Protein AF-A0A9P1BHT8-F1 (afdb_monomer_lite)

Structure (mmCIF, N/CA/C/O backbone):
data_AF-A0A9P1BHT8-F1
#
_entry.id   AF-A0A9P1BHT8-F1
#
loop_
_atom_site.group_PDB
_atom_site.id
_atom_site.type_symbol
_atom_site.label_atom_id
_atom_site.label_alt_id
_atom_site.label_comp_id
_atom_site.label_asym_id
_atom_site.label_entity_id
_atom_site.label_seq_id
_atom_site.pdbx_PDB_ins_code
_atom_site.Cartn_x
_atom_site.Cartn_y
_atom_site.Cartn_z
_atom_site.occupancy
_atom_site.B_iso_or_equiv
_atom_site.auth_seq_id
_atom_site.auth_comp_id
_atom_site.auth_asym_id
_atom_site.auth_atom_id
_atom_site.pdbx_PDB_model_num
ATOM 1 N N . MET A 1 1 ? 9.965 -38.843 -35.315 1.00 58.16 1 MET A N 1
ATOM 2 C CA . MET A 1 1 ? 8.763 -39.543 -34.813 1.00 58.16 1 MET A CA 1
ATOM 3 C C . MET A 1 1 ? 7.559 -38.843 -35.411 1.00 58.16 1 MET A C 1
ATOM 5 O O . MET A 1 1 ? 7.663 -37.649 -35.646 1.00 58.16 1 MET A O 1
ATOM 9 N N . ALA A 1 2 ? 6.487 -39.567 -35.718 1.00 78.50 2 ALA A N 1
ATOM 10 C CA . ALA A 1 2 ? 5.257 -38.961 -36.220 1.00 78.50 2 ALA A CA 1
ATOM 11 C C . ALA A 1 2 ? 4.470 -38.404 -35.019 1.00 78.50 2 ALA A C 1
ATOM 13 O O . ALA A 1 2 ? 3.935 -39.183 -34.228 1.00 78.50 2 ALA A O 1
ATOM 14 N N . TYR A 1 3 ? 4.493 -37.084 -34.811 1.00 92.44 3 TYR A N 1
ATOM 15 C CA . TYR A 1 3 ? 3.782 -36.423 -33.705 1.00 92.44 3 TYR A CA 1
ATOM 16 C C . TYR A 1 3 ? 2.331 -36.063 -34.066 1.00 92.44 3 TYR A C 1
ATOM 18 O O . TYR A 1 3 ? 1.580 -35.604 -33.210 1.00 92.44 3 TYR A O 1
ATOM 26 N N . GLU A 1 4 ? 1.909 -36.323 -35.306 1.00 90.12 4 GLU A N 1
ATOM 27 C CA . GLU A 1 4 ? 0.600 -35.964 -35.863 1.00 90.12 4 GLU A CA 1
ATOM 28 C C . GLU A 1 4 ? -0.566 -36.553 -35.061 1.00 90.12 4 GLU A C 1
ATOM 30 O O . GLU A 1 4 ? -1.626 -35.941 -34.964 1.00 90.12 4 GLU A O 1
ATOM 35 N N . GLN A 1 5 ? -0.365 -37.716 -34.437 1.00 90.00 5 GLN A N 1
ATOM 36 C CA . GLN A 1 5 ? -1.380 -38.339 -33.585 1.00 90.00 5 GLN A CA 1
ATOM 37 C C . GLN A 1 5 ? -1.730 -37.498 -32.344 1.00 90.00 5 GLN A C 1
ATOM 39 O O . GLN A 1 5 ? -2.852 -37.588 -31.858 1.00 90.00 5 GLN A O 1
ATOM 44 N N . TYR A 1 6 ? -0.802 -36.665 -31.859 1.00 95.56 6 TYR A N 1
ATOM 45 C CA . TYR A 1 6 ? -0.989 -35.847 -30.657 1.00 95.56 6 TYR A CA 1
ATOM 46 C C . TYR A 1 6 ? -1.606 -34.476 -30.945 1.00 95.56 6 TYR A C 1
ATOM 48 O O . TYR A 1 6 ? -2.117 -33.841 -30.026 1.00 95.56 6 TYR A O 1
ATOM 56 N N . VAL A 1 7 ? -1.618 -34.031 -32.207 1.00 94.94 7 VAL A N 1
ATOM 57 C CA . VAL A 1 7 ? -2.238 -32.754 -32.606 1.00 94.94 7 VAL A CA 1
ATOM 58 C C . VAL A 1 7 ? -3.719 -32.745 -32.227 1.00 94.94 7 VAL A C 1
ATOM 60 O O . VAL A 1 7 ? -4.197 -31.797 -31.613 1.00 94.94 7 VAL A O 1
ATOM 63 N N . ALA A 1 8 ? -4.431 -33.844 -32.497 1.00 93.00 8 ALA A N 1
ATOM 64 C CA . ALA A 1 8 ? -5.845 -33.966 -32.156 1.00 93.00 8 ALA A CA 1
ATOM 65 C C . ALA A 1 8 ? -6.098 -33.907 -30.639 1.00 93.00 8 ALA A C 1
ATOM 67 O O . ALA A 1 8 ? -7.102 -33.340 -30.209 1.00 93.00 8 ALA A O 1
ATOM 68 N N . ASP A 1 9 ? -5.203 -34.471 -29.822 1.00 94.81 9 ASP A N 1
ATOM 69 C CA . ASP A 1 9 ? -5.316 -34.419 -28.361 1.00 94.81 9 ASP A CA 1
ATOM 70 C C . ASP A 1 9 ? -4.990 -33.018 -27.829 1.00 94.81 9 ASP A C 1
ATOM 72 O O . ASP A 1 9 ? -5.744 -32.485 -27.017 1.00 94.81 9 ASP A O 1
ATOM 76 N N . TYR A 1 10 ? -3.945 -32.373 -28.354 1.00 96.00 10 TYR A N 1
ATOM 77 C CA . TYR A 1 10 ? -3.585 -30.992 -28.030 1.00 96.00 10 TYR A CA 1
ATOM 78 C C . TYR A 1 10 ? -4.719 -30.010 -28.363 1.00 96.00 10 TYR A C 1
ATOM 80 O O . TYR A 1 10 ? -5.120 -29.200 -27.527 1.00 96.00 10 TYR A O 1
ATOM 88 N N . GLU A 1 11 ? -5.323 -30.128 -29.547 1.00 94.56 11 GLU A N 1
ATOM 89 C CA . GLU A 1 11 ? -6.479 -29.320 -29.937 1.00 94.56 11 GLU A CA 1
ATOM 90 C C . GLU A 1 11 ? -7.716 -29.636 -29.090 1.00 94.56 11 GLU A C 1
ATOM 92 O O . GLU A 1 11 ? -8.478 -28.732 -28.738 1.00 94.56 11 GLU A O 1
ATOM 97 N N . ARG A 1 12 ? -7.958 -30.909 -28.751 1.00 95.31 12 ARG A N 1
ATOM 98 C CA . ARG A 1 12 ? -9.127 -31.318 -27.961 1.00 95.31 12 ARG A CA 1
ATOM 99 C C . ARG A 1 12 ? -9.022 -30.839 -26.515 1.00 95.31 12 ARG A C 1
ATOM 101 O O . ARG A 1 12 ? -9.953 -30.174 -26.049 1.00 95.31 12 ARG A O 1
ATOM 108 N N . ASP A 1 13 ? -7.908 -31.146 -25.860 1.00 96.50 13 ASP A N 1
ATOM 109 C CA . ASP A 1 13 ? -7.748 -31.117 -24.405 1.00 96.50 13 ASP A CA 1
ATOM 110 C C . ASP A 1 13 ? -6.835 -29.993 -23.909 1.00 96.50 13 ASP A C 1
ATOM 112 O O . ASP A 1 13 ? -6.908 -29.643 -22.732 1.00 96.50 13 ASP A O 1
ATOM 116 N N . GLY A 1 14 ? -6.009 -29.414 -24.783 1.00 96.50 14 GLY A N 1
ATOM 117 C CA . GLY A 1 14 ? -5.028 -28.380 -24.439 1.00 96.50 14 GLY A CA 1
ATOM 118 C C . GLY A 1 14 ? -3.703 -28.948 -23.936 1.00 96.50 14 GLY A C 1
ATOM 119 O O . GLY A 1 14 ? -2.725 -28.218 -23.816 1.00 96.50 14 GLY A O 1
ATOM 120 N N . PHE A 1 15 ? -3.631 -30.253 -23.676 1.00 98.00 15 PHE A N 1
ATOM 121 C CA . PHE A 1 15 ? -2.418 -30.936 -23.246 1.00 98.00 15 PHE A CA 1
ATOM 122 C C . PHE A 1 15 ? -2.441 -32.415 -23.652 1.00 98.00 15 PHE A C 1
ATOM 124 O O . PHE A 1 15 ? -3.504 -32.975 -23.917 1.00 98.00 15 PHE A O 1
ATOM 131 N N . PHE A 1 16 ? -1.274 -33.057 -23.682 1.00 97.62 16 PHE A N 1
ATOM 132 C CA . PHE A 1 16 ? -1.126 -34.498 -23.908 1.00 97.62 16 PHE A CA 1
ATOM 133 C C . PHE A 1 16 ? 0.189 -35.021 -23.311 1.00 97.62 16 PHE A C 1
ATOM 135 O O . PHE A 1 16 ? 1.074 -34.245 -22.952 1.00 97.62 16 PHE A O 1
ATOM 142 N N . VAL A 1 17 ? 0.322 -36.346 -23.213 1.00 97.19 17 VAL A N 1
ATOM 143 C CA . VAL A 1 17 ? 1.531 -37.021 -22.715 1.00 97.19 17 VAL A CA 1
ATOM 144 C C . VAL A 1 17 ? 2.159 -37.856 -23.826 1.00 97.19 17 VAL A C 1
ATOM 146 O O . VAL A 1 17 ? 1.458 -38.606 -24.505 1.00 97.19 17 VAL A O 1
ATOM 149 N N . ILE A 1 18 ? 3.480 -37.763 -23.973 1.00 96.75 18 ILE A N 1
ATOM 150 C CA . ILE A 1 18 ? 4.303 -38.665 -24.779 1.00 96.75 18 ILE A CA 1
ATOM 151 C C . ILE A 1 18 ? 5.065 -39.589 -23.821 1.00 96.75 18 ILE A C 1
ATOM 153 O O . ILE A 1 18 ? 6.015 -39.141 -23.169 1.00 96.75 18 ILE A O 1
ATOM 157 N N . PRO A 1 19 ? 4.684 -40.874 -23.740 1.00 95.44 19 PRO A N 1
ATOM 158 C CA . PRO A 1 19 ? 5.423 -41.849 -22.954 1.00 95.44 19 PRO A CA 1
ATOM 159 C C . PRO A 1 19 ? 6.831 -42.061 -23.512 1.00 95.44 19 PRO A C 1
ATOM 161 O O . PRO A 1 19 ? 7.004 -42.138 -24.732 1.00 95.44 19 PRO A O 1
ATOM 164 N N . SER A 1 20 ? 7.815 -42.199 -22.625 1.00 93.88 20 SER A N 1
ATOM 165 C CA . SER A 1 20 ? 9.211 -42.508 -22.964 1.00 93.88 20 SER A CA 1
ATOM 166 C C . SER A 1 20 ? 9.787 -41.583 -24.044 1.00 93.88 20 SER A C 1
ATOM 168 O O . SER A 1 20 ? 10.419 -42.033 -25.002 1.00 93.88 20 SER A O 1
ATOM 170 N N . PHE A 1 21 ? 9.540 -40.276 -23.913 1.00 96.06 21 PHE A N 1
ATOM 171 C CA . PHE A 1 21 ? 10.019 -39.277 -24.866 1.00 96.06 21 PHE A CA 1
ATOM 172 C C . PHE A 1 21 ? 11.551 -39.258 -24.962 1.00 96.06 21 PHE A C 1
ATOM 174 O O . PHE A 1 21 ? 12.094 -39.091 -26.059 1.00 96.06 21 PHE A O 1
ATOM 181 N N . LEU A 1 22 ? 12.245 -39.461 -23.836 1.00 94.44 22 LEU A N 1
ATOM 182 C CA . LEU A 1 22 ? 13.668 -39.802 -23.800 1.00 94.44 22 LEU A CA 1
ATOM 183 C C . LEU A 1 22 ? 13.847 -41.254 -23.351 1.00 94.44 22 LEU A C 1
ATOM 185 O O . LEU A 1 22 ? 13.220 -41.684 -22.384 1.00 94.44 22 LEU A O 1
ATOM 189 N N . ALA A 1 23 ? 14.726 -41.991 -24.034 1.00 90.94 23 ALA A N 1
ATOM 190 C CA . ALA A 1 23 ? 15.168 -43.299 -23.563 1.00 90.94 23 ALA A CA 1
ATOM 191 C C . ALA A 1 23 ? 16.099 -43.152 -22.345 1.00 90.94 23 ALA A C 1
ATOM 193 O O . ALA A 1 23 ? 16.699 -42.094 -22.149 1.00 90.94 23 ALA A O 1
ATOM 194 N N . ASP A 1 24 ? 16.268 -44.222 -21.562 1.00 89.69 24 ASP A N 1
ATOM 195 C CA . ASP A 1 24 ? 17.061 -44.207 -20.320 1.00 89.69 24 ASP A CA 1
ATOM 196 C C . ASP A 1 24 ? 18.487 -43.662 -20.508 1.00 89.69 24 ASP A C 1
ATOM 198 O O . ASP A 1 24 ? 18.979 -42.917 -19.663 1.00 89.69 24 ASP A O 1
ATOM 202 N N . GLU A 1 25 ? 19.141 -44.003 -21.621 1.00 92.50 25 GLU A N 1
ATOM 203 C CA . GLU A 1 25 ? 20.501 -43.546 -21.944 1.00 92.50 25 GLU A CA 1
ATOM 204 C C . GLU A 1 25 ? 20.550 -42.030 -22.202 1.00 92.50 25 GLU A C 1
ATOM 206 O O . GLU A 1 25 ? 21.400 -41.331 -21.656 1.00 92.50 25 GLU A O 1
ATOM 211 N N . GLU A 1 26 ? 19.595 -41.502 -22.972 1.00 93.88 26 GLU A N 1
ATOM 212 C CA . GLU A 1 26 ? 19.505 -40.071 -23.305 1.00 93.88 26 GLU A CA 1
ATOM 213 C C . GLU A 1 26 ? 19.096 -39.236 -22.088 1.00 93.88 26 GLU A C 1
ATOM 215 O O . GLU A 1 26 ? 19.567 -38.115 -21.885 1.00 93.88 26 GLU A O 1
ATOM 220 N N . LEU A 1 27 ? 18.218 -39.792 -21.251 1.00 94.12 27 LEU A N 1
ATOM 221 C CA . LEU A 1 27 ? 17.811 -39.171 -20.002 1.00 94.12 27 LEU A CA 1
ATOM 222 C C . LEU A 1 27 ? 18.968 -39.119 -18.999 1.00 94.12 27 LEU A C 1
ATOM 224 O O . LEU A 1 27 ? 19.117 -38.121 -18.291 1.00 94.12 27 LEU A O 1
ATOM 228 N N . ALA A 1 28 ? 19.791 -40.170 -18.941 1.00 94.00 28 ALA A N 1
ATOM 229 C CA . ALA A 1 28 ? 20.990 -40.191 -18.113 1.00 94.00 28 ALA A CA 1
ATOM 230 C C . ALA A 1 28 ? 22.000 -39.121 -18.558 1.00 94.00 28 ALA A C 1
ATOM 232 O O . ALA A 1 28 ? 22.526 -38.409 -17.704 1.00 94.00 28 ALA A O 1
ATOM 233 N N . GLU A 1 29 ? 22.207 -38.945 -19.867 1.00 95.94 29 GLU A N 1
ATOM 234 C CA . GLU A 1 29 ? 23.081 -37.895 -20.409 1.00 95.94 29 GLU A CA 1
ATOM 235 C C . GLU A 1 29 ? 22.584 -36.482 -20.057 1.00 95.94 29 GLU A C 1
ATOM 237 O O . GLU A 1 29 ? 23.366 -35.631 -19.615 1.00 95.94 29 GLU A O 1
ATOM 242 N N . LEU A 1 30 ? 21.279 -36.225 -20.207 1.00 96.00 30 LEU A N 1
ATOM 243 C CA . LEU A 1 30 ? 20.678 -34.947 -19.814 1.00 96.00 30 LEU A CA 1
ATOM 244 C C . LEU A 1 30 ? 20.860 -34.697 -18.310 1.00 96.00 30 LEU A C 1
ATOM 246 O O . LEU A 1 30 ? 21.228 -33.595 -17.901 1.00 96.00 30 LEU A O 1
ATOM 250 N N . GLN A 1 31 ? 20.637 -35.720 -17.482 1.00 95.75 31 GLN A N 1
ATOM 251 C CA . GLN A 1 31 ? 20.774 -35.617 -16.031 1.00 95.75 31 GLN A CA 1
ATOM 252 C C . GLN A 1 31 ? 22.222 -35.358 -15.600 1.00 95.75 31 GLN A C 1
ATOM 254 O O . GLN A 1 31 ? 22.451 -34.494 -14.757 1.00 95.75 31 GLN A O 1
ATOM 259 N N . GLU A 1 32 ? 23.201 -36.015 -16.226 1.00 96.69 32 GLU A N 1
ATOM 260 C CA . GLU A 1 32 ? 24.623 -35.764 -15.972 1.00 96.69 32 GLU A CA 1
ATOM 261 C C . GLU A 1 32 ? 25.007 -34.309 -16.292 1.00 96.69 32 GLU A C 1
ATOM 263 O O . GLU A 1 32 ? 25.735 -33.667 -15.528 1.00 96.69 32 GLU A O 1
ATOM 268 N N . ASN A 1 33 ? 24.469 -33.748 -17.378 1.00 97.38 33 ASN A N 1
ATOM 269 C CA . ASN A 1 33 ? 24.714 -32.355 -17.747 1.00 97.38 33 ASN A CA 1
ATOM 270 C C . ASN A 1 33 ? 24.002 -31.348 -16.836 1.00 97.38 33 ASN A C 1
ATOM 272 O O . ASN A 1 33 ? 24.568 -30.291 -16.547 1.00 97.38 33 ASN A O 1
ATOM 276 N N . ILE A 1 34 ? 22.803 -31.670 -16.343 1.00 96.19 34 ILE A N 1
ATOM 277 C CA . ILE A 1 34 ? 22.121 -30.873 -15.313 1.00 96.19 34 ILE A CA 1
ATOM 278 C C . ILE A 1 34 ? 22.952 -30.870 -14.026 1.00 96.19 34 ILE A C 1
ATOM 280 O O . ILE A 1 34 ? 23.226 -29.803 -13.476 1.00 96.19 34 ILE A O 1
ATOM 284 N N . ASP A 1 35 ? 23.422 -32.035 -13.579 1.00 94.56 35 ASP A N 1
ATOM 285 C CA . ASP A 1 35 ? 24.235 -32.161 -12.366 1.00 94.56 35 ASP A CA 1
ATOM 286 C C . ASP A 1 35 ? 25.583 -31.432 -12.509 1.00 94.56 35 ASP A C 1
ATOM 288 O O . ASP A 1 35 ? 26.044 -30.773 -11.570 1.00 94.56 35 ASP A O 1
ATOM 292 N N . ARG A 1 36 ? 26.206 -31.486 -13.696 1.00 96.50 36 ARG A N 1
ATOM 293 C CA . ARG A 1 36 ? 27.382 -30.669 -14.039 1.00 96.50 36 ARG A CA 1
ATOM 294 C C . ARG A 1 36 ? 27.067 -29.181 -13.917 1.00 96.50 36 ARG A C 1
ATOM 296 O O . ARG A 1 36 ? 27.814 -28.464 -13.256 1.00 96.50 36 ARG A O 1
ATOM 303 N N . TYR A 1 37 ? 25.977 -28.714 -14.519 1.00 95.19 37 TYR A N 1
ATOM 304 C CA . TYR A 1 37 ? 25.595 -27.302 -14.499 1.00 95.19 37 TYR A CA 1
ATOM 305 C C . TYR A 1 37 ? 25.315 -26.797 -13.081 1.00 95.19 37 TYR A C 1
ATOM 307 O O . TYR A 1 37 ? 25.819 -25.741 -12.695 1.00 95.19 37 TYR A O 1
ATOM 315 N N . ILE A 1 38 ? 24.599 -27.582 -12.271 1.00 93.25 38 ILE A N 1
ATOM 316 C CA . ILE A 1 38 ? 24.350 -27.282 -10.854 1.00 93.25 38 ILE A CA 1
ATOM 317 C C . ILE A 1 38 ? 25.662 -27.193 -10.067 1.00 93.25 38 ILE A C 1
ATOM 319 O O . ILE A 1 38 ? 25.816 -26.319 -9.216 1.00 93.25 38 ILE A O 1
ATOM 323 N N . ARG A 1 39 ? 26.627 -28.071 -10.344 1.00 93.38 39 ARG A N 1
ATOM 324 C CA . ARG A 1 39 ? 27.908 -28.094 -9.629 1.00 93.38 39 ARG A CA 1
ATOM 325 C C . ARG A 1 39 ? 28.858 -26.973 -10.055 1.00 93.38 39 ARG A C 1
ATOM 327 O O . ARG A 1 39 ? 29.569 -26.437 -9.210 1.00 93.38 39 ARG A O 1
ATOM 334 N N . GLU A 1 40 ? 28.922 -26.666 -11.346 1.00 92.94 40 GLU A N 1
ATOM 335 C CA . GLU A 1 40 ? 30.008 -25.866 -11.931 1.00 92.94 40 GLU A CA 1
ATOM 336 C C . GLU A 1 40 ? 29.577 -24.457 -12.343 1.00 92.94 40 GLU A C 1
ATOM 338 O O . GLU A 1 40 ? 30.386 -23.535 -12.267 1.00 92.94 40 GLU A O 1
ATOM 343 N N . VAL A 1 41 ? 28.321 -24.272 -12.758 1.00 91.75 41 VAL A N 1
ATOM 344 C CA . VAL A 1 41 ? 27.828 -22.994 -13.296 1.00 91.75 41 VAL A CA 1
ATOM 345 C C . VAL A 1 41 ? 27.006 -22.245 -12.254 1.00 91.75 41 VAL A C 1
ATOM 347 O O . VAL A 1 41 ? 27.278 -21.077 -11.981 1.00 91.75 41 VAL A O 1
ATOM 350 N N . VAL A 1 42 ? 26.045 -22.923 -11.616 1.00 89.19 42 VAL A N 1
ATOM 351 C CA . VAL A 1 42 ? 25.106 -22.317 -10.653 1.00 89.19 42 VAL A CA 1
ATOM 352 C C . VAL A 1 42 ? 25.776 -21.527 -9.515 1.00 89.19 42 VAL A C 1
ATOM 354 O O . VAL A 1 42 ? 25.270 -20.446 -9.213 1.00 89.19 42 VAL A O 1
ATOM 357 N N . PRO A 1 43 ? 26.912 -21.948 -8.916 1.00 86.75 43 PRO A N 1
ATOM 358 C CA . PRO A 1 43 ? 27.574 -21.166 -7.865 1.00 86.75 43 PRO A CA 1
ATOM 359 C C . PRO A 1 43 ? 28.042 -19.769 -8.305 1.00 86.75 43 PRO A C 1
ATOM 361 O O . PRO A 1 43 ? 28.246 -18.902 -7.459 1.00 86.75 43 PRO A O 1
ATOM 364 N N . GLY A 1 44 ? 28.232 -19.552 -9.612 1.00 81.56 44 GLY A N 1
ATOM 365 C CA . GLY A 1 44 ? 28.598 -18.258 -10.191 1.00 81.56 44 GLY A CA 1
ATOM 366 C C . GLY A 1 44 ? 27.408 -17.424 -10.671 1.00 81.56 44 GLY A C 1
ATOM 367 O O . GLY A 1 44 ? 27.608 -16.304 -11.141 1.00 81.56 44 GLY A O 1
ATOM 368 N N . LEU A 1 45 ? 26.180 -17.947 -10.588 1.00 77.88 45 LEU A N 1
ATOM 369 C CA . LEU A 1 45 ? 24.983 -17.260 -11.065 1.00 77.88 45 LEU A CA 1
ATOM 370 C C . LEU A 1 45 ? 24.388 -16.344 -9.997 1.00 77.88 45 LEU A C 1
ATOM 372 O O . LEU A 1 45 ? 24.387 -16.630 -8.803 1.00 77.88 45 LEU A O 1
ATOM 376 N N . THR A 1 46 ? 23.828 -15.227 -10.452 1.00 70.31 46 THR A N 1
ATOM 377 C CA . THR A 1 46 ? 23.058 -14.318 -9.601 1.00 70.31 46 THR A CA 1
ATOM 378 C C . THR A 1 46 ? 21.703 -14.930 -9.230 1.00 70.31 46 THR A C 1
ATOM 380 O O . THR A 1 46 ? 21.202 -15.829 -9.911 1.00 70.31 46 THR A O 1
ATOM 383 N N . ALA A 1 47 ? 21.046 -14.374 -8.204 1.00 61.97 47 ALA A N 1
ATOM 384 C CA . ALA A 1 47 ? 19.715 -14.788 -7.732 1.00 61.97 47 ALA A CA 1
ATOM 385 C C . ALA A 1 47 ? 18.578 -14.678 -8.779 1.00 61.97 47 ALA A C 1
ATOM 387 O O . ALA A 1 47 ? 17.428 -14.965 -8.466 1.00 61.97 47 ALA A O 1
ATOM 388 N N . LYS A 1 48 ? 18.887 -14.253 -10.011 1.00 57.28 48 LYS A N 1
ATOM 389 C CA . LYS A 1 48 ? 17.967 -14.215 -11.151 1.00 57.28 48 LYS A CA 1
ATOM 390 C C . LYS A 1 48 ? 17.875 -15.516 -11.943 1.00 57.28 48 LYS A C 1
ATOM 392 O O . LYS A 1 48 ? 16.879 -15.725 -12.617 1.00 57.28 48 LYS A O 1
ATOM 397 N N . HIS A 1 49 ? 18.922 -16.338 -11.925 1.00 71.50 49 HIS A N 1
ATOM 398 C CA . HIS A 1 49 ? 18.993 -17.551 -12.752 1.00 71.50 49 HIS A CA 1
ATOM 399 C C . HIS A 1 49 ? 18.877 -18.829 -11.918 1.00 71.50 49 HIS A C 1
ATOM 401 O O . HIS A 1 49 ? 18.578 -19.891 -12.458 1.00 71.50 49 HIS A O 1
ATOM 407 N N . ALA A 1 50 ? 19.110 -18.728 -10.606 1.00 82.50 50 ALA A N 1
ATOM 408 C CA . ALA A 1 50 ? 19.012 -19.829 -9.664 1.00 82.50 50 ALA A CA 1
ATOM 409 C C . ALA A 1 50 ? 18.177 -19.423 -8.450 1.00 82.50 50 ALA A C 1
ATOM 411 O O . ALA A 1 50 ? 18.520 -18.488 -7.722 1.00 82.50 50 ALA A O 1
ATOM 412 N N . PHE A 1 51 ? 17.089 -20.154 -8.226 1.00 78.31 51 PHE A N 1
ATOM 413 C CA . PHE A 1 51 ? 16.152 -19.903 -7.141 1.00 78.31 51 PHE A CA 1
ATOM 414 C C . PHE A 1 51 ? 16.221 -21.032 -6.121 1.00 78.31 51 PHE A C 1
ATOM 416 O O . PHE A 1 51 ? 16.121 -22.216 -6.454 1.00 78.31 51 PHE A O 1
ATOM 423 N N . TYR A 1 52 ? 16.330 -20.643 -4.858 1.00 80.25 52 TYR A N 1
ATOM 424 C CA . TYR A 1 52 ? 16.436 -21.540 -3.713 1.00 80.25 52 TYR A CA 1
ATOM 425 C C . TYR A 1 52 ? 15.195 -21.403 -2.831 1.00 80.25 52 TYR A C 1
ATOM 427 O O . TYR A 1 52 ? 14.562 -20.343 -2.811 1.00 80.25 52 TYR A O 1
ATOM 435 N N . VAL A 1 53 ? 14.835 -22.460 -2.100 1.00 69.25 53 VAL A N 1
ATOM 436 C CA . VAL A 1 53 ? 13.915 -22.315 -0.956 1.00 69.25 53 VAL A CA 1
ATOM 437 C C . VAL A 1 53 ? 14.616 -21.524 0.153 1.00 69.25 53 VAL A C 1
ATOM 439 O O . VAL A 1 53 ? 14.015 -20.632 0.742 1.00 69.25 53 VAL A O 1
ATOM 442 N N . GLU A 1 54 ? 15.905 -21.789 0.373 1.00 69.31 54 GLU A N 1
ATOM 443 C CA . GLU A 1 54 ? 16.749 -21.086 1.334 1.00 69.31 54 GLU A CA 1
ATOM 444 C C . GLU A 1 54 ? 18.112 -20.771 0.688 1.00 69.31 54 GLU A C 1
ATOM 446 O O . GLU A 1 54 ? 18.912 -21.664 0.427 1.00 69.31 54 GLU A O 1
ATOM 451 N N . GLN A 1 55 ? 18.390 -19.492 0.403 1.00 68.69 55 GLN A N 1
ATOM 452 C CA . GLN A 1 55 ? 19.579 -19.070 -0.367 1.00 68.69 55 GLN A CA 1
ATOM 453 C C . GLN A 1 55 ? 20.922 -19.484 0.260 1.00 68.69 55 GLN A C 1
ATOM 455 O O . GLN A 1 55 ? 21.916 -19.626 -0.445 1.00 68.69 55 GLN A O 1
ATOM 460 N N . THR A 1 56 ? 20.963 -19.688 1.575 1.00 72.19 56 THR A N 1
ATOM 461 C CA . THR A 1 56 ? 22.155 -20.121 2.322 1.00 72.19 56 THR A CA 1
ATOM 462 C C . THR A 1 56 ? 22.425 -21.625 2.207 1.00 72.19 56 THR A C 1
ATOM 464 O O . THR A 1 56 ? 23.472 -22.085 2.664 1.00 72.19 56 THR A O 1
ATOM 467 N N . ARG A 1 57 ? 21.506 -22.394 1.607 1.00 75.12 57 ARG A N 1
ATOM 468 C CA . ARG A 1 57 ? 21.541 -23.858 1.527 1.00 75.12 57 ARG A CA 1
ATOM 469 C C . ARG A 1 57 ? 21.427 -24.327 0.073 1.00 75.12 57 ARG A C 1
ATOM 471 O O . ARG A 1 57 ? 20.308 -24.448 -0.440 1.00 75.12 57 ARG A O 1
ATOM 478 N N . PRO A 1 58 ? 22.558 -24.601 -0.607 1.00 77.44 58 PRO A N 1
ATOM 479 C CA . PRO A 1 58 ? 22.580 -24.973 -2.023 1.00 77.44 58 PRO A CA 1
ATOM 480 C C . PRO A 1 58 ? 21.712 -26.188 -2.376 1.00 77.44 58 PRO A C 1
ATOM 482 O O . PRO A 1 58 ? 21.158 -26.259 -3.470 1.00 77.44 58 PRO A O 1
ATOM 485 N N . GLU A 1 59 ? 21.531 -27.126 -1.444 1.00 75.69 59 GLU A N 1
ATOM 486 C CA . GLU A 1 59 ? 20.681 -28.309 -1.614 1.00 75.69 59 GLU A CA 1
ATOM 487 C C . GLU A 1 59 ? 19.185 -27.981 -1.742 1.00 75.69 59 GLU A C 1
ATOM 489 O O . GLU A 1 59 ? 18.391 -28.832 -2.139 1.00 75.69 59 GLU A O 1
ATOM 494 N N . THR A 1 60 ? 18.790 -26.746 -1.423 1.00 78.88 60 THR A N 1
ATOM 495 C CA . THR A 1 60 ? 17.407 -26.271 -1.544 1.00 78.88 60 THR A CA 1
ATOM 496 C C . THR A 1 60 ? 17.105 -25.628 -2.900 1.00 78.88 60 THR A C 1
ATOM 498 O O . THR A 1 60 ? 16.064 -24.981 -3.058 1.00 78.88 60 THR A O 1
ATOM 501 N N . LEU A 1 61 ? 18.001 -25.791 -3.882 1.00 83.75 61 LEU A N 1
ATOM 502 C CA . LEU A 1 61 ? 17.790 -25.333 -5.251 1.00 83.75 61 LEU A CA 1
ATOM 503 C C . LEU A 1 61 ? 16.480 -25.916 -5.799 1.00 83.75 61 LEU A C 1
ATOM 505 O O . LEU A 1 61 ? 16.306 -27.137 -5.902 1.00 83.75 61 LEU A O 1
ATOM 509 N N . LYS A 1 62 ? 15.551 -25.022 -6.137 1.00 84.50 62 LYS A N 1
ATOM 510 C CA . LYS A 1 62 ? 14.193 -25.373 -6.569 1.00 84.50 62 LYS A CA 1
ATOM 511 C C . LYS A 1 62 ? 13.923 -25.061 -8.035 1.00 84.50 62 LYS A C 1
ATOM 513 O O . LYS A 1 62 ? 13.045 -25.688 -8.620 1.00 84.50 62 LYS A O 1
ATOM 518 N N . GLN A 1 63 ? 14.640 -24.108 -8.625 1.00 86.69 63 GLN A N 1
ATOM 519 C CA . GLN A 1 63 ? 14.420 -23.719 -10.014 1.00 86.69 63 GLN A CA 1
ATOM 520 C C . GLN A 1 63 ? 15.675 -23.101 -10.632 1.00 86.69 63 GLN A C 1
ATOM 522 O O . GLN A 1 63 ? 16.390 -22.342 -9.972 1.00 86.69 63 GLN A O 1
ATOM 527 N N . LEU A 1 64 ? 15.902 -23.409 -11.907 1.00 88.62 64 LEU A N 1
ATOM 528 C CA . LEU A 1 64 ? 16.883 -22.773 -12.778 1.00 88.62 64 LEU A CA 1
ATOM 529 C C . LEU A 1 64 ? 16.179 -22.239 -14.023 1.00 88.62 64 LEU A C 1
ATOM 531 O O . LEU A 1 64 ? 15.341 -22.936 -14.595 1.00 88.62 64 LEU A O 1
ATOM 535 N N . GLN A 1 65 ? 16.551 -21.033 -14.443 1.00 83.12 65 GLN A N 1
ATOM 536 C CA . GLN A 1 65 ? 16.040 -20.390 -15.656 1.00 83.12 65 GLN A CA 1
ATOM 537 C C . GLN A 1 65 ? 17.185 -19.973 -16.578 1.00 83.12 65 GLN A C 1
ATOM 539 O O . GLN A 1 65 ? 18.302 -19.734 -16.110 1.00 83.12 65 GLN A O 1
ATOM 544 N N . HIS A 1 66 ? 16.890 -19.869 -17.878 1.00 82.00 66 HIS A N 1
ATOM 545 C CA . HIS A 1 66 ? 17.835 -19.476 -18.932 1.00 82.00 66 HIS A CA 1
ATOM 546 C C . HIS A 1 66 ? 19.133 -20.296 -18.911 1.00 82.00 66 HIS A C 1
ATOM 548 O O . HIS A 1 66 ? 20.244 -19.760 -18.885 1.00 82.00 66 HIS A O 1
ATOM 554 N N . MET A 1 67 ? 19.003 -21.627 -18.882 1.00 91.62 67 MET A N 1
ATOM 555 C CA . MET A 1 67 ? 20.164 -22.524 -18.838 1.00 91.62 67 MET A CA 1
ATOM 556 C C . MET A 1 67 ? 21.011 -22.466 -20.123 1.00 91.62 67 MET A C 1
ATOM 558 O O . MET A 1 67 ? 22.162 -22.895 -20.114 1.00 91.62 67 MET A O 1
ATOM 562 N N . ASP A 1 68 ? 20.494 -21.875 -21.204 1.00 88.69 68 ASP A N 1
ATOM 563 C CA . ASP A 1 68 ? 21.147 -21.652 -22.504 1.00 88.69 68 ASP A CA 1
ATOM 564 C C . ASP A 1 68 ? 22.351 -20.688 -22.465 1.00 88.69 68 ASP A C 1
ATOM 566 O O . ASP A 1 68 ? 23.097 -20.538 -23.445 1.00 88.69 68 ASP A O 1
ATOM 570 N N . ILE A 1 69 ? 22.618 -20.074 -21.310 1.00 85.19 69 ILE A N 1
ATOM 571 C CA . ILE A 1 69 ? 23.916 -19.443 -21.055 1.00 85.19 69 ILE A CA 1
ATOM 572 C C . ILE A 1 69 ? 25.063 -20.460 -21.123 1.00 85.19 69 ILE A C 1
ATOM 574 O O . ILE A 1 69 ? 26.163 -20.099 -21.551 1.00 85.19 69 ILE A O 1
ATOM 578 N N . ASP A 1 70 ? 24.809 -21.724 -20.776 1.00 93.31 70 ASP A N 1
ATOM 579 C CA . ASP A 1 70 ? 25.767 -22.817 -20.909 1.00 93.31 70 ASP A CA 1
ATOM 580 C C . ASP A 1 70 ? 25.719 -23.423 -22.324 1.00 93.31 70 ASP A C 1
ATOM 582 O O . ASP A 1 70 ? 24.632 -23.635 -22.870 1.00 93.31 70 ASP A O 1
ATOM 586 N N . PRO A 1 71 ? 26.884 -23.707 -22.943 1.00 93.00 71 PRO A N 1
ATOM 587 C CA . PRO A 1 71 ? 26.944 -24.204 -24.315 1.00 93.00 71 PRO A CA 1
ATOM 588 C C . PRO A 1 71 ? 26.124 -25.474 -24.564 1.00 93.00 71 PRO A C 1
ATOM 590 O O . PRO A 1 71 ? 25.465 -25.559 -25.595 1.00 93.00 71 PRO A O 1
ATOM 593 N N . TYR A 1 72 ? 26.113 -26.428 -23.623 1.00 95.69 72 TYR A N 1
ATOM 594 C CA . TYR A 1 72 ? 25.367 -27.675 -23.798 1.00 95.69 72 TYR A CA 1
ATOM 595 C C . TYR A 1 72 ? 23.870 -27.396 -23.907 1.00 95.69 72 TYR A C 1
ATOM 597 O O . TYR A 1 72 ? 23.228 -27.848 -24.848 1.00 95.69 72 TYR A O 1
ATOM 605 N N . PHE A 1 73 ? 23.311 -26.611 -22.984 1.00 96.25 73 PHE A N 1
ATOM 606 C CA . PHE A 1 73 ? 21.876 -26.318 -22.976 1.00 96.25 73 PHE A CA 1
ATOM 607 C C . PHE A 1 73 ? 21.452 -25.397 -24.119 1.00 96.25 73 PHE A C 1
ATOM 609 O O . PHE A 1 73 ? 20.332 -25.525 -24.612 1.00 96.25 73 PHE A O 1
ATOM 616 N N . ARG A 1 74 ? 22.345 -24.524 -24.596 1.00 93.69 74 ARG A N 1
ATOM 617 C CA . ARG A 1 74 ? 22.113 -23.725 -25.807 1.00 93.69 74 ARG A CA 1
ATOM 618 C C . ARG A 1 74 ? 21.954 -24.598 -27.047 1.00 93.69 74 ARG A C 1
ATOM 620 O O . ARG A 1 74 ? 21.048 -24.375 -27.850 1.00 93.69 74 ARG A O 1
ATOM 627 N N . ASP A 1 75 ? 22.816 -25.597 -27.190 1.00 93.56 75 ASP A N 1
ATOM 628 C CA . ASP A 1 75 ? 22.749 -26.545 -28.299 1.00 93.56 75 ASP A CA 1
ATOM 629 C C . ASP A 1 75 ? 21.550 -27.494 -28.119 1.00 93.56 75 ASP A C 1
ATOM 631 O O . ASP A 1 75 ? 20.806 -27.753 -29.068 1.00 93.56 75 ASP A O 1
ATOM 635 N N . TYR A 1 76 ? 21.290 -27.934 -26.883 1.00 94.44 76 TYR A N 1
ATOM 636 C CA . TYR A 1 76 ? 20.172 -28.814 -26.538 1.00 94.44 76 TYR A CA 1
ATOM 637 C C . TYR A 1 76 ? 18.803 -28.166 -26.791 1.00 94.44 76 TYR A C 1
ATOM 639 O O . TYR A 1 76 ? 17.880 -28.847 -27.237 1.00 94.44 76 TYR A O 1
ATOM 647 N N . ALA A 1 77 ? 18.678 -26.847 -26.602 1.00 91.69 77 ALA A N 1
ATOM 648 C CA . ALA A 1 77 ? 17.472 -26.081 -26.931 1.00 91.69 77 ALA A CA 1
ATOM 649 C C . ALA A 1 77 ? 17.081 -26.167 -28.418 1.00 91.69 77 ALA A C 1
ATOM 651 O O . ALA A 1 77 ? 15.927 -25.927 -28.763 1.00 91.69 77 ALA A O 1
ATOM 652 N N . ASN A 1 78 ? 18.030 -26.523 -29.290 1.00 90.94 78 ASN A N 1
ATOM 653 C CA . ASN A 1 78 ? 17.833 -26.683 -30.730 1.00 90.94 78 ASN A CA 1
ATOM 654 C C . ASN A 1 78 ? 17.817 -28.158 -31.167 1.00 90.94 78 ASN A C 1
ATOM 656 O O . ASN A 1 78 ? 17.921 -28.462 -32.359 1.00 90.94 78 ASN A O 1
ATOM 660 N N . HIS A 1 79 ? 17.730 -29.097 -30.223 1.00 93.44 79 HIS A N 1
ATOM 661 C CA . HIS A 1 79 ? 17.840 -30.513 -30.536 1.00 93.44 79 HIS A CA 1
ATOM 662 C C . HIS A 1 79 ? 16.641 -30.989 -31.396 1.00 93.44 79 HIS A C 1
ATOM 664 O O . HIS A 1 79 ? 15.484 -30.771 -31.015 1.00 93.44 79 HIS A O 1
ATOM 670 N N . PRO A 1 80 ? 16.869 -31.702 -32.526 1.00 92.12 80 PRO A N 1
ATOM 671 C CA . PRO A 1 80 ? 15.840 -31.958 -33.545 1.00 92.12 80 PRO A CA 1
ATOM 672 C C . PRO A 1 80 ? 14.566 -32.636 -33.038 1.00 92.12 80 PRO A C 1
ATOM 674 O O . PRO A 1 80 ? 13.486 -32.411 -33.579 1.00 92.12 80 PRO A O 1
ATOM 677 N N . ARG A 1 81 ? 14.675 -33.471 -31.996 1.00 92.69 81 ARG A N 1
ATOM 678 C CA . ARG A 1 81 ? 13.523 -34.163 -31.399 1.00 92.69 81 ARG A CA 1
ATOM 679 C C . ARG A 1 81 ? 12.489 -33.188 -30.835 1.00 92.69 81 ARG A C 1
ATOM 681 O O . ARG A 1 81 ? 11.297 -33.419 -31.031 1.00 92.69 81 ARG A O 1
ATOM 688 N N . TRP A 1 82 ? 12.949 -32.133 -30.164 1.00 94.31 82 TRP A N 1
ATOM 689 C CA . TRP A 1 82 ? 12.098 -31.129 -29.532 1.00 94.31 82 TRP A CA 1
ATOM 690 C C . TRP A 1 82 ? 11.521 -30.168 -30.559 1.00 94.31 82 TRP A C 1
ATOM 692 O O . TRP A 1 82 ? 10.314 -29.957 -30.572 1.00 94.31 82 TRP A O 1
ATOM 702 N N . ASN A 1 83 ? 12.357 -29.679 -31.478 1.00 92.88 83 ASN A N 1
ATOM 703 C CA . ASN A 1 83 ? 11.915 -28.770 -32.534 1.00 92.88 83 ASN A CA 1
ATOM 704 C C . ASN A 1 83 ? 10.878 -29.439 -33.437 1.00 92.88 83 ASN A C 1
ATOM 706 O O . ASN A 1 83 ? 9.798 -28.896 -33.620 1.00 92.88 83 ASN A O 1
ATOM 710 N N . SER A 1 84 ? 11.138 -30.668 -33.897 1.00 93.94 84 SER A N 1
ATOM 711 C CA . SER A 1 84 ? 10.174 -31.409 -34.718 1.00 93.94 84 SER A CA 1
ATOM 712 C C . SER A 1 84 ? 8.854 -31.657 -33.981 1.00 93.94 84 SER A C 1
ATOM 714 O O . SER A 1 84 ? 7.798 -31.618 -34.610 1.00 93.94 84 SER A O 1
ATOM 716 N N . MET A 1 85 ? 8.889 -31.883 -32.662 1.00 95.75 85 MET A N 1
ATOM 717 C CA . MET A 1 85 ? 7.673 -31.978 -31.852 1.00 95.75 85 MET A CA 1
ATOM 718 C C . MET A 1 85 ? 6.945 -30.633 -31.817 1.00 95.75 85 MET A C 1
ATOM 720 O O . MET A 1 85 ? 5.770 -30.576 -32.161 1.00 95.75 85 MET A O 1
ATOM 724 N N . ALA A 1 86 ? 7.633 -29.554 -31.448 1.00 95.31 86 ALA A N 1
ATOM 725 C CA . ALA A 1 86 ? 7.020 -28.244 -31.288 1.00 95.31 86 ALA A CA 1
ATOM 726 C C . ALA A 1 86 ? 6.437 -27.722 -32.606 1.00 95.31 86 ALA A C 1
ATOM 728 O O . ALA A 1 86 ? 5.293 -27.282 -32.629 1.00 95.31 86 ALA A O 1
ATOM 729 N N . GLU A 1 87 ? 7.177 -27.859 -33.706 1.00 95.25 87 GLU A N 1
ATOM 730 C CA . GLU A 1 87 ? 6.742 -27.456 -35.045 1.00 95.25 87 GLU A CA 1
ATOM 731 C C . GLU A 1 87 ? 5.511 -28.237 -35.512 1.00 95.25 87 GLU A C 1
ATOM 733 O O . GLU A 1 87 ? 4.578 -27.657 -36.065 1.00 95.25 87 GLU A O 1
ATOM 738 N N . THR A 1 88 ? 5.468 -29.549 -35.248 1.00 95.50 88 THR A N 1
ATOM 739 C CA . THR A 1 88 ? 4.311 -30.379 -35.622 1.00 95.50 88 THR A CA 1
ATOM 740 C C . THR A 1 88 ? 3.067 -29.998 -34.821 1.00 95.50 88 THR A C 1
ATOM 742 O O . THR A 1 88 ? 1.976 -29.948 -35.382 1.00 95.50 88 THR A O 1
ATOM 745 N N . ILE A 1 89 ? 3.216 -29.730 -33.520 1.00 96.06 89 ILE A N 1
ATOM 746 C CA . ILE A 1 89 ? 2.091 -29.409 -32.631 1.00 96.06 89 ILE A CA 1
ATOM 747 C C . ILE A 1 89 ? 1.577 -27.985 -32.855 1.00 96.06 89 ILE A C 1
ATOM 749 O O . ILE A 1 89 ? 0.367 -27.775 -32.869 1.00 96.06 89 ILE A O 1
ATOM 753 N N . LEU A 1 90 ? 2.471 -27.013 -33.055 1.00 92.75 90 LEU A N 1
ATOM 754 C CA . LEU A 1 90 ? 2.092 -25.624 -33.332 1.00 92.75 90 LEU A CA 1
ATOM 755 C C . LEU A 1 90 ? 1.625 -25.419 -34.781 1.00 92.75 90 LEU A C 1
ATOM 757 O O . LEU A 1 90 ? 0.913 -24.456 -35.061 1.00 92.75 90 LEU A O 1
ATOM 761 N N . GLY A 1 91 ? 2.023 -26.301 -35.705 1.00 90.94 91 GLY A N 1
ATOM 762 C CA . GLY A 1 91 ? 1.758 -26.142 -37.137 1.00 90.94 91 GLY A CA 1
ATOM 763 C C . GLY A 1 91 ? 2.513 -24.962 -37.767 1.00 90.94 91 GLY A C 1
ATOM 764 O O . GLY A 1 91 ? 2.072 -24.416 -38.781 1.00 90.94 91 GLY A O 1
ATOM 765 N N . ASP A 1 92 ? 3.624 -24.544 -37.155 1.00 87.56 92 ASP A N 1
ATOM 766 C CA . ASP A 1 92 ? 4.451 -23.402 -37.553 1.00 87.56 92 ASP A CA 1
ATOM 767 C C . ASP A 1 92 ? 5.920 -23.647 -37.182 1.00 87.56 92 ASP A C 1
ATOM 769 O O . ASP A 1 92 ? 6.206 -24.524 -36.366 1.00 87.56 92 ASP A O 1
ATOM 773 N N . THR A 1 93 ? 6.858 -22.872 -37.736 1.00 89.31 93 THR A N 1
ATOM 774 C CA . THR A 1 93 ? 8.247 -22.886 -37.245 1.00 89.31 93 THR A CA 1
ATOM 775 C C . THR A 1 93 ? 8.246 -22.545 -35.754 1.00 89.31 93 THR A C 1
ATOM 777 O O . THR A 1 93 ? 7.606 -21.573 -35.351 1.00 89.31 93 THR A O 1
ATOM 780 N N . ALA A 1 94 ? 8.960 -23.313 -34.932 1.00 89.75 94 ALA A N 1
ATOM 781 C CA . ALA A 1 94 ? 8.972 -23.128 -33.485 1.00 89.75 94 ALA A CA 1
ATOM 782 C C . ALA A 1 94 ? 10.331 -22.618 -32.997 1.00 89.75 94 ALA A C 1
ATOM 784 O O . ALA A 1 94 ? 11.383 -23.101 -33.417 1.00 89.75 94 ALA A O 1
ATOM 785 N N . ARG A 1 95 ? 10.315 -21.671 -32.057 1.00 90.44 95 ARG A N 1
ATOM 786 C CA . ARG A 1 95 ? 11.509 -21.172 -31.364 1.00 90.44 95 ARG A CA 1
ATOM 787 C C . ARG A 1 95 ? 11.432 -21.500 -29.878 1.00 90.44 95 ARG A C 1
ATOM 789 O O . ARG A 1 95 ? 10.420 -21.210 -29.247 1.00 90.44 95 ARG A O 1
ATOM 796 N N . CYS A 1 96 ? 12.510 -22.060 -29.331 1.00 90.38 96 CYS A N 1
ATOM 797 C CA . CYS A 1 96 ? 12.667 -22.280 -27.894 1.00 90.38 96 CYS A CA 1
ATOM 798 C C . CYS A 1 96 ? 13.035 -20.967 -27.178 1.00 90.38 96 CYS A C 1
ATOM 800 O O . CYS A 1 96 ? 13.948 -20.261 -27.614 1.00 90.38 96 CYS A O 1
ATOM 802 N N . GLU A 1 97 ? 12.351 -20.658 -26.074 1.00 82.56 97 GLU A N 1
ATOM 803 C CA . GLU A 1 97 ? 12.603 -19.469 -25.238 1.00 82.56 97 GLU A CA 1
ATOM 804 C C . GLU A 1 97 ? 13.668 -19.701 -24.149 1.00 82.56 97 GLU A C 1
ATOM 806 O O . GLU A 1 97 ? 14.017 -18.779 -23.413 1.00 82.56 97 GLU A O 1
ATOM 811 N N . GLY A 1 98 ? 14.223 -20.912 -24.081 1.00 82.94 98 GLY A N 1
ATOM 812 C CA . GLY A 1 98 ? 15.301 -21.280 -23.168 1.00 82.94 98 GLY A CA 1
ATOM 813 C C . GLY A 1 98 ? 14.948 -22.505 -22.318 1.00 82.94 98 GLY A C 1
ATOM 814 O O . GLY A 1 98 ? 13.782 -22.686 -21.962 1.00 82.94 98 GLY A O 1
ATOM 815 N N . PRO A 1 99 ? 15.925 -23.363 -21.978 1.00 92.12 99 PRO A N 1
ATOM 816 C CA . PRO A 1 99 ? 15.681 -24.479 -21.080 1.00 92.12 99 PRO A CA 1
ATOM 817 C C . PRO A 1 99 ? 15.636 -24.069 -19.612 1.00 92.12 99 PRO A C 1
ATOM 819 O O . PRO A 1 99 ? 16.403 -23.217 -19.149 1.00 92.12 99 PRO A O 1
ATOM 822 N N . GLU A 1 100 ? 14.764 -24.748 -18.878 1.00 92.44 100 GLU A N 1
ATOM 823 C CA . GLU A 1 100 ? 14.528 -24.556 -17.456 1.00 92.44 100 GLU A CA 1
ATOM 824 C C . GLU A 1 100 ? 14.593 -25.890 -16.713 1.00 92.44 100 GLU A C 1
ATOM 826 O O . GLU A 1 100 ? 14.322 -26.965 -17.257 1.00 92.44 100 GLU A O 1
ATOM 831 N N . TRP A 1 101 ? 14.913 -25.818 -15.425 1.00 94.62 101 TRP A N 1
ATOM 832 C CA . TRP A 1 101 ? 14.896 -26.973 -14.540 1.00 94.62 101 TRP A CA 1
ATOM 833 C C . TRP A 1 101 ? 14.124 -26.655 -13.272 1.00 94.62 101 TRP A C 1
ATOM 835 O O . TRP A 1 101 ? 14.278 -25.586 -12.683 1.00 94.62 101 TRP A O 1
ATOM 845 N N . PHE A 1 102 ? 13.317 -27.609 -12.827 1.00 90.38 102 PHE A N 1
ATOM 846 C CA . PHE A 1 102 ? 12.465 -27.485 -11.656 1.00 90.38 102 PHE A CA 1
ATOM 847 C C . PHE A 1 102 ? 12.716 -28.634 -10.696 1.00 90.38 102 PHE A C 1
ATOM 849 O O . PHE A 1 102 ? 12.880 -29.780 -11.106 1.00 90.38 102 PHE A O 1
ATOM 856 N N . ASN A 1 103 ? 12.634 -28.351 -9.402 1.00 90.56 103 ASN A N 1
ATOM 857 C CA . ASN A 1 103 ? 12.693 -29.339 -8.340 1.00 90.56 103 ASN A CA 1
ATOM 858 C C . ASN A 1 103 ? 11.686 -28.996 -7.251 1.00 90.56 103 ASN A C 1
ATOM 860 O O . ASN A 1 103 ? 11.642 -27.877 -6.743 1.00 90.56 103 ASN A O 1
ATOM 864 N N . LYS A 1 104 ? 10.886 -29.993 -6.883 1.00 88.50 104 LYS A N 1
ATOM 865 C CA . LYS A 1 104 ? 10.019 -29.945 -5.711 1.00 88.50 104 LYS A CA 1
ATOM 866 C C . LYS A 1 104 ? 10.523 -30.977 -4.697 1.00 88.50 104 LYS A C 1
ATOM 868 O O . LYS A 1 104 ? 10.236 -32.164 -4.874 1.00 88.50 104 LYS A O 1
ATOM 873 N N . PRO A 1 105 ? 11.313 -30.562 -3.690 1.00 87.44 105 PRO A N 1
ATOM 874 C CA . PRO A 1 105 ? 11.872 -31.475 -2.695 1.00 87.44 105 PRO A CA 1
ATOM 875 C C . PRO A 1 105 ? 10.802 -32.232 -1.902 1.00 87.44 105 PRO A C 1
ATOM 877 O O . PRO A 1 105 ? 9.668 -31.762 -1.778 1.00 87.44 105 PRO A O 1
ATOM 880 N N . ALA A 1 106 ? 11.177 -33.383 -1.345 1.00 88.25 106 ALA A N 1
ATOM 881 C CA . ALA A 1 106 ? 10.329 -34.158 -0.440 1.00 88.25 106 ALA A CA 1
ATOM 882 C C . ALA A 1 106 ? 9.835 -33.301 0.746 1.00 88.25 106 ALA A C 1
ATOM 884 O O . ALA A 1 106 ? 10.599 -32.502 1.291 1.00 88.25 106 ALA A O 1
ATOM 885 N N . GLY A 1 107 ? 8.568 -33.462 1.137 1.00 82.69 107 GLY A N 1
ATOM 886 C CA . GLY A 1 107 ? 7.952 -32.728 2.253 1.00 82.69 107 GLY A CA 1
ATOM 887 C C . GLY A 1 107 ? 7.710 -31.233 2.003 1.00 82.69 107 GLY A C 1
ATOM 888 O O . GLY A 1 107 ? 7.637 -30.461 2.955 1.00 82.69 107 GLY A O 1
ATOM 889 N N . THR A 1 108 ? 7.620 -30.800 0.742 1.00 79.50 108 THR A N 1
ATOM 890 C CA . THR A 1 108 ? 7.340 -29.396 0.398 1.00 79.50 108 THR A CA 1
ATOM 891 C C . THR A 1 108 ? 5.833 -29.131 0.343 1.00 79.50 108 THR A C 1
ATOM 893 O O . THR A 1 108 ? 5.165 -29.540 -0.611 1.00 79.50 108 THR A O 1
ATOM 896 N N . ASP A 1 109 ? 5.319 -28.350 1.298 1.00 78.31 109 ASP A N 1
ATOM 897 C CA . ASP A 1 109 ? 3.886 -28.021 1.421 1.00 78.31 109 ASP A CA 1
ATOM 898 C C . ASP A 1 109 ? 3.367 -26.981 0.404 1.00 78.31 109 ASP A C 1
ATOM 900 O O . ASP A 1 109 ? 2.165 -26.742 0.303 1.00 78.31 109 ASP A O 1
ATOM 904 N N . HIS A 1 110 ? 4.245 -26.373 -0.398 1.00 74.62 110 HIS A N 1
ATOM 905 C CA . HIS A 1 110 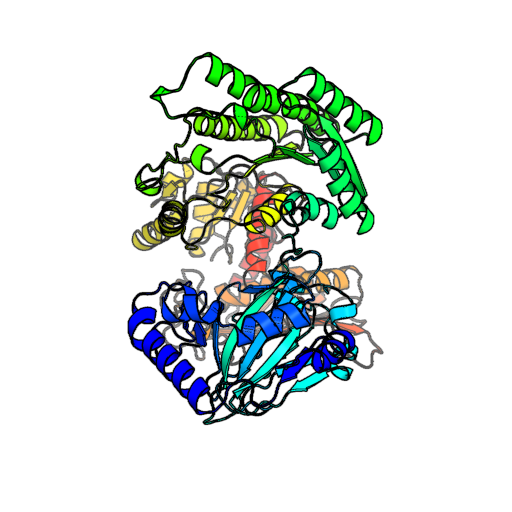? 3.854 -25.364 -1.386 1.00 74.62 110 HIS A CA 1
ATOM 906 C C . HIS A 1 110 ? 3.176 -25.988 -2.616 1.00 74.62 110 HIS A C 1
ATOM 908 O O . HIS A 1 110 ? 3.803 -26.750 -3.354 1.00 74.62 110 HIS A O 1
ATOM 914 N N . ALA A 1 111 ? 1.915 -25.642 -2.884 1.00 83.50 111 ALA A N 1
ATOM 915 C CA . ALA A 1 111 ? 1.241 -25.941 -4.149 1.00 83.50 111 ALA A CA 1
ATOM 916 C C . ALA A 1 111 ? 1.595 -24.898 -5.228 1.00 83.50 111 ALA A C 1
ATOM 918 O O . ALA A 1 111 ? 1.969 -23.769 -4.916 1.00 83.50 111 ALA A O 1
ATOM 919 N N . THR A 1 112 ? 1.464 -25.269 -6.500 1.00 83.38 112 THR A N 1
ATOM 920 C CA . THR A 1 112 ? 1.434 -24.305 -7.612 1.00 83.38 112 THR A CA 1
ATOM 921 C C . THR A 1 112 ? -0.031 -23.987 -7.884 1.00 83.38 112 THR A C 1
ATOM 923 O O . THR A 1 112 ? -0.796 -24.940 -8.056 1.00 83.38 112 THR A O 1
ATOM 926 N N . PRO A 1 113 ? -0.453 -22.711 -7.880 1.00 88.94 113 PRO A N 1
ATOM 927 C CA . PRO A 1 113 ? -1.861 -22.374 -8.043 1.00 88.94 113 PRO A CA 1
ATOM 928 C C . PRO A 1 113 ? -2.318 -22.604 -9.494 1.00 88.94 113 PRO A C 1
ATOM 930 O O . PRO A 1 113 ? -1.474 -22.728 -10.385 1.00 88.94 113 PRO A O 1
ATOM 933 N N . PRO A 1 114 ? -3.636 -22.650 -9.756 1.00 92.31 114 PRO A N 1
ATOM 934 C CA . PRO A 1 114 ? -4.163 -22.614 -11.117 1.00 92.31 114 PRO A CA 1
ATOM 935 C C . PRO A 1 114 ? -3.702 -21.358 -11.865 1.00 92.31 114 PRO A C 1
ATOM 937 O O . PRO A 1 114 ? -3.916 -20.241 -11.390 1.00 92.31 114 PRO A O 1
ATOM 940 N N . HIS A 1 115 ? -3.073 -21.542 -13.023 1.00 91.12 115 HIS A N 1
ATOM 941 C CA . HIS A 1 115 ? -2.565 -20.456 -13.866 1.00 91.12 115 HIS A CA 1
ATOM 942 C C . HIS A 1 115 ? -2.524 -20.853 -15.350 1.00 91.12 115 HIS A C 1
ATOM 944 O O . HIS A 1 115 ? -2.701 -22.026 -15.692 1.00 91.12 115 HIS A O 1
ATOM 950 N N . GLN A 1 116 ? -2.301 -19.862 -16.219 1.00 91.56 116 GLN A N 1
ATOM 951 C CA . GLN A 1 116 ? -2.063 -20.020 -17.658 1.00 91.56 116 GLN A CA 1
ATOM 952 C C . GLN A 1 116 ? -0.716 -19.378 -18.021 1.00 91.56 116 GLN A C 1
ATOM 954 O O . GLN A 1 116 ? -0.474 -18.222 -17.687 1.00 91.56 116 GLN A O 1
ATOM 959 N N . ASP A 1 117 ? 0.154 -20.089 -18.734 1.00 85.00 117 ASP A N 1
ATOM 960 C CA . ASP A 1 117 ? 1.484 -19.581 -19.099 1.00 85.00 117 ASP A CA 1
ATOM 961 C C . ASP A 1 117 ? 1.412 -18.367 -20.041 1.00 85.00 117 ASP A C 1
ATOM 963 O O . ASP A 1 117 ? 2.153 -17.396 -19.886 1.00 85.00 117 ASP A O 1
ATOM 967 N N . ASN A 1 118 ? 0.474 -18.371 -20.996 1.00 84.50 118 ASN A N 1
ATOM 968 C CA . ASN A 1 118 ? 0.334 -17.290 -21.974 1.00 84.50 118 ASN A CA 1
ATOM 969 C C . ASN A 1 118 ? -0.188 -15.981 -21.353 1.00 84.50 118 ASN A C 1
ATOM 971 O O . ASN A 1 118 ? -0.035 -14.928 -21.966 1.00 84.50 118 ASN A O 1
ATOM 975 N N . TYR A 1 119 ? -0.712 -16.015 -20.118 1.00 76.50 119 TYR A N 1
ATOM 976 C CA . TYR A 1 119 ? -0.954 -14.796 -19.338 1.00 76.50 119 TYR A CA 1
ATOM 977 C C . TYR A 1 119 ? 0.355 -14.026 -19.115 1.00 76.50 119 TYR A C 1
ATOM 979 O O . TYR A 1 119 ? 0.402 -12.808 -19.259 1.00 76.50 119 TYR A O 1
ATOM 987 N N . TYR A 1 120 ? 1.442 -14.745 -18.831 1.00 63.94 120 TYR A N 1
ATOM 988 C CA . TYR A 1 120 ? 2.764 -14.158 -18.632 1.00 63.94 120 TYR A CA 1
ATOM 989 C C . TYR A 1 120 ? 3.467 -13.860 -19.961 1.00 63.94 120 TYR A C 1
ATOM 991 O O . TYR A 1 120 ? 4.145 -12.842 -20.086 1.00 63.94 120 TYR A O 1
ATOM 999 N N . PHE A 1 121 ? 3.300 -14.722 -20.969 1.00 69.25 121 PHE A N 1
ATOM 1000 C CA . PHE A 1 121 ? 3.995 -14.562 -22.252 1.00 69.25 121 PHE A CA 1
ATOM 1001 C C . PHE A 1 121 ? 3.365 -13.515 -23.180 1.00 69.25 121 PHE A C 1
ATOM 1003 O O . PHE A 1 121 ? 4.084 -12.934 -23.996 1.00 69.25 121 PHE A O 1
ATOM 1010 N N . CYS A 1 122 ? 2.063 -13.234 -23.037 1.00 70.88 122 CYS A N 1
ATOM 1011 C CA . CYS A 1 122 ? 1.334 -12.236 -23.829 1.00 70.88 122 CYS A CA 1
ATOM 1012 C C . CYS A 1 122 ? 1.500 -12.436 -25.352 1.00 70.88 122 CYS A C 1
ATOM 1014 O O . CYS A 1 122 ? 1.817 -11.487 -26.080 1.00 70.88 122 CYS A O 1
ATOM 1016 N N . LEU A 1 123 ? 1.370 -13.674 -25.842 1.00 72.88 123 LEU A N 1
ATOM 1017 C CA . LEU A 1 123 ? 1.558 -13.991 -27.260 1.00 72.88 123 LEU A CA 1
ATOM 1018 C C . LEU A 1 123 ? 0.219 -14.032 -28.000 1.00 72.88 123 LEU A C 1
ATOM 1020 O O . LEU A 1 123 ? -0.714 -14.715 -27.569 1.00 72.88 123 LEU A O 1
ATOM 1024 N N . THR A 1 124 ? 0.176 -13.346 -29.147 1.00 78.69 124 THR A N 1
ATOM 1025 C CA . THR A 1 124 ? -0.972 -13.303 -30.060 1.00 78.69 124 THR A CA 1
ATOM 1026 C C . THR A 1 124 ? -0.504 -13.624 -31.494 1.00 78.69 124 THR A C 1
ATOM 1028 O O . THR A 1 124 ? 0.408 -12.966 -32.003 1.00 78.69 124 THR A O 1
ATOM 1031 N N . PRO A 1 125 ? -1.097 -14.618 -32.188 1.00 86.44 125 PRO A N 1
ATOM 1032 C CA . PRO A 1 125 ? -1.996 -15.640 -31.640 1.00 86.44 125 PRO A CA 1
ATOM 1033 C C . PRO A 1 125 ? -1.299 -16.460 -30.531 1.00 86.44 125 PRO A C 1
ATOM 1035 O O . PRO A 1 125 ? -0.069 -16.487 -30.502 1.00 86.44 125 PRO A O 1
ATOM 1038 N N . PRO A 1 126 ? -2.043 -17.150 -29.644 1.00 85.62 126 PRO A N 1
ATOM 1039 C CA . PRO A 1 126 ? -1.490 -17.855 -28.482 1.00 85.62 126 PRO A CA 1
ATOM 1040 C C . PRO A 1 126 ? -0.780 -19.173 -28.849 1.00 85.62 126 PRO A C 1
ATOM 1042 O O . PRO A 1 126 ? -0.950 -20.192 -28.187 1.00 85.62 126 PRO A O 1
ATOM 1045 N N . GLN A 1 127 ? 0.023 -19.179 -29.918 1.00 90.38 127 GLN A N 1
ATOM 1046 C CA . GLN A 1 127 ? 0.762 -20.350 -30.394 1.00 90.38 127 GLN A CA 1
ATOM 1047 C C . GLN A 1 127 ? 2.038 -20.538 -29.571 1.00 90.38 127 GLN A C 1
ATOM 1049 O O . GLN A 1 127 ? 3.161 -20.296 -30.020 1.00 90.38 127 GLN A O 1
ATOM 1054 N N . VAL A 1 128 ? 1.845 -20.961 -28.329 1.00 91.94 128 VAL A N 1
ATOM 1055 C CA . VAL A 1 128 ? 2.914 -21.280 -27.392 1.00 91.94 128 VAL A CA 1
ATOM 1056 C C . VAL A 1 128 ? 2.587 -22.570 -26.662 1.00 91.94 128 VAL A C 1
ATOM 1058 O O . VAL A 1 128 ? 1.446 -22.811 -26.258 1.00 91.94 128 VAL A O 1
ATOM 1061 N N . LEU A 1 129 ? 3.599 -23.414 -26.505 1.00 95.12 129 LEU A N 1
ATOM 1062 C CA . LEU A 1 129 ? 3.510 -24.634 -25.722 1.00 95.12 129 LEU A CA 1
ATOM 1063 C C . LEU A 1 129 ? 4.661 -24.734 -24.738 1.00 95.12 129 LEU A C 1
ATOM 1065 O O . LEU A 1 129 ? 5.774 -24.282 -25.005 1.00 95.12 129 LEU A O 1
ATOM 1069 N N . THR A 1 130 ? 4.381 -25.391 -23.625 1.00 95.88 130 THR A N 1
ATOM 1070 C CA . THR A 1 130 ? 5.373 -25.769 -22.628 1.00 95.88 130 THR A CA 1
ATOM 1071 C C . THR A 1 130 ? 5.527 -27.280 -22.689 1.00 95.88 130 THR A C 1
ATOM 1073 O O . THR A 1 130 ? 4.549 -28.022 -22.587 1.00 95.88 130 THR A O 1
ATOM 1076 N N . ALA A 1 131 ? 6.758 -27.739 -22.891 1.00 96.62 131 ALA A N 1
ATOM 1077 C CA . ALA A 1 131 ? 7.123 -29.145 -22.901 1.00 96.62 131 ALA A CA 1
ATOM 1078 C C . ALA A 1 131 ? 7.850 -29.468 -21.591 1.00 96.62 131 ALA A C 1
ATOM 1080 O O . ALA A 1 131 ? 8.951 -28.974 -21.356 1.00 96.62 131 ALA A O 1
ATOM 1081 N N . TRP A 1 132 ? 7.226 -30.273 -20.734 1.00 97.19 132 TRP A N 1
ATOM 1082 C CA . TRP A 1 132 ? 7.672 -30.572 -19.375 1.00 97.19 132 TRP A CA 1
ATOM 1083 C C . TRP A 1 132 ? 8.036 -32.053 -19.244 1.00 97.19 132 TRP A C 1
ATOM 1085 O O . TRP A 1 132 ? 7.181 -32.937 -19.330 1.00 97.19 132 TRP A O 1
ATOM 1095 N N . LEU A 1 133 ? 9.326 -32.335 -19.076 1.00 97.62 133 LEU A N 1
ATOM 1096 C CA . LEU A 1 133 ? 9.896 -33.679 -19.021 1.00 97.62 133 LEU A CA 1
ATOM 1097 C C . LEU A 1 133 ? 10.107 -34.118 -17.578 1.00 97.62 133 LEU A C 1
ATOM 1099 O O . LEU A 1 133 ? 10.836 -33.474 -16.817 1.00 97.62 133 LEU A O 1
ATOM 1103 N N . ALA A 1 134 ? 9.528 -35.262 -17.230 1.00 96.88 134 ALA A N 1
ATOM 1104 C CA . ALA A 1 134 ? 9.689 -35.876 -15.924 1.00 96.88 134 ALA A CA 1
ATOM 1105 C C . ALA A 1 134 ? 11.098 -36.480 -15.774 1.00 96.88 134 ALA A C 1
ATOM 1107 O O . ALA A 1 134 ? 11.462 -37.427 -16.474 1.00 96.88 134 ALA A O 1
ATOM 1108 N N . LEU A 1 135 ? 11.900 -35.954 -14.839 1.00 96.44 135 LEU A N 1
ATOM 1109 C CA . LEU A 1 135 ? 13.204 -36.540 -14.482 1.00 96.44 135 LEU A CA 1
ATOM 1110 C C . LEU A 1 135 ? 13.087 -37.593 -13.366 1.00 96.44 135 LEU A C 1
ATOM 1112 O O . LEU A 1 135 ? 14.016 -38.373 -13.158 1.00 96.44 135 LEU A O 1
ATOM 1116 N N . ASP A 1 136 ? 11.948 -37.606 -12.675 1.00 95.12 136 ASP A N 1
ATOM 1117 C CA . ASP A 1 136 ? 11.539 -38.560 -11.643 1.00 95.12 136 ASP A CA 1
ATOM 1118 C C . ASP A 1 136 ? 10.139 -39.099 -11.985 1.00 95.12 136 ASP A C 1
ATOM 1120 O O . ASP A 1 136 ? 9.419 -38.466 -12.755 1.00 95.12 136 ASP A O 1
ATOM 1124 N N . ASP A 1 137 ? 9.715 -40.215 -11.386 1.00 96.06 137 ASP A N 1
ATOM 1125 C CA . ASP A 1 137 ? 8.308 -40.634 -11.451 1.00 96.06 137 ASP A CA 1
ATOM 1126 C C . ASP A 1 137 ? 7.425 -39.609 -10.720 1.00 96.06 137 ASP A C 1
ATOM 1128 O O . ASP A 1 137 ? 7.736 -39.213 -9.593 1.00 96.06 137 ASP A O 1
ATOM 1132 N N . VAL A 1 138 ? 6.322 -39.186 -11.338 1.00 95.94 138 VAL A N 1
ATOM 1133 C CA . VAL A 1 138 ? 5.430 -38.125 -10.850 1.00 95.94 138 VAL A CA 1
ATOM 1134 C C . VAL A 1 138 ? 4.013 -38.648 -10.657 1.00 95.94 138 VAL A C 1
ATOM 1136 O O . VAL A 1 138 ? 3.376 -39.152 -11.586 1.00 95.94 138 VAL A O 1
ATOM 1139 N N . ASP A 1 139 ? 3.494 -38.459 -9.449 1.00 94.31 139 ASP A N 1
ATOM 1140 C CA . ASP A 1 139 ? 2.123 -38.779 -9.068 1.00 94.31 139 ASP A CA 1
ATOM 1141 C C . ASP A 1 139 ? 1.611 -37.807 -7.985 1.00 94.31 139 ASP A C 1
ATOM 1143 O O . ASP A 1 139 ? 2.275 -36.841 -7.610 1.00 94.31 139 ASP A O 1
ATOM 1147 N N . SER A 1 140 ? 0.396 -38.032 -7.483 1.00 90.88 140 SER A N 1
ATOM 1148 C CA . SER A 1 140 ? -0.227 -37.171 -6.467 1.00 90.88 140 SER A CA 1
ATOM 1149 C C . SER A 1 140 ? 0.543 -37.117 -5.138 1.00 90.88 140 SER A C 1
ATOM 1151 O O . SER A 1 140 ? 0.350 -36.195 -4.353 1.00 90.88 140 SER A O 1
ATOM 1153 N N . GLU A 1 141 ? 1.410 -38.091 -4.838 1.00 92.62 141 GLU A N 1
ATOM 1154 C CA . GLU A 1 141 ? 2.184 -38.085 -3.594 1.00 92.62 141 GLU A CA 1
ATOM 1155 C C . GLU A 1 141 ? 3.329 -37.064 -3.647 1.00 92.62 141 GLU A C 1
ATOM 1157 O O . GLU A 1 141 ? 3.568 -36.376 -2.655 1.00 92.62 141 GLU A O 1
ATOM 1162 N N . ASN A 1 142 ? 4.027 -36.927 -4.783 1.00 92.44 142 ASN A N 1
ATOM 1163 C CA . ASN A 1 142 ? 5.183 -36.029 -4.914 1.00 92.44 142 ASN A CA 1
ATOM 1164 C C . ASN A 1 142 ? 4.893 -34.702 -5.640 1.00 92.44 142 ASN A C 1
ATOM 1166 O O . ASN A 1 142 ? 5.812 -33.992 -6.054 1.00 92.44 142 ASN A O 1
ATOM 1170 N N . GLY A 1 143 ? 3.618 -34.321 -5.713 1.00 89.12 143 GLY A N 1
ATOM 1171 C CA . GLY A 1 143 ? 3.179 -33.037 -6.251 1.00 89.12 143 GLY A CA 1
ATOM 1172 C C . GLY A 1 143 ? 2.841 -33.084 -7.735 1.00 89.12 143 GLY A C 1
ATOM 1173 O O . GLY A 1 143 ? 3.394 -32.316 -8.529 1.00 89.12 143 GLY A O 1
ATOM 1174 N N . GLY A 1 144 ? 1.947 -34.006 -8.090 1.00 90.31 144 GLY A N 1
ATOM 1175 C CA . GLY A 1 144 ? 1.484 -34.252 -9.450 1.00 90.31 144 GLY A CA 1
ATOM 1176 C C . GLY A 1 144 ? 0.883 -33.025 -10.134 1.00 90.31 144 GLY A C 1
ATOM 1177 O O . GLY A 1 144 ? 0.346 -32.119 -9.489 1.00 90.31 144 GLY A O 1
ATOM 1178 N N . LEU A 1 145 ? 0.997 -33.015 -11.463 1.00 94.44 145 LEU A N 1
ATOM 1179 C CA . LEU A 1 145 ? 0.441 -31.979 -12.330 1.00 94.44 145 LEU A CA 1
ATOM 1180 C C . LEU A 1 145 ? -1.035 -32.259 -12.601 1.00 94.44 145 LEU A C 1
ATOM 1182 O O . LEU A 1 145 ? -1.434 -33.404 -12.827 1.00 94.44 145 LEU A O 1
ATOM 1186 N N . ILE A 1 146 ? -1.838 -31.203 -12.593 1.00 96.81 146 ILE A N 1
ATOM 1187 C CA . ILE A 1 146 ? -3.274 -31.261 -12.842 1.00 96.81 146 ILE A CA 1
ATOM 1188 C C . ILE A 1 146 ? -3.614 -30.212 -13.893 1.00 96.81 146 ILE A C 1
ATOM 1190 O O . ILE A 1 146 ? -3.284 -29.039 -13.725 1.00 96.81 146 ILE A O 1
ATOM 1194 N N . TYR A 1 147 ? -4.289 -30.642 -14.956 1.00 97.44 147 TYR A N 1
ATOM 1195 C CA . TYR A 1 147 ? -4.703 -29.793 -16.071 1.00 97.44 147 TYR A CA 1
ATOM 1196 C C . TYR A 1 147 ? -6.223 -29.730 -16.162 1.00 97.44 147 TYR A C 1
ATOM 1198 O O . TYR A 1 147 ? -6.896 -30.743 -15.973 1.00 97.44 147 TYR A O 1
ATOM 1206 N N . VAL A 1 148 ? -6.775 -28.568 -16.496 1.00 97.44 148 VAL A N 1
ATOM 1207 C CA . VAL A 1 148 ? -8.211 -28.410 -16.760 1.00 97.44 148 VAL A CA 1
ATOM 1208 C C . VAL A 1 148 ? -8.463 -28.662 -18.242 1.00 97.44 148 VAL A C 1
ATOM 1210 O O . VAL A 1 148 ? -8.096 -27.851 -19.100 1.00 97.44 148 VAL A O 1
ATOM 1213 N N . GLN A 1 149 ? -9.094 -29.794 -18.547 1.00 97.25 149 GLN A N 1
ATOM 1214 C CA . GLN A 1 149 ? -9.299 -30.268 -19.915 1.00 97.25 149 GLN A CA 1
ATOM 1215 C C . GLN A 1 149 ? -10.088 -29.260 -20.767 1.00 97.25 149 GLN A C 1
ATOM 1217 O O . GLN A 1 149 ? -11.213 -28.886 -20.435 1.00 97.25 149 GLN A O 1
ATOM 1222 N N . GLY A 1 150 ? -9.506 -28.849 -21.898 1.00 96.38 150 GLY A N 1
ATOM 1223 C CA . GLY A 1 150 ? -10.130 -27.966 -22.889 1.00 96.38 150 GLY A CA 1
ATOM 1224 C C . GLY A 1 150 ? -10.208 -26.490 -22.484 1.00 96.38 150 GLY A C 1
ATOM 1225 O O . GLY A 1 150 ? -10.891 -25.714 -23.155 1.00 96.38 150 GLY A O 1
ATOM 1226 N N . SER A 1 151 ? -9.548 -26.096 -21.391 1.00 96.88 151 SER A N 1
ATOM 1227 C CA . SER A 1 151 ? -9.577 -24.720 -20.877 1.00 96.88 151 SER A CA 1
ATOM 1228 C C . SER A 1 151 ? -8.934 -23.697 -21.820 1.00 96.88 151 SER A C 1
ATOM 1230 O O . SER A 1 151 ? -9.414 -22.568 -21.884 1.00 96.88 151 SER A O 1
ATOM 1232 N N . HIS A 1 152 ? -7.954 -24.101 -22.634 1.00 95.88 152 HIS A N 1
ATOM 1233 C CA . HIS A 1 152 ? -7.310 -23.249 -23.644 1.00 95.88 152 HIS A CA 1
ATOM 1234 C C . HIS A 1 152 ? -8.277 -22.673 -24.681 1.00 95.88 152 HIS A C 1
ATOM 1236 O O . HIS A 1 152 ? -8.042 -21.606 -25.225 1.00 95.88 152 HIS A O 1
ATOM 1242 N N . LYS A 1 153 ? -9.412 -23.333 -24.929 1.00 94.69 153 LYS A N 1
ATOM 1243 C CA . LYS A 1 153 ? -10.442 -22.848 -25.868 1.00 94.69 153 LYS A CA 1
ATOM 1244 C C . LYS A 1 153 ? -11.223 -21.643 -25.352 1.00 94.69 153 LYS A C 1
ATOM 1246 O O . LYS A 1 153 ? -12.019 -21.076 -26.097 1.00 94.69 153 LYS A O 1
ATOM 1251 N N . ARG A 1 154 ? -11.064 -21.305 -24.072 1.00 90.50 154 ARG A N 1
ATOM 1252 C CA . ARG A 1 154 ? -11.781 -20.215 -23.401 1.00 90.50 154 ARG A CA 1
ATOM 1253 C C . ARG A 1 154 ? -10.951 -18.929 -23.334 1.00 90.50 154 ARG A C 1
ATOM 1255 O O . ARG A 1 154 ? -11.452 -17.943 -22.806 1.00 90.50 154 ARG A O 1
ATOM 1262 N N . GLY A 1 155 ? -9.730 -18.940 -23.875 1.00 87.88 155 GLY A N 1
ATOM 1263 C CA . GLY A 1 155 ? -8.787 -17.832 -23.778 1.00 87.88 155 GLY A CA 1
ATOM 1264 C C . GLY A 1 155 ? -8.232 -17.644 -22.365 1.00 87.88 155 GLY A C 1
ATOM 1265 O O . GLY A 1 155 ? -8.426 -18.473 -21.468 1.00 87.88 155 GLY A O 1
ATOM 1266 N N . ILE A 1 156 ? -7.532 -16.531 -22.165 1.00 85.19 156 ILE A N 1
ATOM 1267 C CA . ILE A 1 156 ? -7.000 -16.124 -20.863 1.00 85.19 156 ILE A CA 1
ATOM 1268 C C . ILE A 1 156 ? -8.132 -15.716 -19.908 1.00 85.19 156 ILE A C 1
ATOM 1270 O O . ILE A 1 156 ? -8.999 -14.913 -20.248 1.00 85.19 156 ILE A O 1
ATOM 1274 N N . ARG A 1 157 ? -8.109 -16.270 -18.692 1.00 86.56 157 ARG A N 1
ATOM 1275 C CA . ARG A 1 157 ? -9.025 -15.947 -17.587 1.00 86.56 157 ARG A CA 1
ATOM 1276 C C . ARG A 1 157 ? -8.479 -14.794 -16.731 1.00 86.56 157 ARG A C 1
ATOM 1278 O O . ARG A 1 157 ? -7.269 -14.548 -16.745 1.00 86.56 157 ARG A O 1
ATOM 1285 N N . PRO A 1 158 ? -9.331 -14.114 -15.941 1.00 74.44 158 PRO A N 1
ATOM 1286 C CA . PRO A 1 158 ? -8.879 -13.110 -14.983 1.00 74.44 158 PRO A CA 1
ATOM 1287 C C . PRO A 1 158 ? -7.859 -13.698 -14.001 1.00 74.44 158 PRO A C 1
ATOM 1289 O O . PRO A 1 158 ? -8.154 -14.653 -13.281 1.00 74.44 158 PRO A O 1
ATOM 1292 N N . HIS A 1 159 ? -6.661 -13.120 -13.961 1.00 81.69 159 HIS A N 1
ATOM 1293 C CA . HIS A 1 159 ? -5.660 -13.440 -12.949 1.00 81.69 159 HIS A CA 1
ATOM 1294 C C . HIS A 1 159 ? -5.660 -12.360 -11.861 1.00 81.69 159 HIS A C 1
ATOM 1296 O O . HIS A 1 159 ? -5.902 -11.185 -12.130 1.00 81.69 159 HIS A O 1
ATOM 1302 N N . GLY A 1 160 ? -5.405 -12.765 -10.623 1.00 57.25 160 GLY A N 1
ATOM 1303 C CA . GLY A 1 160 ? -5.256 -11.887 -9.470 1.00 57.25 160 GLY A CA 1
ATOM 1304 C C . GLY A 1 160 ? -4.100 -12.332 -8.581 1.00 57.25 160 GLY A C 1
ATOM 1305 O O . GLY A 1 160 ? -3.531 -13.413 -8.762 1.00 57.25 160 GLY A O 1
ATOM 1306 N N . LEU A 1 161 ? -3.753 -11.488 -7.606 1.00 51.47 161 LEU A N 1
ATOM 1307 C CA . LEU A 1 161 ? -2.632 -11.739 -6.701 1.00 51.47 161 LEU A CA 1
ATOM 1308 C C . LEU A 1 161 ? -2.784 -13.085 -5.988 1.00 51.47 161 LEU A C 1
ATOM 1310 O O . LEU A 1 161 ? -3.784 -13.354 -5.323 1.00 51.47 161 LEU A O 1
ATOM 1314 N N . SER A 1 162 ? -1.748 -13.912 -6.097 1.00 54.28 162 SER A N 1
ATOM 1315 C CA . SER A 1 162 ? -1.672 -15.195 -5.407 1.00 54.28 162 SER A CA 1
ATOM 1316 C C . SER A 1 162 ? -0.958 -15.038 -4.064 1.00 54.28 162 SER A C 1
ATOM 1318 O O . SER A 1 162 ? 0.115 -14.445 -3.975 1.00 54.28 162 SER A O 1
ATOM 1320 N N . ALA A 1 163 ? -1.522 -15.630 -3.008 1.00 44.66 163 ALA A N 1
ATOM 1321 C CA . ALA A 1 163 ? -0.879 -15.719 -1.693 1.00 44.66 163 ALA A CA 1
ATOM 1322 C C . ALA A 1 163 ? 0.242 -16.783 -1.636 1.00 44.66 163 ALA A C 1
ATOM 1324 O O . ALA A 1 163 ? 0.860 -16.983 -0.588 1.00 44.66 163 ALA A O 1
ATOM 1325 N N . MET A 1 164 ? 0.499 -17.505 -2.735 1.00 48.91 164 MET A N 1
ATOM 1326 C CA . MET A 1 164 ? 1.474 -18.594 -2.776 1.00 48.91 164 MET A CA 1
ATOM 1327 C C . MET A 1 164 ? 2.877 -18.104 -3.140 1.00 48.91 164 MET A C 1
ATOM 1329 O O . MET A 1 164 ? 3.119 -17.514 -4.190 1.00 48.91 164 MET A O 1
ATOM 1333 N N . VAL A 1 165 ? 3.831 -18.401 -2.257 1.00 39.81 165 VAL A N 1
ATOM 1334 C CA . VAL A 1 165 ? 5.239 -18.004 -2.378 1.00 39.81 165 VAL A CA 1
ATOM 1335 C C . VAL A 1 165 ? 5.850 -18.541 -3.680 1.00 39.81 165 VAL A C 1
ATOM 1337 O O . VAL A 1 165 ? 5.999 -19.749 -3.854 1.00 39.81 165 VAL A O 1
ATOM 1340 N N . GLY A 1 166 ? 6.259 -17.632 -4.571 1.00 42.75 166 GLY A N 1
ATOM 1341 C CA . GLY A 1 166 ? 6.879 -17.953 -5.864 1.00 42.75 166 GLY A CA 1
ATOM 1342 C C . GLY A 1 166 ? 5.952 -17.856 -7.080 1.00 42.75 166 GLY A C 1
ATOM 1343 O O . GLY A 1 166 ? 6.450 -17.981 -8.191 1.00 42.75 166 GLY A O 1
ATOM 1344 N N . PHE A 1 167 ? 4.656 -17.584 -6.890 1.00 50.25 167 PHE A N 1
ATOM 1345 C CA . PHE A 1 167 ? 3.702 -17.300 -7.969 1.00 50.25 167 PHE A CA 1
ATOM 1346 C C . PHE A 1 167 ? 2.966 -15.999 -7.657 1.00 50.25 167 PHE A C 1
ATOM 1348 O O . PHE A 1 167 ? 2.178 -15.944 -6.714 1.00 50.25 167 PHE A O 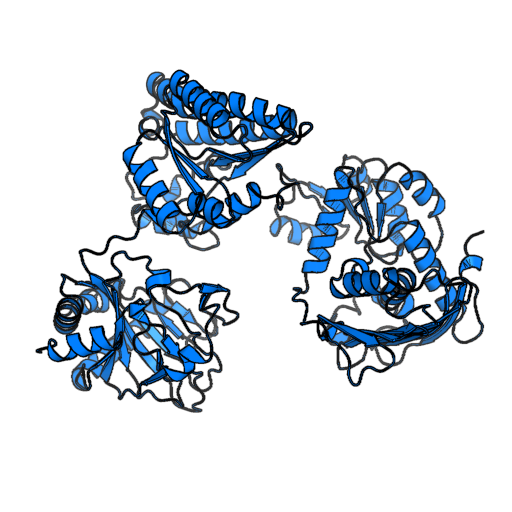1
ATOM 1355 N N . SER A 1 168 ? 3.240 -14.945 -8.429 1.00 43.47 168 SER A N 1
ATOM 1356 C CA . SER A 1 168 ? 2.659 -13.616 -8.205 1.00 43.47 168 SER A CA 1
ATOM 1357 C C . SER A 1 168 ? 1.185 -13.535 -8.602 1.00 43.47 168 SER A C 1
ATOM 1359 O O . SER A 1 168 ? 0.457 -12.730 -8.026 1.00 43.47 168 SER A O 1
ATOM 1361 N N . GLN A 1 169 ? 0.736 -14.366 -9.548 1.00 61.44 169 GLN A N 1
ATOM 1362 C CA . GLN A 1 169 ? -0.615 -14.326 -10.104 1.00 61.44 169 GLN A CA 1
ATOM 1363 C C . GLN A 1 169 ? -1.218 -15.737 -10.210 1.00 61.44 169 GLN A C 1
ATOM 1365 O O . GLN A 1 169 ? -0.520 -16.710 -10.503 1.00 61.44 169 GLN A O 1
ATOM 1370 N N . ALA A 1 170 ? -2.520 -15.846 -9.963 1.00 78.94 170 ALA A N 1
ATOM 1371 C CA . ALA A 1 170 ? -3.322 -17.057 -10.133 1.00 78.94 170 ALA A CA 1
ATOM 1372 C C . ALA A 1 170 ? -4.707 -16.696 -10.671 1.00 78.94 170 ALA A C 1
ATOM 1374 O O . ALA A 1 170 ? -5.120 -15.544 -10.574 1.00 78.94 170 ALA A O 1
ATOM 1375 N N . ILE A 1 171 ? -5.439 -17.667 -11.211 1.00 85.12 171 ILE A N 1
ATOM 1376 C CA . ILE A 1 171 ? -6.798 -17.436 -11.719 1.00 85.12 171 ILE A CA 1
ATOM 1377 C C . ILE A 1 171 ? -7.721 -17.048 -10.560 1.00 85.12 171 ILE A C 1
ATOM 1379 O O . ILE A 1 171 ? -7.917 -17.825 -9.625 1.00 85.12 171 ILE A O 1
ATOM 1383 N N . ALA A 1 172 ? -8.262 -15.831 -10.618 1.00 82.31 172 ALA A N 1
ATOM 1384 C CA . ALA A 1 172 ? -8.990 -15.205 -9.514 1.00 82.31 172 ALA A CA 1
ATOM 1385 C C . ALA A 1 172 ? -10.382 -15.814 -9.292 1.00 82.31 172 ALA A C 1
ATOM 1387 O O . ALA A 1 172 ? -10.915 -15.776 -8.185 1.00 82.31 172 ALA A O 1
ATOM 1388 N N . ASP A 1 173 ? -10.962 -16.375 -10.347 1.00 88.69 173 ASP A N 1
ATOM 1389 C CA . ASP A 1 173 ? -12.305 -16.944 -10.384 1.00 88.69 173 ASP A CA 1
ATOM 1390 C C . ASP A 1 173 ? -12.289 -18.473 -10.571 1.00 88.69 173 ASP A C 1
ATOM 1392 O O . ASP A 1 173 ? -13.257 -19.051 -11.069 1.00 88.69 173 ASP A O 1
ATOM 1396 N N . TYR A 1 174 ? -11.189 -19.134 -10.185 1.00 90.25 174 TYR A N 1
ATOM 1397 C CA . TYR A 1 174 ? -11.081 -20.593 -10.222 1.00 90.25 174 TYR A CA 1
ATOM 1398 C C . TYR A 1 174 ? -12.061 -21.227 -9.234 1.00 90.25 174 TYR A C 1
ATOM 1400 O O . TYR A 1 174 ? -12.098 -20.845 -8.061 1.00 90.25 174 TYR A O 1
ATOM 1408 N N . GLY A 1 175 ? -12.842 -22.211 -9.682 1.00 91.38 175 GLY A N 1
ATOM 1409 C CA . GLY A 1 175 ? -13.899 -22.773 -8.845 1.00 91.38 175 GLY A CA 1
ATOM 1410 C C . GLY A 1 175 ? -14.361 -24.183 -9.219 1.00 91.38 175 GLY A C 1
ATOM 1411 O O . GLY A 1 175 ? -13.729 -24.859 -10.032 1.00 91.38 175 GLY A O 1
ATOM 1412 N N . PRO A 1 176 ? -15.496 -24.633 -8.649 1.00 90.62 176 PRO A N 1
ATOM 1413 C CA . PRO A 1 176 ? -15.968 -26.019 -8.752 1.00 90.62 176 PRO A CA 1
ATOM 1414 C C . PRO A 1 176 ? -16.211 -26.533 -10.178 1.00 90.62 176 PRO A C 1
ATOM 1416 O O . PRO A 1 176 ? -16.169 -27.740 -10.419 1.00 90.62 176 PRO A O 1
ATOM 1419 N N . ASP A 1 177 ? -16.492 -25.643 -11.130 1.00 90.12 177 ASP A N 1
ATOM 1420 C CA . ASP A 1 177 ? -16.677 -26.015 -12.537 1.00 90.12 177 ASP A CA 1
ATOM 1421 C C . ASP A 1 177 ? -15.348 -26.387 -13.209 1.00 90.12 177 ASP A C 1
ATOM 1423 O O . ASP A 1 177 ? -15.304 -27.289 -14.049 1.00 90.12 177 ASP A O 1
ATOM 1427 N N . ASP A 1 178 ? -14.257 -25.726 -12.817 1.00 93.50 178 ASP A N 1
ATOM 1428 C CA . ASP A 1 178 ? -12.910 -26.055 -13.277 1.00 93.50 178 ASP A CA 1
ATOM 1429 C C . ASP A 1 178 ? -12.430 -27.358 -12.612 1.00 93.50 178 ASP A C 1
ATOM 1431 O O . ASP A 1 178 ? -11.916 -28.243 -13.297 1.00 93.50 178 ASP A O 1
ATOM 1435 N N . GLU A 1 179 ? -12.709 -27.536 -11.312 1.00 92.31 179 GLU A N 1
ATOM 1436 C CA . GLU A 1 179 ? -12.385 -28.754 -10.548 1.00 92.31 179 GLU A CA 1
ATOM 1437 C C . GLU A 1 179 ? -12.978 -30.031 -11.174 1.00 92.31 179 GLU A C 1
ATOM 1439 O O . GLU A 1 179 ? -12.329 -31.075 -11.214 1.00 92.31 179 GLU A O 1
ATOM 1444 N N . GLN A 1 180 ? -14.188 -29.965 -11.738 1.00 93.75 180 GLN A N 1
ATOM 1445 C CA . GLN A 1 180 ? -14.817 -31.104 -12.434 1.00 93.75 180 GLN A CA 1
ATOM 1446 C C . GLN A 1 180 ? -14.085 -31.509 -13.726 1.00 93.75 180 GLN A C 1
ATOM 1448 O O . GLN A 1 180 ? -14.164 -32.658 -14.190 1.00 93.75 180 GLN A O 1
ATOM 1453 N N . LEU A 1 181 ? -13.379 -30.561 -14.335 1.00 95.12 181 LEU A N 1
ATOM 1454 C CA . LEU A 1 181 ? -12.635 -30.740 -15.577 1.00 95.12 181 LEU A CA 1
ATOM 1455 C C . LEU A 1 181 ? -11.151 -31.030 -15.335 1.00 95.12 181 LEU A C 1
ATOM 1457 O O . LEU A 1 181 ? -10.421 -31.275 -16.298 1.00 95.12 181 LEU A O 1
ATOM 1461 N N . GLU A 1 182 ? -10.715 -31.070 -14.076 1.00 96.38 182 GLU A N 1
ATOM 1462 C CA . GLU A 1 182 ? -9.356 -31.441 -13.711 1.00 96.38 182 GLU A CA 1
ATOM 1463 C C . GLU A 1 182 ? -9.019 -32.870 -14.148 1.00 96.38 182 GLU A C 1
ATOM 1465 O O . GLU A 1 182 ? -9.785 -33.829 -13.988 1.00 96.38 182 GLU A O 1
ATOM 1470 N N . ARG A 1 183 ? -7.824 -33.014 -14.710 1.00 96.94 183 ARG A N 1
ATOM 1471 C CA . ARG A 1 183 ? -7.214 -34.273 -15.116 1.00 96.94 183 ARG A CA 1
ATOM 1472 C C . ARG A 1 183 ? -5.819 -34.338 -14.504 1.00 96.94 183 ARG A C 1
ATOM 1474 O O . ARG A 1 183 ? -4.898 -33.693 -15.010 1.00 96.94 183 ARG A O 1
ATOM 1481 N N . PRO A 1 184 ? -5.654 -35.088 -13.404 1.00 94.94 184 PRO A N 1
ATOM 1482 C CA . PRO A 1 184 ? -4.339 -35.388 -12.864 1.00 94.94 184 PRO A CA 1
ATOM 1483 C C . PRO A 1 184 ? -3.531 -36.215 -13.862 1.00 94.94 184 PRO A C 1
ATOM 1485 O O . PRO A 1 184 ? -4.039 -37.185 -14.431 1.00 94.94 184 PRO A O 1
ATOM 1488 N N . VAL A 1 185 ? -2.266 -35.857 -14.041 1.00 94.06 185 VAL A N 1
ATOM 1489 C CA . VAL A 1 185 ? -1.344 -36.547 -14.941 1.00 94.06 185 VAL A CA 1
ATOM 1490 C C . VAL A 1 185 ? -0.330 -37.326 -14.111 1.00 94.06 185 VAL A C 1
ATOM 1492 O O . VAL A 1 185 ? 0.299 -36.786 -13.202 1.00 94.06 185 VAL A O 1
ATOM 1495 N N . ARG A 1 186 ? -0.180 -38.614 -14.430 1.00 95.62 186 ARG A N 1
ATOM 1496 C CA . ARG A 1 186 ? 0.899 -39.461 -13.913 1.00 95.62 186 ARG A CA 1
ATOM 1497 C C . ARG A 1 186 ? 1.954 -39.609 -14.993 1.00 95.62 186 ARG A C 1
ATOM 1499 O O . ARG A 1 186 ? 1.601 -39.904 -16.133 1.00 95.62 186 ARG A O 1
ATOM 1506 N N . LEU A 1 187 ? 3.212 -39.416 -14.624 1.00 96.94 187 LEU A N 1
ATOM 1507 C CA . LEU A 1 187 ? 4.346 -39.496 -15.540 1.00 96.94 187 LEU A CA 1
ATOM 1508 C C . LEU A 1 187 ? 5.362 -40.463 -14.958 1.00 96.94 187 LEU A C 1
ATOM 1510 O O . LEU A 1 187 ? 5.710 -40.356 -13.783 1.00 96.94 187 LEU A O 1
ATOM 1514 N N . ASN A 1 188 ? 5.839 -41.396 -15.767 1.00 96.81 188 ASN A N 1
ATOM 1515 C CA . ASN A 1 188 ? 7.052 -42.123 -15.439 1.00 96.81 188 ASN A CA 1
ATOM 1516 C C . ASN A 1 188 ? 8.252 -41.249 -15.793 1.00 96.81 188 ASN A C 1
ATOM 1518 O O . ASN A 1 188 ? 8.178 -40.361 -16.650 1.00 96.81 188 ASN A O 1
ATOM 1522 N N . ARG A 1 189 ? 9.382 -41.526 -15.159 1.00 95.69 189 ARG A N 1
ATOM 1523 C CA . ARG A 1 189 ? 10.663 -40.944 -15.539 1.00 95.69 189 ARG A CA 1
ATOM 1524 C C . ARG A 1 189 ? 10.904 -41.112 -17.053 1.00 95.69 189 ARG A C 1
ATOM 1526 O O . ARG A 1 189 ? 10.832 -42.219 -17.575 1.00 95.69 189 ARG A O 1
ATOM 1533 N N . GLY A 1 190 ? 11.193 -40.006 -17.741 1.00 96.12 190 GLY A N 1
ATOM 1534 C CA . GLY A 1 190 ? 11.384 -39.951 -19.198 1.00 96.12 190 GLY A CA 1
ATOM 1535 C C . GLY A 1 190 ? 10.122 -39.637 -20.014 1.00 96.12 190 GLY A C 1
ATOM 1536 O O . GLY A 1 190 ? 10.236 -39.376 -21.215 1.00 96.12 190 GLY A O 1
ATOM 1537 N N . ASP A 1 191 ? 8.939 -39.610 -19.393 1.00 97.94 191 ASP A N 1
ATOM 1538 C CA . ASP A 1 191 ? 7.704 -39.157 -20.040 1.00 97.94 191 ASP A CA 1
ATOM 1539 C C . ASP A 1 191 ? 7.693 -37.624 -20.178 1.00 97.94 191 ASP A C 1
ATOM 1541 O O . ASP A 1 191 ? 8.172 -36.890 -19.306 1.00 97.94 191 ASP A O 1
ATOM 1545 N N . LEU A 1 192 ? 7.114 -37.134 -21.276 1.00 97.25 192 LEU A N 1
ATOM 1546 C CA . LEU A 1 192 ? 6.937 -35.708 -21.552 1.00 97.25 192 LEU A CA 1
ATOM 1547 C C . LEU A 1 192 ? 5.451 -35.355 -21.507 1.00 97.25 192 LEU A C 1
ATOM 1549 O O . LEU A 1 192 ? 4.663 -35.966 -22.224 1.00 97.25 192 LEU A O 1
ATOM 1553 N N . VAL A 1 193 ? 5.067 -34.344 -20.730 1.00 97.75 193 VAL A N 1
ATOM 1554 C CA . VAL A 1 193 ? 3.759 -33.691 -20.878 1.00 97.75 193 VAL A CA 1
ATOM 1555 C C . VAL A 1 193 ? 3.936 -32.387 -21.643 1.00 97.75 193 VAL A C 1
ATOM 1557 O O . VAL A 1 193 ? 4.873 -31.631 -21.397 1.00 97.75 193 VAL A O 1
ATOM 1560 N N . VAL A 1 194 ? 3.053 -32.139 -22.603 1.00 97.62 194 VAL A N 1
ATOM 1561 C CA . VAL A 1 194 ? 3.042 -30.919 -23.411 1.00 97.62 194 VAL A CA 1
ATOM 1562 C C . VAL A 1 194 ? 1.700 -30.244 -23.227 1.00 97.62 194 VAL A C 1
ATOM 1564 O O . VAL A 1 194 ? 0.670 -30.901 -23.377 1.00 97.62 194 VAL A O 1
ATOM 1567 N N . HIS A 1 195 ? 1.694 -28.944 -22.941 1.00 97.94 195 HIS A N 1
ATOM 1568 C CA . HIS A 1 195 ? 0.463 -28.168 -22.795 1.00 97.94 195 HIS A CA 1
ATOM 1569 C C . HIS A 1 195 ? 0.510 -26.836 -23.539 1.00 97.94 195 HIS A C 1
ATOM 1571 O O . HIS A 1 195 ? 1.567 -26.241 -23.731 1.00 97.94 195 HIS A O 1
ATOM 1577 N N . HIS A 1 196 ? -0.657 -26.385 -23.989 1.00 97.50 196 HIS A N 1
ATOM 1578 C CA . HIS A 1 196 ? -0.885 -25.082 -24.603 1.00 97.50 196 HIS A CA 1
ATOM 1579 C C . HIS A 1 196 ? -0.770 -23.987 -23.548 1.00 97.50 196 HIS A C 1
ATOM 1581 O O . HIS A 1 196 ? -1.256 -24.181 -22.433 1.00 97.50 196 HIS A O 1
ATOM 1587 N N . GLY A 1 197 ? -0.194 -22.832 -23.887 1.00 91.19 197 GLY A N 1
ATOM 1588 C CA . GLY A 1 197 ? 0.040 -21.772 -22.900 1.00 91.19 197 GLY A CA 1
ATOM 1589 C C . GLY A 1 197 ? -1.234 -21.195 -22.280 1.00 91.19 197 GLY A C 1
ATOM 1590 O O . GLY A 1 197 ? -1.195 -20.650 -21.188 1.00 91.19 197 GLY A O 1
ATOM 1591 N N . GLU A 1 198 ? -2.385 -21.354 -22.926 1.00 95.00 198 GLU A N 1
ATOM 1592 C CA . GLU A 1 198 ? -3.692 -20.995 -22.347 1.00 95.00 198 GLU A CA 1
ATOM 1593 C C . GLU A 1 198 ? -4.380 -22.140 -21.587 1.00 95.00 198 GLU A C 1
ATOM 1595 O O . GLU A 1 198 ? -5.504 -21.982 -21.118 1.00 95.00 198 GLU A O 1
ATOM 1600 N N . THR A 1 199 ? -3.753 -23.305 -21.446 1.00 97.31 199 THR A N 1
ATOM 1601 C CA . THR A 1 199 ? -4.325 -24.389 -20.639 1.00 97.31 199 THR A CA 1
ATOM 1602 C C . THR A 1 199 ? -4.138 -24.075 -19.165 1.00 97.31 199 THR A C 1
ATOM 1604 O O . THR A 1 199 ? -3.014 -23.908 -18.689 1.00 97.31 199 THR A O 1
ATOM 1607 N N . ILE A 1 200 ? -5.246 -24.033 -18.429 1.00 96.94 200 ILE A N 1
ATOM 1608 C CA . ILE A 1 200 ? -5.224 -23.876 -16.980 1.00 96.94 200 ILE A CA 1
ATOM 1609 C C . ILE A 1 200 ? -4.611 -25.129 -16.364 1.00 96.94 200 ILE A C 1
ATOM 1611 O O . ILE A 1 200 ? -5.080 -26.247 -16.608 1.00 96.94 200 ILE A O 1
ATOM 1615 N N . HIS A 1 201 ? -3.584 -24.941 -15.545 1.00 96.06 201 HIS A N 1
ATOM 1616 C CA . HIS A 1 201 ? -2.917 -26.037 -14.861 1.00 96.06 201 HIS A CA 1
ATOM 1617 C C . HIS A 1 201 ? -2.384 -25.625 -13.490 1.00 96.06 201 HIS A C 1
ATOM 1619 O O . HIS A 1 201 ? -2.213 -24.444 -13.182 1.00 96.06 201 HIS A O 1
ATOM 1625 N N . ARG A 1 202 ? -2.170 -26.625 -12.633 1.00 93.94 202 ARG A N 1
ATOM 1626 C CA . ARG A 1 202 ? -1.696 -26.476 -11.253 1.00 93.94 202 ARG A CA 1
ATOM 1627 C C . ARG A 1 202 ? -0.874 -27.691 -10.831 1.00 93.94 202 ARG A C 1
ATOM 1629 O O . ARG A 1 202 ? -0.871 -28.716 -11.512 1.00 93.94 202 ARG A O 1
ATOM 1636 N N . ALA A 1 203 ? -0.210 -27.602 -9.682 1.00 90.62 203 ALA A N 1
ATOM 1637 C CA . ALA A 1 203 ? 0.525 -28.730 -9.109 1.00 90.62 203 ALA A CA 1
ATOM 1638 C C . ALA A 1 203 ? 0.259 -28.871 -7.611 1.00 90.62 203 ALA A C 1
ATOM 1640 O O . ALA A 1 203 ? 0.289 -27.889 -6.863 1.00 90.62 203 ALA A O 1
ATOM 1641 N N . GLU A 1 204 ? 0.046 -30.100 -7.155 1.00 90.50 204 GLU A N 1
ATOM 1642 C CA . GLU A 1 204 ? -0.183 -30.398 -5.738 1.00 90.50 204 GLU A CA 1
ATOM 1643 C C . GLU A 1 204 ? 1.096 -30.235 -4.902 1.00 90.50 204 GLU A C 1
ATOM 1645 O O . GLU A 1 204 ? 2.193 -30.302 -5.459 1.00 90.50 204 GLU A O 1
ATOM 1650 N N . PRO A 1 205 ? 1.018 -30.034 -3.572 1.00 89.81 205 PRO A N 1
ATOM 1651 C CA . PRO A 1 205 ? 2.178 -30.117 -2.679 1.00 89.81 205 PRO A CA 1
ATOM 1652 C C . PRO A 1 205 ? 2.922 -31.458 -2.798 1.00 89.81 205 PRO A C 1
ATOM 1654 O O . PRO A 1 205 ? 2.306 -32.480 -3.093 1.00 89.81 205 PRO A O 1
ATOM 1657 N N . ASN A 1 206 ? 4.230 -31.476 -2.524 1.00 91.38 206 ASN A N 1
ATOM 1658 C CA . ASN A 1 206 ? 4.983 -32.730 -2.443 1.00 91.38 206 ASN A CA 1
ATOM 1659 C C . ASN A 1 206 ? 4.884 -33.267 -1.013 1.00 91.38 206 ASN A C 1
ATOM 1661 O O . ASN A 1 206 ? 5.610 -32.830 -0.121 1.00 91.38 206 ASN A O 1
ATOM 1665 N N . ARG A 1 207 ? 3.979 -34.226 -0.815 1.00 91.44 207 ARG A N 1
ATOM 1666 C CA . ARG A 1 207 ? 3.719 -34.882 0.472 1.00 91.44 207 ARG A CA 1
ATOM 1667 C C . ARG A 1 207 ? 4.589 -36.118 0.693 1.00 91.44 207 ARG A C 1
ATOM 1669 O O . ARG A 1 207 ? 4.518 -36.724 1.761 1.00 91.44 207 ARG A O 1
ATOM 1676 N N . SER A 1 208 ? 5.395 -36.510 -0.294 1.00 91.31 208 SER A N 1
ATOM 1677 C CA . SER A 1 208 ? 6.274 -37.663 -0.168 1.00 91.31 208 SER A CA 1
ATOM 1678 C C . SER A 1 208 ? 7.368 -37.373 0.861 1.00 91.31 208 SER A C 1
ATOM 1680 O O . SER A 1 208 ? 8.002 -36.318 0.797 1.00 91.31 208 SER A O 1
ATOM 1682 N N . PRO A 1 209 ? 7.661 -38.311 1.779 1.00 87.12 209 PRO A N 1
ATOM 1683 C CA . PRO A 1 209 ? 8.732 -38.137 2.757 1.00 87.12 209 PRO A CA 1
ATOM 1684 C C . PRO A 1 209 ? 10.130 -38.321 2.153 1.00 87.12 209 PRO A C 1
ATOM 1686 O O . PRO A 1 209 ? 11.121 -38.011 2.808 1.00 87.12 209 PRO A O 1
ATOM 1689 N N . THR A 1 210 ? 10.234 -38.878 0.941 1.00 90.19 210 THR A N 1
ATOM 1690 C CA . THR A 1 210 ? 11.524 -39.297 0.361 1.00 90.19 210 THR A CA 1
ATOM 1691 C C . THR A 1 210 ? 11.695 -38.962 -1.115 1.00 90.19 210 THR A C 1
ATOM 1693 O O . THR A 1 210 ? 12.831 -38.852 -1.574 1.00 90.19 210 THR A O 1
ATOM 1696 N N . ARG A 1 211 ? 10.607 -38.796 -1.877 1.00 93.00 211 ARG A N 1
ATOM 1697 C CA . ARG A 1 211 ? 10.691 -38.580 -3.324 1.00 93.00 211 ARG A CA 1
ATOM 1698 C C . ARG A 1 211 ? 10.721 -37.095 -3.659 1.00 93.00 211 ARG A C 1
ATOM 1700 O O . ARG A 1 211 ? 9.871 -36.324 -3.220 1.00 93.00 211 ARG A O 1
ATOM 1707 N N . HIS A 1 212 ? 11.686 -36.709 -4.484 1.00 91.50 212 HIS A N 1
ATOM 1708 C CA . HIS A 1 212 ? 11.669 -35.427 -5.180 1.00 91.50 212 HIS A CA 1
ATOM 1709 C C . HIS A 1 212 ? 10.706 -35.488 -6.373 1.00 91.50 212 HIS A C 1
ATOM 1711 O O . HIS A 1 212 ? 10.289 -36.566 -6.800 1.00 91.50 212 HIS A O 1
ATOM 1717 N N . ARG A 1 213 ? 10.378 -34.317 -6.920 1.00 92.81 213 ARG A N 1
ATOM 1718 C CA . ARG A 1 213 ? 9.773 -34.181 -8.247 1.00 92.81 213 ARG A CA 1
ATOM 1719 C C . ARG A 1 213 ? 10.590 -33.184 -9.056 1.00 92.81 213 ARG A C 1
ATOM 1721 O O . ARG A 1 213 ? 10.355 -31.968 -8.972 1.00 92.81 213 ARG A O 1
ATOM 1728 N N . ARG A 1 214 ? 11.585 -33.697 -9.780 1.00 94.12 214 ARG A N 1
ATOM 1729 C CA . ARG A 1 214 ? 12.439 -32.926 -10.686 1.00 94.12 214 ARG A CA 1
ATOM 1730 C C . ARG A 1 214 ? 11.929 -32.997 -12.114 1.00 94.12 214 ARG A C 1
ATOM 1732 O O . ARG A 1 214 ? 11.395 -34.017 -12.549 1.00 94.12 214 ARG A O 1
ATOM 1739 N N . ALA A 1 215 ? 12.140 -31.916 -12.845 1.00 95.50 215 ALA A N 1
ATOM 1740 C CA . ALA A 1 215 ? 11.784 -31.834 -14.245 1.00 95.50 215 ALA A CA 1
ATOM 1741 C C . ALA A 1 215 ? 12.673 -30.886 -15.020 1.00 95.50 215 ALA A C 1
ATOM 1743 O O . ALA A 1 215 ? 13.247 -29.950 -14.465 1.00 95.50 215 ALA A O 1
ATOM 1744 N N . PHE A 1 216 ? 12.730 -31.139 -16.315 1.00 96.38 216 PHE A N 1
ATOM 1745 C CA . PHE A 1 216 ? 13.334 -30.265 -17.299 1.00 96.38 216 PHE A CA 1
ATOM 1746 C C . PHE A 1 216 ? 12.223 -29.735 -18.196 1.00 96.38 216 PHE A C 1
ATOM 1748 O O . PHE A 1 216 ? 11.374 -30.516 -18.622 1.00 96.38 216 PHE A O 1
ATOM 1755 N N . ALA A 1 217 ? 12.192 -28.437 -18.465 1.00 94.94 217 ALA A N 1
ATOM 1756 C CA . ALA A 1 217 ? 11.155 -27.854 -19.301 1.00 94.94 217 ALA A CA 1
ATOM 1757 C C . ALA A 1 217 ? 11.735 -26.939 -20.370 1.00 94.94 217 ALA A C 1
ATOM 1759 O O . ALA A 1 217 ? 12.793 -26.336 -20.194 1.00 94.94 217 ALA A O 1
ATOM 1760 N N . MET A 1 218 ? 11.015 -26.837 -21.479 1.00 94.69 218 MET A N 1
ATOM 1761 C CA . MET A 1 218 ? 11.284 -25.877 -22.539 1.00 94.69 218 MET A CA 1
ATOM 1762 C C . MET A 1 218 ? 9.971 -25.297 -23.039 1.00 94.69 218 MET A C 1
ATOM 1764 O O . MET A 1 218 ? 8.994 -26.020 -23.242 1.00 94.69 218 MET A O 1
ATOM 1768 N N . VAL A 1 219 ? 9.973 -23.989 -23.260 1.00 92.00 219 VAL A N 1
ATOM 1769 C CA . VAL A 1 219 ? 8.843 -23.261 -23.835 1.00 92.00 219 VAL A CA 1
ATOM 1770 C C . VAL A 1 219 ? 9.136 -23.002 -25.304 1.00 92.00 219 VAL A C 1
ATOM 1772 O O . VAL A 1 219 ? 10.213 -22.511 -25.643 1.00 92.00 219 VAL A O 1
ATOM 1775 N N . PHE A 1 220 ? 8.180 -23.320 -26.173 1.00 93.44 220 PHE A N 1
ATOM 1776 C CA . PHE A 1 220 ? 8.271 -23.100 -27.611 1.00 93.44 220 PHE A CA 1
ATOM 1777 C C . PHE A 1 220 ? 7.167 -22.163 -28.076 1.00 93.44 220 PHE A C 1
ATOM 1779 O O . PHE A 1 220 ? 6.000 -22.386 -27.758 1.00 93.44 220 PHE A O 1
ATOM 1786 N N . LYS A 1 221 ? 7.520 -21.163 -28.883 1.00 90.75 221 LYS A N 1
ATOM 1787 C CA . LYS A 1 221 ? 6.564 -20.262 -29.539 1.00 90.75 221 LYS A CA 1
ATOM 1788 C C . LYS A 1 221 ? 6.631 -20.382 -31.057 1.00 90.75 221 LYS A C 1
ATOM 1790 O O . LYS A 1 221 ? 7.715 -20.583 -31.607 1.00 90.75 221 LYS A O 1
ATOM 1795 N N . GLY A 1 222 ? 5.489 -20.232 -31.721 1.00 88.50 222 GLY A N 1
ATOM 1796 C CA . GLY A 1 222 ? 5.408 -20.163 -33.179 1.00 88.50 222 GLY A CA 1
ATOM 1797 C C . GLY A 1 222 ? 6.059 -18.887 -33.718 1.00 88.50 222 GLY A C 1
ATOM 1798 O O . GLY A 1 222 ? 6.008 -17.834 -33.084 1.00 88.50 222 GLY A O 1
ATOM 1799 N N . GLU A 1 223 ? 6.666 -18.947 -34.898 1.00 80.19 223 GLU A N 1
ATOM 1800 C CA . GLU A 1 223 ? 7.283 -17.794 -35.569 1.00 80.19 223 GLU A CA 1
ATOM 1801 C C . GLU A 1 223 ? 6.261 -16.705 -35.924 1.00 80.19 223 GLU A C 1
ATOM 1803 O O . GLU A 1 223 ? 6.589 -15.513 -35.949 1.00 80.19 223 GLU A O 1
ATOM 1808 N N . LYS A 1 224 ? 5.004 -17.090 -36.165 1.00 73.75 224 LYS A N 1
ATOM 1809 C CA . LYS A 1 224 ? 3.884 -16.165 -36.378 1.00 73.75 224 LYS A CA 1
ATOM 1810 C C . LYS A 1 224 ? 3.386 -15.508 -35.099 1.00 73.75 224 LYS A C 1
ATOM 1812 O O . LYS A 1 224 ? 2.668 -14.514 -35.211 1.00 73.75 224 LYS A O 1
ATOM 1817 N N . CYS A 1 225 ? 3.771 -15.998 -33.916 1.00 70.00 225 CYS A N 1
ATOM 1818 C CA . CYS A 1 225 ? 3.509 -15.271 -32.684 1.00 70.00 225 CYS A CA 1
ATOM 1819 C C . CYS A 1 225 ? 4.161 -13.904 -32.788 1.00 70.00 225 CYS A C 1
ATOM 1821 O O . CYS A 1 225 ? 5.362 -13.754 -33.045 1.00 70.00 225 CYS A O 1
ATOM 1823 N N . ARG A 1 226 ? 3.353 -12.883 -32.568 1.00 63.69 226 ARG A N 1
ATOM 1824 C CA . ARG A 1 226 ? 3.862 -11.586 -32.180 1.00 63.69 226 ARG A CA 1
ATOM 1825 C C . ARG A 1 226 ? 3.644 -11.506 -30.683 1.00 63.69 226 ARG A C 1
ATOM 1827 O O . ARG A 1 226 ? 2.610 -11.930 -30.164 1.00 63.69 226 ARG A O 1
ATOM 1834 N N . ARG A 1 227 ? 4.659 -11.014 -29.978 1.00 50.06 227 ARG A N 1
ATOM 1835 C CA . ARG A 1 227 ? 4.387 -10.447 -28.667 1.00 50.06 227 ARG A CA 1
ATOM 1836 C C . ARG A 1 227 ? 3.372 -9.351 -28.932 1.00 50.06 227 ARG A C 1
ATOM 1838 O O . ARG A 1 227 ? 3.585 -8.554 -29.843 1.00 50.06 227 ARG A O 1
ATOM 1845 N N . ASP A 1 228 ? 2.250 -9.401 -28.241 1.00 45.78 228 ASP A N 1
ATOM 1846 C CA . ASP A 1 228 ? 1.229 -8.386 -28.393 1.00 45.78 228 ASP A CA 1
ATOM 1847 C C . ASP A 1 228 ? 1.842 -7.032 -27.988 1.00 45.78 228 ASP A C 1
ATOM 1849 O O . ASP A 1 228 ? 2.032 -6.748 -26.805 1.00 45.78 228 ASP A O 1
ATOM 1853 N N . GLU A 1 229 ? 2.244 -6.228 -28.976 1.00 40.28 229 GLU A N 1
ATOM 1854 C CA . GLU A 1 229 ? 2.756 -4.875 -28.753 1.00 40.28 229 GLU A CA 1
ATOM 1855 C C . GLU A 1 229 ? 1.628 -3.913 -28.332 1.00 40.28 229 GLU A C 1
ATOM 1857 O O . GLU A 1 229 ? 1.902 -2.851 -27.792 1.00 40.28 229 GLU A O 1
ATOM 1862 N N . ALA A 1 230 ? 0.345 -4.276 -28.438 1.00 40.56 230 ALA A N 1
ATOM 1863 C CA . ALA A 1 230 ? -0.726 -3.524 -27.774 1.00 40.56 230 ALA A CA 1
ATOM 1864 C C . ALA A 1 230 ? -0.763 -3.828 -26.265 1.00 40.56 230 ALA A C 1
ATOM 1866 O O . ALA A 1 230 ? -1.047 -2.946 -25.453 1.00 40.56 230 ALA A O 1
ATOM 1867 N N . ALA A 1 231 ? -0.312 -5.018 -25.861 1.00 35.84 231 ALA A N 1
ATOM 1868 C CA . ALA A 1 231 ? 0.056 -5.316 -24.481 1.00 35.84 231 ALA A CA 1
ATOM 1869 C C . ALA A 1 231 ? 1.380 -4.619 -24.060 1.00 35.84 231 ALA A C 1
ATOM 1871 O O . ALA A 1 231 ? 1.831 -4.755 -22.928 1.00 35.84 231 ALA A O 1
ATOM 1872 N N . PHE A 1 232 ? 2.016 -3.824 -24.924 1.00 36.41 232 PHE A N 1
ATOM 1873 C CA . PHE A 1 232 ? 3.148 -2.958 -24.574 1.00 36.41 232 PHE A CA 1
ATOM 1874 C C . PHE A 1 232 ? 2.702 -1.525 -24.207 1.00 36.41 232 PHE A C 1
ATOM 1876 O O . PHE A 1 232 ? 3.363 -0.869 -23.406 1.00 36.41 232 PHE A O 1
ATOM 1883 N N . ASP A 1 233 ? 1.507 -1.089 -24.625 1.00 50.84 233 ASP A N 1
ATOM 1884 C CA . ASP A 1 233 ? 0.940 0.244 -24.329 1.00 50.84 233 ASP A CA 1
ATOM 1885 C C . ASP A 1 233 ? 0.055 0.292 -23.059 1.00 50.84 233 ASP A C 1
ATOM 1887 O O . ASP A 1 233 ? -0.744 1.213 -22.838 1.00 50.84 233 ASP A O 1
ATOM 1891 N N . ARG A 1 234 ? 0.219 -0.692 -22.168 1.00 55.69 234 ARG A N 1
ATOM 1892 C CA . ARG A 1 234 ? -0.720 -1.031 -21.083 1.00 55.69 234 ARG A CA 1
ATOM 1893 C C . ARG A 1 234 ? -1.016 0.060 -20.046 1.00 55.69 234 ARG A C 1
ATOM 1895 O O . ARG A 1 234 ? -2.022 -0.042 -19.354 1.00 55.69 234 ARG A O 1
ATOM 1902 N N . TYR A 1 235 ? -0.241 1.143 -19.939 1.00 56.47 235 TYR A N 1
ATOM 1903 C CA . TYR A 1 235 ? -0.626 2.239 -19.032 1.00 56.47 235 TYR A CA 1
ATOM 1904 C C . TYR A 1 235 ? -1.827 3.052 -19.556 1.00 56.47 235 TYR A C 1
ATOM 1906 O O . TYR A 1 235 ? -2.572 3.607 -18.749 1.00 56.47 235 TYR A O 1
ATOM 1914 N N . GLN A 1 236 ? -2.045 3.109 -20.880 1.00 55.38 236 GLN A N 1
ATOM 1915 C CA . GLN A 1 236 ? -3.246 3.715 -21.476 1.00 55.38 236 GLN A CA 1
ATOM 1916 C C . GLN A 1 236 ? -4.460 2.784 -21.316 1.00 55.38 236 GLN A C 1
ATOM 1918 O O . GLN A 1 236 ? -5.550 3.249 -20.987 1.00 55.38 236 GLN A O 1
ATOM 1923 N N . GLN A 1 237 ? -4.254 1.469 -21.454 1.00 60.72 237 GLN A N 1
ATOM 1924 C CA . GLN A 1 237 ? -5.273 0.446 -21.195 1.00 60.72 237 GLN A CA 1
ATOM 1925 C C . GLN A 1 237 ? -5.723 0.445 -19.729 1.00 60.72 237 GLN A C 1
ATOM 1927 O O . GLN A 1 237 ? -6.920 0.424 -19.475 1.00 60.72 237 GLN A O 1
ATOM 1932 N N . ALA A 1 238 ? -4.802 0.580 -18.771 1.00 58.97 238 ALA A N 1
ATOM 1933 C CA . ALA A 1 238 ? -5.134 0.606 -17.346 1.00 58.97 238 ALA A CA 1
ATOM 1934 C C . ALA A 1 238 ? -6.102 1.750 -16.968 1.00 58.97 238 ALA A C 1
ATOM 1936 O O . ALA A 1 238 ? -6.895 1.618 -16.039 1.00 58.97 238 ALA A O 1
ATOM 1937 N N . LEU A 1 239 ? -6.084 2.871 -17.705 1.00 62.31 239 LEU A N 1
ATOM 1938 C CA . LEU A 1 239 ? -7.067 3.948 -17.538 1.00 62.31 239 LEU A CA 1
ATOM 1939 C C . LEU A 1 239 ? -8.443 3.563 -18.103 1.00 62.31 239 LEU A C 1
ATOM 1941 O O . LEU A 1 239 ? -9.458 3.856 -17.473 1.00 62.31 239 LEU A O 1
ATOM 1945 N N . ALA A 1 240 ? -8.486 2.881 -19.250 1.00 70.62 240 ALA A N 1
ATOM 1946 C CA . ALA A 1 240 ? -9.725 2.365 -19.837 1.00 70.62 240 ALA A CA 1
ATOM 1947 C C . ALA A 1 240 ? -10.350 1.240 -18.984 1.00 70.62 240 ALA A C 1
ATOM 1949 O O . ALA A 1 240 ? -11.564 1.222 -18.771 1.00 70.62 240 ALA A O 1
ATOM 1950 N N . GLU A 1 241 ? -9.526 0.349 -18.426 1.00 65.56 241 GLU A N 1
ATOM 1951 C CA . GLU A 1 241 ? -9.922 -0.692 -17.466 1.00 65.56 241 GLU A CA 1
ATOM 1952 C C . GLU A 1 241 ? -10.427 -0.102 -16.148 1.00 65.56 241 GLU A C 1
ATOM 1954 O O . GLU A 1 241 ? -11.395 -0.598 -15.574 1.00 65.56 241 GLU A O 1
ATOM 1959 N N . ALA A 1 242 ? -9.839 1.013 -15.705 1.00 59.59 242 ALA A N 1
ATOM 1960 C CA . ALA A 1 242 ? -10.328 1.791 -14.569 1.00 59.59 242 ALA A CA 1
ATOM 1961 C C . ALA A 1 242 ? -11.621 2.585 -14.872 1.00 59.59 242 ALA A C 1
ATOM 1963 O O . ALA A 1 242 ? -12.102 3.320 -14.008 1.00 59.59 242 ALA A O 1
ATOM 1964 N N . GLY A 1 243 ? -12.195 2.437 -16.074 1.00 77.44 243 GLY A N 1
ATOM 1965 C CA . GLY A 1 243 ? -13.484 3.009 -16.465 1.00 77.44 243 GLY A CA 1
ATOM 1966 C C . GLY A 1 243 ? -13.421 4.411 -17.076 1.00 77.44 243 GLY A C 1
ATOM 1967 O O . GLY A 1 243 ? -14.454 5.075 -17.151 1.00 77.44 243 GLY A O 1
ATOM 1968 N N . ALA A 1 244 ? -12.244 4.889 -17.494 1.00 81.56 244 ALA A N 1
ATOM 1969 C CA . ALA A 1 244 ? -12.122 6.184 -18.162 1.00 81.56 244 ALA A CA 1
ATOM 1970 C C . ALA A 1 244 ? -12.596 6.126 -19.624 1.00 81.56 244 ALA A C 1
ATOM 1972 O O . ALA A 1 244 ? -12.298 5.173 -20.344 1.00 81.56 244 ALA A O 1
ATOM 1973 N N . THR A 1 245 ? -13.231 7.205 -20.092 1.00 91.56 245 THR A N 1
ATOM 1974 C CA . THR A 1 245 ? -13.325 7.501 -21.528 1.00 91.56 245 THR A CA 1
ATOM 1975 C C . THR A 1 245 ? -11.937 7.908 -22.017 1.00 91.56 245 THR A C 1
ATOM 1977 O O . THR A 1 245 ? -11.454 9.004 -21.718 1.00 91.56 245 THR A O 1
ATOM 1980 N N . LEU A 1 246 ? -11.261 7.009 -22.727 1.00 91.19 246 LEU A N 1
ATOM 1981 C CA . LEU A 1 246 ? -9.871 7.178 -23.130 1.00 91.19 246 LEU A CA 1
ATOM 1982 C C . LEU A 1 246 ? -9.771 7.850 -24.501 1.00 91.19 246 LEU A C 1
ATOM 1984 O O . LEU A 1 246 ? -10.339 7.380 -25.485 1.00 91.19 246 LEU A O 1
ATOM 1988 N N . VAL A 1 247 ? -8.963 8.904 -24.593 1.00 93.44 247 VAL A N 1
ATOM 1989 C CA . VAL A 1 247 ? -8.552 9.498 -25.869 1.00 93.44 247 VAL A CA 1
ATOM 1990 C C . VAL A 1 247 ? -7.060 9.254 -26.055 1.00 93.44 247 VAL A C 1
ATOM 1992 O O . VAL A 1 247 ? -6.246 9.831 -25.337 1.00 93.44 247 VAL A O 1
ATOM 1995 N N . THR A 1 248 ? -6.698 8.412 -27.022 1.00 91.44 248 THR A N 1
ATOM 1996 C CA . THR A 1 248 ? -5.302 8.232 -27.434 1.00 91.44 248 THR A CA 1
ATOM 1997 C C . THR A 1 248 ? -4.993 9.139 -28.622 1.00 91.44 248 THR A C 1
ATOM 1999 O O . THR A 1 248 ? -5.795 9.273 -29.553 1.00 91.44 248 THR A O 1
ATOM 2002 N N . ALA A 1 249 ? -3.844 9.811 -28.581 1.00 91.56 249 ALA A N 1
ATOM 2003 C CA . ALA A 1 249 ? -3.452 10.750 -29.619 1.00 91.56 249 ALA A CA 1
ATOM 2004 C C . ALA A 1 249 ? -1.939 10.722 -29.857 1.00 91.56 249 ALA A C 1
ATOM 2006 O O . ALA A 1 249 ? -1.137 10.661 -28.928 1.00 91.56 249 ALA A O 1
ATOM 2007 N N . SER A 1 250 ? -1.549 10.769 -31.128 1.00 90.25 250 SER A N 1
ATOM 2008 C CA . SER A 1 250 ? -0.159 10.748 -31.597 1.00 90.25 250 SER A CA 1
ATOM 2009 C C . SER A 1 250 ? -0.101 11.160 -33.073 1.00 90.25 250 SER A C 1
ATOM 2011 O O . SER A 1 250 ? -1.141 11.371 -33.704 1.00 90.25 250 SER A O 1
ATOM 2013 N N . ARG A 1 251 ? 1.101 11.192 -33.664 1.00 88.25 251 ARG A N 1
ATOM 2014 C CA . ARG A 1 251 ? 1.289 11.465 -35.102 1.00 88.25 251 ARG A CA 1
ATOM 2015 C C . ARG A 1 251 ? 0.646 10.407 -36.006 1.00 88.25 251 ARG A C 1
ATOM 2017 O O . ARG A 1 251 ? 0.362 10.688 -37.168 1.00 88.25 251 ARG A O 1
ATOM 2024 N N . SER A 1 252 ? 0.425 9.192 -35.501 1.00 87.62 252 SER A N 1
ATOM 2025 C CA . SER A 1 252 ? -0.042 8.042 -36.281 1.00 87.62 252 SER A CA 1
ATOM 2026 C C . SER A 1 252 ? -1.506 7.737 -35.978 1.00 87.62 252 SER A C 1
ATOM 2028 O O . SER A 1 252 ? -1.810 7.014 -35.036 1.00 87.62 252 SER A O 1
ATOM 2030 N N . MET A 1 253 ? -2.414 8.264 -36.806 1.00 92.00 253 MET A N 1
ATOM 2031 C CA . MET A 1 253 ? -3.850 7.983 -36.671 1.00 92.00 253 MET A CA 1
ATOM 2032 C C . MET A 1 253 ? -4.156 6.483 -36.770 1.00 92.00 253 MET A C 1
ATOM 2034 O O . MET A 1 253 ? -4.999 5.983 -36.040 1.00 92.00 253 MET A O 1
ATOM 2038 N N . GLU A 1 254 ? -3.451 5.770 -37.649 1.00 88.56 254 GLU A N 1
ATOM 2039 C CA . GLU A 1 254 ? -3.616 4.328 -37.849 1.00 88.56 254 GLU A CA 1
ATOM 2040 C C . GLU A 1 254 ? -3.356 3.534 -36.563 1.00 88.56 254 GLU A C 1
ATOM 2042 O O . GLU A 1 254 ? -4.241 2.811 -36.120 1.00 88.56 254 GLU A O 1
ATOM 2047 N N . ARG A 1 255 ? -2.204 3.742 -35.907 1.00 79.94 255 ARG A N 1
ATOM 2048 C CA . ARG A 1 255 ? -1.873 3.056 -34.645 1.00 79.94 255 ARG A CA 1
ATOM 2049 C C . ARG A 1 255 ? -2.812 3.436 -33.506 1.00 79.94 255 ARG A C 1
ATOM 2051 O O . ARG A 1 255 ? -3.219 2.580 -32.730 1.00 79.94 255 ARG A O 1
ATOM 2058 N N . ASN A 1 256 ? -3.187 4.712 -33.428 1.00 87.19 256 ASN A N 1
ATOM 2059 C CA . ASN A 1 256 ? -4.141 5.179 -32.424 1.00 87.19 256 ASN A CA 1
ATOM 2060 C C . ASN A 1 256 ? -5.503 4.493 -32.602 1.00 87.19 256 ASN A C 1
ATOM 2062 O O . ASN A 1 256 ? -6.133 4.103 -31.621 1.00 87.19 256 ASN A O 1
ATOM 2066 N N . GLU A 1 257 ? -5.959 4.343 -33.848 1.00 92.00 257 GLU A N 1
ATOM 2067 C CA . GLU A 1 257 ? -7.234 3.702 -34.163 1.00 92.00 257 GLU A CA 1
ATOM 2068 C C . GLU A 1 257 ? -7.185 2.190 -33.960 1.00 92.00 257 GLU A C 1
ATOM 2070 O O . GLU A 1 257 ? -8.144 1.637 -33.430 1.00 92.00 257 GLU A O 1
ATOM 2075 N N . GLU A 1 258 ? -6.078 1.531 -34.304 1.00 82.25 258 GLU A N 1
ATOM 2076 C CA . GLU A 1 258 ? -5.853 0.113 -34.007 1.00 82.25 258 GLU A CA 1
ATOM 2077 C C . GLU A 1 258 ? -5.933 -0.155 -32.497 1.00 82.25 258 GLU A C 1
ATOM 2079 O O . GLU A 1 258 ? -6.716 -1.001 -32.056 1.00 82.25 258 GLU A O 1
ATOM 2084 N N . PHE A 1 259 ? -5.219 0.639 -31.693 1.00 77.12 259 PHE A N 1
ATOM 2085 C CA . PHE A 1 259 ? -5.245 0.543 -30.233 1.00 77.12 259 PHE A CA 1
ATOM 2086 C C . PHE A 1 259 ? -6.646 0.807 -29.657 1.00 77.12 259 PHE A C 1
ATOM 2088 O O . PHE A 1 259 ? -7.180 0.007 -28.883 1.00 77.12 259 PHE A O 1
ATOM 2095 N N . ALA A 1 260 ? -7.293 1.900 -30.073 1.00 85.25 260 ALA A N 1
ATOM 2096 C CA . ALA A 1 260 ? -8.631 2.242 -29.600 1.00 85.25 260 ALA A CA 1
ATOM 2097 C C . ALA A 1 260 ? -9.685 1.208 -30.039 1.00 85.25 260 ALA A C 1
ATOM 2099 O O . ALA A 1 260 ? -10.618 0.923 -29.287 1.00 85.25 260 ALA A O 1
ATOM 2100 N N . ALA A 1 261 ? -9.551 0.618 -31.231 1.00 84.31 261 ALA A N 1
ATOM 2101 C CA . ALA A 1 261 ? -10.421 -0.458 -31.699 1.00 84.31 261 ALA A CA 1
ATOM 2102 C C . ALA A 1 261 ? -10.265 -1.727 -30.854 1.00 84.31 261 ALA A C 1
ATOM 2104 O O . ALA A 1 261 ? -11.280 -2.342 -30.515 1.00 84.31 261 ALA A O 1
ATOM 2105 N N . GLY A 1 262 ? -9.034 -2.070 -30.460 1.00 77.38 262 GLY A N 1
ATOM 2106 C CA . GLY A 1 262 ? -8.752 -3.154 -29.519 1.00 77.38 262 GLY A CA 1
ATOM 2107 C C . GLY A 1 262 ? -9.505 -2.973 -28.200 1.00 77.38 262 GLY A C 1
ATOM 2108 O O . GLY A 1 262 ? -10.288 -3.842 -27.814 1.00 77.38 262 GLY A O 1
ATOM 2109 N N . LEU A 1 263 ? -9.384 -1.803 -27.569 1.00 77.31 263 LEU A N 1
ATOM 2110 C CA . LEU A 1 263 ? -10.080 -1.496 -26.312 1.00 77.31 263 LEU A CA 1
ATOM 2111 C C . LEU A 1 263 ? -11.609 -1.492 -26.454 1.00 77.31 263 LEU A C 1
ATOM 2113 O O . LEU A 1 263 ? -12.318 -2.028 -25.601 1.00 77.31 263 LEU A O 1
ATOM 2117 N N . ARG A 1 264 ? -12.139 -0.960 -27.561 1.00 91.19 264 ARG A N 1
ATOM 2118 C CA . ARG A 1 264 ? -13.585 -1.012 -27.839 1.00 91.19 264 ARG A CA 1
ATOM 2119 C C . ARG A 1 264 ? -14.089 -2.440 -28.022 1.00 91.19 264 ARG A C 1
ATOM 2121 O O . ARG A 1 264 ? -15.199 -2.742 -27.593 1.00 91.19 264 ARG A O 1
ATOM 2128 N N . SER A 1 265 ? -13.289 -3.328 -28.618 1.00 77.75 265 SER A N 1
ATOM 2129 C CA . SER A 1 265 ? -13.648 -4.750 -28.752 1.00 77.75 265 SER A CA 1
ATOM 2130 C C . SER A 1 265 ? -13.749 -5.468 -27.398 1.00 77.75 265 SER A C 1
ATOM 2132 O O . SER A 1 265 ? -14.508 -6.426 -27.272 1.00 77.75 265 SER A O 1
ATOM 2134 N N . GLN A 1 266 ? -13.056 -4.952 -26.380 1.00 73.62 266 GLN A N 1
ATOM 2135 C CA . GLN A 1 266 ? -13.090 -5.420 -24.991 1.00 73.62 266 GLN A CA 1
ATOM 2136 C C . GLN A 1 266 ? -14.186 -4.730 -24.151 1.00 73.62 266 GLN A C 1
ATOM 2138 O O . GLN A 1 266 ? -14.362 -5.047 -22.980 1.00 73.62 266 GLN A O 1
ATOM 2143 N N . GLY A 1 267 ? -14.962 -3.817 -24.749 1.00 82.94 267 GLY A N 1
ATOM 2144 C CA . GLY A 1 267 ? -16.078 -3.125 -24.097 1.00 82.94 267 GLY A CA 1
ATOM 2145 C C . GLY A 1 267 ? -15.726 -1.786 -23.441 1.00 82.94 267 GLY A C 1
ATOM 2146 O O . GLY A 1 267 ? -16.583 -1.214 -22.769 1.00 82.94 267 GLY A O 1
ATOM 2147 N N . HIS A 1 268 ? -14.513 -1.266 -23.642 1.00 85.81 268 HIS A N 1
ATOM 2148 C CA . HIS A 1 268 ? -14.100 0.034 -23.108 1.00 85.81 268 HIS A CA 1
ATOM 2149 C C . HIS A 1 268 ? -14.470 1.202 -24.034 1.00 85.81 268 HIS A C 1
ATOM 2151 O O . HIS A 1 268 ? -14.587 1.052 -25.253 1.00 85.81 268 HIS A O 1
ATOM 2157 N N . ASP A 1 269 ? -14.607 2.396 -23.456 1.00 88.81 269 ASP A N 1
ATOM 2158 C CA . ASP A 1 269 ? -14.876 3.632 -24.193 1.00 88.81 269 ASP A CA 1
ATOM 2159 C C . ASP A 1 269 ? -13.559 4.303 -24.612 1.00 88.81 269 ASP A C 1
ATOM 2161 O O . ASP A 1 269 ? -12.921 4.998 -23.824 1.00 88.81 269 ASP A O 1
ATOM 2165 N N . ALA A 1 270 ? -13.111 4.034 -25.843 1.00 92.56 270 ALA A N 1
ATOM 2166 C CA . ALA A 1 270 ? -11.825 4.501 -26.358 1.00 92.56 270 ALA A CA 1
ATOM 2167 C C . ALA A 1 270 ? -11.943 5.188 -27.727 1.00 92.56 270 ALA A C 1
ATOM 2169 O O . ALA A 1 270 ? -12.623 4.715 -28.648 1.00 92.56 270 ALA A O 1
ATOM 2170 N N . HIS A 1 271 ? -11.214 6.288 -27.898 1.00 94.69 271 HIS A N 1
ATOM 2171 C CA . HIS A 1 271 ? -11.208 7.120 -29.097 1.00 94.69 271 HIS A CA 1
ATOM 2172 C C . HIS A 1 271 ? -9.786 7.424 -29.564 1.00 94.69 271 HIS A C 1
ATOM 2174 O O . HIS A 1 271 ? -8.900 7.693 -28.757 1.00 94.69 271 HIS A O 1
ATOM 2180 N N . ALA A 1 272 ? -9.594 7.447 -30.881 1.00 95.25 272 ALA A N 1
ATOM 2181 C CA . ALA A 1 272 ? -8.344 7.837 -31.510 1.00 95.25 272 ALA A CA 1
ATOM 2182 C C . ALA A 1 272 ? -8.443 9.252 -32.082 1.00 95.25 272 ALA A C 1
ATOM 2184 O O . ALA A 1 272 ? -9.420 9.589 -32.757 1.00 95.25 272 ALA A O 1
ATOM 2185 N N . LEU A 1 273 ? -7.418 10.063 -31.840 1.00 95.19 273 LEU A N 1
ATOM 2186 C CA . LEU A 1 273 ? -7.206 11.354 -32.491 1.00 95.19 273 LEU A CA 1
ATOM 2187 C C . LEU A 1 273 ? -5.781 11.427 -33.042 1.00 95.19 273 LEU A C 1
ATOM 2189 O O . LEU A 1 273 ? -4.900 10.671 -32.642 1.00 95.19 273 LEU A O 1
ATOM 2193 N N . GLN A 1 274 ? -5.535 12.353 -33.962 1.00 94.06 274 GLN A N 1
ATOM 2194 C CA . GLN A 1 274 ? -4.204 12.602 -34.507 1.00 94.06 274 GLN A CA 1
ATOM 2195 C C . GLN A 1 274 ? -3.717 13.982 -34.080 1.00 94.06 274 GLN A C 1
ATOM 2197 O O . GLN A 1 274 ? -4.470 14.952 -34.159 1.00 94.06 274 GLN A O 1
ATOM 2202 N N . PHE A 1 275 ? -2.452 14.076 -33.676 1.00 93.75 275 PHE A N 1
ATOM 2203 C CA . PHE A 1 275 ? -1.769 15.357 -33.530 1.00 93.75 275 PHE A CA 1
ATOM 2204 C C . PHE A 1 275 ? -0.256 15.206 -33.684 1.00 93.75 275 PHE A C 1
ATOM 2206 O O . PHE A 1 275 ? 0.287 14.112 -33.532 1.00 93.75 275 PHE A O 1
ATOM 2213 N N . ASP A 1 276 ? 0.423 16.316 -33.948 1.00 90.50 276 ASP A N 1
ATOM 2214 C CA . ASP A 1 276 ? 1.877 16.399 -33.885 1.00 90.50 276 ASP A CA 1
ATOM 2215 C C . ASP A 1 276 ? 2.306 17.321 -32.739 1.00 90.50 276 ASP A C 1
ATOM 2217 O O . ASP A 1 276 ? 1.832 18.450 -32.636 1.00 90.50 276 ASP A O 1
ATOM 2221 N N . LEU A 1 277 ? 3.192 16.832 -31.868 1.00 89.19 277 LEU A N 1
ATOM 2222 C CA . LEU A 1 277 ? 3.725 17.596 -30.738 1.00 89.19 277 LEU A CA 1
ATOM 2223 C C . LEU A 1 277 ? 4.639 18.742 -31.209 1.00 89.19 277 LEU A C 1
ATOM 2225 O O . LEU A 1 277 ? 4.818 19.720 -30.486 1.00 89.19 277 LEU A O 1
ATOM 2229 N N . GLU A 1 278 ? 5.202 18.637 -32.415 1.00 89.44 278 GLU A N 1
ATOM 2230 C CA . GLU A 1 278 ? 6.058 19.666 -33.012 1.00 89.44 278 GLU A CA 1
ATOM 2231 C C . GLU A 1 278 ? 5.264 20.762 -33.757 1.00 89.44 278 GLU A C 1
ATOM 2233 O O . GLU A 1 278 ? 5.833 21.801 -34.096 1.00 89.44 278 GLU A O 1
ATOM 2238 N N . ASP A 1 279 ? 3.955 20.573 -33.977 1.00 92.25 279 ASP A N 1
ATOM 2239 C CA . ASP A 1 279 ? 3.049 21.551 -34.602 1.00 92.25 279 ASP A CA 1
ATOM 2240 C C . ASP A 1 279 ? 2.088 22.139 -33.555 1.00 92.25 279 ASP A C 1
ATOM 2242 O O . ASP A 1 279 ? 1.092 21.520 -33.177 1.00 92.25 279 ASP A O 1
ATOM 2246 N N . LEU A 1 280 ? 2.355 23.371 -33.109 1.00 92.06 280 LEU A N 1
ATOM 2247 C CA . LEU A 1 280 ? 1.517 24.051 -32.114 1.00 92.06 280 LEU A CA 1
ATOM 2248 C C . LEU A 1 280 ? 0.066 24.231 -32.586 1.00 92.06 280 LEU A C 1
ATOM 2250 O O . LEU A 1 280 ? -0.850 24.105 -31.773 1.00 92.06 280 LEU A O 1
ATOM 2254 N N . ASP A 1 281 ? -0.164 24.440 -33.886 1.00 94.69 281 ASP A N 1
ATOM 2255 C CA . ASP A 1 281 ? -1.523 24.539 -34.421 1.00 94.69 281 ASP A CA 1
ATOM 2256 C C . ASP A 1 281 ? -2.224 23.170 -34.367 1.00 94.69 281 ASP A C 1
ATOM 2258 O O . ASP A 1 281 ? -3.447 23.092 -34.230 1.00 94.69 281 ASP A O 1
ATOM 2262 N N . SER A 1 282 ? -1.471 22.067 -34.458 1.00 95.19 282 SER A N 1
ATOM 2263 C CA . SER A 1 282 ? -2.014 20.719 -34.266 1.00 95.19 282 SER A CA 1
ATOM 2264 C C . SER A 1 282 ? -2.442 20.460 -32.828 1.00 95.19 282 SER A C 1
ATOM 2266 O O . SER A 1 282 ? -3.432 19.755 -32.626 1.00 95.19 282 SER A O 1
ATOM 2268 N N . ILE A 1 283 ? -1.729 21.013 -31.849 1.00 96.06 283 ILE A N 1
ATOM 2269 C CA . ILE A 1 283 ? -2.085 20.910 -30.429 1.00 96.06 283 ILE A CA 1
ATOM 2270 C C . ILE A 1 283 ? -3.374 21.695 -30.155 1.00 96.06 283 ILE A C 1
ATOM 2272 O O . ILE A 1 283 ? -4.278 21.176 -29.501 1.00 96.06 283 ILE A O 1
ATOM 2276 N N . ASP A 1 284 ? -3.505 22.896 -30.722 1.00 94.94 284 ASP A N 1
ATOM 2277 C CA . ASP A 1 284 ? -4.713 23.724 -30.599 1.00 94.94 284 ASP A CA 1
ATOM 2278 C C . ASP A 1 284 ? -5.946 23.038 -31.220 1.00 94.94 284 ASP A C 1
ATOM 2280 O O . ASP A 1 284 ? -7.044 23.057 -30.652 1.00 94.94 284 ASP A O 1
ATOM 2284 N N . ARG A 1 285 ? -5.768 22.367 -32.368 1.00 96.75 285 ARG A N 1
ATOM 2285 C CA . ARG A 1 285 ? -6.822 21.548 -32.991 1.00 96.75 285 ARG A CA 1
ATOM 2286 C C . ARG A 1 285 ? -7.200 20.343 -32.130 1.00 96.75 285 ARG A C 1
ATOM 2288 O O . ARG A 1 285 ? -8.389 20.067 -31.990 1.00 96.75 285 ARG A O 1
ATOM 2295 N N . LEU A 1 286 ? -6.221 19.638 -31.552 1.00 96.25 286 LEU A N 1
ATOM 2296 C CA . LEU A 1 286 ? -6.474 18.510 -30.647 1.00 96.25 286 LEU A CA 1
ATOM 2297 C C . LEU A 1 286 ? -7.296 18.959 -29.434 1.00 96.25 286 LEU A C 1
ATOM 2299 O O . LEU A 1 286 ? -8.297 18.326 -29.106 1.00 96.25 286 LEU A O 1
ATOM 2303 N N . HIS A 1 287 ? -6.886 20.060 -28.803 1.00 96.81 287 HIS A N 1
ATOM 2304 C CA . HIS A 1 287 ? -7.595 20.674 -27.682 1.00 96.81 287 HIS A CA 1
ATOM 2305 C C . HIS A 1 287 ? -9.051 20.986 -28.038 1.00 96.81 287 HIS A C 1
ATOM 2307 O O . HIS A 1 287 ? -9.959 20.493 -27.367 1.00 96.81 287 HIS A O 1
ATOM 2313 N N . SER A 1 288 ? -9.272 21.696 -29.149 1.00 95.88 288 SER A N 1
ATOM 2314 C CA . SER A 1 288 ? -10.617 22.052 -29.618 1.00 95.88 288 SER A CA 1
ATOM 2315 C C . SER A 1 288 ? -11.489 20.811 -29.830 1.00 95.88 288 SER A C 1
ATOM 2317 O O . SER A 1 288 ? -12.610 20.755 -29.336 1.00 95.88 288 SER A O 1
ATOM 2319 N N . LEU A 1 289 ? -10.957 19.775 -30.489 1.00 95.56 289 LEU A N 1
ATOM 2320 C CA . LEU A 1 289 ? -11.679 18.523 -30.737 1.00 95.56 289 LEU A CA 1
ATOM 2321 C C . LEU A 1 289 ? -12.068 17.793 -29.447 1.00 95.56 289 LEU A C 1
ATOM 2323 O O . LEU A 1 289 ? -13.173 17.257 -29.361 1.00 95.56 289 LEU A O 1
ATOM 2327 N N . VAL A 1 290 ? -11.173 17.748 -28.456 1.00 95.94 290 VAL A N 1
ATOM 2328 C CA . VAL A 1 290 ? -11.443 17.093 -27.168 1.00 95.94 290 VAL A CA 1
ATOM 2329 C C . VAL A 1 290 ? -12.543 17.839 -26.415 1.00 95.94 290 VAL A C 1
ATOM 2331 O O . VAL A 1 290 ? -13.518 17.221 -25.986 1.00 95.94 290 VAL A O 1
ATOM 2334 N N . ILE A 1 291 ? -12.441 19.163 -26.302 1.00 94.94 291 ILE A N 1
ATOM 2335 C CA . ILE A 1 291 ? -13.422 19.965 -25.563 1.00 94.94 291 ILE A CA 1
ATOM 2336 C C . ILE A 1 291 ? -14.777 20.006 -26.282 1.00 94.94 291 ILE A C 1
ATOM 2338 O O . ILE A 1 291 ? -15.805 19.824 -25.634 1.00 94.94 291 ILE A O 1
ATOM 2342 N N . GLU A 1 292 ? -14.817 20.157 -27.609 1.00 94.50 292 GLU A N 1
ATOM 2343 C CA . GLU A 1 292 ? -16.075 20.135 -28.374 1.00 94.50 292 GLU A CA 1
ATOM 2344 C C . GLU A 1 292 ? -16.797 18.786 -28.273 1.00 94.50 292 GLU A C 1
ATOM 2346 O O . GLU A 1 292 ? -18.028 18.742 -28.211 1.00 94.50 292 GLU A O 1
ATOM 2351 N N . ARG A 1 293 ? -16.044 17.680 -28.262 1.00 94.75 293 ARG A N 1
ATOM 2352 C CA . ARG A 1 293 ? -16.614 16.329 -28.276 1.00 94.75 293 ARG A CA 1
ATOM 2353 C C . ARG A 1 293 ? -17.001 15.820 -26.891 1.00 94.75 293 ARG A C 1
ATOM 2355 O O . ARG A 1 293 ? -18.021 15.145 -26.774 1.00 94.75 293 ARG A O 1
ATOM 2362 N N . PHE A 1 294 ? -16.197 16.107 -25.869 1.00 94.19 294 PHE A N 1
ATOM 2363 C CA . PHE A 1 294 ? -16.350 15.522 -24.530 1.00 94.19 294 PHE A CA 1
ATOM 2364 C C . PHE A 1 294 ? -16.734 16.546 -23.456 1.00 94.19 294 PHE A C 1
ATOM 2366 O O . PHE A 1 294 ? -17.166 16.165 -22.369 1.00 94.19 294 PHE A O 1
ATOM 2373 N N . GLY A 1 295 ? -16.606 17.844 -23.740 1.00 91.50 295 GLY A N 1
ATOM 2374 C CA . GLY A 1 295 ? -16.998 18.940 -22.849 1.00 91.50 295 GLY A CA 1
ATOM 2375 C C . GLY A 1 295 ? -16.073 19.184 -21.652 1.00 91.50 295 GLY A C 1
ATOM 2376 O O . GLY A 1 295 ? -16.209 20.217 -21.003 1.00 91.50 295 GLY A O 1
ATOM 2377 N N . ARG A 1 296 ? -15.154 18.261 -21.344 1.00 91.88 296 ARG A N 1
ATOM 2378 C CA . ARG A 1 296 ? -14.199 18.340 -20.227 1.00 91.88 296 ARG A CA 1
ATOM 2379 C C . ARG A 1 296 ? -12.976 17.456 -20.479 1.00 91.88 296 ARG A C 1
ATOM 2381 O O . ARG A 1 296 ? -13.037 16.547 -21.307 1.00 91.88 296 ARG A O 1
ATOM 2388 N N . LEU A 1 297 ? -11.908 17.670 -19.709 1.00 94.25 297 LEU A N 1
ATOM 2389 C CA . LEU A 1 297 ? -10.781 16.738 -19.609 1.00 94.25 297 LEU A CA 1
ATOM 2390 C C . LEU A 1 297 ? -10.359 16.582 -18.144 1.00 94.25 297 LEU A C 1
ATOM 2392 O O . LEU A 1 297 ? -9.906 17.535 -17.519 1.00 94.25 297 LEU A O 1
ATOM 2396 N N . ASP A 1 298 ? -10.475 15.374 -17.598 1.00 93.00 298 ASP A N 1
ATOM 2397 C CA . ASP A 1 298 ? -10.150 15.103 -16.190 1.00 93.00 298 ASP A CA 1
ATOM 2398 C C . ASP A 1 298 ? -8.678 14.746 -15.966 1.00 93.00 298 ASP A C 1
ATOM 2400 O O . ASP A 1 298 ? -8.096 15.097 -14.936 1.00 93.00 298 ASP A O 1
ATOM 2404 N N . VAL A 1 299 ? -8.064 14.063 -16.934 1.00 94.12 299 VAL A N 1
ATOM 2405 C CA . VAL A 1 299 ? -6.690 13.561 -16.846 1.00 94.12 299 VAL A CA 1
ATOM 2406 C C . VAL A 1 299 ? -5.956 13.824 -18.159 1.00 94.12 299 VAL A C 1
ATOM 2408 O O . VAL A 1 299 ? -6.428 13.440 -19.225 1.00 94.12 299 VAL A O 1
ATOM 2411 N N . LEU A 1 300 ? -4.780 14.447 -18.078 1.00 95.69 300 LEU A N 1
ATOM 2412 C CA . LEU A 1 300 ? -3.845 14.630 -19.186 1.00 95.69 300 LEU A CA 1
ATOM 2413 C C . LEU A 1 300 ? -2.575 13.827 -18.902 1.00 95.69 300 LEU A C 1
ATOM 2415 O O . LEU A 1 300 ? -1.856 14.139 -17.955 1.00 95.69 300 LEU A O 1
ATOM 2419 N N . VAL A 1 301 ? -2.267 12.835 -19.740 1.00 92.31 301 VAL A N 1
ATOM 2420 C CA . VAL A 1 301 ? -1.007 12.079 -19.664 1.00 92.31 301 VAL A CA 1
ATOM 2421 C C . VAL A 1 301 ? -0.104 12.468 -20.829 1.00 92.31 301 VAL A C 1
ATOM 2423 O O . VAL A 1 301 ? -0.384 12.151 -21.981 1.00 92.31 301 VAL A O 1
ATOM 2426 N N . ASN A 1 302 ? 1.010 13.132 -20.532 1.00 91.38 302 ASN A N 1
ATOM 2427 C CA . ASN A 1 302 ? 2.005 13.514 -21.527 1.00 91.38 302 ASN A CA 1
ATOM 2428 C C . ASN A 1 302 ? 3.117 12.461 -21.593 1.00 91.38 302 ASN A C 1
ATOM 2430 O O . ASN A 1 302 ? 4.025 12.454 -20.759 1.00 91.38 302 ASN A O 1
ATOM 2434 N N . SER A 1 303 ? 3.055 11.594 -22.608 1.00 84.62 303 SER A N 1
ATOM 2435 C CA . SER A 1 303 ? 4.070 10.560 -22.878 1.00 84.62 303 SER A CA 1
ATOM 2436 C C . SER A 1 303 ? 4.774 10.708 -24.238 1.00 84.62 303 SER A C 1
ATOM 2438 O O . SER A 1 303 ? 5.678 9.930 -24.551 1.00 84.62 303 SER A O 1
ATOM 2440 N N . ALA A 1 304 ? 4.376 11.680 -25.060 1.00 79.62 304 ALA A N 1
ATOM 2441 C CA . ALA A 1 304 ? 4.987 11.914 -26.366 1.00 79.62 304 ALA A CA 1
ATOM 2442 C C . ALA A 1 304 ? 6.397 12.526 -26.233 1.00 79.62 304 ALA A C 1
ATOM 2444 O O . ALA A 1 304 ? 6.669 13.296 -25.310 1.00 79.62 304 ALA A O 1
ATOM 2445 N N . LEU A 1 305 ? 7.286 12.167 -27.163 1.00 77.38 305 LEU A N 1
ATOM 2446 C CA . LEU A 1 305 ? 8.648 12.693 -27.274 1.00 77.38 305 LEU A CA 1
ATOM 2447 C C . LEU A 1 305 ? 9.036 12.824 -28.753 1.00 77.38 305 LEU A C 1
ATOM 2449 O O . LEU A 1 305 ? 8.825 11.886 -29.531 1.00 77.38 305 LEU A O 1
ATOM 2453 N N . ALA A 1 306 ? 9.678 13.928 -29.123 1.00 72.75 306 ALA A N 1
ATOM 2454 C CA . ALA A 1 306 ? 10.315 14.143 -30.419 1.00 72.75 306 ALA A CA 1
ATOM 2455 C C . ALA A 1 306 ? 11.648 13.368 -30.503 1.00 72.75 306 ALA A C 1
ATOM 2457 O O . ALA A 1 306 ? 12.739 13.938 -30.529 1.00 72.75 306 ALA A O 1
ATOM 2458 N N . ARG A 1 307 ? 11.564 12.025 -30.534 1.00 63.88 307 ARG A N 1
ATOM 2459 C CA . ARG A 1 307 ? 12.725 11.102 -30.524 1.00 63.88 307 ARG A CA 1
ATOM 2460 C C . ARG A 1 307 ? 13.797 11.451 -31.566 1.00 63.88 307 ARG A C 1
ATOM 2462 O O . ARG A 1 307 ? 14.983 11.291 -31.288 1.00 63.88 307 ARG A O 1
ATOM 2469 N N . ASP A 1 308 ? 13.400 11.959 -32.730 1.00 62.84 308 ASP A N 1
ATOM 2470 C CA . ASP A 1 308 ? 14.311 12.309 -33.826 1.00 62.84 308 ASP A CA 1
ATOM 2471 C C . ASP A 1 308 ? 15.256 13.484 -33.499 1.00 62.84 308 ASP A C 1
ATOM 2473 O O . ASP A 1 308 ? 16.316 13.601 -34.128 1.00 62.84 308 ASP A O 1
ATOM 2477 N N . GLY A 1 309 ? 14.920 14.294 -32.485 1.00 58.91 309 GLY A N 1
ATOM 2478 C CA . GLY A 1 309 ? 15.700 15.440 -32.006 1.00 58.91 309 GLY A CA 1
ATOM 2479 C C . GLY A 1 309 ? 16.791 15.119 -30.982 1.00 58.91 309 GLY A C 1
ATOM 2480 O O . GLY A 1 309 ? 17.593 15.992 -30.646 1.00 58.91 309 GLY A O 1
ATOM 2481 N N . HIS A 1 310 ? 16.882 13.877 -30.505 1.00 68.44 310 HIS A N 1
ATOM 2482 C CA . HIS A 1 310 ? 17.882 13.458 -29.521 1.00 68.44 310 HIS A CA 1
ATOM 2483 C C . HIS A 1 310 ? 18.953 12.576 -30.165 1.00 68.44 310 HIS A C 1
ATOM 2485 O O . HIS A 1 310 ? 18.855 11.351 -30.154 1.00 68.44 310 HIS A O 1
ATOM 2491 N N . LYS A 1 311 ? 19.994 13.196 -30.736 1.00 69.94 311 LYS A N 1
ATOM 2492 C CA . LYS A 1 311 ? 21.081 12.478 -31.421 1.00 69.94 311 LYS A CA 1
ATOM 2493 C C . LYS A 1 311 ? 22.460 12.916 -30.941 1.00 69.94 311 LYS A C 1
ATOM 2495 O O . LYS A 1 311 ? 22.686 14.091 -30.656 1.00 69.94 311 LYS A O 1
ATOM 2500 N N . GLY A 1 312 ? 23.367 11.941 -30.918 1.00 76.50 312 GLY A N 1
ATOM 2501 C CA . GLY A 1 312 ? 24.798 12.138 -30.712 1.00 76.50 312 GLY A CA 1
ATOM 2502 C C . GLY A 1 312 ? 25.207 12.526 -29.290 1.00 76.50 312 GLY A C 1
ATOM 2503 O O . GLY A 1 312 ? 24.382 12.783 -28.410 1.00 76.50 312 GLY A O 1
ATOM 2504 N N . GLY A 1 313 ? 26.519 12.538 -29.069 1.00 83.50 313 GLY A N 1
ATOM 2505 C CA . GLY A 1 313 ? 27.128 12.962 -27.811 1.00 83.50 313 GLY A CA 1
ATOM 2506 C C . GLY A 1 313 ? 27.227 14.477 -27.712 1.00 83.50 313 GLY A C 1
ATOM 2507 O O . GLY A 1 313 ? 26.708 15.214 -28.550 1.00 83.50 313 GLY A O 1
ATOM 2508 N N . LEU A 1 314 ? 27.930 14.965 -26.689 1.00 84.56 314 LEU A N 1
ATOM 2509 C CA . LEU A 1 314 ? 28.125 16.404 -26.483 1.00 84.56 314 LEU A CA 1
ATOM 2510 C C . LEU A 1 314 ? 28.787 17.089 -27.693 1.00 84.56 314 LEU A C 1
ATOM 2512 O O . LEU A 1 314 ? 28.459 18.229 -28.008 1.00 84.56 314 LEU A O 1
ATOM 2516 N N . GLN A 1 315 ? 29.685 16.389 -28.383 1.00 85.56 315 GLN A N 1
ATOM 2517 C CA . GLN A 1 315 ? 30.380 16.878 -29.575 1.00 85.56 315 GLN A CA 1
ATOM 2518 C C . GLN A 1 315 ? 29.466 17.083 -30.793 1.00 85.56 315 GLN A C 1
ATOM 2520 O O . GLN A 1 315 ? 29.816 17.849 -31.686 1.00 85.56 315 GLN A O 1
ATOM 2525 N N . ASP A 1 316 ? 28.306 16.424 -30.816 1.00 84.56 316 ASP A N 1
ATOM 2526 C CA . ASP A 1 316 ? 27.365 16.439 -31.941 1.00 84.56 316 ASP A CA 1
ATOM 2527 C C . ASP A 1 316 ? 26.246 17.482 -31.747 1.00 84.56 316 ASP A C 1
ATOM 2529 O O . ASP A 1 316 ? 25.320 17.578 -32.551 1.00 84.56 316 ASP A O 1
ATOM 2533 N N . GLN A 1 317 ? 26.304 18.266 -30.663 1.00 86.81 317 GLN A N 1
ATOM 2534 C CA . GLN A 1 317 ? 25.252 19.212 -30.297 1.00 86.81 317 GLN A CA 1
ATOM 2535 C C . GLN A 1 317 ? 25.393 20.541 -31.046 1.00 86.81 317 GLN A C 1
ATOM 2537 O O . GLN A 1 317 ? 26.298 21.332 -30.770 1.00 86.81 317 GLN A O 1
ATOM 2542 N N . THR A 1 318 ? 24.446 20.824 -31.941 1.00 88.44 318 THR A N 1
ATOM 2543 C CA . THR A 1 318 ? 24.349 22.094 -32.678 1.00 88.44 318 THR A CA 1
ATOM 2544 C C . THR A 1 318 ? 23.116 22.900 -32.255 1.00 88.44 318 THR A C 1
ATOM 2546 O O . THR A 1 318 ? 22.162 22.324 -31.722 1.00 88.44 318 THR A O 1
ATOM 2549 N N . PRO A 1 319 ? 23.083 24.227 -32.490 1.00 87.81 319 PRO A N 1
ATOM 2550 C CA . PRO A 1 319 ? 21.891 25.040 -32.242 1.00 87.81 319 PRO A CA 1
ATOM 2551 C C . PRO A 1 319 ? 20.618 24.476 -32.886 1.00 87.81 319 PRO A C 1
ATOM 2553 O O . PRO A 1 319 ? 19.553 24.536 -32.280 1.00 87.81 319 PRO A O 1
ATOM 2556 N N . GLU A 1 320 ? 20.727 23.874 -34.069 1.00 86.44 320 GLU A N 1
ATOM 2557 C CA . GLU A 1 320 ? 19.606 23.280 -34.801 1.00 86.44 320 GLU A CA 1
ATOM 2558 C C . GLU A 1 320 ? 19.062 22.026 -34.100 1.00 86.44 320 GLU A C 1
ATOM 2560 O O . GLU A 1 320 ? 17.847 21.859 -34.012 1.00 86.44 320 GLU A O 1
ATOM 2565 N N . VAL A 1 321 ? 19.940 21.177 -33.544 1.00 84.38 321 VAL A N 1
ATOM 2566 C CA . VAL A 1 321 ? 19.546 20.008 -32.732 1.00 84.38 321 VAL A CA 1
ATOM 2567 C C . VAL A 1 321 ? 18.793 20.460 -31.478 1.00 84.38 321 VAL A C 1
ATOM 2569 O O . VAL A 1 321 ? 17.729 19.925 -31.163 1.00 84.38 321 VAL A O 1
ATOM 2572 N N . TRP A 1 322 ? 19.297 21.495 -30.799 1.00 86.44 322 TRP A N 1
ATOM 2573 C CA . TRP A 1 322 ? 18.625 22.089 -29.639 1.00 86.44 322 TRP A CA 1
ATOM 2574 C C . TRP A 1 322 ? 17.289 22.739 -29.999 1.00 86.44 322 TRP A C 1
ATOM 2576 O O . TRP A 1 322 ? 16.328 22.605 -29.244 1.00 86.44 322 TRP A O 1
ATOM 2586 N N . GLN A 1 323 ? 17.208 23.424 -31.141 1.00 86.69 323 GLN A N 1
ATOM 2587 C CA . GLN A 1 323 ? 15.978 24.055 -31.607 1.00 86.69 323 GLN A CA 1
ATOM 2588 C C . GLN A 1 323 ? 14.909 23.012 -31.944 1.00 86.69 323 GLN A C 1
ATOM 2590 O O . GLN A 1 323 ? 13.780 23.145 -31.485 1.00 86.69 323 GLN A O 1
ATOM 2595 N N . HIS A 1 324 ? 15.261 21.962 -32.686 1.00 82.44 324 HIS A N 1
ATOM 2596 C CA . HIS A 1 324 ? 14.328 20.898 -33.060 1.00 82.44 324 HIS A CA 1
ATOM 2597 C C . HIS A 1 324 ? 13.793 20.146 -31.830 1.00 82.44 324 HIS A C 1
ATOM 2599 O O . HIS A 1 324 ? 12.581 20.028 -31.666 1.00 82.44 324 HIS A O 1
ATOM 2605 N N . CYS A 1 325 ? 14.678 19.742 -30.911 1.00 82.81 325 CYS A N 1
ATOM 2606 C CA . CYS A 1 325 ? 14.287 19.136 -29.635 1.00 82.81 325 CYS A CA 1
ATOM 2607 C C . CYS A 1 325 ? 13.420 20.084 -28.781 1.00 82.81 325 CYS A C 1
ATOM 2609 O O . CYS A 1 325 ? 12.405 19.682 -28.211 1.00 82.81 325 CYS A O 1
ATOM 2611 N N . GLY A 1 326 ? 13.777 21.371 -28.732 1.00 83.25 326 GLY A N 1
ATOM 2612 C CA . GLY A 1 326 ? 13.024 22.385 -28.000 1.00 83.25 326 GLY A CA 1
ATOM 2613 C C . GLY A 1 326 ? 11.618 22.635 -28.554 1.00 83.25 326 GLY A C 1
ATOM 2614 O O . GLY A 1 326 ? 10.707 22.897 -27.770 1.00 83.25 326 GLY A O 1
ATOM 2615 N N . THR A 1 327 ? 11.413 22.535 -29.870 1.00 83.50 327 THR A N 1
ATOM 2616 C CA . THR A 1 327 ? 10.091 22.718 -30.486 1.00 83.50 327 THR A CA 1
ATOM 2617 C C . THR A 1 327 ? 9.097 21.657 -30.013 1.00 83.50 327 THR A C 1
ATOM 2619 O O . THR A 1 327 ? 8.026 22.012 -29.526 1.00 83.50 327 THR A O 1
ATOM 2622 N N . GLY A 1 328 ? 9.448 20.373 -30.083 1.00 75.12 328 GLY A N 1
ATOM 2623 C CA . GLY A 1 328 ? 8.549 19.302 -29.646 1.00 75.12 328 GLY A CA 1
ATOM 2624 C C . GLY A 1 328 ? 8.460 19.186 -28.124 1.00 75.12 328 GLY A C 1
ATOM 2625 O O . GLY A 1 328 ? 7.399 19.362 -27.525 1.00 75.12 328 GLY A O 1
ATOM 2626 N N . ASP A 1 329 ? 9.586 18.924 -27.466 1.00 82.38 329 ASP A N 1
ATOM 2627 C CA . ASP A 1 329 ? 9.553 18.430 -26.086 1.00 82.38 329 ASP A CA 1
ATOM 2628 C C . ASP A 1 329 ? 9.426 19.529 -25.024 1.00 82.38 329 ASP A C 1
ATOM 2630 O O . ASP A 1 329 ? 9.078 19.247 -23.874 1.00 82.38 329 ASP A O 1
ATOM 2634 N N . LEU A 1 330 ? 9.707 20.783 -25.395 1.00 86.69 330 LEU A N 1
ATOM 2635 C CA . LEU A 1 330 ? 9.491 21.942 -24.531 1.00 86.69 330 LEU A CA 1
ATOM 2636 C C . LEU A 1 330 ? 8.287 22.749 -25.005 1.00 86.69 330 LEU A C 1
ATOM 2638 O O . LEU A 1 330 ? 7.314 22.843 -24.265 1.00 86.69 330 LEU A O 1
ATOM 2642 N N . ALA A 1 331 ? 8.317 23.326 -26.209 1.00 90.75 331 ALA A N 1
ATOM 2643 C CA . ALA A 1 331 ? 7.235 24.204 -26.655 1.00 90.75 331 ALA A CA 1
ATOM 2644 C C . ALA A 1 331 ? 5.904 23.447 -26.806 1.00 90.75 331 ALA A C 1
ATOM 2646 O O . ALA A 1 331 ? 4.884 23.938 -26.319 1.00 90.75 331 ALA A O 1
ATOM 2647 N N . GLY A 1 332 ? 5.925 22.235 -27.369 1.00 92.44 332 GLY A N 1
ATOM 2648 C CA . GLY A 1 332 ? 4.751 21.365 -27.449 1.00 92.44 332 GLY A CA 1
ATOM 2649 C C . GLY A 1 332 ? 4.191 20.990 -26.073 1.00 92.44 332 GLY A C 1
ATOM 2650 O O . GLY A 1 332 ? 3.010 21.218 -25.804 1.00 92.44 332 GLY A O 1
ATOM 2651 N N . LEU A 1 333 ? 5.041 20.504 -25.157 1.00 91.88 333 LEU A N 1
ATOM 2652 C CA . LEU A 1 333 ? 4.646 20.178 -23.775 1.00 91.88 333 LEU A CA 1
ATOM 2653 C C . LEU A 1 333 ? 4.051 21.388 -23.034 1.00 91.88 333 LEU A C 1
ATOM 2655 O O . LEU A 1 333 ? 3.028 21.270 -22.354 1.00 91.88 333 LEU A O 1
ATOM 2659 N N . LEU A 1 334 ? 4.699 22.550 -23.143 1.00 93.75 334 LEU A N 1
ATOM 2660 C CA . LEU A 1 334 ? 4.230 23.791 -22.532 1.00 93.75 334 LEU A CA 1
ATOM 2661 C C . LEU A 1 334 ? 2.854 24.169 -23.085 1.00 93.75 334 LEU A C 1
ATOM 2663 O O . LEU A 1 334 ? 1.965 24.507 -22.305 1.00 93.75 334 LEU A O 1
ATOM 2667 N N . ARG A 1 335 ? 2.665 24.094 -24.409 1.00 95.19 335 ARG A N 1
ATOM 2668 C CA . ARG A 1 335 ? 1.412 24.477 -25.064 1.00 95.19 335 ARG A CA 1
ATOM 2669 C C . ARG A 1 335 ? 0.261 23.559 -24.675 1.00 95.19 335 ARG A C 1
ATOM 2671 O O . ARG A 1 335 ? -0.785 24.062 -24.272 1.00 95.19 335 ARG A O 1
ATOM 2678 N N . ILE A 1 336 ? 0.457 22.240 -24.734 1.00 95.81 336 ILE A N 1
ATOM 2679 C CA . ILE A 1 336 ? -0.604 21.282 -24.396 1.00 95.81 336 ILE A CA 1
ATOM 2680 C C . ILE A 1 336 ? -1.006 21.397 -22.920 1.00 95.81 336 ILE A C 1
ATOM 2682 O O . ILE A 1 336 ? -2.195 21.437 -22.609 1.00 95.81 336 ILE A O 1
ATOM 2686 N N . CYS A 1 337 ? -0.035 21.561 -22.012 1.00 96.38 337 CYS A N 1
ATOM 2687 C CA . CYS A 1 337 ? -0.332 21.798 -20.602 1.00 96.38 337 CYS A CA 1
ATOM 2688 C C . CYS A 1 337 ? -1.037 23.140 -20.395 1.00 96.38 337 CYS A C 1
ATOM 2690 O O . CYS A 1 337 ? -1.987 23.193 -19.628 1.00 96.38 337 CYS A O 1
ATOM 2692 N N . GLN A 1 338 ? -0.603 24.215 -21.064 1.00 95.25 338 GLN A N 1
ATOM 2693 C CA . GLN A 1 338 ? -1.203 25.546 -20.932 1.00 95.25 338 GLN A CA 1
ATOM 2694 C C . GLN A 1 338 ? -2.690 25.558 -21.302 1.00 95.25 338 GLN A C 1
ATOM 2696 O O . GLN A 1 338 ? -3.463 26.236 -20.629 1.00 95.25 338 GLN A O 1
ATOM 2701 N N . LEU A 1 339 ? -3.074 24.843 -22.360 1.00 96.50 339 LEU A N 1
ATOM 2702 C CA . LEU A 1 339 ? -4.467 24.759 -22.795 1.00 96.50 339 LEU A CA 1
ATOM 2703 C C . LEU A 1 339 ? -5.306 23.983 -21.777 1.00 96.50 339 LEU A C 1
ATOM 2705 O O . LEU A 1 339 ? -6.200 24.546 -21.154 1.00 96.50 339 LEU A O 1
ATOM 2709 N N . PHE A 1 340 ? -4.954 22.722 -21.528 1.00 97.12 340 PHE A N 1
ATOM 2710 C CA . PHE A 1 340 ? -5.780 21.853 -20.692 1.00 97.12 340 PHE A CA 1
ATOM 2711 C C . PHE A 1 340 ? -5.750 22.215 -19.205 1.00 97.12 340 PHE A C 1
ATOM 2713 O O . PHE A 1 340 ? -6.733 21.982 -18.510 1.00 97.12 340 PHE A O 1
ATOM 2720 N N . VAL A 1 341 ? -4.667 22.808 -18.686 1.00 96.44 341 VAL A N 1
ATOM 2721 C CA . VAL A 1 341 ? -4.638 23.265 -17.285 1.00 96.44 341 VAL A CA 1
ATOM 2722 C C . VAL A 1 341 ? -5.637 24.399 -17.045 1.00 96.44 341 VAL A C 1
ATOM 2724 O O . VAL A 1 341 ? -6.184 24.495 -15.948 1.00 96.44 341 VAL A O 1
ATOM 2727 N N . ALA A 1 342 ? -5.891 25.237 -18.058 1.00 94.44 342 ALA A N 1
ATOM 2728 C CA . ALA A 1 342 ? -6.878 26.304 -17.972 1.00 94.44 342 ALA A CA 1
ATOM 2729 C C . ALA A 1 342 ? -8.297 25.721 -17.895 1.00 94.44 342 ALA A C 1
ATOM 2731 O O . ALA A 1 342 ? -9.031 26.068 -16.971 1.00 94.44 342 ALA A O 1
ATOM 2732 N N . ASP A 1 343 ? -8.639 24.761 -18.762 1.00 96.06 343 ASP A N 1
ATOM 2733 C CA . ASP A 1 343 ? -9.943 24.082 -18.701 1.00 96.06 343 ASP A CA 1
ATOM 2734 C C . ASP A 1 343 ? -10.120 23.317 -17.381 1.00 96.06 343 ASP A C 1
ATOM 2736 O O . ASP A 1 343 ? -11.159 23.415 -16.729 1.00 96.06 343 ASP A O 1
ATOM 2740 N N . MET A 1 344 ? -9.079 22.593 -16.942 1.00 96.94 344 MET A N 1
ATOM 2741 C CA . MET A 1 344 ? -9.082 21.861 -15.671 1.00 96.94 344 MET A CA 1
ATOM 2742 C C . MET A 1 344 ? -9.299 22.792 -14.473 1.00 96.94 344 MET A C 1
ATOM 2744 O O . MET A 1 344 ? -9.972 22.423 -13.511 1.00 96.94 344 MET A O 1
ATOM 2748 N N . ALA A 1 345 ? -8.744 24.002 -14.508 1.00 93.56 345 ALA A N 1
ATOM 2749 C CA . ALA A 1 345 ? -8.968 24.998 -13.470 1.00 93.56 345 ALA A CA 1
ATOM 2750 C C . ALA A 1 345 ? -10.400 25.550 -13.495 1.00 93.56 345 ALA A C 1
ATOM 2752 O O . ALA A 1 345 ? -11.017 25.694 -12.438 1.00 93.56 345 ALA A O 1
ATOM 2753 N N . GLU A 1 346 ? -10.942 25.835 -14.682 1.00 94.19 346 GLU A N 1
ATOM 2754 C CA . GLU A 1 346 ? -12.313 26.333 -14.849 1.00 94.19 346 GLU A CA 1
ATOM 2755 C C . GLU A 1 346 ? -13.366 25.297 -14.429 1.00 94.19 346 GLU A C 1
ATOM 2757 O O . GLU A 1 346 ? -14.356 25.655 -13.786 1.00 94.19 346 GLU A O 1
ATOM 2762 N N . GLN A 1 347 ? -13.136 24.008 -14.704 1.00 92.56 347 GLN A N 1
ATOM 2763 C CA . GLN A 1 347 ? -14.035 22.918 -14.298 1.00 92.56 347 GLN A CA 1
ATOM 2764 C C . GLN A 1 347 ? -13.908 22.527 -12.807 1.00 92.56 347 GLN A C 1
ATOM 2766 O O . GLN A 1 347 ? -14.690 21.706 -12.321 1.00 92.56 347 GLN A O 1
ATOM 2771 N N . GLY A 1 348 ? -12.946 23.100 -12.071 1.00 85.94 348 GLY A N 1
ATOM 2772 C CA . GLY A 1 348 ? -12.755 22.889 -10.629 1.00 85.94 348 GLY A CA 1
ATOM 2773 C C . GLY A 1 348 ? -11.800 21.754 -10.236 1.00 85.94 348 GLY A C 1
ATOM 2774 O O . GLY A 1 348 ? -11.771 21.364 -9.065 1.00 85.94 348 GLY A O 1
ATOM 2775 N N . GLY A 1 349 ? -11.024 21.223 -11.181 1.00 88.94 349 GLY A N 1
ATOM 2776 C CA . GLY A 1 349 ? -9.924 20.302 -10.913 1.00 88.94 349 GLY A CA 1
ATOM 2777 C C . GLY A 1 349 ? -9.590 19.358 -12.066 1.00 88.94 349 GLY A C 1
ATOM 2778 O O . GLY A 1 349 ? -10.339 19.223 -13.028 1.00 88.94 349 GLY A O 1
ATOM 2779 N N . GLY A 1 350 ? -8.448 18.684 -11.954 1.00 91.38 350 GLY A N 1
ATOM 2780 C CA . GLY A 1 350 ? -7.955 17.725 -12.947 1.00 91.38 350 GLY A CA 1
ATOM 2781 C C . GLY A 1 350 ? -6.585 17.167 -12.566 1.00 91.38 350 GLY A C 1
ATOM 2782 O O . GLY A 1 350 ? -6.033 17.540 -11.527 1.00 91.38 350 GLY A O 1
ATOM 2783 N N . SER A 1 351 ? -6.033 16.269 -13.378 1.00 93.88 351 SER A N 1
ATOM 2784 C CA . SER A 1 351 ? -4.721 15.660 -13.141 1.00 93.88 351 SER A CA 1
ATOM 2785 C C . SER A 1 351 ? -3.842 15.700 -14.387 1.00 93.88 351 SER A C 1
ATOM 2787 O O . SER A 1 351 ? -4.188 15.133 -15.417 1.00 93.88 351 SER A O 1
ATOM 2789 N N . ILE A 1 352 ? -2.680 16.340 -14.289 1.00 96.38 352 ILE A N 1
ATOM 2790 C CA . ILE A 1 352 ? -1.639 16.347 -15.318 1.00 96.38 352 ILE A CA 1
ATOM 2791 C C . ILE A 1 352 ? -0.535 15.385 -14.882 1.00 96.38 352 ILE A C 1
ATOM 2793 O O . ILE A 1 352 ? 0.041 15.535 -13.803 1.00 96.38 352 ILE A O 1
ATOM 2797 N N . ILE A 1 353 ? -0.211 14.416 -15.728 1.00 91.88 353 ILE A N 1
ATOM 2798 C CA . ILE A 1 353 ? 0.824 13.410 -15.497 1.00 91.88 353 ILE A CA 1
ATOM 2799 C C . ILE A 1 353 ? 1.845 13.528 -16.623 1.00 91.88 353 ILE A C 1
ATOM 2801 O O . ILE A 1 353 ? 1.556 13.224 -17.776 1.00 91.88 353 ILE A O 1
ATOM 2805 N N . ASN A 1 354 ? 3.057 13.957 -16.291 1.00 90.62 354 ASN A N 1
ATOM 2806 C CA . ASN A 1 354 ? 4.154 14.071 -17.247 1.00 90.62 354 ASN A CA 1
ATOM 2807 C C . ASN A 1 354 ? 5.109 12.880 -17.109 1.00 90.62 354 ASN A C 1
ATOM 2809 O O . ASN A 1 354 ? 5.558 12.572 -16.003 1.00 90.62 354 ASN A O 1
ATOM 2813 N N . ILE A 1 355 ? 5.448 12.219 -18.218 1.00 85.19 355 ILE A N 1
ATOM 2814 C CA . ILE A 1 355 ? 6.404 11.104 -18.227 1.00 85.19 355 ILE A CA 1
ATOM 2815 C C . ILE A 1 355 ? 7.807 11.635 -18.543 1.00 85.19 355 ILE A C 1
ATOM 2817 O O . ILE A 1 355 ? 8.189 11.875 -19.697 1.00 85.19 355 ILE A O 1
ATOM 2821 N N . SER A 1 356 ? 8.593 11.834 -17.486 1.00 88.31 356 SER A N 1
ATOM 2822 C CA . SER A 1 356 ? 9.984 12.266 -17.573 1.00 88.31 356 SER A CA 1
ATOM 2823 C C . SER A 1 356 ? 10.941 11.063 -17.643 1.00 88.31 356 SER A C 1
ATOM 2825 O O . SER A 1 356 ? 10.711 10.130 -18.407 1.00 88.31 356 SER A O 1
ATOM 2827 N N . SER A 1 357 ? 12.068 11.110 -16.931 1.00 81.44 357 SER A N 1
ATOM 2828 C CA . SER A 1 357 ? 13.102 10.079 -16.889 1.00 81.44 357 SER A CA 1
ATOM 2829 C C . SER A 1 357 ? 13.973 10.256 -15.648 1.00 81.44 357 SER A C 1
ATOM 2831 O O . SER A 1 357 ? 14.147 11.377 -15.161 1.00 81.44 357 SER A O 1
ATOM 2833 N N . ILE A 1 358 ? 14.584 9.168 -15.179 1.00 81.19 358 ILE A N 1
ATOM 2834 C CA . ILE A 1 358 ? 15.619 9.172 -14.141 1.00 81.19 358 ILE A CA 1
ATOM 2835 C C . ILE A 1 358 ? 16.737 10.175 -14.460 1.00 81.19 358 ILE A C 1
ATOM 2837 O O . ILE A 1 358 ? 17.214 10.859 -13.559 1.00 81.19 358 ILE A O 1
ATOM 2841 N N . TYR A 1 359 ? 17.076 10.375 -15.739 1.00 83.31 359 TYR A N 1
ATOM 2842 C CA . TYR A 1 359 ? 18.083 11.358 -16.155 1.00 83.31 359 TYR A CA 1
ATOM 2843 C C . TYR A 1 359 ? 17.634 12.824 -16.105 1.00 83.31 359 TYR A C 1
ATOM 2845 O O . TYR A 1 359 ? 18.449 13.726 -16.281 1.00 83.31 359 TYR A O 1
ATOM 2853 N N . GLY A 1 360 ? 16.358 13.087 -15.818 1.00 81.69 360 GLY A N 1
ATOM 2854 C CA . GLY A 1 360 ? 15.914 14.412 -15.388 1.00 81.69 360 GLY A CA 1
ATOM 2855 C C . GLY A 1 360 ? 16.247 14.711 -13.918 1.00 81.69 360 GLY A C 1
ATOM 2856 O O . GLY A 1 360 ? 16.126 15.857 -13.489 1.00 81.69 360 GLY A O 1
ATOM 2857 N N . VAL A 1 361 ? 16.643 13.692 -13.142 1.00 78.62 361 VAL A N 1
ATOM 2858 C CA . VAL A 1 361 ? 16.916 13.775 -11.697 1.00 78.62 361 VAL A CA 1
ATOM 2859 C C . VAL A 1 361 ? 18.392 13.534 -11.386 1.00 78.62 361 VAL A C 1
ATOM 2861 O O . VAL A 1 361 ? 18.977 14.274 -10.596 1.00 78.62 361 VAL A O 1
ATOM 2864 N N . VAL A 1 362 ? 18.995 12.507 -11.988 1.00 79.06 362 VAL A N 1
ATOM 2865 C CA . VAL A 1 362 ? 20.389 12.112 -11.742 1.00 79.06 362 VAL A CA 1
ATOM 2866 C C . VAL A 1 362 ? 21.250 12.315 -12.984 1.00 79.06 362 VAL A C 1
ATOM 2868 O O . VAL A 1 362 ? 20.762 12.290 -14.113 1.00 79.06 362 VAL A O 1
ATOM 2871 N N . ALA A 1 363 ? 22.549 12.516 -12.771 1.00 80.62 363 ALA A N 1
ATOM 2872 C CA . ALA A 1 363 ? 23.511 12.630 -13.858 1.00 80.62 363 ALA A CA 1
ATOM 2873 C C . ALA A 1 363 ? 23.673 11.300 -14.608 1.00 80.62 363 ALA A C 1
ATOM 2875 O O . ALA A 1 363 ? 23.448 10.223 -14.055 1.00 80.62 363 ALA A O 1
ATOM 2876 N N . ASN A 1 364 ? 24.103 11.390 -15.867 1.00 82.06 364 ASN A N 1
ATOM 2877 C CA . ASN A 1 364 ? 24.444 10.206 -16.638 1.00 82.06 364 ASN A CA 1
ATOM 2878 C C . ASN A 1 364 ? 25.668 9.495 -16.034 1.00 82.06 364 ASN A C 1
ATOM 2880 O O . ASN A 1 364 ? 26.670 10.148 -15.741 1.00 82.06 364 ASN A O 1
ATOM 2884 N N . ASP A 1 365 ? 25.595 8.172 -15.897 1.00 85.88 365 ASP A N 1
ATOM 2885 C CA . ASP A 1 365 ? 26.724 7.332 -15.505 1.00 85.88 365 ASP A CA 1
ATOM 2886 C C . ASP A 1 365 ? 27.350 6.730 -16.773 1.00 85.88 365 ASP A C 1
ATOM 2888 O O . ASP A 1 365 ? 26.753 5.832 -17.361 1.00 85.88 365 ASP A O 1
ATOM 2892 N N . PRO A 1 366 ? 28.526 7.193 -17.234 1.00 85.38 366 PRO A N 1
ATOM 2893 C CA . PRO A 1 366 ? 29.139 6.672 -18.455 1.00 85.38 366 PRO A CA 1
ATOM 2894 C C . PRO A 1 366 ? 29.536 5.194 -18.334 1.00 85.38 366 PRO A C 1
ATOM 2896 O O . PRO A 1 366 ? 29.638 4.510 -19.349 1.00 85.38 366 PRO A O 1
ATOM 2899 N N . THR A 1 367 ? 29.713 4.685 -17.111 1.00 87.69 367 THR A N 1
ATOM 2900 C CA . THR A 1 367 ? 30.211 3.325 -16.867 1.00 87.69 367 THR A CA 1
ATOM 2901 C C . THR A 1 367 ? 29.184 2.229 -17.157 1.00 87.69 367 THR A C 1
ATOM 2903 O O . THR A 1 367 ? 29.543 1.059 -17.120 1.00 87.69 367 THR A O 1
ATOM 2906 N N . ILE A 1 368 ? 27.918 2.573 -17.437 1.00 90.94 368 ILE A N 1
ATOM 2907 C CA . ILE A 1 368 ? 26.896 1.608 -17.897 1.00 90.94 368 ILE A CA 1
ATOM 2908 C C . ILE A 1 368 ? 26.869 1.438 -19.420 1.00 90.94 368 ILE A C 1
ATOM 2910 O O . ILE A 1 368 ? 26.177 0.559 -19.925 1.00 90.94 368 ILE A O 1
ATOM 2914 N N . TYR A 1 369 ? 27.567 2.312 -20.147 1.00 89.00 369 TYR A N 1
ATOM 2915 C CA . TYR A 1 369 ? 27.644 2.300 -21.609 1.00 89.00 369 TYR A CA 1
ATOM 2916 C C . TYR A 1 369 ? 28.943 1.644 -22.099 1.00 89.00 369 TYR A C 1
ATOM 2918 O O . TYR A 1 369 ? 29.160 1.523 -23.307 1.00 89.00 369 TYR A O 1
ATOM 2926 N N . GLU A 1 370 ? 29.821 1.218 -21.185 1.00 88.31 370 GLU A N 1
ATOM 2927 C CA . GLU A 1 370 ? 31.115 0.627 -21.516 1.00 88.31 370 GLU A CA 1
ATOM 2928 C C . GLU A 1 370 ? 30.937 -0.669 -22.317 1.00 88.31 370 GLU A C 1
ATOM 2930 O O . GLU A 1 370 ? 30.225 -1.592 -21.917 1.00 88.31 370 GLU A O 1
ATOM 2935 N N . GLY A 1 371 ? 31.609 -0.747 -23.468 1.00 86.62 371 GLY A N 1
ATOM 2936 C CA . GLY A 1 371 ? 31.461 -1.874 -24.390 1.00 86.62 371 GLY A CA 1
ATOM 2937 C C . GLY A 1 371 ? 30.207 -1.799 -25.266 1.00 86.62 371 GLY A C 1
ATOM 2938 O O . GLY A 1 371 ? 29.768 -2.832 -25.771 1.00 86.62 371 GLY A O 1
ATOM 2939 N N . THR A 1 372 ? 29.632 -0.606 -25.444 1.00 88.38 372 THR A N 1
ATOM 2940 C CA . THR A 1 372 ? 28.552 -0.335 -26.405 1.00 88.38 372 THR A CA 1
ATOM 2941 C C . THR A 1 372 ? 28.833 0.929 -27.216 1.00 88.38 372 THR A C 1
ATOM 2943 O O . THR A 1 372 ? 29.576 1.799 -26.769 1.00 88.38 372 THR A O 1
ATOM 2946 N N . ASP A 1 373 ? 28.185 1.056 -28.375 1.00 86.62 373 ASP A N 1
ATOM 2947 C CA . ASP A 1 373 ? 28.177 2.292 -29.176 1.00 86.62 373 ASP A CA 1
ATOM 2948 C C . ASP A 1 373 ? 27.053 3.260 -28.750 1.00 86.62 373 ASP A C 1
ATOM 2950 O O . ASP A 1 373 ? 26.761 4.243 -29.434 1.00 86.62 373 ASP A O 1
ATOM 2954 N N . MET A 1 374 ? 26.373 2.974 -27.634 1.00 87.94 374 MET A N 1
ATOM 2955 C CA . MET A 1 374 ? 25.271 3.794 -27.148 1.00 87.94 374 MET A CA 1
ATOM 2956 C C . MET A 1 374 ? 25.793 5.111 -26.577 1.00 87.94 374 MET A C 1
ATOM 2958 O O . MET A 1 374 ? 26.740 5.149 -25.793 1.00 87.94 374 MET A O 1
ATOM 2962 N N . VAL A 1 375 ? 25.116 6.202 -26.925 1.00 83.25 375 VAL A N 1
ATOM 2963 C CA . VAL A 1 375 ? 25.448 7.541 -26.443 1.00 83.25 375 VAL A CA 1
ATOM 2964 C C . VAL A 1 375 ? 24.185 8.211 -25.933 1.00 83.25 375 VAL A C 1
ATOM 2966 O O . VAL A 1 375 ? 23.196 8.298 -26.654 1.00 83.25 375 VAL A O 1
ATOM 2969 N N . GLN A 1 376 ? 24.233 8.709 -24.697 1.00 86.12 376 GLN A N 1
ATOM 2970 C CA . GLN A 1 376 ? 23.127 9.440 -24.088 1.00 86.12 376 GLN A CA 1
ATOM 2971 C C . GLN A 1 376 ? 23.177 10.929 -24.486 1.00 86.12 376 GLN A C 1
ATOM 2973 O O . GLN A 1 376 ? 24.116 11.627 -24.081 1.00 86.12 376 GLN A O 1
ATOM 2978 N N . PRO A 1 377 ? 22.179 11.456 -25.221 1.00 87.25 377 PRO A N 1
ATOM 2979 C CA . PRO A 1 377 ? 22.195 12.843 -25.677 1.00 87.25 377 PRO A CA 1
ATOM 2980 C C . PRO A 1 377 ? 21.956 13.832 -24.522 1.00 87.25 377 PRO A C 1
ATOM 2982 O O . PRO A 1 377 ? 21.030 13.643 -23.726 1.00 87.25 377 PRO A O 1
ATOM 2985 N N . PRO A 1 378 ? 22.722 14.934 -24.421 1.00 88.19 378 PRO A N 1
ATOM 2986 C CA . PRO A 1 378 ? 22.534 15.929 -23.361 1.00 88.19 378 PRO A CA 1
ATOM 2987 C C . PRO A 1 378 ? 21.202 16.691 -23.471 1.00 88.19 378 PRO A C 1
ATOM 2989 O O . PRO A 1 378 ? 20.666 17.116 -22.446 1.00 88.19 378 PRO A O 1
ATOM 2992 N N . THR A 1 379 ? 20.636 16.824 -24.677 1.00 88.25 379 THR A N 1
ATOM 2993 C CA . THR A 1 379 ? 19.308 17.425 -24.904 1.00 88.25 379 THR A CA 1
ATOM 2994 C C . THR A 1 379 ? 18.206 16.677 -24.164 1.00 88.25 379 THR A C 1
ATOM 2996 O O . THR A 1 379 ? 17.345 17.307 -23.556 1.00 88.25 379 THR A O 1
ATOM 2999 N N . TYR A 1 380 ? 18.269 15.343 -24.134 1.00 86.94 380 TYR A N 1
ATOM 3000 C CA . TYR A 1 380 ? 17.288 14.512 -23.435 1.00 86.94 380 TYR A CA 1
ATOM 3001 C C . TYR A 1 380 ? 17.275 14.807 -21.935 1.00 86.94 380 TYR A C 1
ATOM 3003 O O . TYR A 1 380 ? 16.226 15.090 -21.360 1.00 86.94 380 TYR A O 1
ATOM 3011 N N . ASN A 1 381 ? 18.452 14.826 -21.306 1.00 88.06 381 ASN A N 1
ATOM 3012 C CA . ASN A 1 381 ? 18.579 15.104 -19.873 1.00 88.06 381 ASN A CA 1
ATOM 3013 C C . ASN A 1 381 ? 18.055 16.509 -19.540 1.00 88.06 381 ASN A C 1
ATOM 3015 O O . ASN A 1 381 ? 17.309 16.687 -18.577 1.00 88.06 381 ASN A O 1
ATOM 3019 N N . PHE A 1 382 ? 18.399 17.499 -20.372 1.00 90.06 382 PHE A N 1
ATOM 3020 C CA . PHE A 1 382 ? 17.960 18.882 -20.198 1.00 90.06 382 PHE A CA 1
ATOM 3021 C C . PHE A 1 382 ? 16.436 19.017 -20.272 1.00 90.06 382 PHE A C 1
ATOM 3023 O O . PHE A 1 382 ? 15.817 19.591 -19.376 1.00 90.06 382 PHE A O 1
ATOM 3030 N N . VAL A 1 383 ? 15.822 18.451 -21.310 1.00 89.50 383 VAL A N 1
ATOM 3031 C CA . VAL A 1 383 ? 14.371 18.483 -21.511 1.00 89.50 383 VAL A CA 1
ATOM 3032 C C . VAL A 1 383 ? 13.636 17.769 -20.384 1.00 89.50 383 VAL A C 1
ATOM 3034 O O . VAL A 1 383 ? 12.682 18.311 -19.827 1.00 89.50 383 VAL A O 1
ATOM 3037 N N . LYS A 1 384 ? 14.092 16.575 -19.995 1.00 88.94 384 LYS A N 1
ATOM 3038 C CA . LYS A 1 384 ? 13.458 15.779 -18.936 1.00 88.94 384 LYS A CA 1
ATOM 3039 C C . LYS A 1 384 ? 13.569 16.459 -17.566 1.00 88.94 384 LYS A C 1
ATOM 3041 O O . LYS A 1 384 ? 12.597 16.456 -16.804 1.00 88.94 384 LYS A O 1
ATOM 3046 N N . ALA A 1 385 ? 14.685 17.133 -17.281 1.00 89.25 385 ALA A N 1
ATOM 3047 C CA . ALA A 1 385 ? 14.823 17.995 -16.105 1.00 89.25 385 ALA A CA 1
ATOM 3048 C C . ALA A 1 385 ? 13.896 19.226 -16.171 1.00 89.25 385 ALA A C 1
ATOM 3050 O O . ALA A 1 385 ? 13.233 19.563 -15.184 1.00 89.25 385 ALA A O 1
ATOM 3051 N N . GLY A 1 386 ? 13.796 19.867 -17.340 1.00 91.44 386 GLY A N 1
ATOM 3052 C CA . GLY A 1 386 ? 12.882 20.983 -17.595 1.00 91.44 386 GLY A CA 1
ATOM 3053 C C . GLY A 1 386 ? 11.418 20.604 -17.363 1.00 91.44 386 GLY A C 1
ATOM 3054 O O . GLY A 1 386 ? 10.708 21.308 -16.647 1.00 91.44 386 GLY A O 1
ATOM 3055 N N . MET A 1 387 ? 10.995 19.443 -17.865 1.00 91.19 387 MET A N 1
ATOM 3056 C CA . MET A 1 387 ? 9.665 18.867 -17.650 1.00 91.19 387 MET A CA 1
ATOM 3057 C C . MET A 1 387 ? 9.362 18.657 -16.160 1.00 91.19 387 MET A C 1
ATOM 3059 O O . MET A 1 387 ? 8.282 19.025 -15.696 1.00 91.19 387 MET A O 1
ATOM 3063 N N . ILE A 1 388 ? 10.308 18.120 -15.378 1.00 87.81 388 ILE A N 1
ATOM 3064 C CA . ILE A 1 388 ? 10.135 17.957 -13.923 1.00 87.81 388 ILE A CA 1
ATOM 3065 C C . ILE A 1 388 ? 9.923 19.316 -13.256 1.00 87.81 388 ILE A C 1
ATOM 3067 O O . ILE A 1 388 ? 9.001 19.477 -12.454 1.00 87.81 388 ILE A O 1
ATOM 3071 N N . ASN A 1 389 ? 10.755 20.305 -13.584 1.00 89.94 389 ASN A N 1
ATOM 3072 C CA . ASN A 1 389 ? 10.644 21.633 -12.990 1.00 89.94 389 ASN A CA 1
ATOM 3073 C C . ASN A 1 389 ? 9.321 22.319 -13.368 1.00 89.94 389 ASN A C 1
ATOM 3075 O O . ASN A 1 389 ? 8.618 22.831 -12.497 1.00 89.94 389 ASN A O 1
ATOM 3079 N N . TYR A 1 390 ? 8.932 22.238 -14.640 1.00 93.44 390 TYR A N 1
ATOM 3080 C CA . TYR A 1 390 ? 7.672 22.782 -15.133 1.00 93.44 390 TYR A CA 1
ATOM 3081 C C . TYR A 1 390 ? 6.451 22.116 -14.485 1.00 93.44 390 TYR A C 1
ATOM 3083 O O . TYR A 1 390 ? 5.509 22.796 -14.085 1.00 93.44 390 TYR A O 1
ATOM 3091 N N . THR A 1 391 ? 6.497 20.802 -14.266 1.00 90.88 391 THR A N 1
ATOM 3092 C CA . THR A 1 391 ? 5.429 20.088 -13.549 1.00 90.88 391 THR A CA 1
ATOM 3093 C C . THR A 1 391 ? 5.244 20.627 -12.129 1.00 90.88 391 THR A C 1
ATOM 3095 O O . THR A 1 391 ? 4.118 20.833 -11.681 1.00 90.88 391 THR A O 1
ATOM 3098 N N . ARG A 1 392 ? 6.345 20.929 -11.425 1.00 85.12 392 ARG A N 1
ATOM 3099 C CA . ARG A 1 392 ? 6.294 21.545 -10.085 1.00 85.12 392 ARG A CA 1
ATOM 3100 C C . ARG A 1 392 ? 5.674 22.938 -10.133 1.00 85.12 392 ARG A C 1
ATOM 3102 O O . ARG A 1 392 ? 4.917 23.291 -9.231 1.00 85.12 392 ARG A O 1
ATOM 3109 N N . TYR A 1 393 ? 5.982 23.716 -11.172 1.00 92.75 393 TYR A N 1
ATOM 3110 C CA . TYR A 1 393 ? 5.354 25.016 -11.395 1.00 92.75 393 TYR A CA 1
ATOM 3111 C C . TYR A 1 393 ? 3.835 24.867 -11.540 1.00 92.75 393 TYR A C 1
ATOM 3113 O O . TYR A 1 393 ? 3.105 25.493 -10.770 1.00 92.75 393 TYR A O 1
ATOM 3121 N N . LEU A 1 394 ? 3.366 23.979 -12.428 1.00 91.81 394 LEU A N 1
ATOM 3122 C CA . LEU A 1 394 ? 1.938 23.708 -12.626 1.00 91.81 394 LEU A CA 1
ATOM 3123 C C . LEU A 1 394 ? 1.248 23.297 -11.319 1.00 91.81 394 LEU A C 1
ATOM 3125 O O . LEU A 1 394 ? 0.238 23.896 -10.955 1.00 91.81 394 LEU A O 1
ATOM 3129 N N . ALA A 1 395 ? 1.839 22.360 -10.571 1.00 87.00 395 ALA A N 1
ATOM 3130 C CA . ALA A 1 395 ? 1.300 21.898 -9.292 1.00 87.00 395 ALA A CA 1
ATOM 3131 C C . ALA A 1 395 ? 1.173 23.044 -8.277 1.00 87.00 395 ALA A C 1
ATOM 3133 O O . ALA A 1 395 ? 0.152 23.188 -7.607 1.00 87.00 395 ALA A O 1
ATOM 3134 N N . SER A 1 396 ? 2.201 23.892 -8.180 1.00 80.81 396 SER A N 1
ATOM 3135 C CA . SER A 1 396 ? 2.209 25.011 -7.235 1.00 80.81 396 SER A CA 1
ATOM 3136 C C . SER A 1 396 ? 1.225 26.123 -7.604 1.00 80.81 396 SER A C 1
ATOM 3138 O O . SER A 1 396 ? 0.650 26.755 -6.717 1.00 80.81 396 SER A O 1
ATOM 3140 N N . TYR A 1 397 ? 1.033 26.365 -8.902 1.00 90.19 397 TYR A N 1
ATOM 3141 C CA . TYR A 1 397 ? 0.255 27.493 -9.398 1.00 90.19 397 TYR A CA 1
ATOM 3142 C C . TYR A 1 397 ? -1.239 27.159 -9.473 1.00 90.19 397 TYR A C 1
ATOM 3144 O O . TYR A 1 397 ? -2.068 27.929 -8.988 1.00 90.19 397 TYR A O 1
ATOM 3152 N N . TYR A 1 398 ? -1.575 25.982 -10.007 1.00 90.25 398 TYR A N 1
ATOM 3153 C CA . TYR A 1 398 ? -2.955 25.553 -10.247 1.00 90.25 398 TYR A CA 1
ATOM 3154 C C . TYR A 1 398 ? -3.525 24.645 -9.145 1.00 90.25 398 TYR A C 1
ATOM 3156 O O . TYR A 1 398 ? -4.731 24.404 -9.118 1.00 90.25 398 TYR A O 1
ATOM 3164 N N . GLY A 1 399 ? -2.716 24.217 -8.167 1.00 84.12 399 GLY A N 1
ATOM 3165 C CA . GLY A 1 399 ? -3.175 23.360 -7.064 1.00 84.12 399 GLY A CA 1
ATOM 3166 C C . GLY A 1 399 ? -4.347 23.938 -6.263 1.00 84.12 399 GLY A C 1
ATOM 3167 O O . GLY A 1 399 ? -5.258 23.209 -5.877 1.00 84.12 399 GLY A O 1
ATOM 3168 N N . LYS A 1 400 ? -4.398 25.266 -6.074 1.00 81.00 400 LYS A N 1
ATOM 3169 C CA . LYS A 1 400 ? -5.530 25.942 -5.402 1.00 81.00 400 LYS A CA 1
ATOM 3170 C C . LYS A 1 400 ? -6.832 25.912 -6.206 1.00 81.00 400 LYS A C 1
ATOM 3172 O O . LYS A 1 400 ? -7.892 26.127 -5.631 1.00 81.00 400 LYS A O 1
ATOM 3177 N N . GLN A 1 401 ? -6.741 25.677 -7.511 1.00 88.88 401 GLN A N 1
ATOM 3178 C CA . GLN A 1 401 ? -7.871 25.548 -8.433 1.00 88.88 401 GLN A CA 1
ATOM 3179 C C . GLN A 1 401 ? -8.255 24.069 -8.631 1.00 88.88 401 GLN A C 1
ATOM 3181 O O . GLN A 1 401 ? -9.021 23.742 -9.527 1.00 88.88 401 GLN A O 1
ATOM 3186 N N . GLY A 1 402 ? -7.721 23.167 -7.796 1.00 82.56 402 GLY A N 1
ATOM 3187 C CA . GLY A 1 402 ? -8.034 21.739 -7.823 1.00 82.56 402 GLY A CA 1
ATOM 3188 C C . GLY A 1 402 ? -7.242 20.933 -8.855 1.00 82.56 402 GLY A C 1
ATOM 3189 O O . GLY A 1 402 ? -7.480 19.732 -8.980 1.00 82.56 402 GLY A O 1
ATOM 3190 N N . VAL A 1 403 ? -6.305 21.549 -9.589 1.00 92.75 403 VAL A N 1
ATOM 3191 C CA . VAL A 1 403 ? -5.505 20.846 -10.603 1.00 92.75 403 VAL A CA 1
ATOM 3192 C C . VAL A 1 403 ? -4.237 20.270 -9.985 1.00 92.75 403 VAL A C 1
ATOM 3194 O O . VAL A 1 403 ? -3.410 20.986 -9.418 1.00 92.75 403 VAL A O 1
ATOM 3197 N N . ARG A 1 404 ? -4.067 18.958 -10.114 1.00 91.62 404 ARG A N 1
ATOM 3198 C CA . ARG A 1 404 ? -2.890 18.213 -9.668 1.00 91.62 404 ARG A CA 1
ATOM 3199 C C . ARG A 1 404 ? -1.934 18.082 -10.843 1.00 91.62 404 ARG A C 1
ATOM 3201 O O . ARG A 1 404 ? -2.367 17.814 -11.956 1.00 91.62 404 ARG A O 1
ATOM 3208 N N . ALA A 1 405 ? -0.638 18.252 -10.608 1.00 92.00 405 ALA A N 1
ATOM 3209 C CA . ALA A 1 405 ? 0.372 18.006 -11.630 1.00 92.00 405 ALA A CA 1
ATOM 3210 C C . ALA A 1 405 ? 1.509 17.171 -11.040 1.00 92.00 405 ALA A C 1
ATOM 3212 O O . ALA A 1 405 ? 2.137 17.565 -10.058 1.00 92.00 405 ALA A O 1
ATOM 3213 N N . ASN A 1 406 ? 1.761 16.011 -11.638 1.00 87.69 406 ASN A N 1
ATOM 3214 C CA . ASN A 1 406 ? 2.741 15.037 -11.182 1.00 87.69 406 ASN A CA 1
ATOM 3215 C C . ASN A 1 406 ? 3.630 14.575 -12.331 1.00 87.69 406 ASN A C 1
ATOM 3217 O O . ASN A 1 406 ? 3.255 14.625 -13.500 1.00 87.69 406 ASN A O 1
ATOM 3221 N N . CYS A 1 407 ? 4.846 14.164 -11.987 1.00 85.56 407 CYS A N 1
ATOM 3222 C CA . CYS A 1 407 ? 5.841 13.724 -12.950 1.00 85.56 407 CYS A CA 1
ATOM 3223 C C . CYS A 1 407 ? 6.343 12.341 -12.545 1.00 85.56 407 CYS A C 1
ATOM 3225 O O . CYS A 1 407 ? 6.766 12.161 -11.402 1.00 85.56 407 CYS A O 1
ATOM 3227 N N . ILE A 1 408 ? 6.305 11.386 -13.470 1.00 80.44 408 ILE A N 1
ATOM 3228 C CA . ILE A 1 408 ? 6.895 10.059 -13.285 1.00 80.44 408 ILE A CA 1
ATOM 3229 C C . ILE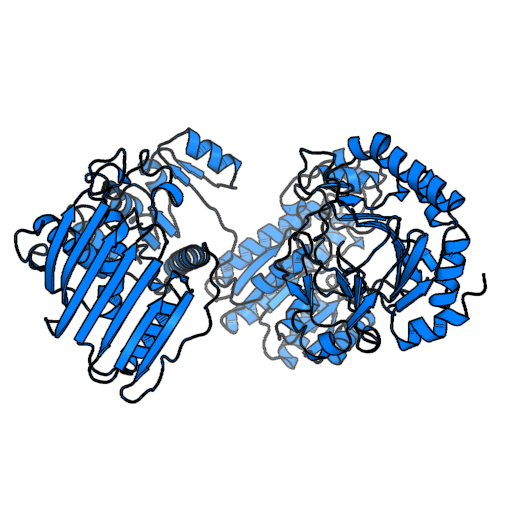 A 1 408 ? 8.281 10.088 -13.931 1.00 80.44 408 ILE A C 1
ATOM 3231 O O . ILE A 1 408 ? 8.404 10.404 -15.112 1.00 80.44 408 ILE A O 1
ATOM 3235 N N . SER A 1 409 ? 9.324 9.755 -13.169 1.00 80.75 409 SER A N 1
ATOM 3236 C CA . SER A 1 409 ? 10.713 9.708 -13.650 1.00 80.75 409 SER A CA 1
ATOM 3237 C C . SER A 1 409 ? 11.219 8.261 -13.687 1.00 80.75 409 SER A C 1
ATOM 3239 O O . SER A 1 409 ? 11.927 7.851 -12.767 1.00 80.75 409 SER A O 1
ATOM 3241 N N . PRO A 1 410 ? 10.846 7.468 -14.709 1.00 72.06 410 PRO A N 1
ATOM 3242 C CA . PRO A 1 410 ? 11.213 6.059 -14.787 1.00 72.06 410 PRO A CA 1
ATOM 3243 C C . PRO A 1 410 ? 12.720 5.859 -14.993 1.00 72.06 410 PRO A C 1
ATOM 3245 O O . PRO A 1 410 ? 13.397 6.682 -15.621 1.00 72.06 410 PRO A O 1
ATOM 3248 N N . GLY A 1 411 ? 13.223 4.741 -14.469 1.00 77.31 411 GLY A N 1
ATOM 3249 C CA . GLY A 1 411 ? 14.531 4.185 -14.806 1.00 77.31 411 GLY A CA 1
ATOM 3250 C C . GLY A 1 411 ? 14.589 3.650 -16.242 1.00 77.31 411 GLY A C 1
ATOM 3251 O O . GLY A 1 411 ? 13.714 3.903 -17.065 1.00 77.31 411 GLY A O 1
ATOM 3252 N N . GLY A 1 412 ? 15.658 2.925 -16.557 1.00 76.94 412 GLY A N 1
ATOM 3253 C CA . GLY A 1 412 ? 15.900 2.358 -17.878 1.00 76.94 412 GLY A CA 1
ATOM 3254 C C . GLY A 1 412 ? 14.846 1.313 -18.213 1.00 76.94 412 GLY A C 1
ATOM 3255 O O . GLY A 1 412 ? 14.702 0.332 -17.486 1.00 76.94 412 GLY A O 1
ATOM 3256 N N . TYR A 1 413 ? 14.135 1.541 -19.312 1.00 75.00 413 TYR A N 1
ATOM 3257 C CA . TYR A 1 413 ? 13.145 0.635 -19.876 1.00 75.00 413 TYR A CA 1
ATOM 3258 C C . TYR A 1 413 ? 13.830 -0.352 -20.826 1.00 75.00 413 TYR A C 1
ATOM 3260 O O . TYR A 1 413 ? 14.655 0.072 -21.639 1.00 75.00 413 TYR A O 1
ATOM 3268 N N . PHE A 1 414 ? 13.543 -1.647 -20.705 1.00 77.62 414 PHE A N 1
ATOM 3269 C CA . PHE A 1 414 ? 14.143 -2.663 -21.568 1.00 77.62 414 PHE A CA 1
ATOM 3270 C C . PHE A 1 414 ? 13.519 -2.640 -22.969 1.00 77.62 414 PHE A C 1
ATOM 3272 O O . PHE A 1 414 ? 12.338 -2.917 -23.130 1.00 77.62 414 PHE A O 1
ATOM 3279 N N . ASP A 1 415 ? 14.337 -2.348 -23.975 1.00 72.88 415 ASP A N 1
ATOM 3280 C CA . ASP A 1 415 ? 13.958 -2.188 -25.385 1.00 72.88 415 ASP A CA 1
ATOM 3281 C C . ASP A 1 415 ? 15.085 -2.741 -26.273 1.00 72.88 415 ASP A C 1
ATOM 3283 O O . ASP A 1 415 ? 15.733 -2.021 -27.030 1.00 72.88 415 ASP A O 1
ATOM 3287 N N . GLU A 1 416 ? 15.423 -4.015 -26.048 1.00 75.12 416 GLU A N 1
ATOM 3288 C CA . GLU A 1 416 ? 16.436 -4.769 -26.807 1.00 75.12 416 GLU A CA 1
ATOM 3289 C C . GLU A 1 416 ? 17.848 -4.146 -26.830 1.00 75.12 416 GLU A C 1
ATOM 3291 O O . GLU A 1 416 ? 18.629 -4.346 -27.764 1.00 75.12 416 GLU A O 1
ATOM 3296 N N . GLN A 1 417 ? 18.224 -3.406 -25.782 1.00 87.12 417 GLN A N 1
ATOM 3297 C CA . GLN A 1 417 ? 19.564 -2.824 -25.689 1.00 87.12 417 GLN A CA 1
ATOM 3298 C C . GLN A 1 417 ? 20.660 -3.909 -25.625 1.00 87.12 417 GLN A C 1
ATOM 3300 O O . GLN A 1 417 ? 20.400 -5.036 -25.186 1.00 87.12 417 GLN A O 1
ATOM 3305 N N . PRO A 1 418 ? 21.917 -3.588 -26.003 1.00 87.62 418 PRO A N 1
ATOM 3306 C CA . PRO A 1 418 ? 23.033 -4.521 -25.928 1.00 87.62 418 PRO A CA 1
ATOM 3307 C C . PRO A 1 418 ? 23.154 -5.173 -24.552 1.00 87.62 418 PRO A C 1
ATOM 3309 O O . PRO A 1 418 ? 23.053 -4.509 -23.519 1.00 87.62 418 PRO A O 1
ATOM 3312 N N . LYS A 1 419 ? 23.445 -6.476 -24.541 1.00 86.69 419 LYS A N 1
ATOM 3313 C CA . LYS A 1 419 ? 23.516 -7.279 -23.313 1.00 86.69 419 LYS A CA 1
ATOM 3314 C C . LYS A 1 419 ? 24.433 -6.665 -22.245 1.00 86.69 419 LYS A C 1
ATOM 3316 O O . LYS A 1 419 ? 24.059 -6.638 -21.079 1.00 86.69 419 LYS A O 1
ATOM 3321 N N . SER A 1 420 ? 25.585 -6.123 -22.647 1.00 89.62 420 SER A N 1
ATOM 3322 C CA . SER A 1 420 ? 26.529 -5.445 -21.745 1.00 89.62 420 SER A CA 1
ATOM 3323 C C . SER A 1 420 ? 25.905 -4.237 -21.042 1.00 89.62 420 SER A C 1
ATOM 3325 O O . SER A 1 420 ? 26.054 -4.104 -19.830 1.00 89.62 420 SER A O 1
ATOM 3327 N N . PHE A 1 421 ? 25.149 -3.405 -21.764 1.00 89.69 421 PHE A N 1
ATOM 3328 C CA . PHE A 1 421 ? 24.400 -2.292 -21.177 1.00 89.69 421 PHE A CA 1
ATOM 3329 C C . PHE A 1 421 ? 23.324 -2.800 -20.219 1.00 89.69 421 PHE A C 1
ATOM 3331 O O . PHE A 1 421 ? 23.232 -2.325 -19.090 1.00 89.69 421 PHE A O 1
ATOM 3338 N N . VAL A 1 422 ? 22.542 -3.802 -20.633 1.00 86.50 422 VAL A N 1
ATOM 3339 C CA . VAL A 1 422 ? 21.463 -4.364 -19.806 1.00 86.50 422 VAL A CA 1
ATOM 3340 C C . VAL A 1 422 ? 22.016 -4.915 -18.494 1.00 86.50 422 VAL A C 1
ATOM 3342 O O . VAL A 1 422 ? 21.454 -4.620 -17.442 1.00 86.50 422 VAL A O 1
ATOM 3345 N N . GLU A 1 423 ? 23.121 -5.663 -18.529 1.00 87.06 423 GLU A N 1
ATOM 3346 C CA . GLU A 1 423 ? 23.801 -6.214 -17.350 1.00 87.06 423 GLU A CA 1
ATOM 3347 C C . GLU A 1 423 ? 24.347 -5.112 -16.430 1.00 87.06 423 GLU A C 1
ATOM 3349 O O . GLU A 1 423 ? 24.093 -5.128 -15.221 1.00 87.06 423 GLU A O 1
ATOM 3354 N N . GLN A 1 424 ? 25.054 -4.123 -16.987 1.00 88.38 424 GLN A N 1
ATOM 3355 C CA . GLN A 1 424 ? 25.640 -3.021 -16.218 1.00 88.38 424 GLN A CA 1
ATOM 3356 C C . GLN A 1 424 ? 24.569 -2.107 -15.607 1.00 88.38 424 GLN A C 1
ATOM 3358 O O . GLN A 1 424 ? 24.696 -1.693 -14.448 1.00 88.38 424 GLN A O 1
ATOM 3363 N N . TYR A 1 425 ? 23.504 -1.809 -16.354 1.00 85.31 425 TYR A N 1
ATOM 3364 C CA . TYR A 1 425 ? 22.357 -1.042 -15.875 1.00 85.31 425 TYR A CA 1
ATOM 3365 C C . TYR A 1 425 ? 21.649 -1.801 -14.750 1.00 85.31 425 TYR A C 1
ATOM 3367 O O . TYR A 1 425 ? 21.471 -1.282 -13.650 1.00 85.31 425 TYR A O 1
ATOM 3375 N N . SER A 1 426 ? 21.325 -3.071 -15.001 1.00 83.19 426 SER A N 1
ATOM 3376 C CA . SER A 1 426 ? 20.695 -4.002 -14.060 1.00 83.19 426 SER A CA 1
ATOM 3377 C C . SER A 1 426 ? 21.442 -4.112 -12.732 1.00 83.19 426 SER A C 1
ATOM 3379 O O . SER A 1 426 ? 20.812 -4.097 -11.680 1.00 83.19 426 SER A O 1
ATOM 3381 N N . HIS A 1 427 ? 22.778 -4.151 -12.758 1.00 84.69 427 HIS A N 1
ATOM 3382 C CA . HIS A 1 427 ? 23.615 -4.199 -11.554 1.00 84.69 427 HIS A CA 1
ATOM 3383 C C . HIS A 1 427 ? 23.460 -2.960 -10.650 1.00 84.69 427 HIS A C 1
ATOM 3385 O O . HIS A 1 427 ? 23.729 -3.021 -9.452 1.00 84.69 427 HIS A O 1
ATOM 3391 N N . ARG A 1 428 ? 23.042 -1.817 -11.204 1.00 78.44 428 ARG A N 1
ATOM 3392 C CA . ARG A 1 428 ? 22.816 -0.569 -10.451 1.00 78.44 428 ARG A CA 1
ATOM 3393 C C . ARG A 1 428 ? 21.374 -0.410 -9.980 1.00 78.44 428 ARG A C 1
ATOM 3395 O O . ARG A 1 428 ? 21.100 0.465 -9.163 1.00 78.44 428 ARG A O 1
ATOM 3402 N N . VAL A 1 429 ? 20.457 -1.241 -10.470 1.00 74.50 429 VAL A N 1
ATOM 3403 C CA . VAL A 1 429 ? 19.062 -1.246 -10.033 1.00 74.50 429 VAL A CA 1
ATOM 3404 C C . VAL A 1 429 ? 18.910 -2.250 -8.884 1.00 74.50 429 VAL A C 1
ATOM 3406 O O . VAL A 1 429 ? 19.268 -3.410 -9.059 1.00 74.50 429 VAL A O 1
ATOM 3409 N N . PRO A 1 430 ? 18.338 -1.879 -7.722 1.00 59.25 430 PRO A N 1
ATOM 3410 C CA . PRO A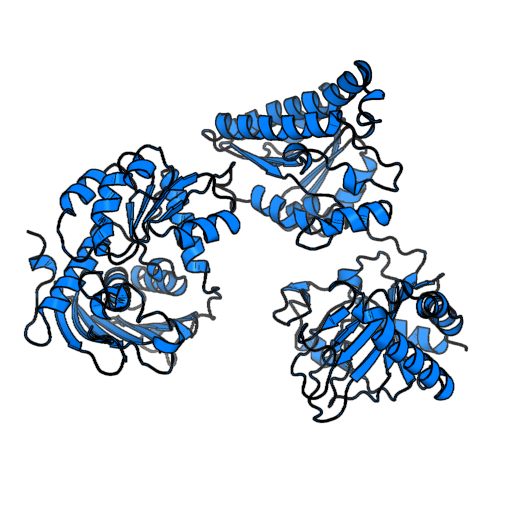 1 430 ? 18.161 -2.805 -6.595 1.00 59.25 430 PRO A CA 1
ATOM 3411 C C . PRO A 1 430 ? 17.330 -4.057 -6.915 1.00 59.25 430 PRO A C 1
ATOM 3413 O O . PRO A 1 430 ? 17.595 -5.128 -6.382 1.00 59.25 430 PRO A O 1
ATOM 3416 N N . LEU A 1 431 ? 16.357 -3.944 -7.828 1.00 59.44 431 LEU A N 1
ATOM 3417 C CA . LEU A 1 431 ? 15.578 -5.079 -8.355 1.00 59.44 431 LEU A CA 1
ATOM 3418 C C . LEU A 1 431 ? 16.394 -5.985 -9.289 1.00 59.44 431 LEU A C 1
ATOM 3420 O O . LEU A 1 431 ? 15.902 -6.981 -9.818 1.00 59.44 431 LEU A O 1
ATOM 3424 N N . GLY A 1 432 ? 17.637 -5.601 -9.553 1.00 77.75 432 GLY A N 1
ATOM 3425 C CA . GLY A 1 432 ? 18.556 -6.269 -10.439 1.00 77.75 432 GLY A CA 1
ATOM 3426 C C . GLY A 1 432 ? 18.162 -6.192 -11.903 1.00 77.75 432 GLY A C 1
ATOM 3427 O O . GLY A 1 432 ? 18.927 -6.711 -12.689 1.00 77.75 432 GLY A O 1
ATOM 3428 N N . ARG A 1 433 ? 17.011 -5.644 -12.315 1.00 82.12 433 ARG A N 1
ATOM 3429 C CA . ARG A 1 433 ? 16.514 -5.635 -13.708 1.00 82.12 433 ARG A CA 1
ATOM 3430 C C . ARG A 1 433 ? 16.161 -4.229 -14.194 1.00 82.12 433 ARG A C 1
ATOM 3432 O O . ARG A 1 433 ? 15.927 -3.337 -13.386 1.00 82.12 433 ARG A O 1
ATOM 3439 N N . MET A 1 434 ? 16.106 -4.063 -15.514 1.00 78.88 434 MET A N 1
ATOM 3440 C CA . MET A 1 434 ? 15.485 -2.904 -16.160 1.00 78.88 434 MET A CA 1
ATOM 3441 C C . MET A 1 434 ? 13.959 -2.965 -16.026 1.00 78.88 434 MET A C 1
ATOM 3443 O O . MET A 1 434 ? 13.396 -4.027 -15.735 1.00 78.88 434 MET A O 1
ATOM 3447 N N . MET A 1 435 ? 13.312 -1.816 -16.205 1.00 64.75 435 MET A N 1
ATOM 3448 C CA . MET A 1 435 ? 11.859 -1.718 -16.175 1.00 64.75 435 MET A CA 1
ATOM 3449 C C . MET A 1 435 ? 11.240 -2.426 -17.376 1.00 64.75 435 MET A C 1
ATOM 3451 O O . MET A 1 435 ? 11.816 -2.419 -18.467 1.00 64.75 435 MET A O 1
ATOM 3455 N N . ASP A 1 436 ? 10.059 -2.987 -17.160 1.00 63.22 436 ASP A N 1
ATOM 3456 C CA . ASP A 1 436 ? 9.178 -3.521 -18.192 1.00 63.22 436 ASP A CA 1
ATOM 3457 C C . ASP A 1 436 ? 7.855 -2.732 -18.244 1.00 63.22 436 ASP A C 1
ATOM 3459 O O . ASP A 1 436 ? 7.715 -1.658 -17.650 1.00 63.22 436 ASP A O 1
ATOM 3463 N N . ASN A 1 437 ? 6.895 -3.234 -19.021 1.00 55.25 437 ASN A N 1
ATOM 3464 C CA . ASN A 1 437 ? 5.613 -2.569 -19.264 1.00 55.25 437 ASN A CA 1
ATOM 3465 C C . ASN A 1 437 ? 4.733 -2.431 -18.025 1.00 55.25 437 ASN A C 1
ATOM 3467 O O . ASN A 1 437 ? 3.857 -1.563 -18.010 1.00 55.25 437 ASN A O 1
ATOM 3471 N N . ASP A 1 438 ? 4.934 -3.257 -17.002 1.00 57.25 438 ASP A N 1
ATOM 3472 C CA . ASP A 1 438 ? 4.010 -3.356 -15.873 1.00 57.25 438 ASP A CA 1
ATOM 3473 C C . ASP A 1 438 ? 4.413 -2.433 -14.714 1.00 57.25 438 ASP A C 1
ATOM 3475 O O . ASP A 1 438 ? 3.572 -2.010 -13.920 1.00 57.25 438 ASP A O 1
ATOM 3479 N N . ASP A 1 439 ? 5.673 -1.994 -14.685 1.00 59.81 439 ASP A N 1
ATOM 3480 C CA . ASP A 1 439 ? 6.234 -1.196 -13.590 1.00 59.81 439 ASP A CA 1
ATOM 3481 C C . ASP A 1 439 ? 5.682 0.245 -13.485 1.00 59.81 439 ASP A C 1
ATOM 3483 O O . ASP A 1 439 ? 5.822 0.882 -12.439 1.00 59.81 439 ASP A O 1
ATOM 3487 N N . ILE A 1 440 ? 5.070 0.799 -14.546 1.00 60.81 440 ILE A N 1
ATOM 3488 C CA . ILE A 1 440 ? 4.585 2.202 -14.579 1.00 60.81 440 ILE A CA 1
ATOM 3489 C C . ILE A 1 440 ? 3.059 2.309 -14.424 1.00 60.81 440 ILE A C 1
ATOM 3491 O O . ILE A 1 440 ? 2.552 3.343 -13.977 1.00 60.81 440 ILE A O 1
ATOM 3495 N N . GLN A 1 441 ? 2.313 1.252 -14.749 1.00 64.56 441 GLN A N 1
ATOM 3496 C CA . GLN A 1 441 ? 0.848 1.288 -14.868 1.00 64.56 441 GLN A CA 1
ATOM 3497 C C . GLN A 1 441 ? 0.170 1.715 -13.565 1.00 64.56 441 GLN A C 1
ATOM 3499 O O . GLN A 1 441 ? -0.616 2.665 -13.551 1.00 64.56 441 GLN A O 1
ATOM 3504 N N . GLY A 1 442 ? 0.540 1.073 -12.451 1.00 58.44 442 GLY A N 1
ATOM 3505 C CA . GLY A 1 442 ? -0.021 1.379 -11.135 1.00 58.44 442 GLY A CA 1
ATOM 3506 C C . GLY A 1 442 ? 0.209 2.833 -10.722 1.00 58.44 442 GLY A C 1
ATOM 3507 O O . GLY A 1 442 ? -0.685 3.459 -10.157 1.00 58.44 442 GLY A O 1
ATOM 3508 N N . ALA A 1 443 ? 1.363 3.411 -11.072 1.00 61.59 443 ALA A N 1
ATOM 3509 C CA . ALA A 1 443 ? 1.659 4.812 -10.791 1.00 61.59 443 ALA A CA 1
ATOM 3510 C C . ALA A 1 443 ? 0.787 5.765 -11.626 1.00 61.59 443 ALA A C 1
ATOM 3512 O O . ALA A 1 443 ? 0.296 6.757 -11.090 1.00 61.59 443 ALA A O 1
ATOM 3513 N N . VAL A 1 444 ? 0.552 5.462 -12.908 1.00 68.94 444 VAL A N 1
ATOM 3514 C CA . VAL A 1 444 ? -0.323 6.272 -13.775 1.00 68.94 444 VAL A CA 1
ATOM 3515 C C . VAL A 1 444 ? -1.772 6.214 -13.297 1.00 68.94 444 VAL A C 1
ATOM 3517 O O . VAL A 1 444 ? -2.375 7.269 -13.109 1.00 68.94 444 VAL A O 1
ATOM 3520 N N . VAL A 1 445 ? -2.313 5.022 -13.023 1.00 69.44 445 VAL A N 1
ATOM 3521 C CA . VAL A 1 445 ? -3.689 4.857 -12.511 1.00 69.44 445 VAL A CA 1
ATOM 3522 C C . VAL A 1 445 ? -3.853 5.547 -11.162 1.00 69.44 445 VAL A C 1
ATOM 3524 O O . VAL A 1 445 ? -4.803 6.303 -10.955 1.00 69.44 445 VAL A O 1
ATOM 3527 N N . PHE A 1 446 ? -2.892 5.362 -10.256 1.00 64.62 446 PHE A N 1
ATOM 3528 C CA . PHE A 1 446 ? -2.889 6.042 -8.969 1.00 64.62 446 PHE A CA 1
ATOM 3529 C C . PHE A 1 446 ? -2.936 7.563 -9.146 1.00 64.62 446 PHE A C 1
ATOM 3531 O O . PHE A 1 446 ? -3.837 8.199 -8.595 1.00 64.62 446 PHE A O 1
ATOM 3538 N N . LEU A 1 447 ? -2.034 8.138 -9.954 1.00 75.06 447 LEU A N 1
ATOM 3539 C CA . LEU A 1 447 ? -1.949 9.581 -10.216 1.00 75.06 447 LEU A CA 1
ATOM 3540 C C . LEU A 1 447 ? -3.173 10.140 -10.964 1.00 75.06 447 LEU A C 1
ATOM 3542 O O . LEU A 1 447 ? -3.559 11.294 -10.750 1.00 75.06 447 LEU A O 1
ATOM 3546 N N . ALA A 1 448 ? -3.812 9.334 -11.806 1.00 75.12 448 ALA A N 1
ATOM 3547 C CA . ALA A 1 448 ? -5.033 9.697 -12.520 1.00 75.12 448 ALA A CA 1
ATOM 3548 C C . ALA A 1 448 ? -6.256 9.693 -11.591 1.00 75.12 448 ALA A C 1
ATOM 3550 O O . ALA A 1 448 ? -7.123 10.554 -11.708 1.00 75.12 448 ALA A O 1
ATOM 3551 N N . SER A 1 449 ? -6.291 8.770 -10.629 1.00 73.19 449 SER A N 1
ATOM 3552 C CA . SER A 1 449 ? -7.425 8.572 -9.727 1.00 73.19 449 SER A CA 1
ATOM 3553 C C . SER A 1 449 ? -7.463 9.537 -8.539 1.00 73.19 449 SER A C 1
ATOM 3555 O O . SER A 1 449 ? -6.490 10.215 -8.194 1.00 73.19 449 SER A O 1
ATOM 3557 N N . ASP A 1 450 ? -8.591 9.511 -7.831 1.00 70.12 450 ASP A N 1
ATOM 3558 C CA . ASP A 1 450 ? -8.767 10.208 -6.561 1.00 70.12 450 ASP A CA 1
ATOM 3559 C C . ASP A 1 450 ? -7.846 9.697 -5.435 1.00 70.12 450 ASP A C 1
ATOM 3561 O O . ASP A 1 450 ? -7.653 10.403 -4.441 1.00 70.12 450 ASP A O 1
ATOM 3565 N N . ALA A 1 451 ? -7.219 8.523 -5.588 1.00 55.88 451 ALA A N 1
ATOM 3566 C CA . ALA A 1 451 ? -6.268 7.986 -4.612 1.00 55.88 451 ALA A CA 1
ATOM 3567 C C . ALA A 1 451 ? -5.028 8.885 -4.446 1.00 55.88 451 ALA A C 1
ATOM 3569 O O . ALA A 1 451 ? -4.428 8.938 -3.377 1.00 55.88 451 ALA A O 1
ATOM 3570 N N . SER A 1 452 ? -4.683 9.664 -5.472 1.00 59.50 452 SER A N 1
ATOM 3571 C CA . SER A 1 452 ? -3.568 10.617 -5.449 1.00 59.50 452 SER A CA 1
ATOM 3572 C C . SER A 1 452 ? -4.023 12.067 -5.257 1.00 59.50 452 SER A C 1
ATOM 3574 O O . SER A 1 452 ? -3.290 13.005 -5.590 1.00 59.50 452 SER A O 1
ATOM 3576 N N . ARG A 1 453 ? -5.219 12.283 -4.683 1.00 61.03 453 ARG A N 1
ATOM 3577 C CA . ARG A 1 453 ? -5.784 13.615 -4.375 1.00 61.03 453 ARG A CA 1
ATOM 3578 C C . ARG A 1 453 ? -4.843 14.542 -3.612 1.00 61.03 453 ARG A C 1
ATOM 3580 O O . ARG A 1 453 ? -5.065 15.750 -3.624 1.00 61.03 453 ARG A O 1
ATOM 3587 N N . TYR A 1 454 ? -3.840 13.983 -2.942 1.00 51.50 454 TYR A N 1
ATOM 3588 C CA . TYR A 1 454 ? -2.860 14.725 -2.165 1.00 51.50 454 TYR A CA 1
ATOM 3589 C C . TYR A 1 454 ? -1.416 14.662 -2.697 1.00 51.50 454 TYR A C 1
ATOM 3591 O O . TYR A 1 454 ? -0.546 15.358 -2.188 1.00 51.50 454 TYR A O 1
ATOM 3599 N N . VAL A 1 455 ? -1.139 13.885 -3.746 1.00 51.78 455 VAL A N 1
ATOM 3600 C CA . VAL A 1 455 ? 0.240 13.701 -4.217 1.00 51.78 455 VAL A CA 1
ATOM 3601 C C . VAL A 1 455 ? 0.691 14.887 -5.070 1.00 51.78 455 VAL A C 1
ATOM 3603 O O . VAL A 1 455 ? 0.111 15.169 -6.122 1.00 51.78 455 VAL A O 1
ATOM 3606 N N . GLY A 1 456 ? 1.748 15.554 -4.590 1.00 49.38 456 GLY A N 1
ATOM 3607 C CA . GLY A 1 456 ? 2.514 16.598 -5.272 1.00 49.38 456 GLY A CA 1
ATOM 3608 C C . GLY A 1 456 ? 3.860 16.839 -4.568 1.00 49.38 456 GLY A C 1
ATOM 3609 O O . GLY A 1 456 ? 3.892 17.391 -3.479 1.00 49.38 456 GLY A O 1
ATOM 3610 N N . ALA A 1 457 ? 4.974 16.412 -5.180 1.00 46.84 457 ALA A N 1
ATOM 3611 C CA . ALA A 1 457 ? 6.373 16.628 -4.750 1.00 46.84 457 ALA A CA 1
ATOM 3612 C C . ALA A 1 457 ? 6.641 16.646 -3.215 1.00 46.84 457 ALA A C 1
ATOM 3614 O O . ALA A 1 457 ? 6.898 17.704 -2.637 1.00 46.84 457 ALA A O 1
ATOM 3615 N N . GLU A 1 458 ? 6.662 15.478 -2.564 1.00 55.81 458 GLU A N 1
ATOM 3616 C CA . GLU A 1 458 ? 6.789 15.351 -1.099 1.00 55.81 458 GLU A CA 1
ATOM 3617 C C . GLU A 1 458 ? 8.235 15.419 -0.551 1.00 55.81 458 GLU A C 1
ATOM 3619 O O . GLU A 1 458 ? 9.213 15.100 -1.234 1.00 55.81 458 GLU A O 1
ATOM 3624 N N . ARG A 1 459 ? 8.376 15.834 0.722 1.00 65.44 459 ARG A N 1
ATOM 3625 C CA . ARG A 1 459 ? 9.630 15.861 1.504 1.00 65.44 459 ARG A CA 1
ATOM 3626 C C . ARG A 1 459 ? 9.374 15.380 2.938 1.00 65.44 459 ARG A C 1
ATOM 3628 O O . ARG A 1 459 ? 8.733 16.088 3.706 1.00 65.44 459 ARG A O 1
ATOM 3635 N N . VAL A 1 460 ? 9.929 14.231 3.330 1.00 78.19 460 VAL A N 1
ATOM 3636 C CA . VAL A 1 460 ? 9.829 13.693 4.705 1.00 78.19 460 VAL A CA 1
ATOM 3637 C C . VAL A 1 460 ? 11.046 14.123 5.531 1.00 78.19 460 VAL A C 1
ATOM 3639 O O . VAL A 1 460 ? 12.148 14.238 4.996 1.00 78.19 460 VAL A O 1
ATOM 3642 N N . SER A 1 461 ? 10.871 14.412 6.821 1.00 86.88 461 SER A N 1
ATOM 3643 C CA . SER A 1 461 ? 11.957 14.735 7.764 1.00 86.88 461 SER A CA 1
ATOM 3644 C C . SER A 1 461 ? 11.798 13.942 9.062 1.00 86.88 461 SER A C 1
ATOM 3646 O O . SER A 1 461 ? 10.688 13.545 9.401 1.00 86.88 461 SER A O 1
ATOM 3648 N N . LEU A 1 462 ? 12.893 13.740 9.798 1.00 90.62 462 LEU A N 1
ATOM 3649 C CA . LEU A 1 462 ? 12.918 12.995 11.064 1.00 90.62 462 LEU A CA 1
ATOM 3650 C C . LEU A 1 462 ? 13.506 13.843 12.198 1.00 90.62 462 LEU A C 1
ATOM 3652 O O . LEU A 1 462 ? 14.488 14.556 11.993 1.00 90.62 462 LEU A O 1
ATOM 3656 N N . CYS A 1 463 ? 12.965 13.710 13.409 1.00 91.38 463 CYS A N 1
ATOM 3657 C CA . CYS A 1 463 ? 13.566 14.237 14.632 1.00 91.38 463 CYS A CA 1
ATOM 3658 C C . CYS A 1 463 ? 13.612 13.145 15.706 1.00 91.38 463 CYS A C 1
ATOM 3660 O O . CYS A 1 463 ? 12.564 12.686 16.144 1.00 91.38 463 CYS A O 1
ATOM 3662 N N . ASP A 1 464 ? 14.808 12.763 16.152 1.00 90.56 464 ASP A N 1
ATOM 3663 C CA . ASP A 1 464 ? 15.007 11.767 17.216 1.00 90.56 464 ASP A CA 1
ATOM 3664 C C . ASP A 1 464 ? 16.246 12.147 18.039 1.00 90.56 464 ASP A C 1
ATOM 3666 O O . ASP A 1 464 ? 17.185 12.714 17.488 1.00 90.56 464 ASP A O 1
ATOM 3670 N N . THR A 1 465 ? 16.293 11.885 19.344 1.00 89.94 465 THR A N 1
ATOM 3671 C CA . THR A 1 465 ? 17.473 12.202 20.172 1.00 89.94 465 THR A CA 1
ATOM 3672 C C . THR A 1 465 ? 18.580 11.151 20.042 1.00 89.94 465 THR A C 1
ATOM 3674 O O . THR A 1 465 ? 19.759 11.481 20.219 1.00 89.94 465 THR A O 1
ATOM 3677 N N . ASN A 1 466 ? 18.249 9.925 19.632 1.00 87.00 466 ASN A N 1
ATOM 3678 C CA . ASN A 1 466 ? 19.171 8.811 19.448 1.00 87.00 466 ASN A CA 1
ATOM 3679 C C . ASN A 1 466 ? 19.897 8.891 18.094 1.00 87.00 466 ASN A C 1
ATOM 3681 O O . ASN A 1 466 ? 19.296 8.824 17.024 1.00 87.00 466 ASN A O 1
ATOM 3685 N N . ASP A 1 467 ? 21.222 9.023 18.139 1.00 89.62 467 ASP A N 1
ATOM 3686 C CA . ASP A 1 467 ? 22.052 9.152 16.939 1.00 89.62 467 ASP A CA 1
ATOM 3687 C C . ASP A 1 467 ? 22.062 7.906 16.053 1.00 89.62 467 ASP A C 1
ATOM 3689 O O . ASP A 1 467 ? 22.067 8.033 14.829 1.00 89.62 467 ASP A O 1
ATOM 3693 N N . THR A 1 468 ? 22.012 6.721 16.657 1.00 89.25 468 THR A N 1
ATOM 3694 C CA . THR A 1 468 ? 21.988 5.451 15.929 1.00 89.25 468 THR A CA 1
ATOM 3695 C C . THR A 1 468 ? 20.708 5.335 15.108 1.00 89.25 468 THR A C 1
ATOM 3697 O O . THR A 1 468 ? 20.783 5.151 13.897 1.00 89.25 468 THR A O 1
ATOM 3700 N N . ILE A 1 469 ? 19.547 5.581 15.729 1.00 82.00 469 ILE A N 1
ATOM 3701 C CA . ILE A 1 469 ? 18.240 5.549 15.047 1.00 82.00 469 ILE A CA 1
ATOM 3702 C C . ILE A 1 469 ? 18.204 6.558 13.894 1.00 82.00 469 ILE A C 1
ATOM 3704 O O . ILE A 1 469 ? 17.766 6.234 12.791 1.00 82.00 469 ILE A O 1
ATOM 3708 N N . ARG A 1 470 ? 18.703 7.784 14.114 1.00 90.69 470 ARG A N 1
ATOM 3709 C CA . ARG A 1 470 ? 18.751 8.803 13.054 1.00 90.69 470 ARG A CA 1
ATOM 3710 C C . ARG A 1 470 ? 19.576 8.361 11.848 1.00 90.69 470 ARG A C 1
ATOM 3712 O O . ARG A 1 470 ? 19.152 8.610 10.724 1.00 90.69 470 ARG A O 1
ATOM 3719 N N . LYS A 1 471 ? 20.743 7.748 12.070 1.00 84.75 471 LYS A N 1
ATOM 3720 C CA . LYS A 1 471 ? 21.624 7.269 10.993 1.00 84.75 471 LYS A CA 1
ATOM 3721 C C . LYS A 1 471 ? 20.979 6.129 10.216 1.00 84.75 471 LYS A C 1
ATOM 3723 O O . LYS A 1 471 ? 20.866 6.228 9.000 1.00 84.75 471 LYS A O 1
ATOM 3728 N N . GLU A 1 472 ? 20.474 5.121 10.922 1.00 81.75 472 GLU A N 1
ATOM 3729 C CA . GLU A 1 472 ? 19.799 3.971 10.311 1.00 81.75 472 GLU A CA 1
ATOM 3730 C C . GLU A 1 472 ? 18.605 4.401 9.446 1.00 81.75 472 GLU A C 1
ATOM 3732 O O . GLU A 1 472 ? 18.437 3.934 8.320 1.00 81.75 472 GLU A O 1
ATOM 3737 N N . LEU A 1 473 ? 17.783 5.337 9.933 1.00 68.56 473 LEU A N 1
ATOM 3738 C CA . LEU A 1 473 ? 16.622 5.820 9.184 1.00 68.56 473 LEU A CA 1
ATOM 3739 C C . LEU A 1 473 ? 16.998 6.733 8.011 1.00 68.56 473 LEU A C 1
ATOM 3741 O O . LEU A 1 473 ? 16.315 6.697 6.991 1.00 68.56 473 LEU A O 1
ATOM 3745 N N . ALA A 1 474 ? 18.066 7.526 8.125 1.00 77.06 474 ALA A N 1
ATOM 3746 C CA . ALA A 1 474 ? 18.559 8.360 7.028 1.00 77.06 474 ALA A CA 1
ATOM 3747 C C . ALA A 1 474 ? 19.192 7.542 5.892 1.00 77.06 474 ALA A C 1
ATOM 3749 O O . ALA A 1 474 ? 19.133 7.962 4.740 1.00 77.06 474 ALA A O 1
ATOM 3750 N N . GLU A 1 475 ? 19.777 6.384 6.203 1.00 77.94 475 GLU A N 1
ATOM 3751 C CA . GLU A 1 475 ? 20.264 5.430 5.199 1.00 77.94 475 GLU A CA 1
ATOM 3752 C C . GLU A 1 475 ? 19.111 4.666 4.539 1.00 77.94 475 GLU A C 1
ATOM 3754 O O . GLU A 1 475 ? 19.145 4.397 3.338 1.00 77.94 475 GLU A O 1
ATOM 3759 N N . ARG A 1 476 ? 18.072 4.333 5.313 1.00 67.00 476 ARG A N 1
ATOM 3760 C CA . ARG A 1 476 ? 16.937 3.530 4.843 1.00 67.00 476 ARG A CA 1
ATOM 3761 C C . ARG A 1 476 ? 15.892 4.323 4.056 1.00 67.00 476 ARG A C 1
ATOM 3763 O O . ARG A 1 476 ? 15.236 3.747 3.190 1.00 67.00 476 ARG A O 1
ATOM 3770 N N . TYR A 1 477 ? 15.703 5.606 4.361 1.00 67.19 477 TYR A N 1
ATOM 3771 C CA . TYR A 1 477 ? 14.643 6.435 3.782 1.00 67.19 477 TYR A CA 1
ATOM 3772 C C . TYR A 1 477 ? 15.190 7.748 3.202 1.00 67.19 477 TYR A C 1
ATOM 3774 O O . TYR A 1 477 ? 16.115 8.330 3.768 1.00 67.19 477 TYR A O 1
ATOM 3782 N N . PRO A 1 478 ? 14.595 8.280 2.114 1.00 68.00 478 PRO A N 1
ATOM 3783 C CA . PRO A 1 478 ? 15.027 9.528 1.483 1.00 68.00 478 PRO A CA 1
ATOM 3784 C C . PRO A 1 478 ? 14.582 10.757 2.299 1.00 68.00 478 PRO A C 1
ATOM 3786 O O . PRO A 1 478 ? 13.693 11.517 1.906 1.00 68.00 478 PRO A O 1
ATOM 3789 N N . LEU A 1 479 ? 15.188 10.947 3.472 1.00 76.12 479 LEU A N 1
ATOM 3790 C CA . LEU A 1 479 ? 14.869 12.035 4.392 1.00 76.12 479 LEU A CA 1
ATOM 3791 C C . LEU A 1 479 ? 15.477 13.360 3.913 1.00 76.12 479 LEU A C 1
ATOM 3793 O O . LEU A 1 479 ? 16.675 13.479 3.675 1.00 76.12 479 LEU A O 1
ATOM 3797 N N . SER A 1 480 ? 14.644 14.393 3.824 1.00 77.62 480 SER A N 1
ATOM 3798 C CA . SER A 1 480 ? 15.056 15.744 3.429 1.00 77.62 480 SER A CA 1
ATOM 3799 C C . SER A 1 480 ? 15.833 16.482 4.523 1.00 77.62 480 SER A C 1
ATOM 3801 O O . SER A 1 480 ? 16.723 17.275 4.213 1.00 77.62 480 SER A O 1
ATOM 3803 N N . LYS A 1 481 ? 15.498 16.243 5.798 1.00 84.81 481 LYS A N 1
ATOM 3804 C CA . LYS A 1 481 ? 16.198 16.777 6.973 1.00 84.81 481 LYS A CA 1
ATOM 3805 C C . LYS A 1 481 ? 16.122 15.798 8.140 1.00 84.81 481 LYS A C 1
ATOM 3807 O O . LYS A 1 481 ? 15.140 15.073 8.299 1.00 84.81 481 LYS A O 1
ATOM 3812 N N . VAL A 1 482 ? 17.147 15.838 8.985 1.00 88.88 482 VAL A N 1
ATOM 3813 C CA . VAL A 1 482 ? 17.264 15.014 10.189 1.00 88.88 482 VAL A CA 1
ATOM 3814 C C . VAL A 1 482 ? 17.697 15.900 11.358 1.00 88.88 482 VAL A C 1
ATOM 3816 O O . VAL A 1 482 ? 18.703 16.606 11.265 1.00 88.88 482 VAL A O 1
ATOM 3819 N N . PHE A 1 483 ? 16.940 15.883 12.455 1.00 92.06 483 PHE A N 1
ATOM 3820 C CA . PHE A 1 483 ? 17.170 16.720 13.633 1.00 92.06 483 PHE A CA 1
ATOM 3821 C C . PHE A 1 483 ? 17.457 15.868 14.870 1.00 92.06 483 PHE A C 1
ATOM 3823 O O . PHE A 1 483 ? 16.801 14.862 15.111 1.00 92.06 483 PHE A O 1
ATOM 3830 N N . ALA A 1 484 ? 18.419 16.310 15.680 1.00 92.31 484 ALA A N 1
ATOM 3831 C CA . ALA A 1 484 ? 18.700 15.736 16.998 1.00 92.31 484 ALA A CA 1
ATOM 3832 C C . ALA A 1 484 ? 17.963 16.456 18.143 1.00 92.31 484 ALA A C 1
ATOM 3834 O O . ALA A 1 484 ? 18.006 16.018 19.288 1.00 92.31 484 ALA A O 1
ATOM 3835 N N . ASP A 1 485 ? 17.346 17.602 17.842 1.00 90.62 485 ASP A N 1
ATOM 3836 C CA . ASP A 1 485 ? 16.680 18.473 18.804 1.00 90.62 485 ASP A CA 1
ATOM 3837 C C . ASP A 1 485 ? 15.392 19.025 18.194 1.00 90.62 485 ASP A C 1
ATOM 3839 O O . ASP A 1 485 ? 15.395 19.619 17.111 1.00 90.62 485 ASP A O 1
ATOM 3843 N N . ILE A 1 486 ? 14.298 18.879 18.935 1.00 92.69 486 ILE A N 1
ATOM 3844 C CA . ILE A 1 486 ? 12.978 19.357 18.530 1.00 92.69 486 ILE A CA 1
ATOM 3845 C C . ILE A 1 486 ? 12.910 20.889 18.463 1.00 92.69 486 ILE A C 1
ATOM 3847 O O . ILE A 1 486 ? 12.126 21.440 17.698 1.00 92.69 486 ILE A O 1
ATOM 3851 N N . GLY A 1 487 ? 13.753 21.607 19.218 1.00 91.69 487 GLY A N 1
ATOM 3852 C CA . GLY A 1 487 ? 13.862 23.065 19.102 1.00 91.69 487 GLY A CA 1
ATOM 3853 C C . GLY A 1 487 ? 14.371 23.525 17.744 1.00 91.69 487 GLY A C 1
ATOM 3854 O O . GLY A 1 487 ? 13.855 24.502 17.210 1.00 91.69 487 GLY A O 1
ATOM 3855 N N . LYS A 1 488 ? 15.320 22.798 17.154 1.00 92.81 488 LYS A N 1
ATOM 3856 C CA . LYS A 1 488 ? 15.767 23.029 15.774 1.00 92.81 488 LYS A CA 1
ATOM 3857 C C . LYS A 1 488 ? 14.689 22.663 14.757 1.00 92.81 488 LYS A C 1
ATOM 3859 O O . LYS A 1 488 ? 14.503 23.400 13.796 1.00 92.81 488 LYS A O 1
ATOM 3864 N N . ALA A 1 489 ? 13.958 21.569 14.976 1.00 90.50 489 ALA A N 1
ATOM 3865 C CA . ALA A 1 489 ? 12.844 21.198 14.101 1.00 90.50 489 ALA A CA 1
ATOM 3866 C C . ALA A 1 489 ? 11.738 22.276 14.090 1.00 90.50 489 ALA A C 1
ATOM 3868 O O . ALA A 1 489 ? 11.218 22.608 13.028 1.00 90.50 489 ALA A O 1
ATOM 3869 N N . ALA A 1 490 ? 11.448 22.886 15.244 1.00 92.94 490 ALA A N 1
ATOM 3870 C CA . ALA A 1 490 ? 10.463 23.963 15.395 1.00 92.94 490 ALA A CA 1
ATOM 3871 C C . ALA A 1 490 ? 10.846 25.289 14.703 1.00 92.94 490 ALA A C 1
ATOM 3873 O O . ALA A 1 490 ? 10.012 26.175 14.575 1.00 92.94 490 ALA A O 1
ATOM 3874 N N . GLN A 1 491 ? 12.090 25.446 14.235 1.00 93.19 491 GLN A N 1
ATOM 3875 C CA . GLN A 1 491 ? 12.517 26.613 13.441 1.00 93.19 491 GLN A CA 1
ATOM 3876 C C . GLN A 1 491 ? 12.114 26.505 11.960 1.00 93.19 491 GLN A C 1
ATOM 3878 O O . GLN A 1 491 ? 12.461 27.368 11.152 1.00 93.19 491 GLN A O 1
ATOM 3883 N N . HIS A 1 492 ? 11.426 25.427 11.586 1.00 91.62 492 HIS A N 1
ATOM 3884 C CA . HIS A 1 492 ? 10.931 25.180 10.241 1.00 91.62 492 HIS A CA 1
ATOM 3885 C C . HIS A 1 492 ? 9.406 25.079 10.229 1.00 91.62 492 HIS A C 1
ATOM 3887 O O . HIS A 1 492 ? 8.794 24.676 11.216 1.00 91.62 492 HIS A O 1
ATOM 3893 N N . GLU A 1 493 ? 8.830 25.419 9.077 1.00 92.75 493 GLU A N 1
ATOM 3894 C CA . GLU A 1 493 ? 7.408 25.253 8.789 1.00 92.75 493 GLU A CA 1
ATOM 3895 C C . GLU A 1 493 ? 7.119 23.835 8.288 1.00 92.75 493 GLU A C 1
ATOM 3897 O O . GLU A 1 493 ? 7.870 23.297 7.464 1.00 92.75 493 GLU A O 1
ATOM 3902 N N . TRP A 1 494 ? 6.014 23.263 8.760 1.00 91.75 494 TRP A N 1
ATOM 3903 C CA . TRP A 1 494 ? 5.585 21.897 8.482 1.00 91.75 494 TRP A CA 1
ATOM 3904 C C . TRP A 1 494 ? 4.121 21.861 8.044 1.00 91.75 494 TRP A C 1
ATOM 3906 O O . TRP A 1 494 ? 3.243 22.427 8.698 1.00 91.75 494 TRP A O 1
ATOM 3916 N N . ASP A 1 495 ? 3.828 21.144 6.961 1.00 90.38 495 ASP A N 1
ATOM 3917 C CA . ASP A 1 495 ? 2.442 20.879 6.562 1.00 90.38 495 ASP A CA 1
ATOM 3918 C C . ASP A 1 495 ? 1.772 19.893 7.528 1.00 90.38 495 ASP A C 1
ATOM 3920 O O . ASP A 1 495 ? 0.648 20.107 7.977 1.00 90.38 495 ASP A O 1
ATOM 3924 N N . ALA A 1 496 ? 2.490 18.845 7.921 1.00 90.44 496 ALA A N 1
ATOM 3925 C CA . ALA A 1 496 ? 2.009 17.848 8.863 1.00 90.44 496 ALA A CA 1
ATOM 3926 C C . ALA A 1 496 ? 3.130 17.400 9.805 1.00 90.44 496 ALA A C 1
ATOM 3928 O O . ALA A 1 496 ? 4.281 17.254 9.389 1.00 90.44 496 ALA A O 1
ATOM 3929 N N . VAL A 1 497 ? 2.782 17.151 11.068 1.00 94.12 497 VAL A N 1
ATOM 3930 C CA . VAL A 1 497 ? 3.679 16.578 12.082 1.00 94.12 497 VAL A CA 1
ATOM 3931 C C . VAL A 1 497 ? 2.989 15.411 12.779 1.00 94.12 497 VAL A C 1
ATOM 3933 O O . VAL A 1 497 ? 1.861 15.547 13.247 1.00 94.12 497 VAL A O 1
ATOM 3936 N N . ALA A 1 498 ? 3.698 14.289 12.900 1.00 94.12 498 ALA A N 1
ATOM 3937 C CA . ALA A 1 498 ? 3.333 13.183 13.779 1.00 94.12 498 ALA A CA 1
ATOM 3938 C C . ALA A 1 498 ? 4.275 13.155 14.996 1.00 94.12 498 ALA A C 1
ATOM 3940 O O . ALA A 1 498 ? 5.497 13.166 14.833 1.00 94.12 498 ALA A O 1
ATOM 3941 N N . ILE A 1 499 ? 3.722 13.138 16.211 1.00 94.69 499 ILE A N 1
ATOM 3942 C CA . ILE A 1 499 ? 4.483 13.051 17.465 1.00 94.69 499 ILE A CA 1
ATOM 3943 C C . ILE A 1 499 ? 4.373 11.626 17.998 1.00 94.69 499 ILE A C 1
ATOM 3945 O O . ILE A 1 499 ? 3.319 11.251 18.495 1.00 94.69 499 ILE A O 1
ATOM 3949 N N . CYS A 1 500 ? 5.472 10.870 17.931 1.00 91.25 500 CYS A N 1
ATOM 3950 C CA . CYS A 1 500 ? 5.548 9.464 18.360 1.00 91.25 500 CYS A CA 1
ATOM 3951 C C . CYS A 1 500 ? 6.570 9.248 19.493 1.00 91.25 500 CYS A C 1
ATOM 3953 O O . CYS A 1 500 ? 7.245 8.221 19.559 1.00 91.25 500 CYS A O 1
ATOM 3955 N N . THR A 1 501 ? 6.762 10.258 20.343 1.00 89.62 501 THR A N 1
ATOM 3956 C CA . THR A 1 501 ? 7.675 10.187 21.496 1.00 89.62 501 THR A CA 1
ATOM 3957 C C . THR A 1 501 ? 7.012 9.466 22.678 1.00 89.62 501 THR A C 1
ATOM 3959 O O . THR A 1 501 ? 5.844 9.128 22.601 1.00 89.62 501 THR A O 1
ATOM 3962 N N . PRO A 1 502 ? 7.698 9.203 23.801 1.00 87.12 502 PRO A N 1
ATOM 3963 C CA . PRO A 1 502 ? 7.014 8.730 25.006 1.00 87.12 502 PRO A CA 1
ATOM 3964 C C . PRO A 1 502 ? 5.942 9.720 25.505 1.00 87.12 502 PRO A C 1
ATOM 3966 O O . PRO A 1 502 ? 6.132 10.938 25.413 1.00 87.12 502 PRO A O 1
ATOM 3969 N N . ALA A 1 503 ? 4.856 9.207 26.096 1.00 88.62 503 ALA A N 1
ATOM 3970 C CA . ALA A 1 503 ? 3.630 9.973 26.358 1.00 88.62 503 ALA A CA 1
ATOM 3971 C C . ALA A 1 503 ? 3.809 11.203 27.264 1.00 88.62 503 ALA A C 1
ATOM 3973 O O . ALA A 1 503 ? 3.158 12.227 27.071 1.00 88.62 503 ALA A O 1
ATOM 3974 N N . HIS A 1 504 ? 4.742 11.146 28.217 1.00 92.31 504 HIS A N 1
ATOM 3975 C CA . HIS A 1 504 ? 5.073 12.276 29.094 1.00 92.31 504 HIS A CA 1
ATOM 3976 C C . HIS A 1 504 ? 5.634 13.507 28.357 1.00 92.31 504 HIS A C 1
ATOM 3978 O O . HIS A 1 504 ? 5.661 14.595 28.924 1.00 92.31 504 HIS A O 1
ATOM 3984 N N . LEU A 1 505 ? 6.064 13.359 27.097 1.00 93.88 505 LEU A N 1
ATOM 3985 C CA . LEU A 1 505 ? 6.605 14.449 26.278 1.00 93.88 505 LEU A CA 1
ATOM 3986 C C . LEU A 1 505 ? 5.613 14.985 25.237 1.00 93.88 505 LEU A C 1
ATOM 3988 O O . LEU A 1 505 ? 5.882 16.020 24.629 1.00 93.88 505 LEU A O 1
ATOM 3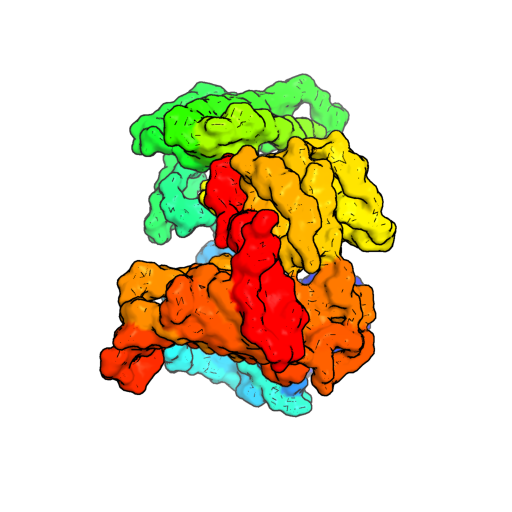992 N N . HIS A 1 506 ? 4.479 14.311 25.016 1.00 96.00 506 HIS A N 1
ATOM 3993 C CA . HIS A 1 506 ? 3.537 14.629 23.937 1.00 96.00 506 HIS A CA 1
ATOM 3994 C C . HIS A 1 506 ? 3.077 16.088 23.954 1.00 96.00 506 HIS A C 1
ATOM 3996 O O . HIS A 1 506 ? 3.271 16.801 22.970 1.00 96.00 506 HIS A O 1
ATOM 4002 N N . VAL A 1 507 ? 2.532 16.551 25.081 1.00 96.38 507 VAL A N 1
ATOM 4003 C CA . VAL A 1 507 ? 1.998 17.916 25.226 1.00 96.38 507 VAL A CA 1
ATOM 4004 C C . VAL A 1 507 ? 3.098 18.964 25.051 1.00 96.38 507 VAL A C 1
ATOM 4006 O O . VAL A 1 507 ? 2.916 19.941 24.324 1.00 96.38 507 VAL A O 1
ATOM 4009 N N . GLN A 1 508 ? 4.274 18.743 25.645 1.00 95.06 508 GLN A N 1
ATOM 4010 C CA . GLN A 1 508 ? 5.407 19.662 25.523 1.00 95.06 508 GLN A CA 1
ATOM 4011 C C . GLN A 1 508 ? 5.902 19.770 24.073 1.00 95.06 508 GLN A C 1
ATOM 4013 O O . GLN A 1 508 ? 6.177 20.869 23.585 1.00 95.06 508 GLN A O 1
ATOM 4018 N N . HIS A 1 509 ? 6.025 18.639 23.379 1.00 96.19 509 HIS A N 1
ATOM 4019 C CA . HIS A 1 509 ? 6.432 18.597 21.977 1.00 96.19 509 HIS A CA 1
ATOM 4020 C C . HIS A 1 509 ? 5.382 19.236 21.065 1.00 96.19 509 HIS A C 1
ATOM 4022 O O . HIS A 1 509 ? 5.742 20.022 20.184 1.00 96.19 509 HIS A O 1
ATOM 4028 N N . ALA A 1 510 ? 4.099 18.970 21.322 1.00 96.06 510 ALA A N 1
ATOM 4029 C CA . ALA A 1 510 ? 2.986 19.556 20.590 1.00 96.06 510 ALA A CA 1
ATOM 4030 C C . ALA A 1 510 ? 2.989 21.080 20.711 1.00 96.06 510 ALA A C 1
ATOM 4032 O O . ALA A 1 510 ? 3.049 21.766 19.696 1.00 96.06 510 ALA A O 1
ATOM 4033 N N . LEU A 1 511 ? 3.057 21.624 21.930 1.00 95.56 511 LEU A N 1
ATOM 4034 C CA . LEU A 1 511 ? 3.123 23.072 22.162 1.00 95.56 511 LEU A CA 1
ATOM 4035 C C . LEU A 1 511 ? 4.309 23.745 21.455 1.00 95.56 511 LEU A C 1
ATOM 4037 O O . LEU A 1 511 ? 4.202 24.892 21.027 1.00 95.56 511 LEU A O 1
ATOM 4041 N N . LYS A 1 512 ? 5.437 23.040 21.313 1.00 95.81 512 LYS A N 1
ATOM 4042 C CA . LYS A 1 512 ? 6.638 23.577 20.665 1.00 95.81 512 LYS A CA 1
ATOM 4043 C C . LYS A 1 512 ? 6.546 23.594 19.137 1.00 95.81 512 LYS A C 1
ATOM 4045 O O . LYS A 1 512 ? 7.071 24.516 18.521 1.00 95.81 512 LYS A O 1
ATOM 4050 N N . LEU A 1 513 ? 5.920 22.582 18.535 1.00 96.19 513 LEU A N 1
ATOM 4051 C CA . LEU A 1 513 ? 5.838 22.417 17.076 1.00 96.19 513 LEU A CA 1
ATOM 4052 C C . LEU A 1 513 ? 4.562 23.005 16.471 1.00 96.19 513 LEU A C 1
ATOM 4054 O O . LEU A 1 513 ? 4.569 23.423 15.314 1.00 96.19 513 LEU A O 1
ATOM 4058 N N . LEU A 1 514 ? 3.467 23.056 17.232 1.00 94.75 514 LEU A N 1
ATOM 4059 C CA . LEU A 1 514 ? 2.164 23.499 16.744 1.00 94.75 514 LEU A CA 1
ATOM 4060 C C . LEU A 1 514 ? 2.190 24.910 16.131 1.00 94.75 514 LEU A C 1
ATOM 4062 O O . LEU A 1 514 ? 1.538 25.090 15.102 1.00 94.75 514 LEU A O 1
ATOM 4066 N N . PRO A 1 515 ? 2.959 25.897 16.643 1.00 94.44 515 PRO A N 1
ATOM 4067 C CA . PRO A 1 515 ? 3.057 27.211 16.007 1.00 94.44 515 PRO A CA 1
ATOM 4068 C C . PRO A 1 515 ? 3.513 27.160 14.542 1.00 94.44 515 PRO A C 1
ATOM 4070 O O . PRO A 1 515 ? 2.917 27.853 13.719 1.00 94.44 515 PRO A O 1
ATOM 4073 N N . SER A 1 516 ? 4.470 26.291 14.201 1.00 93.25 516 SER A N 1
ATOM 4074 C CA . SER A 1 516 ? 5.043 26.157 12.852 1.00 93.25 516 SER A CA 1
ATOM 4075 C C . SER A 1 516 ? 4.485 24.971 12.052 1.00 93.25 516 SER A C 1
ATOM 4077 O O . SER A 1 516 ? 5.078 24.531 11.073 1.00 93.25 516 SER A O 1
ATOM 4079 N N . THR A 1 517 ? 3.349 24.413 12.477 1.00 94.38 517 THR A N 1
ATOM 4080 C CA . THR A 1 517 ? 2.727 23.233 11.855 1.00 94.38 517 THR A CA 1
ATOM 4081 C C . THR A 1 517 ? 1.310 23.551 11.381 1.00 94.38 517 THR A C 1
ATOM 4083 O O . THR A 1 517 ? 0.598 24.277 12.078 1.00 94.38 517 THR A O 1
ATOM 4086 N N . ARG A 1 518 ? 0.863 23.021 10.233 1.00 92.75 518 ARG A N 1
ATOM 4087 C CA . ARG A 1 518 ? -0.540 23.156 9.783 1.00 92.75 518 ARG A CA 1
ATOM 4088 C C . ARG A 1 518 ? -1.467 22.104 10.387 1.00 92.75 518 ARG A C 1
ATOM 4090 O O . ARG A 1 518 ? -2.515 22.481 10.895 1.00 92.75 518 ARG A O 1
ATOM 4097 N N . ALA A 1 519 ? -1.088 20.825 10.370 1.00 94.25 519 ALA A N 1
ATOM 4098 C CA . ALA A 1 519 ? -1.836 19.747 11.022 1.00 94.25 519 ALA A CA 1
ATOM 4099 C C . ALA A 1 519 ? -0.945 18.852 11.883 1.00 94.25 519 ALA A C 1
ATOM 4101 O O . ALA A 1 519 ? 0.207 18.584 11.539 1.00 94.25 519 ALA A O 1
ATOM 4102 N N . MET A 1 520 ? -1.486 18.360 12.995 1.00 95.38 520 MET A N 1
ATOM 4103 C CA . MET A 1 520 ? -0.725 17.553 13.945 1.00 95.38 520 MET A CA 1
ATOM 4104 C C . MET A 1 520 ? -1.479 16.291 14.352 1.00 95.38 520 MET A C 1
ATOM 4106 O O . MET A 1 520 ? -2.663 16.341 14.677 1.00 95.38 520 MET A O 1
ATOM 4110 N N . LEU A 1 521 ? -0.771 15.165 14.374 1.00 95.06 521 LEU A N 1
ATOM 4111 C CA . LEU A 1 521 ? -1.233 13.913 14.963 1.00 95.06 521 LEU A CA 1
ATOM 4112 C C . LEU A 1 521 ? -0.325 13.568 16.145 1.00 95.06 521 LEU A C 1
ATOM 4114 O O . LEU A 1 521 ? 0.896 13.523 16.002 1.00 95.06 521 LEU A O 1
ATOM 4118 N N . ILE A 1 522 ? -0.914 13.335 17.310 1.00 96.12 522 ILE A N 1
ATOM 4119 C CA . ILE A 1 522 ? -0.193 12.982 18.537 1.00 96.12 522 ILE A CA 1
ATOM 4120 C C . ILE A 1 522 ? -0.458 11.510 18.843 1.00 96.12 522 ILE A C 1
ATOM 4122 O O . ILE A 1 522 ? -1.610 11.078 18.811 1.00 96.12 522 ILE A O 1
ATOM 4126 N N . GLU A 1 523 ? 0.581 10.730 19.135 1.00 94.25 523 GLU A N 1
ATOM 4127 C CA . GLU A 1 523 ? 0.407 9.349 19.582 1.00 94.25 523 GLU A CA 1
ATOM 4128 C C . GLU A 1 523 ? -0.380 9.247 20.893 1.00 94.25 523 GLU A C 1
ATOM 4130 O O . GLU A 1 523 ? -0.494 10.196 21.674 1.00 94.25 523 GLU A O 1
ATOM 4135 N N . LYS A 1 524 ? -0.952 8.069 21.135 1.00 93.31 524 LYS A N 1
ATOM 4136 C CA . LYS A 1 524 ? -1.684 7.770 22.373 1.00 93.31 524 LYS A CA 1
ATOM 4137 C C . LYS A 1 524 ? -0.736 7.254 23.474 1.00 93.31 524 LYS A C 1
ATOM 4139 O O . LYS A 1 524 ? 0.274 6.623 23.159 1.00 93.31 524 LYS A O 1
ATOM 4144 N N . PRO A 1 525 ? -1.112 7.377 24.760 1.00 93.06 525 PRO A N 1
ATOM 4145 C CA . PRO A 1 525 ? -2.154 8.271 25.267 1.00 93.06 525 PRO A CA 1
ATOM 4146 C C . PRO A 1 525 ? -1.739 9.739 25.081 1.00 93.06 525 PRO A C 1
ATOM 4148 O O . PRO A 1 525 ? -0.559 10.040 24.924 1.00 93.06 525 PRO A O 1
ATOM 4151 N N . LEU A 1 526 ? -2.707 10.662 25.098 1.00 95.00 526 LEU A N 1
ATOM 4152 C CA . LEU A 1 526 ? -2.445 12.090 24.856 1.00 95.00 526 LEU A CA 1
ATOM 4153 C C . LEU A 1 526 ? -1.374 12.665 25.799 1.00 95.00 526 LEU A C 1
ATOM 4155 O O . LEU A 1 526 ? -0.539 13.455 25.369 1.00 95.00 526 LEU A O 1
ATOM 4159 N N . ALA A 1 527 ? -1.401 12.261 27.069 1.00 95.38 527 ALA A N 1
ATOM 4160 C CA . ALA A 1 527 ? -0.428 12.619 28.094 1.00 95.38 527 ALA A CA 1
ATOM 4161 C C . ALA A 1 527 ? -0.488 11.598 29.246 1.00 95.38 527 ALA A C 1
ATOM 4163 O O . ALA A 1 527 ? -1.222 10.611 29.169 1.00 95.38 527 ALA A O 1
ATOM 4164 N N . ILE A 1 528 ? 0.260 11.852 30.323 1.00 94.69 528 ILE A N 1
ATOM 4165 C CA . ILE A 1 528 ? 0.187 11.089 31.585 1.00 94.69 528 ILE A CA 1
ATOM 4166 C C . ILE A 1 528 ? -0.447 11.881 32.741 1.00 94.69 528 ILE A C 1
ATOM 4168 O O . ILE A 1 528 ? -0.751 11.303 33.780 1.00 94.69 528 ILE A O 1
ATOM 4172 N N . SER A 1 529 ? -0.635 13.188 32.566 1.00 94.06 529 SER A N 1
ATOM 4173 C CA . SER A 1 529 ? -1.319 14.106 33.479 1.00 94.06 529 SER A CA 1
ATOM 4174 C C . SER A 1 529 ? -2.024 15.185 32.655 1.00 94.06 529 SER A C 1
ATOM 4176 O O . SER A 1 529 ? -1.821 15.279 31.443 1.00 94.06 529 SER A O 1
ATOM 4178 N N . LEU A 1 530 ? -2.850 16.006 33.302 1.00 92.81 530 LEU A N 1
ATOM 4179 C CA . LEU A 1 530 ? -3.519 17.136 32.648 1.00 92.81 530 LEU A CA 1
ATOM 4180 C C . LEU A 1 530 ? -2.609 18.364 32.479 1.00 92.81 530 LEU A C 1
ATOM 4182 O O . LEU A 1 530 ? -3.026 19.372 31.914 1.00 92.81 530 LEU A O 1
ATOM 4186 N N . ASP A 1 531 ? -1.359 18.294 32.935 1.00 91.06 531 ASP A N 1
ATOM 4187 C CA . ASP A 1 531 ? -0.462 19.444 32.937 1.00 91.06 531 ASP A CA 1
ATOM 4188 C C . ASP A 1 531 ? -0.173 19.942 31.514 1.00 91.06 531 ASP A C 1
ATOM 4190 O O . ASP A 1 531 ? 0.292 19.207 30.641 1.00 91.06 531 ASP A O 1
ATOM 4194 N N . GLY A 1 532 ? -0.421 21.234 31.287 1.00 87.50 532 GLY A N 1
ATOM 4195 C CA . GLY A 1 532 ? -0.169 21.889 30.002 1.00 87.50 532 GLY A CA 1
ATOM 4196 C C . GLY A 1 532 ? -1.199 21.583 28.911 1.00 87.50 532 GLY A C 1
ATOM 4197 O O . GLY A 1 532 ? -1.021 22.052 27.783 1.00 87.50 532 GLY A O 1
ATOM 4198 N N . LEU A 1 533 ? -2.274 20.851 29.224 1.00 92.31 533 LEU A N 1
ATOM 4199 C CA . LEU A 1 533 ? -3.298 20.490 28.249 1.00 92.31 533 LEU A CA 1
ATOM 4200 C C . LEU A 1 533 ? -4.163 21.689 27.832 1.00 92.31 533 LEU A C 1
ATOM 4202 O O . LEU A 1 533 ? -4.430 21.855 26.645 1.00 92.31 533 LEU A O 1
ATOM 4206 N N . GLU A 1 534 ? -4.535 22.567 28.759 1.00 93.44 534 GLU A N 1
ATOM 4207 C CA . GLU A 1 534 ? -5.326 23.775 28.484 1.00 93.44 534 GLU A CA 1
ATOM 4208 C C . GLU A 1 534 ? -4.633 24.704 27.470 1.00 93.44 534 GLU A C 1
ATOM 4210 O O . GLU A 1 534 ? -5.267 25.070 26.477 1.00 93.44 534 GLU A O 1
ATOM 4215 N N . PRO A 1 535 ? -3.333 25.038 27.621 1.00 93.75 535 PRO A N 1
ATOM 4216 C CA . PRO A 1 535 ? -2.585 25.735 26.578 1.00 93.75 535 PRO A CA 1
ATOM 4217 C C . PRO A 1 535 ? -2.611 25.034 25.215 1.00 93.75 535 PRO A C 1
ATOM 4219 O O . PRO A 1 535 ? -2.676 25.709 24.188 1.00 93.75 535 PRO A O 1
ATOM 4222 N N . LEU A 1 536 ? -2.552 23.697 25.184 1.00 94.69 536 LEU A N 1
ATOM 4223 C CA . LEU A 1 536 ? -2.579 22.936 23.934 1.00 94.69 536 LEU A CA 1
ATOM 4224 C C . LEU A 1 536 ? -3.960 23.000 23.276 1.00 94.69 536 LEU A C 1
ATOM 4226 O O . LEU A 1 536 ? -4.040 23.226 22.071 1.00 94.69 536 LEU A O 1
ATOM 4230 N N . LEU A 1 537 ? -5.033 22.846 24.054 1.00 93.38 537 LEU A N 1
ATOM 4231 C CA . LEU A 1 537 ? -6.412 22.974 23.579 1.00 93.38 537 LEU A CA 1
ATOM 4232 C C . LEU A 1 537 ? -6.678 24.366 23.008 1.00 93.38 537 LEU A C 1
ATOM 4234 O O . LEU A 1 537 ? -7.276 24.479 21.941 1.00 93.38 537 LEU A O 1
ATOM 4238 N N . GLU A 1 538 ? -6.201 25.415 23.683 1.00 92.75 538 GLU A N 1
ATOM 4239 C CA . GLU A 1 538 ? -6.314 26.789 23.193 1.00 92.75 538 GLU A CA 1
ATOM 4240 C C . GLU A 1 538 ? -5.555 26.966 21.872 1.00 92.75 538 GLU A C 1
ATOM 4242 O O . GLU A 1 538 ? -6.128 27.425 20.884 1.00 92.75 538 GLU A O 1
ATOM 4247 N N . ALA A 1 539 ? -4.292 26.532 21.817 1.00 89.69 539 ALA A N 1
ATOM 4248 C CA . ALA A 1 539 ? -3.468 26.637 20.614 1.00 89.69 539 ALA A CA 1
ATOM 4249 C C . ALA A 1 539 ? -4.009 25.802 19.435 1.00 89.69 539 ALA A C 1
ATOM 4251 O O . ALA A 1 539 ? -3.781 26.143 18.274 1.00 89.69 539 ALA A O 1
ATOM 4252 N N . ALA A 1 540 ? -4.735 24.720 19.719 1.00 91.56 540 ALA A N 1
ATOM 4253 C CA . ALA A 1 540 ? -5.337 23.842 18.723 1.00 91.56 540 ALA A CA 1
ATOM 4254 C C . ALA A 1 540 ? -6.705 24.324 18.207 1.00 91.56 540 ALA A C 1
ATOM 4256 O O . ALA A 1 540 ? -7.243 23.719 17.284 1.00 91.56 540 ALA A O 1
ATOM 4257 N N . ARG A 1 541 ? -7.285 25.416 18.730 1.00 88.50 541 ARG A N 1
ATOM 4258 C CA . ARG A 1 541 ? -8.577 25.931 18.224 1.00 88.50 541 ARG A CA 1
ATOM 4259 C C . ARG A 1 541 ? -8.535 26.332 16.752 1.00 88.50 541 ARG A C 1
ATOM 4261 O O . ARG A 1 541 ? -9.535 26.206 16.053 1.00 88.50 541 ARG A O 1
ATOM 4268 N N . GLU A 1 542 ? -7.386 26.817 16.292 1.00 83.06 542 GLU A N 1
ATOM 4269 C CA . GLU A 1 542 ? -7.204 27.332 14.931 1.00 83.06 542 GLU A CA 1
ATOM 4270 C C . GLU A 1 542 ? -6.545 26.320 13.982 1.00 83.06 542 GLU A C 1
ATOM 4272 O O . GLU A 1 542 ? -6.366 26.611 12.798 1.00 83.06 542 GLU A O 1
ATOM 4277 N N . LYS A 1 543 ? -6.159 25.137 14.479 1.00 89.00 543 LYS A N 1
ATOM 4278 C CA . LYS A 1 543 ? -5.385 24.149 13.717 1.00 89.00 543 LYS A CA 1
ATOM 4279 C C . LYS A 1 543 ? -5.883 22.729 13.975 1.00 89.00 543 LYS A C 1
ATOM 4281 O O . LYS A 1 543 ? -6.109 22.366 15.123 1.00 89.00 543 LYS A O 1
ATOM 4286 N N . PRO A 1 544 ? -6.015 21.881 12.946 1.00 92.56 544 PRO A N 1
ATOM 4287 C CA . PRO A 1 544 ? -6.438 20.505 13.147 1.00 92.56 544 PRO A CA 1
ATOM 4288 C C . PRO A 1 544 ? -5.375 19.712 13.923 1.00 92.56 544 PRO A C 1
ATOM 4290 O O . PRO A 1 544 ? -4.263 19.485 13.437 1.00 92.56 544 PRO A O 1
ATOM 4293 N N . VAL A 1 545 ? -5.752 19.254 15.119 1.00 94.94 545 VAL A N 1
ATOM 4294 C CA . VAL A 1 545 ? -4.946 18.370 15.969 1.00 94.94 545 VAL A CA 1
ATOM 4295 C C . VAL A 1 545 ? -5.762 17.134 16.337 1.00 94.94 545 VAL A C 1
ATOM 4297 O O . VAL A 1 545 ? -6.873 17.248 16.858 1.00 94.94 545 VAL A O 1
ATOM 4300 N N . GLY A 1 546 ? -5.213 15.956 16.055 1.00 94.44 546 GLY A N 1
ATOM 4301 C CA . GLY A 1 546 ? -5.818 14.667 16.381 1.00 94.44 546 GLY A CA 1
ATOM 4302 C C . GLY A 1 546 ? -4.933 13.814 17.276 1.00 94.44 546 GLY A C 1
ATOM 4303 O O . GLY A 1 546 ? -3.730 14.053 17.392 1.00 94.44 546 GLY A O 1
ATOM 4304 N N . VAL A 1 547 ? -5.529 12.780 17.868 1.00 96.00 547 VAL A N 1
ATOM 4305 C CA . VAL A 1 547 ? -4.807 11.771 18.656 1.00 96.00 547 VAL A CA 1
ATOM 4306 C C . VAL A 1 547 ? -4.947 10.396 18.009 1.00 96.00 547 VAL A C 1
ATOM 4308 O O . VAL A 1 547 ? -6.023 10.030 17.532 1.00 96.00 547 VAL A O 1
ATOM 4311 N N . ALA A 1 548 ? -3.858 9.631 17.972 1.00 92.75 548 ALA A N 1
ATOM 4312 C CA . ALA A 1 548 ? -3.710 8.407 17.190 1.00 92.75 548 ALA A CA 1
ATOM 4313 C C . ALA A 1 548 ? -4.416 7.170 17.790 1.00 92.75 548 ALA A C 1
ATOM 4315 O O . ALA A 1 548 ? -3.881 6.062 17.768 1.00 92.75 548 ALA A O 1
ATOM 4316 N N . TYR A 1 549 ? -5.658 7.309 18.264 1.00 94.00 549 TYR A N 1
ATOM 4317 C CA . TYR A 1 549 ? -6.501 6.163 18.622 1.00 94.00 549 TYR A CA 1
ATOM 4318 C C . TYR A 1 549 ? -7.000 5.439 17.368 1.00 94.00 549 TYR A C 1
ATOM 4320 O O . TYR A 1 549 ? -8.082 5.687 16.830 1.00 94.00 549 TYR A O 1
ATOM 4328 N N . VAL A 1 550 ? -6.153 4.536 16.885 1.00 88.38 550 VAL A N 1
ATOM 4329 C CA . VAL A 1 550 ? -6.273 3.877 15.582 1.00 88.38 550 VAL A CA 1
ATOM 4330 C C . VAL A 1 550 ? -7.549 3.045 15.424 1.00 88.38 550 VAL A C 1
ATOM 4332 O O . VAL A 1 550 ? -8.104 2.957 14.329 1.00 88.38 550 VAL A O 1
ATOM 4335 N N . MET A 1 551 ? -8.074 2.497 16.524 1.00 90.38 551 MET A N 1
ATOM 4336 C CA . MET A 1 551 ? -9.239 1.606 16.511 1.00 90.38 551 MET A CA 1
ATOM 4337 C C . MET A 1 551 ? -10.504 2.282 15.980 1.00 90.38 551 MET A C 1
ATOM 4339 O O . MET A 1 551 ? -11.333 1.613 15.363 1.00 90.38 551 MET A O 1
ATOM 4343 N N . ARG A 1 552 ? -10.632 3.609 16.123 1.00 90.94 552 ARG A N 1
ATOM 4344 C CA . ARG A 1 552 ? -11.742 4.357 15.515 1.00 90.94 552 ARG A CA 1
ATOM 4345 C C . ARG A 1 552 ? -11.729 4.270 13.986 1.00 90.94 552 ARG A C 1
ATOM 4347 O O . ARG A 1 552 ? -12.779 4.395 13.377 1.00 90.94 552 ARG A O 1
ATOM 4354 N N . GLY A 1 553 ? -10.576 4.059 13.350 1.00 86.81 553 GLY A N 1
ATOM 4355 C CA . GLY A 1 553 ? -10.447 3.913 11.894 1.00 86.81 553 GLY A CA 1
ATOM 4356 C C . GLY A 1 553 ? -10.704 2.499 11.358 1.00 86.81 553 GLY A C 1
ATOM 4357 O O . GLY A 1 553 ? -10.680 2.301 10.140 1.00 86.81 553 GLY A O 1
ATOM 4358 N N . HIS A 1 554 ? -10.936 1.516 12.233 1.00 88.81 554 HIS A N 1
ATOM 4359 C CA . HIS A 1 554 ? -11.116 0.123 11.835 1.00 88.81 554 HIS A CA 1
ATOM 4360 C C . HIS A 1 554 ? -12.463 -0.085 11.111 1.00 88.81 554 HIS A C 1
ATOM 4362 O O . HIS A 1 554 ? -13.495 0.288 11.671 1.00 88.81 554 HIS A O 1
ATOM 4368 N N . PRO A 1 555 ? -12.511 -0.736 9.926 1.00 88.81 555 PRO A N 1
ATOM 4369 C CA . PRO A 1 555 ? -13.752 -0.961 9.171 1.00 88.81 555 PRO A CA 1
ATOM 4370 C C . PRO A 1 555 ? -14.887 -1.570 9.989 1.00 88.81 555 PRO A C 1
ATOM 4372 O O . PRO A 1 555 ? -15.983 -1.029 10.019 1.00 88.81 555 PRO A O 1
ATOM 4375 N N . ALA A 1 556 ? -14.607 -2.655 10.718 1.00 92.31 556 ALA A N 1
ATOM 4376 C CA . ALA A 1 556 ? -15.610 -3.298 11.565 1.00 92.31 556 ALA A CA 1
ATOM 4377 C C . ALA A 1 556 ? -16.152 -2.355 12.658 1.00 92.31 556 ALA A C 1
ATOM 4379 O O . ALA A 1 556 ? -17.344 -2.363 12.940 1.00 92.31 556 ALA A O 1
ATOM 4380 N N . VAL A 1 557 ? -15.298 -1.501 13.241 1.00 94.31 557 VAL A N 1
ATOM 4381 C CA . VAL A 1 557 ? -15.724 -0.507 14.240 1.00 94.31 557 VAL A CA 1
ATOM 4382 C C . VAL A 1 557 ? -16.618 0.549 13.597 1.00 94.31 557 VAL A C 1
ATOM 4384 O O . VAL A 1 557 ? -17.627 0.917 14.192 1.00 94.31 557 VAL A O 1
ATOM 4387 N N . GLN A 1 558 ? -16.283 1.007 12.387 1.00 92.69 558 GLN A N 1
ATOM 4388 C CA . GLN A 1 558 ? -17.115 1.951 11.637 1.00 92.69 558 GLN A CA 1
ATOM 4389 C C . GLN A 1 558 ? -18.481 1.345 11.292 1.00 92.69 558 GLN A C 1
ATOM 4391 O O . GLN A 1 558 ? -19.497 1.961 11.592 1.00 92.69 558 GLN A O 1
ATOM 4396 N N . ALA A 1 559 ? -18.517 0.106 10.801 1.00 94.00 559 ALA A N 1
ATOM 4397 C CA . ALA A 1 559 ? -19.768 -0.592 10.515 1.00 94.00 559 ALA A CA 1
ATOM 4398 C C . ALA A 1 559 ? -20.636 -0.762 11.774 1.00 94.00 559 ALA A C 1
ATOM 4400 O O . ALA A 1 559 ? -21.835 -0.499 11.756 1.00 94.00 559 ALA A O 1
ATOM 4401 N N . VAL A 1 560 ? -20.037 -1.134 12.911 1.00 96.62 560 VAL A N 1
ATOM 4402 C CA . VAL A 1 560 ? -20.768 -1.223 14.185 1.00 96.62 560 VAL A CA 1
ATOM 4403 C C . VAL A 1 560 ? -21.278 0.138 14.648 1.00 96.62 560 VAL A C 1
ATOM 4405 O O . VAL A 1 560 ? -22.409 0.219 15.127 1.00 96.62 560 VAL A O 1
ATOM 4408 N N . LYS A 1 561 ? -20.495 1.209 14.480 1.00 96.56 561 LYS A N 1
ATOM 4409 C CA . LYS A 1 561 ? -20.942 2.572 14.789 1.00 96.56 561 LYS A CA 1
ATOM 4410 C C . LYS A 1 561 ? -22.145 2.972 13.934 1.00 96.56 561 LYS A C 1
ATOM 4412 O O . LYS A 1 561 ? -23.105 3.499 14.484 1.00 96.56 561 LYS A O 1
ATOM 4417 N N . GLU A 1 562 ? -22.132 2.655 12.643 1.00 96.38 562 GLU A N 1
ATOM 4418 C CA . GLU A 1 562 ? -23.270 2.879 11.743 1.00 96.38 562 GLU A CA 1
ATOM 4419 C C . GLU A 1 562 ? -24.518 2.124 12.218 1.00 96.38 562 GLU A C 1
ATOM 4421 O O . GLU A 1 562 ? -25.585 2.720 12.335 1.00 96.38 562 GLU A O 1
ATOM 4426 N N . GLN A 1 563 ? -24.394 0.847 12.600 1.00 96.75 563 GLN A N 1
ATOM 4427 C CA . GLN A 1 563 ? -25.537 0.081 13.117 1.00 96.75 563 GLN A CA 1
ATOM 4428 C C . GLN A 1 563 ? -26.101 0.654 14.432 1.00 96.75 563 GLN A C 1
ATOM 4430 O O . GLN A 1 563 ? -27.315 0.603 14.661 1.00 96.75 563 GLN A O 1
ATOM 4435 N N . LEU A 1 564 ? -25.242 1.189 15.307 1.00 96.38 564 LEU A N 1
ATOM 4436 C CA . LEU A 1 564 ? -25.672 1.887 16.524 1.00 96.38 564 LEU A CA 1
ATOM 4437 C C . LEU A 1 564 ? -26.406 3.189 16.191 1.00 96.38 564 LEU A C 1
ATOM 4439 O O . LEU A 1 564 ? -27.461 3.448 16.767 1.00 96.38 564 LEU A O 1
ATOM 4443 N N . ASP A 1 565 ? -25.884 3.972 15.246 1.00 95.31 565 ASP A N 1
ATOM 4444 C CA . ASP A 1 565 ? -26.463 5.256 14.829 1.00 95.31 565 ASP A CA 1
ATOM 4445 C C . ASP A 1 565 ? -27.811 5.082 14.117 1.00 95.31 565 ASP A C 1
ATOM 4447 O O . ASP A 1 565 ? -28.732 5.874 14.313 1.00 95.31 565 ASP A O 1
ATOM 4451 N N . GLU A 1 566 ? -27.970 3.994 13.363 1.00 96.19 566 GLU A N 1
ATOM 4452 C CA . GLU A 1 566 ? -29.245 3.556 12.780 1.00 96.19 566 GLU A CA 1
ATOM 4453 C C . GLU A 1 566 ? -30.234 3.020 13.833 1.00 96.19 566 GLU A C 1
ATOM 4455 O O . GLU A 1 566 ? -31.393 2.722 13.527 1.00 96.19 566 GLU A O 1
ATOM 4460 N N . GLY A 1 567 ? -29.796 2.867 15.086 1.00 95.88 567 GLY A N 1
ATOM 4461 C CA . GLY A 1 567 ? -30.612 2.381 16.192 1.00 95.88 567 GLY A CA 1
ATOM 4462 C C . GLY A 1 567 ? -30.989 0.905 16.070 1.00 95.88 567 GLY A C 1
ATOM 4463 O O . GLY A 1 567 ? -31.996 0.493 16.653 1.00 95.88 567 GLY A O 1
ATOM 4464 N N . ARG A 1 568 ? -30.217 0.094 15.334 1.00 95.44 568 ARG A N 1
ATOM 4465 C CA . ARG A 1 568 ? -30.540 -1.314 15.016 1.00 95.44 568 ARG A CA 1
ATOM 4466 C C . ARG A 1 568 ? -30.806 -2.165 16.253 1.00 95.44 568 ARG A C 1
ATOM 4468 O O . ARG A 1 568 ? -31.763 -2.927 16.274 1.00 95.44 568 ARG A O 1
ATOM 4475 N N . ILE A 1 569 ? -30.018 -1.968 17.308 1.00 97.62 569 ILE A N 1
ATOM 4476 C CA . ILE A 1 569 ? -30.170 -2.687 18.582 1.00 97.62 569 ILE A CA 1
ATOM 4477 C C . ILE A 1 569 ? -31.015 -1.937 19.621 1.00 97.62 569 ILE A C 1
ATOM 4479 O O . ILE A 1 569 ? -31.118 -2.380 20.763 1.00 97.62 569 ILE A O 1
ATOM 4483 N N . GLY A 1 570 ? -31.646 -0.823 19.234 1.00 96.56 570 GLY A N 1
ATOM 4484 C CA . GLY A 1 570 ? -32.382 0.050 20.147 1.00 96.56 570 GLY A CA 1
ATOM 4485 C C . GLY A 1 570 ? -31.469 0.866 21.060 1.00 96.56 570 GLY A C 1
ATOM 4486 O O . GLY A 1 570 ? -30.388 1.279 20.644 1.00 96.56 570 GLY A O 1
ATOM 4487 N N . GLU A 1 571 ? -31.918 1.145 22.281 1.00 96.50 571 GLU A N 1
ATOM 4488 C CA . GLU A 1 571 ? -31.134 1.927 23.238 1.00 96.50 571 GLU A CA 1
ATOM 4489 C C . GLU A 1 571 ? -30.046 1.045 23.859 1.00 96.50 571 GLU A C 1
ATOM 4491 O O . GLU A 1 571 ? -30.348 0.033 24.493 1.00 96.50 571 GLU A O 1
ATOM 4496 N N . LEU A 1 572 ? -28.779 1.430 23.696 1.00 98.12 572 LEU A N 1
ATOM 4497 C CA . LEU A 1 572 ? -27.642 0.716 24.273 1.00 98.12 572 LEU A CA 1
ATOM 4498 C C . LEU A 1 572 ? -27.727 0.710 25.809 1.00 98.12 572 LEU A C 1
ATOM 4500 O O . LEU A 1 572 ? -27.921 1.755 26.427 1.00 98.12 572 LEU A O 1
ATOM 4504 N N . LYS A 1 573 ? -27.556 -0.462 26.430 1.00 98.06 573 LYS A N 1
ATOM 4505 C CA . LYS A 1 573 ? -27.633 -0.644 27.893 1.00 98.06 573 LYS A CA 1
ATOM 4506 C C . LYS A 1 573 ? -26.339 -1.156 28.503 1.00 98.06 573 LYS A C 1
ATOM 4508 O O . LYS A 1 573 ? -26.023 -0.823 29.645 1.00 98.06 573 LYS A O 1
ATOM 4513 N N . GLN A 1 574 ? -25.595 -1.973 27.764 1.00 98.50 574 GLN A N 1
ATOM 4514 C CA . GLN A 1 574 ? -24.393 -2.610 28.283 1.00 98.50 574 GLN A CA 1
ATOM 4515 C C . GLN A 1 574 ? -23.314 -2.756 27.217 1.00 98.50 574 GLN A C 1
ATOM 4517 O O . GLN A 1 574 ? -23.602 -3.084 26.067 1.00 98.50 574 GLN A O 1
ATOM 4522 N N . VAL A 1 575 ? -22.066 -2.592 27.645 1.00 98.62 575 VAL A N 1
ATOM 4523 C CA . VAL A 1 575 ? -20.872 -2.905 26.867 1.00 98.62 575 VAL A CA 1
ATOM 4524 C C . VAL A 1 575 ? -19.981 -3.866 27.649 1.00 98.62 575 VAL A C 1
ATOM 4526 O O . VAL A 1 575 ? -19.756 -3.691 28.849 1.00 98.62 575 VAL A O 1
ATOM 4529 N N . THR A 1 576 ? -19.467 -4.893 26.978 1.00 98.69 576 THR A N 1
ATOM 4530 C CA . THR A 1 576 ? -18.503 -5.845 27.539 1.00 98.69 576 THR A CA 1
ATOM 4531 C C . THR A 1 576 ? -17.302 -5.960 26.617 1.00 98.69 576 THR A C 1
ATOM 4533 O O . THR A 1 576 ? -17.453 -6.330 25.456 1.00 98.69 576 THR A O 1
ATOM 4536 N N . TYR A 1 577 ? -16.117 -5.658 27.137 1.00 98.44 577 TYR A N 1
ATOM 4537 C CA . TYR A 1 577 ? -14.847 -5.856 26.451 1.00 98.44 577 TYR A CA 1
ATOM 4538 C C . TYR A 1 577 ? -14.046 -6.948 27.150 1.00 98.44 577 TYR A C 1
ATOM 4540 O O . TYR A 1 577 ? -13.830 -6.892 28.362 1.00 98.44 577 TYR A O 1
ATOM 4548 N N . VAL A 1 578 ? -13.562 -7.910 26.374 1.00 97.75 578 VAL A N 1
ATOM 4549 C CA . VAL A 1 578 ? -12.560 -8.875 26.823 1.00 97.75 578 VAL A CA 1
ATOM 4550 C C . VAL A 1 578 ? -11.446 -8.866 25.800 1.00 97.75 578 VAL A C 1
ATOM 4552 O O . VAL A 1 578 ? -11.698 -9.048 24.608 1.00 97.75 578 VAL A O 1
ATOM 4555 N N . GLY A 1 579 ? -10.219 -8.646 26.249 1.00 96.00 579 GLY A N 1
ATOM 4556 C CA . GLY A 1 579 ? -9.081 -8.664 25.352 1.00 96.00 579 GLY A CA 1
ATOM 4557 C C . GLY A 1 579 ? -7.794 -9.080 26.023 1.00 96.00 579 GLY A C 1
ATOM 4558 O O . GLY A 1 579 ? -7.640 -9.010 27.239 1.00 96.00 579 GLY A O 1
ATOM 4559 N N . GLY A 1 580 ? -6.843 -9.503 25.217 1.00 93.06 580 GLY A N 1
ATOM 4560 C CA . GLY A 1 580 ? -5.497 -9.724 25.683 1.00 93.06 580 GLY A CA 1
ATOM 4561 C C . GLY A 1 580 ? -4.568 -10.063 24.545 1.00 93.06 580 GLY A C 1
ATOM 4562 O O . GLY A 1 580 ? -4.973 -10.291 23.406 1.00 93.06 580 GLY A O 1
ATOM 4563 N N . GLN A 1 581 ? -3.291 -10.051 24.870 1.00 90.81 581 GLN A N 1
ATOM 4564 C CA . GLN A 1 581 ? -2.247 -10.449 23.947 1.00 90.81 581 GLN A CA 1
ATOM 4565 C C . GLN A 1 581 ? -1.101 -11.058 24.728 1.00 90.81 581 GLN A C 1
ATOM 4567 O O . GLN A 1 581 ? -0.817 -10.624 25.841 1.00 90.81 581 GLN A O 1
ATOM 4572 N N . HIS A 1 582 ? -0.394 -12.008 24.131 1.00 92.00 582 HIS A N 1
ATOM 4573 C CA . HIS A 1 582 ? 0.860 -12.499 24.667 1.00 92.00 582 HIS A CA 1
ATOM 4574 C C . HIS A 1 582 ? 1.955 -11.485 24.329 1.00 92.00 582 HIS A C 1
ATOM 4576 O O . HIS A 1 582 ? 2.659 -11.581 23.313 1.00 92.00 582 HIS A O 1
ATOM 4582 N N . PHE A 1 583 ? 2.072 -10.465 25.177 1.00 88.12 583 PHE A N 1
ATOM 4583 C CA . PHE A 1 583 ? 2.937 -9.314 24.947 1.00 88.12 583 PHE A CA 1
ATOM 4584 C C . PHE A 1 583 ? 4.417 -9.682 24.756 1.00 88.12 583 PHE A C 1
ATOM 4586 O O . PHE A 1 583 ? 5.033 -9.109 23.857 1.00 88.12 583 PHE A O 1
ATOM 4593 N N . PRO A 1 584 ? 4.990 -10.692 25.447 1.00 87.56 584 PRO A N 1
ATOM 4594 C CA . PRO A 1 584 ? 6.360 -11.127 25.178 1.00 87.56 584 PRO A CA 1
ATOM 4595 C C . PRO A 1 584 ? 6.594 -11.635 23.748 1.00 87.56 584 PRO A C 1
ATOM 4597 O O . PRO A 1 584 ? 7.663 -11.403 23.191 1.00 87.56 584 PRO A O 1
ATOM 4600 N N . THR A 1 585 ? 5.611 -12.292 23.123 1.00 84.62 585 THR A N 1
ATOM 4601 C CA . THR A 1 585 ? 5.734 -12.740 21.722 1.00 84.62 585 THR A CA 1
ATOM 4602 C C . THR A 1 585 ? 5.467 -11.596 20.754 1.00 84.62 585 THR A C 1
ATOM 4604 O O . THR A 1 585 ? 6.157 -11.456 19.748 1.00 84.62 585 THR A O 1
ATOM 4607 N N . PHE A 1 586 ? 4.468 -10.762 21.043 1.00 76.88 586 PHE A N 1
ATOM 4608 C CA . PHE A 1 586 ? 4.031 -9.722 20.113 1.00 76.88 586 PHE A CA 1
ATOM 4609 C C . PHE A 1 586 ? 4.890 -8.445 20.166 1.00 76.88 586 PHE A C 1
ATOM 4611 O O . PHE A 1 586 ? 4.969 -7.691 19.188 1.00 76.88 586 PHE A O 1
ATOM 4618 N N . ARG A 1 587 ? 5.526 -8.180 21.310 1.00 80.69 587 ARG A N 1
ATOM 4619 C CA . ARG A 1 587 ? 6.381 -7.022 21.607 1.00 80.69 587 ARG A CA 1
ATOM 4620 C C . ARG A 1 587 ? 7.556 -7.445 22.505 1.00 80.69 587 ARG A C 1
ATOM 4622 O O . ARG A 1 587 ? 7.655 -6.970 23.631 1.00 80.69 587 ARG A O 1
ATOM 4629 N N . PRO A 1 588 ? 8.492 -8.282 22.023 1.00 81.81 588 PRO A N 1
ATOM 4630 C CA . PRO A 1 588 ? 9.573 -8.833 22.852 1.00 81.81 588 PRO A CA 1
ATOM 4631 C C . PRO A 1 588 ? 10.453 -7.769 23.530 1.00 81.81 588 PRO A C 1
ATOM 4633 O O . PRO A 1 588 ? 10.981 -8.007 24.613 1.00 81.81 588 PRO A O 1
ATOM 4636 N N . ALA A 1 589 ? 10.544 -6.572 22.942 1.00 81.38 589 ALA A N 1
ATOM 4637 C CA . ALA A 1 589 ? 11.295 -5.434 23.470 1.00 81.38 589 ALA A CA 1
ATOM 4638 C C . ALA A 1 589 ? 10.583 -4.659 24.600 1.00 81.38 589 ALA A C 1
ATOM 4640 O O . ALA A 1 589 ? 11.065 -3.603 25.003 1.00 81.38 589 ALA A O 1
ATOM 4641 N N . TYR A 1 590 ? 9.443 -5.126 25.131 1.00 82.62 590 TYR A N 1
ATOM 4642 C CA . TYR A 1 590 ? 8.676 -4.382 26.146 1.00 82.62 590 TYR A CA 1
ATOM 4643 C C . TYR A 1 590 ? 9.490 -4.024 27.407 1.00 82.62 590 TYR A C 1
ATOM 4645 O O . TYR A 1 590 ? 9.187 -3.034 28.072 1.00 82.62 590 TYR A O 1
ATOM 4653 N N . ARG A 1 591 ? 10.545 -4.795 27.705 1.00 86.50 591 ARG A N 1
ATOM 4654 C CA . ARG A 1 591 ? 11.481 -4.580 28.825 1.00 86.50 591 ARG A CA 1
ATOM 4655 C C . ARG A 1 591 ? 12.495 -3.457 28.586 1.00 86.50 591 ARG A C 1
ATOM 4657 O O . ARG A 1 591 ? 13.189 -3.050 29.510 1.00 86.50 591 ARG A O 1
ATOM 4664 N N . GLU A 1 592 ? 12.598 -2.966 27.358 1.00 81.38 592 GLU A N 1
ATOM 4665 C CA . GLU A 1 592 ? 13.632 -2.017 26.928 1.00 81.38 592 GLU A CA 1
ATOM 4666 C C . GLU A 1 592 ? 13.046 -0.655 26.527 1.00 81.38 592 GLU A C 1
ATOM 4668 O O . GLU A 1 592 ? 13.777 0.290 26.238 1.00 81.38 592 GLU A O 1
ATOM 4673 N N . ILE A 1 593 ? 11.716 -0.534 26.529 1.00 82.12 593 ILE A N 1
ATOM 4674 C CA . ILE A 1 593 ? 10.991 0.651 26.061 1.00 82.12 593 ILE A CA 1
ATOM 4675 C C . ILE A 1 593 ? 10.254 1.366 27.206 1.00 82.12 593 ILE A C 1
ATOM 4677 O O . ILE A 1 593 ? 10.327 0.987 28.379 1.00 82.12 593 ILE A O 1
ATOM 4681 N N . TYR A 1 594 ? 9.507 2.416 26.852 1.00 80.31 594 TYR A N 1
ATOM 4682 C CA . TYR A 1 594 ? 8.688 3.218 27.771 1.00 80.31 594 TYR A CA 1
ATOM 4683 C C . TYR A 1 594 ? 7.674 2.396 28.587 1.00 80.31 594 TYR A C 1
ATOM 4685 O O . TYR A 1 594 ? 7.270 2.823 29.664 1.00 80.31 594 TYR A O 1
ATOM 4693 N N . TYR A 1 595 ? 7.272 1.214 28.108 1.00 87.44 595 TYR A N 1
ATOM 4694 C CA . TYR A 1 595 ? 6.287 0.367 28.781 1.00 87.44 595 TYR A CA 1
ATOM 4695 C C . TYR A 1 595 ? 6.697 -0.008 30.214 1.00 87.44 595 TYR A C 1
ATOM 4697 O O . TYR A 1 595 ? 5.844 -0.153 31.079 1.00 87.44 595 TYR A O 1
ATOM 4705 N N . THR A 1 596 ? 7.998 -0.113 30.491 1.00 87.88 596 THR A N 1
ATOM 4706 C CA . THR A 1 596 ? 8.539 -0.513 31.802 1.00 87.88 596 THR A CA 1
ATOM 4707 C C . THR A 1 596 ? 8.204 0.429 32.959 1.00 87.88 596 THR A C 1
ATOM 4709 O O . THR A 1 596 ? 8.362 0.044 34.117 1.00 87.88 596 THR A O 1
ATOM 4712 N N . ARG A 1 597 ? 7.793 1.671 32.673 1.00 87.94 597 ARG A N 1
ATOM 4713 C CA . ARG A 1 597 ? 7.687 2.743 33.666 1.00 87.94 597 ARG A CA 1
ATOM 4714 C C . ARG A 1 597 ? 6.400 3.543 33.501 1.00 87.94 597 ARG A C 1
ATOM 4716 O O . ARG A 1 597 ? 6.138 4.116 32.444 1.00 87.94 597 ARG A O 1
ATOM 4723 N N . ARG A 1 598 ? 5.643 3.674 34.593 1.00 88.75 598 ARG A N 1
ATOM 4724 C CA . ARG A 1 598 ? 4.399 4.463 34.635 1.00 88.75 598 ARG A CA 1
ATOM 4725 C C . ARG A 1 598 ? 4.628 5.943 34.309 1.00 88.75 598 ARG A C 1
ATOM 4727 O O . ARG A 1 598 ? 3.877 6.539 33.552 1.00 88.75 598 ARG A O 1
ATOM 4734 N N . GLU A 1 599 ? 5.733 6.517 34.785 1.00 87.75 599 GLU A N 1
ATOM 4735 C CA . GLU A 1 599 ? 6.157 7.900 34.487 1.00 87.75 599 GLU A CA 1
ATOM 4736 C C . GLU A 1 599 ? 6.396 8.181 32.993 1.00 87.75 599 GLU A C 1
ATOM 4738 O O . GLU A 1 599 ? 6.459 9.337 32.589 1.00 87.75 599 GLU A O 1
ATOM 4743 N N . THR A 1 600 ? 6.515 7.146 32.155 1.00 85.12 600 THR A N 1
ATOM 4744 C CA . THR A 1 600 ? 6.640 7.296 30.701 1.00 85.12 600 THR A CA 1
ATOM 4745 C C . THR A 1 600 ? 5.382 6.891 29.930 1.00 85.12 600 THR A C 1
ATOM 4747 O O . THR A 1 600 ? 5.420 6.886 28.700 1.00 85.12 600 THR A O 1
ATOM 4750 N N . GLY A 1 601 ? 4.275 6.602 30.626 1.00 87.00 601 GLY A N 1
ATOM 4751 C CA . GLY A 1 601 ? 3.021 6.103 30.047 1.00 87.00 601 GLY A CA 1
ATOM 4752 C C . GLY A 1 601 ? 2.955 4.578 29.923 1.00 87.00 601 GLY A C 1
ATOM 4753 O O . GLY A 1 601 ? 2.176 4.066 29.124 1.00 87.00 601 GLY A O 1
ATOM 4754 N N . GLY A 1 602 ? 3.823 3.859 30.639 1.00 88.81 602 GLY A N 1
ATOM 4755 C CA . GLY A 1 602 ? 3.871 2.401 30.651 1.00 88.81 602 GLY A CA 1
ATOM 4756 C C . GLY A 1 602 ? 2.873 1.755 31.613 1.00 88.81 602 GLY A C 1
ATOM 4757 O O . GLY A 1 602 ? 2.344 2.413 32.507 1.00 88.81 602 GLY A O 1
ATOM 4758 N N . GLY A 1 603 ? 2.661 0.450 31.442 1.00 94.38 603 GLY A N 1
ATOM 4759 C CA . GLY A 1 603 ? 1.637 -0.318 32.152 1.00 94.38 603 GLY A CA 1
ATOM 4760 C C . GLY A 1 603 ? 0.368 -0.524 31.327 1.00 94.38 603 GLY A C 1
ATOM 4761 O O . GLY A 1 603 ? 0.071 0.215 30.383 1.00 94.38 603 GLY A O 1
ATOM 4762 N N . ALA A 1 604 ? -0.377 -1.577 31.656 1.00 95.19 604 ALA A N 1
ATOM 4763 C CA . ALA A 1 604 ? -1.537 -1.997 30.886 1.00 95.19 604 ALA A CA 1
ATOM 4764 C C . ALA A 1 604 ? -2.657 -0.952 30.878 1.00 95.19 604 ALA A C 1
ATOM 4766 O O . ALA A 1 604 ? -3.376 -0.888 29.881 1.00 95.19 604 ALA A O 1
ATOM 4767 N N . VAL A 1 605 ? -2.799 -0.114 31.912 1.00 96.50 605 VAL A N 1
ATOM 4768 C CA . VAL A 1 605 ? -3.833 0.933 31.930 1.00 96.50 605 VAL A CA 1
ATOM 4769 C C . VAL A 1 605 ? -3.543 1.979 30.851 1.00 96.50 605 VAL A C 1
ATOM 4771 O O . VAL A 1 605 ? -4.368 2.190 29.959 1.00 96.50 605 VAL A O 1
ATOM 4774 N N . GLN A 1 606 ? -2.349 2.576 30.890 1.00 93.25 606 GLN A N 1
ATOM 4775 C CA . GLN A 1 606 ? -1.988 3.718 30.044 1.00 93.25 606 GLN A CA 1
ATOM 4776 C C . GLN A 1 606 ? -1.579 3.334 28.617 1.00 93.25 606 GLN A C 1
ATOM 4778 O O . GLN A 1 606 ? -1.784 4.131 27.701 1.00 93.25 606 GLN A O 1
ATOM 4783 N N . ASP A 1 607 ? -1.040 2.131 28.396 1.00 91.00 607 ASP A N 1
ATOM 4784 C CA . ASP A 1 607 ? -0.602 1.707 27.062 1.00 91.00 607 ASP A CA 1
ATOM 4785 C C . ASP A 1 607 ? -1.678 0.932 26.285 1.00 91.00 607 ASP A C 1
ATOM 4787 O O . ASP A 1 607 ? -1.869 1.170 25.085 1.00 91.00 607 ASP A O 1
ATOM 4791 N N . ALA A 1 608 ? -2.398 0.024 26.953 1.00 92.06 608 ALA A N 1
ATOM 4792 C CA . ALA A 1 608 ? -3.280 -0.935 26.289 1.00 92.06 608 ALA A CA 1
ATOM 4793 C C . ALA A 1 608 ? -4.768 -0.676 26.532 1.00 92.06 608 ALA A C 1
ATOM 4795 O O . ALA A 1 608 ? -5.518 -0.490 25.571 1.00 92.06 608 ALA A O 1
ATOM 4796 N N . ALA A 1 609 ? -5.204 -0.615 27.791 1.00 96.25 609 ALA A N 1
ATOM 4797 C CA . ALA A 1 609 ? -6.602 -0.387 28.145 1.00 96.25 609 ALA A CA 1
ATOM 4798 C C . ALA A 1 609 ? -7.101 0.974 27.642 1.00 96.25 609 ALA A C 1
ATOM 4800 O O . ALA A 1 609 ? -8.259 1.072 27.242 1.00 96.25 609 ALA A O 1
ATOM 4801 N N . THR A 1 610 ? -6.217 1.973 27.532 1.00 96.75 610 THR A N 1
ATOM 4802 C CA . THR A 1 610 ? -6.516 3.278 26.925 1.00 96.75 610 THR A CA 1
ATOM 4803 C C . THR A 1 610 ? -7.184 3.184 25.543 1.00 96.75 610 THR A C 1
ATOM 4805 O O . THR A 1 610 ? -8.114 3.936 25.255 1.00 96.75 610 THR A O 1
ATOM 4808 N N . HIS A 1 611 ? -6.800 2.210 24.701 1.00 95.50 611 HIS A N 1
ATOM 4809 C CA . HIS A 1 611 ? -7.449 1.989 23.399 1.00 95.50 611 HIS A CA 1
ATOM 4810 C C . HIS A 1 611 ? -8.897 1.535 23.551 1.00 95.50 611 HIS A C 1
ATOM 4812 O O . HIS A 1 611 ? -9.767 1.939 22.786 1.00 95.50 611 HIS A O 1
ATOM 4818 N N . SER A 1 612 ? -9.154 0.690 24.546 1.00 96.56 612 SER A N 1
ATOM 4819 C CA . SER A 1 612 ? -10.491 0.179 24.835 1.00 96.56 612 SER A CA 1
ATOM 4820 C C . SER A 1 612 ? -11.356 1.242 25.507 1.00 96.56 612 SER A C 1
ATOM 4822 O O . SER A 1 612 ? -12.543 1.324 25.208 1.00 96.56 612 SER A O 1
ATOM 4824 N N . PHE A 1 613 ? -10.776 2.097 26.355 1.00 97.69 613 PHE A N 1
ATOM 4825 C CA . PHE A 1 613 ? -11.468 3.251 26.931 1.00 97.69 613 PHE A CA 1
ATOM 4826 C C . PHE A 1 613 ? -11.950 4.194 25.830 1.00 97.69 613 PHE A C 1
ATOM 4828 O O . PHE A 1 613 ? -13.143 4.480 25.766 1.00 97.69 613 PHE A O 1
ATOM 4835 N N . ASP A 1 614 ? -11.053 4.591 24.922 1.00 98.06 614 ASP A N 1
ATOM 4836 C CA . ASP A 1 614 ? -11.380 5.451 23.783 1.00 98.06 614 ASP A CA 1
ATOM 4837 C C . ASP A 1 614 ? -12.442 4.826 22.868 1.00 98.06 614 ASP A C 1
ATOM 4839 O O . ASP A 1 614 ? -13.431 5.474 22.519 1.00 98.06 614 ASP A O 1
ATOM 4843 N N . LEU A 1 615 ? -12.270 3.547 22.522 1.00 97.38 615 LEU A N 1
ATOM 4844 C CA . LEU A 1 615 ? -13.199 2.816 21.665 1.00 97.38 615 LEU A CA 1
ATOM 4845 C C . LEU A 1 615 ? -14.599 2.731 22.282 1.00 97.38 615 LEU A C 1
ATOM 4847 O O . LEU A 1 615 ? -15.592 2.979 21.597 1.00 97.38 615 LEU A O 1
ATOM 4851 N N . ILE A 1 616 ? -14.691 2.386 23.569 1.00 97.62 616 ILE A N 1
ATOM 4852 C CA . ILE A 1 616 ? -15.975 2.311 24.271 1.00 97.62 616 ILE A CA 1
ATOM 4853 C C . ILE A 1 616 ? -16.591 3.705 24.357 1.00 97.62 616 ILE A C 1
ATOM 4855 O O . ILE A 1 616 ? -17.779 3.834 24.083 1.00 97.62 616 ILE A O 1
ATOM 4859 N N . GLN A 1 617 ? -15.811 4.753 24.640 1.00 96.31 617 GLN A N 1
ATOM 4860 C CA . GLN A 1 617 ? -16.337 6.121 24.649 1.00 96.31 617 GLN A CA 1
ATOM 4861 C C . GLN A 1 617 ? -16.914 6.514 23.283 1.00 96.31 617 GLN A C 1
ATOM 4863 O O . GLN A 1 617 ? -17.962 7.154 23.207 1.00 96.31 617 GLN A O 1
ATOM 4868 N N . TYR A 1 618 ? -16.232 6.126 22.205 1.00 97.06 618 TYR A N 1
ATOM 4869 C CA . TYR A 1 618 ? -16.622 6.453 20.839 1.00 97.06 618 TYR A CA 1
ATOM 4870 C C . TYR A 1 618 ? -17.931 5.768 20.424 1.00 97.06 618 TYR A C 1
ATOM 4872 O O . TYR A 1 618 ? -18.753 6.368 19.730 1.00 97.06 618 TYR A O 1
ATOM 4880 N N . LEU A 1 619 ? -18.135 4.521 20.856 1.00 97.25 619 LEU A N 1
ATOM 4881 C CA . LEU A 1 619 ? -19.319 3.730 20.510 1.00 97.25 619 LEU A CA 1
ATOM 4882 C C . LEU A 1 619 ? -20.490 3.936 21.480 1.00 97.25 619 LEU A C 1
ATOM 4884 O O . LEU A 1 619 ? -21.642 3.892 21.062 1.00 97.25 619 LEU A O 1
ATOM 4888 N N . ALA A 1 620 ? -20.207 4.132 22.767 1.00 94.56 620 ALA A N 1
ATOM 4889 C CA . ALA A 1 620 ? -21.196 4.066 23.841 1.00 94.56 620 ALA A CA 1
ATOM 4890 C C . ALA A 1 620 ? -21.420 5.390 24.582 1.00 94.56 620 ALA A C 1
ATOM 4892 O O . ALA A 1 620 ? -22.328 5.467 25.406 1.00 94.56 620 ALA A O 1
ATOM 4893 N N . GLY A 1 621 ? -20.628 6.425 24.288 1.00 94.94 621 GLY A N 1
ATOM 4894 C CA . GLY A 1 621 ? -20.689 7.729 24.945 1.00 94.94 621 GLY A CA 1
ATOM 4895 C C . GLY A 1 621 ? -19.665 7.896 26.071 1.00 94.94 621 GLY A C 1
ATOM 4896 O O . GLY A 1 621 ? -18.995 6.956 26.495 1.00 94.94 621 GLY A O 1
ATOM 4897 N N . ARG A 1 622 ? -19.524 9.136 26.552 1.00 96.31 622 ARG A N 1
ATOM 4898 C CA . ARG A 1 622 ? -18.540 9.512 27.581 1.00 96.31 622 ARG A CA 1
ATOM 4899 C C . ARG A 1 622 ? -18.772 8.736 28.879 1.00 96.31 622 ARG A C 1
ATOM 4901 O O . ARG A 1 622 ? -19.909 8.551 29.300 1.00 96.31 622 ARG A O 1
ATOM 4908 N N . PHE A 1 623 ? -17.684 8.303 29.509 1.00 97.62 623 PHE A N 1
ATOM 4909 C CA . PHE A 1 623 ? -17.699 7.705 30.845 1.00 97.62 623 PHE A CA 1
ATOM 4910 C C . PHE A 1 623 ? -17.999 8.761 31.914 1.00 97.62 623 PHE A C 1
ATOM 4912 O O . PHE A 1 623 ? -17.387 9.825 31.886 1.00 97.62 623 PHE A O 1
ATOM 4919 N N . ASP A 1 624 ? -18.857 8.425 32.875 1.00 96.25 624 ASP A N 1
ATOM 4920 C CA . ASP A 1 624 ? -19.198 9.267 34.028 1.00 96.25 624 ASP A CA 1
ATOM 4921 C C . ASP A 1 624 ? -18.348 8.896 35.256 1.00 96.25 624 ASP A C 1
ATOM 4923 O O . ASP A 1 624 ? -17.884 9.752 36.008 1.00 96.25 624 ASP A O 1
ATOM 4927 N N . SER A 1 625 ? -18.149 7.593 35.487 1.00 97.12 625 SER A N 1
ATOM 4928 C CA . SER A 1 625 ? -17.392 7.068 36.631 1.00 97.12 625 SER A CA 1
ATOM 4929 C C . SER A 1 625 ? -16.843 5.673 36.365 1.00 97.12 625 SER A C 1
ATOM 4931 O O . SER A 1 625 ? -17.417 4.910 35.582 1.00 97.12 625 SER A O 1
ATOM 4933 N N . VAL A 1 626 ? -15.748 5.331 37.042 1.00 97.88 626 VAL A N 1
ATOM 4934 C CA . VAL A 1 626 ? -15.063 4.040 36.914 1.00 97.88 626 VAL A CA 1
ATOM 4935 C C . VAL A 1 626 ? -14.763 3.423 38.277 1.00 97.88 626 VAL A C 1
ATOM 4937 O O . VAL A 1 626 ? -14.484 4.123 39.246 1.00 97.88 626 VAL A O 1
ATOM 4940 N N . PHE A 1 627 ? -14.780 2.098 38.338 1.00 98.31 627 PHE A N 1
ATOM 4941 C CA . PHE A 1 627 ? -14.122 1.292 39.357 1.00 98.31 627 PHE A CA 1
ATOM 4942 C C . PHE A 1 627 ? -13.163 0.349 38.635 1.00 98.31 627 PHE A C 1
ATOM 4944 O O . PHE A 1 627 ? -13.606 -0.446 37.804 1.00 98.31 627 PHE A O 1
ATOM 4951 N N . CYS A 1 628 ? -11.871 0.455 38.916 1.00 98.25 628 CYS A N 1
ATOM 4952 C CA . CYS A 1 628 ? -10.824 -0.276 38.219 1.00 98.25 628 CYS A CA 1
ATOM 4953 C C . CYS A 1 628 ? -9.911 -0.968 39.220 1.00 98.25 628 CYS A C 1
ATOM 4955 O O . CYS A 1 628 ? -9.273 -0.298 40.025 1.00 98.25 628 CYS A O 1
ATOM 4957 N N . ASP A 1 629 ? -9.818 -2.286 39.119 1.00 98.00 629 ASP A N 1
ATOM 4958 C CA . ASP A 1 629 ? -8.815 -3.110 39.779 1.00 98.00 629 ASP A CA 1
ATOM 4959 C C . ASP A 1 629 ? -7.733 -3.470 38.752 1.00 98.00 629 ASP A C 1
ATOM 4961 O O . ASP A 1 629 ? -8.037 -3.861 37.622 1.00 98.00 629 ASP A O 1
ATOM 4965 N N . TYR A 1 630 ? -6.470 -3.280 39.104 1.00 97.19 630 TYR A N 1
ATOM 4966 C CA . TYR A 1 630 ? -5.346 -3.567 38.221 1.00 97.19 630 TYR A CA 1
ATOM 4967 C C . TYR A 1 630 ? -4.160 -4.090 39.021 1.00 97.19 630 TYR A C 1
ATOM 4969 O O . TYR A 1 630 ? -3.967 -3.758 40.189 1.00 97.19 630 TYR A O 1
ATOM 4977 N N . GLY A 1 631 ? -3.315 -4.879 38.369 1.00 96.81 631 GLY A N 1
ATOM 4978 C CA . GLY A 1 631 ? -2.125 -5.413 39.011 1.00 96.81 631 GLY A CA 1
ATOM 4979 C C . GLY A 1 631 ? -1.145 -6.025 38.030 1.00 96.81 631 GLY A C 1
ATOM 4980 O O . GLY A 1 631 ? -1.415 -6.150 36.836 1.00 96.81 631 GLY A O 1
ATOM 4981 N N . HIS A 1 632 ? 0.011 -6.393 38.562 1.00 96.44 632 HIS A N 1
ATOM 4982 C CA . HIS A 1 632 ? 1.008 -7.205 37.880 1.00 96.44 632 HIS A CA 1
ATOM 4983 C C . HIS A 1 632 ? 0.796 -8.672 38.259 1.00 96.44 632 HIS A C 1
ATOM 4985 O O . HIS A 1 632 ? 0.712 -8.984 39.448 1.00 96.44 632 HIS A O 1
ATOM 4991 N N . GLN A 1 633 ? 0.626 -9.549 37.271 1.00 96.06 633 GLN A N 1
ATOM 4992 C CA . GLN A 1 633 ? 0.279 -10.956 37.494 1.00 96.06 633 GLN A CA 1
ATOM 4993 C C . GLN A 1 633 ? 1.269 -11.933 36.856 1.00 96.06 633 GLN A C 1
ATOM 4995 O O . GLN A 1 633 ? 1.478 -13.010 37.414 1.00 96.06 633 GLN A O 1
ATOM 5000 N N . ALA A 1 634 ? 1.865 -11.610 35.702 1.00 94.38 634 ALA A N 1
ATOM 5001 C CA . ALA A 1 634 ? 2.683 -12.578 34.964 1.00 94.38 634 ALA A CA 1
ATOM 5002 C C . ALA A 1 634 ? 3.843 -11.990 34.147 1.00 94.38 634 ALA A C 1
ATOM 5004 O O . ALA A 1 634 ? 4.790 -12.712 33.836 1.00 94.38 634 ALA A O 1
ATOM 5005 N N . LEU A 1 635 ? 3.790 -10.719 33.747 1.00 92.44 635 LEU A N 1
ATOM 5006 C CA . LEU A 1 635 ? 4.706 -10.161 32.758 1.00 92.44 635 LEU A CA 1
ATOM 5007 C C . LEU A 1 635 ? 6.114 -9.949 33.343 1.00 92.44 635 LEU A C 1
ATOM 5009 O O . LEU A 1 635 ? 6.390 -8.970 34.026 1.00 92.44 635 LEU A O 1
ATOM 5013 N N . GLU A 1 636 ? 7.047 -10.852 33.058 1.00 90.56 636 GLU A N 1
ATOM 5014 C CA . GLU A 1 636 ? 8.377 -10.837 33.680 1.00 90.56 636 GLU A CA 1
ATOM 5015 C C . GLU A 1 636 ? 9.219 -9.591 33.341 1.00 90.56 636 GLU A C 1
ATOM 5017 O O . GLU A 1 636 ? 9.248 -9.131 32.198 1.00 90.56 636 GLU A O 1
ATOM 5022 N N . GLY A 1 637 ? 10.021 -9.110 34.294 1.00 87.31 637 GLY A N 1
ATOM 5023 C CA . GLY A 1 637 ? 11.024 -8.061 34.060 1.00 87.31 637 GLY A CA 1
ATOM 5024 C C . GLY A 1 637 ? 10.480 -6.630 34.032 1.00 87.31 637 GLY A C 1
ATOM 5025 O O . GLY A 1 637 ? 11.213 -5.722 33.644 1.00 87.31 637 GLY A O 1
ATOM 5026 N N . VAL A 1 638 ? 9.224 -6.425 34.434 1.00 89.94 638 VAL A N 1
ATOM 5027 C CA . VAL A 1 638 ? 8.625 -5.107 34.684 1.00 89.94 638 VAL A CA 1
ATOM 5028 C C . VAL A 1 638 ? 7.769 -5.154 35.949 1.00 89.94 638 VAL A C 1
ATOM 5030 O O . VAL A 1 638 ? 7.256 -6.211 36.292 1.00 89.94 638 VAL A O 1
ATOM 5033 N N . GLU A 1 639 ? 7.599 -4.006 36.606 1.00 90.25 639 GLU A N 1
ATOM 5034 C CA . GLU A 1 639 ? 6.813 -3.869 37.850 1.00 90.25 639 GLU A CA 1
ATOM 5035 C C . GLU A 1 639 ? 5.476 -3.134 37.635 1.00 90.25 639 GLU A C 1
ATOM 5037 O O . GLU A 1 639 ? 4.666 -2.999 38.550 1.00 90.25 639 GLU A O 1
ATOM 5042 N N . VAL A 1 640 ? 5.253 -2.600 36.430 1.00 94.31 640 VAL A N 1
ATOM 5043 C CA . VAL A 1 640 ? 3.981 -1.967 36.060 1.00 94.31 640 VAL A CA 1
ATOM 5044 C C . VAL A 1 640 ? 2.881 -3.014 35.917 1.00 94.31 640 VAL A C 1
ATOM 5046 O O . VAL A 1 640 ? 3.148 -4.186 35.658 1.00 94.31 640 VAL A O 1
ATOM 5049 N N . GLU A 1 641 ? 1.630 -2.586 36.040 1.00 96.12 641 GLU A N 1
ATOM 5050 C CA . GLU A 1 641 ? 0.488 -3.473 35.890 1.00 96.12 641 GLU A CA 1
ATOM 5051 C C . GLU A 1 641 ? 0.406 -4.078 34.482 1.00 96.12 641 GLU A C 1
ATOM 5053 O O . GLU A 1 641 ? 0.704 -3.425 33.479 1.00 96.12 641 GLU A O 1
ATOM 5058 N N . ASP A 1 642 ? -0.017 -5.335 34.405 1.00 96.19 642 ASP A N 1
ATOM 5059 C CA . ASP A 1 642 ? -0.182 -6.099 33.164 1.00 96.19 642 ASP A CA 1
ATOM 5060 C C . ASP A 1 642 ? -1.613 -6.636 32.987 1.00 96.19 642 ASP A C 1
ATOM 5062 O O . ASP A 1 642 ? -1.941 -7.175 31.928 1.00 96.19 642 ASP A O 1
ATOM 5066 N N . THR A 1 643 ? -2.452 -6.463 34.013 1.00 97.81 643 THR A N 1
ATOM 5067 C CA . THR A 1 643 ? -3.823 -6.962 34.123 1.00 97.81 643 THR A CA 1
ATOM 5068 C C . THR A 1 643 ? -4.738 -5.849 34.607 1.00 97.81 643 THR A C 1
ATOM 5070 O O . THR A 1 643 ? -4.416 -5.157 35.572 1.00 97.81 643 THR A O 1
ATOM 5073 N N . VAL A 1 644 ? -5.888 -5.691 33.951 1.00 98.25 644 VAL A N 1
ATOM 5074 C CA . VAL A 1 644 ? -6.874 -4.640 34.221 1.00 98.25 644 VAL A CA 1
ATOM 5075 C C . VAL A 1 644 ? -8.285 -5.227 34.206 1.00 98.25 644 VAL A C 1
ATOM 5077 O O . VAL A 1 644 ? -8.706 -5.841 33.224 1.00 98.25 644 VAL A O 1
ATOM 5080 N N . HIS A 1 645 ? -9.042 -4.967 35.268 1.00 98.19 645 HIS A N 1
ATOM 5081 C CA . HIS A 1 645 ? -10.476 -5.205 35.374 1.00 98.19 645 HIS A CA 1
ATOM 5082 C C . HIS A 1 645 ? -11.194 -3.905 35.720 1.00 98.19 645 HIS A C 1
ATOM 5084 O O . HIS A 1 645 ? -10.952 -3.306 36.762 1.00 98.19 645 HIS A O 1
ATOM 5090 N N . LEU A 1 646 ? -12.116 -3.473 34.863 1.00 98.19 646 LEU A N 1
ATOM 5091 C CA . LEU A 1 646 ? -12.831 -2.215 35.036 1.00 98.19 646 LEU A CA 1
ATOM 5092 C C . LEU A 1 646 ? -14.341 -2.406 34.901 1.00 98.19 646 LEU A C 1
ATOM 5094 O O . LEU A 1 646 ? -14.830 -3.099 34.008 1.00 98.19 646 LEU A O 1
ATOM 5098 N N . THR A 1 647 ? -15.088 -1.741 35.778 1.00 98.25 647 THR A N 1
ATOM 5099 C CA . THR A 1 647 ? -16.528 -1.505 35.633 1.00 98.25 647 THR A CA 1
ATOM 5100 C C . THR A 1 647 ? -16.794 -0.008 35.611 1.00 98.25 647 THR A C 1
ATOM 5102 O O . THR A 1 647 ? -16.112 0.752 36.295 1.00 98.25 647 THR A O 1
ATOM 5105 N N . ALA A 1 648 ? -17.753 0.443 34.809 1.00 97.88 648 ALA A N 1
ATOM 5106 C CA . ALA A 1 648 ? -18.023 1.870 34.672 1.00 97.88 648 ALA A CA 1
ATOM 5107 C C . ALA A 1 648 ? -19.475 2.190 34.318 1.00 97.88 648 ALA A C 1
ATOM 5109 O O . ALA A 1 648 ? -20.258 1.322 33.911 1.00 97.88 648 ALA A O 1
ATOM 5110 N N . ARG A 1 649 ? -19.810 3.471 34.481 1.00 97.69 649 ARG A N 1
ATOM 5111 C CA . ARG A 1 649 ? -21.028 4.110 33.975 1.00 97.69 649 ARG A CA 1
ATOM 5112 C C . ARG A 1 649 ? -20.656 5.057 32.841 1.00 97.69 649 ARG A C 1
ATOM 5114 O O . ARG A 1 649 ? -19.647 5.753 32.951 1.00 97.69 649 ARG A O 1
ATOM 5121 N N . ALA A 1 650 ? -21.442 5.044 31.772 1.00 95.75 650 ALA A N 1
ATOM 5122 C CA . ALA A 1 650 ? -21.285 5.933 30.629 1.00 95.75 650 ALA A CA 1
ATOM 5123 C C . ALA A 1 650 ? -22.640 6.458 30.129 1.00 95.75 650 ALA A C 1
ATOM 5125 O O . ALA A 1 650 ? -23.697 5.890 30.440 1.00 95.75 650 ALA A O 1
ATOM 5126 N N . ALA A 1 651 ? -22.581 7.511 29.309 1.00 92.62 651 ALA A N 1
ATOM 5127 C CA . ALA A 1 651 ? -23.722 8.177 28.683 1.00 92.62 651 ALA A CA 1
ATOM 5128 C C . ALA A 1 651 ? -24.789 8.613 29.696 1.00 92.62 651 ALA A C 1
ATOM 5130 O O . ALA A 1 651 ? -25.953 8.200 29.611 1.00 92.62 651 ALA A O 1
ATOM 5131 N N . ASP A 1 652 ? -24.390 9.444 30.660 1.00 90.88 652 ASP A N 1
ATOM 5132 C CA . ASP A 1 652 ? -25.258 9.931 31.734 1.00 90.88 652 ASP A CA 1
ATOM 5133 C C . ASP A 1 652 ? -25.807 8.764 32.574 1.00 90.88 652 ASP A C 1
ATOM 5135 O O . ASP A 1 652 ? -26.992 8.683 32.905 1.00 90.88 652 ASP A O 1
ATOM 5139 N N . SER A 1 653 ? -24.934 7.800 32.876 1.00 90.88 653 SER A N 1
ATOM 5140 C CA . SER A 1 653 ? -25.205 6.571 33.630 1.00 90.88 653 SER A CA 1
ATOM 5141 C C . SER A 1 653 ? -26.193 5.580 33.006 1.00 90.88 653 SER A C 1
ATOM 5143 O O . SER A 1 653 ? -26.553 4.589 33.657 1.00 90.88 653 SER A O 1
ATOM 5145 N N . ARG A 1 654 ? -26.595 5.785 31.747 1.00 94.44 654 ARG A N 1
ATOM 5146 C CA . ARG A 1 654 ? -27.507 4.885 31.020 1.00 94.44 654 ARG A CA 1
ATOM 5147 C C . ARG A 1 654 ? -26.849 3.579 30.588 1.00 94.44 654 ARG A C 1
ATOM 5149 O O . ARG A 1 654 ? -27.534 2.558 30.530 1.00 94.44 654 ARG A O 1
ATOM 5156 N N . VAL A 1 655 ? -25.542 3.593 30.324 1.00 98.00 655 VAL A N 1
ATOM 5157 C CA . VAL A 1 655 ? -24.789 2.426 29.850 1.00 98.00 655 VAL A CA 1
ATOM 5158 C C . VAL A 1 655 ? -23.890 1.883 30.959 1.00 98.00 655 VAL A C 1
ATOM 5160 O O . VAL A 1 655 ? -23.147 2.624 31.605 1.00 98.00 655 VAL A O 1
ATOM 5163 N N . MET A 1 656 ? -23.942 0.568 31.175 1.00 98.44 656 MET A N 1
ATOM 5164 C CA . MET A 1 656 ? -23.013 -0.156 32.048 1.00 98.44 656 MET A CA 1
ATOM 5165 C C . MET A 1 656 ? -21.864 -0.748 31.241 1.00 98.44 656 MET A C 1
ATOM 5167 O O . MET A 1 656 ? -22.090 -1.446 30.256 1.00 98.44 656 MET A O 1
ATOM 5171 N N . VAL A 1 657 ? -20.633 -0.531 31.688 1.00 98.62 657 VAL A N 1
ATOM 5172 C CA . VAL A 1 657 ? -19.432 -1.033 31.015 1.00 98.62 657 VAL A CA 1
ATOM 5173 C C . VAL A 1 657 ? -18.726 -2.049 31.906 1.00 98.62 657 VAL A C 1
ATOM 5175 O O . VAL A 1 657 ? -18.580 -1.824 33.108 1.00 98.62 657 VAL A O 1
ATOM 5178 N N . SER A 1 658 ? -18.271 -3.151 31.312 1.00 98.38 658 SER A N 1
ATOM 5179 C CA . SER A 1 658 ? -17.345 -4.108 31.919 1.00 98.38 658 SER A CA 1
ATOM 5180 C C . SER A 1 658 ? -16.185 -4.375 30.965 1.00 98.38 658 SER A C 1
ATOM 5182 O O . SER A 1 658 ? -16.400 -4.606 29.775 1.00 98.38 658 SER A O 1
ATOM 5184 N N . LEU A 1 659 ? -14.960 -4.322 31.476 1.00 98.31 659 LEU A N 1
ATOM 5185 C CA . LEU A 1 659 ? -13.733 -4.498 30.712 1.00 98.31 659 LEU A CA 1
ATOM 5186 C C . LEU A 1 659 ? -12.782 -5.426 31.466 1.00 98.31 659 LEU A C 1
ATOM 5188 O O . LEU A 1 659 ? -12.539 -5.239 32.658 1.00 98.31 659 LEU A O 1
ATOM 5192 N N . ALA A 1 660 ? -12.228 -6.403 30.756 1.00 98.06 660 ALA A N 1
ATOM 5193 C CA . ALA A 1 660 ? -11.138 -7.252 31.218 1.00 98.06 660 ALA A CA 1
ATOM 5194 C C . ALA A 1 660 ? -10.023 -7.258 30.168 1.00 98.06 660 ALA A C 1
ATOM 5196 O O . ALA A 1 660 ? -10.282 -7.543 28.995 1.00 98.06 660 ALA A O 1
ATOM 5197 N N . LEU A 1 661 ? -8.797 -6.941 30.583 1.00 97.56 661 LEU A N 1
ATOM 5198 C CA . LEU A 1 661 ? -7.623 -6.927 29.717 1.00 97.56 661 LEU A CA 1
ATOM 5199 C C . LEU A 1 661 ? -6.398 -7.502 30.426 1.00 97.56 661 LEU A C 1
ATOM 5201 O O . LEU A 1 661 ? -6.166 -7.190 31.590 1.00 97.56 661 LEU A O 1
ATOM 5205 N N . ASN A 1 662 ? -5.586 -8.298 29.727 1.00 96.88 662 ASN A N 1
ATOM 5206 C CA . ASN A 1 662 ? -4.254 -8.666 30.214 1.00 96.88 662 ASN A CA 1
ATOM 5207 C C . ASN A 1 662 ? -3.208 -8.793 29.089 1.00 96.88 662 ASN A C 1
ATOM 5209 O O . ASN A 1 662 ? -3.545 -8.895 27.910 1.00 96.88 662 ASN A O 1
ATOM 5213 N N . GLN A 1 663 ? -1.932 -8.792 29.470 1.00 95.31 663 GLN A N 1
ATOM 5214 C CA . GLN A 1 663 ? -0.775 -8.791 28.560 1.00 95.31 663 GLN A CA 1
ATOM 5215 C C . GLN A 1 663 ? -0.038 -10.141 28.485 1.00 95.31 663 GLN A C 1
ATOM 5217 O O . GLN A 1 663 ? 1.113 -10.210 28.047 1.00 95.31 663 GLN A O 1
ATOM 5222 N N . PHE A 1 664 ? -0.690 -11.226 28.903 1.00 94.00 664 PHE A N 1
ATOM 5223 C CA . PHE A 1 664 ? -0.132 -12.585 28.869 1.00 94.00 664 PHE A CA 1
ATOM 5224 C C . PHE A 1 664 ? -1.112 -13.634 28.332 1.00 94.00 664 PHE A C 1
ATOM 5226 O O . PHE A 1 664 ? -0.827 -14.831 28.380 1.00 94.00 664 PHE A O 1
ATOM 5233 N N . MET A 1 665 ? -2.265 -13.213 27.813 1.00 93.75 665 MET A N 1
ATOM 5234 C CA . MET A 1 665 ? -3.237 -14.098 27.182 1.00 93.75 665 MET A CA 1
ATOM 5235 C C . MET A 1 665 ? -2.564 -14.826 26.018 1.00 93.75 665 MET A C 1
ATOM 5237 O O . MET A 1 665 ? -2.033 -14.184 25.121 1.00 93.75 665 MET A O 1
ATOM 5241 N N . ALA A 1 666 ? -2.574 -16.161 26.042 1.00 88.94 666 ALA A N 1
ATOM 5242 C CA . ALA A 1 666 ? -1.909 -16.961 25.016 1.00 88.94 666 ALA A CA 1
ATOM 5243 C C . ALA A 1 666 ? -2.436 -16.667 23.594 1.00 88.94 666 ALA A C 1
ATOM 5245 O O . ALA A 1 666 ? -1.615 -16.395 22.716 1.00 88.94 666 ALA A O 1
ATOM 5246 N N . PRO A 1 667 ? -3.762 -16.677 23.339 1.00 90.38 667 PRO A N 1
ATOM 5247 C CA . PRO A 1 667 ? -4.294 -16.158 22.087 1.00 90.38 667 PRO A CA 1
ATOM 5248 C C . PRO A 1 667 ? -4.323 -14.622 22.097 1.00 90.38 667 PRO A C 1
ATOM 5250 O O . PRO A 1 667 ? -4.741 -13.995 23.067 1.00 90.38 667 PRO A O 1
ATOM 5253 N N . ASN A 1 668 ? -3.906 -14.008 20.990 1.00 89.00 668 ASN A N 1
ATOM 5254 C CA . ASN A 1 668 ? -4.046 -12.566 20.790 1.00 89.00 668 ASN A CA 1
ATOM 5255 C C . ASN A 1 668 ? -5.465 -12.266 20.310 1.00 89.00 668 ASN A C 1
ATOM 5257 O O . ASN A 1 668 ? -5.716 -12.151 19.110 1.00 89.00 668 ASN A O 1
ATOM 5261 N N . GLU A 1 669 ? -6.394 -12.170 21.252 1.00 92.69 669 GLU A N 1
ATOM 5262 C CA . GLU A 1 669 ? -7.807 -11.992 20.962 1.00 92.69 669 GLU A CA 1
ATOM 5263 C C . GLU A 1 669 ? -8.376 -10.796 21.709 1.00 92.69 669 GLU A C 1
ATOM 5265 O O . GLU A 1 669 ? -8.164 -10.602 22.903 1.00 92.69 669 GLU A O 1
ATOM 5270 N N . SER A 1 670 ? -9.174 -10.014 20.989 1.00 94.00 670 SER A N 1
ATOM 5271 C CA . SER A 1 670 ? -10.031 -8.988 21.566 1.00 94.00 670 SER A CA 1
ATOM 5272 C C . SER A 1 670 ? -11.437 -9.115 21.001 1.00 94.00 670 SER A C 1
ATOM 5274 O O . SER A 1 670 ? -11.623 -9.333 19.796 1.00 94.00 670 SER A O 1
ATOM 5276 N N . MET A 1 671 ? -12.419 -8.940 21.879 1.00 96.69 671 MET A N 1
ATOM 5277 C CA . MET A 1 671 ? -13.840 -8.964 21.573 1.00 96.69 671 MET A CA 1
ATOM 5278 C C . MET A 1 671 ? -14.554 -7.839 22.324 1.00 96.69 671 MET A C 1
ATOM 5280 O O . MET A 1 671 ? -14.308 -7.609 23.509 1.00 96.69 671 MET A O 1
ATOM 5284 N N . LEU A 1 672 ? -15.443 -7.140 21.621 1.00 98.25 672 LEU A N 1
ATOM 5285 C CA . LEU A 1 672 ? -16.324 -6.125 22.194 1.00 98.25 672 LEU A CA 1
ATOM 5286 C C . LEU A 1 672 ? -17.771 -6.495 21.880 1.00 98.25 672 LEU A C 1
ATOM 5288 O O . LEU A 1 672 ? -18.124 -6.671 20.717 1.00 98.25 672 LEU A O 1
ATOM 5292 N N . GLN A 1 673 ? -18.617 -6.575 22.898 1.00 98.50 673 GLN A N 1
ATOM 5293 C CA . GLN A 1 673 ? -20.049 -6.802 22.751 1.00 98.50 673 GLN A CA 1
ATOM 5294 C C . GLN A 1 673 ? -20.835 -5.598 23.262 1.00 98.50 673 GLN A C 1
ATOM 5296 O O . GLN A 1 673 ? -20.543 -5.063 24.331 1.00 98.50 673 GLN A O 1
ATOM 5301 N N . LEU A 1 674 ? -21.852 -5.204 22.502 1.00 98.62 674 LEU A N 1
ATOM 5302 C CA . LEU A 1 674 ? -22.765 -4.111 22.806 1.00 98.62 674 LEU A CA 1
ATOM 5303 C C . LEU A 1 674 ? -24.190 -4.662 22.835 1.00 98.62 674 LEU A C 1
ATOM 5305 O O . LEU A 1 674 ? -24.637 -5.257 21.858 1.00 98.62 674 LEU A O 1
ATOM 5309 N N . ASN A 1 675 ? -24.900 -4.479 23.945 1.00 98.44 675 ASN A N 1
ATOM 5310 C CA . ASN A 1 675 ? -26.259 -4.985 24.134 1.00 98.44 675 ASN A CA 1
ATOM 5311 C C . ASN A 1 675 ? -27.224 -3.814 24.312 1.00 98.44 675 ASN A C 1
ATOM 5313 O O . ASN A 1 675 ? -27.081 -3.023 25.253 1.00 98.44 675 ASN A O 1
ATOM 5317 N N . GLY A 1 676 ? -28.195 -3.716 23.411 1.00 98.06 676 GLY A N 1
ATOM 5318 C CA . GLY A 1 676 ? -29.317 -2.795 23.510 1.00 98.06 676 GLY A CA 1
ATOM 5319 C C . GLY A 1 676 ? -30.601 -3.508 23.928 1.00 98.06 676 GLY A C 1
ATOM 5320 O O . GLY A 1 676 ? -30.609 -4.707 24.202 1.00 98.06 676 GLY A O 1
ATOM 5321 N N . ASP A 1 677 ? -31.700 -2.767 23.995 1.00 97.00 677 ASP A N 1
ATOM 5322 C CA . ASP A 1 677 ? -33.015 -3.295 24.377 1.00 97.00 677 ASP A CA 1
ATOM 5323 C C . ASP A 1 677 ? -33.764 -4.020 23.240 1.00 97.00 677 ASP A C 1
ATOM 5325 O O . ASP A 1 677 ? -34.828 -4.601 23.479 1.00 97.00 677 ASP A O 1
ATOM 5329 N N . ARG A 1 678 ? -33.213 -4.029 22.017 1.00 97.50 678 ARG A N 1
ATOM 5330 C CA . ARG A 1 678 ? -33.776 -4.732 20.847 1.00 97.50 678 ARG A CA 1
ATOM 5331 C C . ARG A 1 678 ? -32.817 -5.717 20.170 1.00 97.50 678 ARG A C 1
ATOM 5333 O O . ARG A 1 678 ? -33.218 -6.385 19.216 1.00 97.50 678 ARG A O 1
ATOM 5340 N N . GLY A 1 679 ? -31.577 -5.825 20.640 1.00 98.00 679 GLY A N 1
ATOM 5341 C CA . GLY A 1 679 ? -30.586 -6.730 20.066 1.00 98.00 679 GLY A CA 1
ATOM 5342 C C . GLY A 1 679 ? -29.170 -6.508 20.591 1.00 98.00 679 GLY A C 1
ATOM 5343 O O . GLY A 1 679 ? -28.943 -5.762 21.545 1.00 98.00 679 GLY A O 1
ATOM 5344 N N . SER A 1 680 ? -28.208 -7.133 19.922 1.00 98.62 680 SER A N 1
ATOM 5345 C CA . SER A 1 680 ? -26.790 -7.096 20.262 1.00 98.62 680 SER A CA 1
ATOM 5346 C C . SER A 1 680 ? -25.914 -6.927 19.024 1.00 98.62 680 SER A C 1
ATOM 5348 O O . SER A 1 680 ? -26.207 -7.458 17.955 1.00 98.62 680 SER A O 1
ATOM 5350 N N . LEU A 1 681 ? -24.797 -6.226 19.196 1.00 98.62 681 LEU A N 1
ATOM 5351 C CA . LEU A 1 681 ? -23.689 -6.163 18.247 1.00 98.62 681 LEU A CA 1
ATOM 5352 C C . LEU A 1 681 ? -22.448 -6.788 18.883 1.00 98.62 681 LEU A C 1
ATOM 5354 O O . LEU A 1 681 ? -22.244 -6.691 20.098 1.00 98.62 681 LEU A O 1
ATOM 5358 N N . ARG A 1 682 ? -21.595 -7.413 18.073 1.00 98.31 682 ARG A N 1
ATOM 5359 C CA . ARG A 1 682 ? -20.322 -7.979 18.530 1.00 98.31 682 ARG A CA 1
ATOM 5360 C C . ARG A 1 682 ? -19.212 -7.708 17.525 1.00 98.31 682 ARG A C 1
ATOM 5362 O O . ARG A 1 682 ? -19.411 -7.877 16.331 1.00 98.31 682 ARG A O 1
ATOM 5369 N N . LEU A 1 683 ? -18.040 -7.327 18.018 1.00 97.12 683 LEU A N 1
ATOM 5370 C CA . LEU A 1 683 ? -16.799 -7.164 17.264 1.00 97.12 683 LEU A CA 1
ATOM 5371 C C . LEU A 1 683 ? -15.811 -8.247 17.669 1.00 97.12 683 LEU A C 1
ATOM 5373 O O . LEU A 1 683 ? -15.559 -8.419 18.861 1.00 97.12 683 LEU A O 1
ATOM 5377 N N . GLN A 1 684 ? -15.223 -8.925 16.687 1.00 94.88 684 GLN A N 1
ATOM 5378 C CA . GLN A 1 684 ? -14.130 -9.876 16.879 1.00 94.88 684 GLN A CA 1
ATOM 5379 C C . GLN A 1 684 ? -12.930 -9.406 16.068 1.00 94.88 684 GLN A C 1
ATOM 5381 O O . GLN A 1 684 ? -12.858 -9.606 14.857 1.00 94.88 684 GLN A O 1
ATOM 5386 N N . PHE A 1 685 ? -11.983 -8.757 16.746 1.00 90.62 685 PHE A N 1
ATOM 5387 C CA . PHE A 1 685 ? -10.823 -8.165 16.076 1.00 90.62 685 PHE A CA 1
ATOM 5388 C C . PHE A 1 685 ? -9.904 -9.223 15.459 1.00 90.62 685 PHE A C 1
ATOM 5390 O O . PHE A 1 685 ? -9.389 -9.018 14.369 1.00 90.62 685 PHE A O 1
ATOM 5397 N N . HIS A 1 686 ? -9.760 -10.369 16.123 1.00 90.06 686 HIS A N 1
ATOM 5398 C CA . HIS A 1 686 ? -8.933 -11.498 15.689 1.00 90.06 686 HIS A CA 1
ATOM 5399 C C . HIS A 1 686 ? -9.486 -12.234 14.457 1.00 90.06 686 HIS A C 1
ATOM 5401 O O . HIS A 1 686 ? -8.732 -12.875 13.737 1.00 90.06 686 HIS A O 1
ATOM 5407 N N . GLU A 1 687 ? -10.788 -12.115 14.188 1.00 90.69 687 GLU A N 1
ATOM 5408 C CA . GLU A 1 687 ? -11.445 -12.673 12.996 1.00 90.69 687 GLU A CA 1
ATOM 5409 C C . GLU A 1 687 ? -11.808 -11.587 11.972 1.00 90.69 687 GLU A C 1
ATOM 5411 O O . GLU A 1 687 ? -12.473 -11.867 10.978 1.00 90.69 687 GLU A O 1
ATOM 5416 N N . HIS A 1 688 ? -11.397 -10.337 12.220 1.00 88.12 688 HIS A N 1
ATOM 5417 C CA . HIS A 1 688 ? -11.665 -9.181 11.364 1.00 88.12 688 HIS A CA 1
ATOM 5418 C C . HIS A 1 688 ? -13.147 -8.996 10.988 1.00 88.12 688 HIS A C 1
ATOM 5420 O O . HIS A 1 688 ? -13.464 -8.493 9.911 1.00 88.12 688 HIS A O 1
ATOM 5426 N N . ARG A 1 689 ? -14.074 -9.366 11.876 1.00 93.81 689 ARG A N 1
ATOM 5427 C CA . ARG A 1 689 ? -15.516 -9.365 11.587 1.00 93.81 689 ARG A CA 1
ATOM 5428 C C . ARG A 1 689 ? -16.345 -8.723 12.688 1.00 93.81 689 ARG A C 1
ATOM 5430 O O . ARG A 1 689 ? -15.893 -8.528 13.822 1.00 93.81 689 ARG A O 1
ATOM 5437 N N . TRP A 1 690 ? -17.589 -8.416 12.349 1.00 97.31 690 TRP A N 1
ATOM 5438 C CA . TRP A 1 690 ? -18.607 -7.987 13.298 1.00 97.31 690 TRP A CA 1
ATOM 5439 C C . TRP A 1 690 ? -19.909 -8.749 13.064 1.00 97.31 690 TRP A C 1
ATOM 5441 O O . TRP A 1 690 ? -20.110 -9.325 11.998 1.00 97.31 690 TRP A O 1
ATOM 5451 N N . GLY A 1 691 ? -20.778 -8.789 14.067 1.00 97.81 691 GLY A N 1
ATOM 5452 C CA . GLY A 1 691 ? -22.048 -9.496 13.992 1.00 97.81 691 GLY A CA 1
ATOM 5453 C C . GLY A 1 691 ? -23.194 -8.715 14.613 1.00 97.81 691 GLY A C 1
ATOM 5454 O O . GLY A 1 691 ? -22.993 -7.967 15.573 1.00 97.81 691 GLY A O 1
ATOM 5455 N N . LEU A 1 692 ? -24.392 -8.929 14.073 1.00 98.00 692 LEU A N 1
ATOM 5456 C CA . LEU A 1 692 ? -25.669 -8.430 14.581 1.00 98.00 692 LEU A CA 1
ATOM 5457 C C . LEU A 1 692 ? -26.539 -9.602 15.041 1.00 98.00 692 LEU A C 1
ATOM 5459 O O . LEU A 1 692 ? -26.592 -10.645 14.391 1.00 98.00 692 LEU A O 1
ATOM 5463 N N . PHE A 1 693 ? -27.242 -9.411 16.149 1.00 98.19 693 PHE A N 1
ATOM 5464 C CA . PHE A 1 693 ? -28.254 -10.336 16.640 1.00 98.19 693 PHE A CA 1
ATOM 5465 C C . PHE A 1 693 ? -29.473 -9.539 17.095 1.00 98.19 693 PHE A C 1
ATOM 5467 O O . PHE A 1 693 ? -29.418 -8.843 18.109 1.00 98.19 693 PHE A O 1
ATOM 5474 N N . ASN A 1 694 ? -30.579 -9.616 16.366 1.00 96.00 694 ASN A N 1
ATOM 5475 C CA . ASN A 1 694 ? -31.827 -8.971 16.765 1.00 96.00 694 ASN A CA 1
ATOM 5476 C C . ASN A 1 694 ? -32.632 -9.892 17.685 1.00 96.00 694 ASN A C 1
ATOM 5478 O O . ASN A 1 694 ? -32.512 -11.117 17.638 1.00 96.00 694 ASN A O 1
ATOM 5482 N N . HIS A 1 695 ? -33.497 -9.321 18.522 1.00 93.19 695 HIS A N 1
ATOM 5483 C CA . HIS A 1 695 ? -34.443 -10.132 19.287 1.00 93.19 695 HIS A CA 1
ATOM 5484 C C . HIS A 1 695 ? -35.337 -10.958 18.350 1.00 93.19 695 HIS A C 1
ATOM 5486 O O . HIS A 1 695 ? -36.086 -10.401 17.551 1.00 93.19 695 HIS A O 1
ATOM 5492 N N . GLY A 1 696 ? -35.280 -12.283 18.492 1.00 91.00 696 GLY A N 1
ATOM 5493 C CA . GLY A 1 696 ? -36.016 -13.233 17.653 1.00 91.00 696 GLY A CA 1
ATOM 5494 C C . GLY A 1 696 ? -35.172 -13.911 16.572 1.00 91.00 696 GLY A C 1
ATOM 5495 O O . GLY A 1 696 ? -35.659 -14.867 15.975 1.00 91.00 696 GLY A O 1
ATOM 5496 N N . ASP A 1 697 ? -33.926 -13.478 16.355 1.00 94.88 697 ASP A N 1
ATOM 5497 C CA . ASP A 1 697 ? -32.993 -14.193 15.483 1.00 94.88 697 ASP A CA 1
ATOM 5498 C C . ASP A 1 697 ? -32.611 -15.551 16.104 1.00 94.88 697 ASP A C 1
ATOM 5500 O O . ASP A 1 697 ? -32.502 -15.694 17.324 1.00 94.88 697 ASP A O 1
ATOM 5504 N N . GLU A 1 698 ? -32.391 -16.566 15.264 1.00 95.44 698 GLU A N 1
ATOM 5505 C CA . GLU A 1 698 ? -31.940 -17.895 15.712 1.00 95.44 698 GLU A CA 1
ATOM 5506 C C . GLU A 1 698 ? -30.406 -17.992 15.809 1.00 95.44 698 GLU A C 1
ATOM 5508 O O . GLU A 1 698 ? -29.876 -18.830 16.540 1.00 95.44 698 GLU A O 1
ATOM 5513 N N . ALA A 1 699 ? -29.680 -17.126 15.092 1.00 96.19 699 ALA A N 1
ATOM 5514 C CA . ALA A 1 699 ? -28.222 -17.102 15.031 1.00 96.19 699 ALA A CA 1
ATOM 5515 C C . ALA A 1 699 ? -27.685 -15.687 14.755 1.00 96.19 699 ALA A C 1
ATOM 5517 O O . ALA A 1 699 ? -28.399 -14.814 14.267 1.00 96.19 699 ALA A O 1
ATOM 5518 N N . TRP A 1 700 ? -26.399 -15.476 15.051 1.00 97.62 700 TRP A N 1
ATOM 5519 C CA . TRP A 1 700 ? -25.693 -14.238 14.716 1.00 97.62 700 TRP A CA 1
ATOM 5520 C C . TRP A 1 700 ? -25.575 -14.059 13.203 1.00 97.62 700 TRP A C 1
ATOM 5522 O O . TRP A 1 700 ? -25.166 -14.976 12.490 1.00 97.62 700 TRP A O 1
ATOM 5532 N N . GLN A 1 701 ? -25.856 -12.845 12.743 1.00 96.88 701 GLN A N 1
ATOM 5533 C CA . GLN A 1 701 ? -25.621 -12.407 11.374 1.00 96.88 701 GLN A CA 1
ATOM 5534 C C . GLN A 1 701 ? -24.220 -11.800 11.307 1.00 96.88 701 GLN A C 1
ATOM 5536 O O . GLN A 1 701 ? -24.016 -10.658 11.720 1.00 96.88 701 GLN A O 1
ATOM 5541 N N . TRP A 1 702 ? -23.244 -12.588 10.863 1.00 97.31 702 TRP A N 1
ATOM 5542 C CA . TRP A 1 702 ? -21.846 -12.169 10.774 1.00 97.31 702 TRP A CA 1
ATOM 5543 C C . TRP A 1 702 ? -21.541 -11.487 9.444 1.00 97.31 702 TRP A C 1
ATOM 5545 O O . TRP A 1 702 ? -22.027 -11.910 8.398 1.00 97.31 702 TRP A O 1
ATOM 5555 N N . SER A 1 703 ? -20.696 -10.461 9.487 1.00 95.19 703 SER A N 1
ATOM 5556 C CA . SER A 1 703 ? -20.041 -9.942 8.294 1.00 95.19 703 SER A CA 1
ATOM 5557 C C . SER A 1 703 ? -19.011 -10.943 7.780 1.00 95.19 703 SER A C 1
ATOM 5559 O O . SER A 1 703 ? -18.391 -11.668 8.566 1.00 95.19 703 SER A O 1
ATOM 5561 N N . GLU A 1 704 ? -18.742 -10.897 6.478 1.00 89.69 704 GLU A N 1
ATOM 5562 C CA . GLU A 1 704 ? -17.509 -11.472 5.945 1.00 89.69 704 GLU A CA 1
ATOM 5563 C C . GLU A 1 704 ? -16.285 -10.845 6.644 1.00 89.69 704 GLU A C 1
ATOM 5565 O O . GLU A 1 704 ? -16.353 -9.676 7.064 1.00 89.69 704 GLU A O 1
ATOM 5570 N N . PRO A 1 705 ? -15.176 -11.592 6.807 1.00 83.31 705 PRO A N 1
ATOM 5571 C CA . PRO A 1 705 ? -13.930 -11.040 7.318 1.00 83.31 705 PRO A CA 1
ATOM 5572 C C . PRO A 1 705 ? -13.480 -9.851 6.466 1.00 83.31 705 PRO A C 1
ATOM 5574 O O . PRO A 1 705 ? -13.236 -9.961 5.265 1.00 83.31 705 PRO A O 1
ATOM 5577 N N . LEU A 1 706 ? -13.366 -8.689 7.098 1.00 78.94 706 LEU A N 1
ATOM 5578 C CA . LEU A 1 706 ? -12.917 -7.467 6.450 1.00 78.94 706 LEU A CA 1
ATOM 5579 C C . LEU A 1 706 ? -11.392 -7.511 6.374 1.00 78.94 706 LEU A C 1
ATOM 5581 O O . LEU A 1 706 ? -10.712 -7.217 7.361 1.00 78.94 706 LEU A O 1
ATOM 5585 N N . VAL A 1 707 ? -10.865 -7.891 5.209 1.00 58.94 707 VAL A N 1
ATOM 5586 C CA . VAL A 1 707 ? -9.420 -7.951 4.957 1.00 58.94 707 VAL A CA 1
ATOM 5587 C C . VAL A 1 707 ? -8.800 -6.593 5.291 1.00 58.94 707 VAL A C 1
ATOM 5589 O O . VAL A 1 707 ? -9.131 -5.578 4.683 1.00 58.94 707 VAL A O 1
ATOM 5592 N N . ASN A 1 708 ? -7.927 -6.575 6.295 1.00 60.59 708 ASN A N 1
ATOM 5593 C CA . ASN A 1 708 ? -7.011 -5.473 6.551 1.00 60.59 708 ASN A CA 1
ATOM 5594 C C . ASN A 1 708 ? -5.633 -6.084 6.780 1.00 60.59 708 ASN A C 1
ATOM 5596 O O . ASN A 1 708 ? -5.475 -6.966 7.629 1.00 60.59 708 ASN A O 1
ATOM 5600 N N . GLU A 1 709 ? -4.632 -5.595 6.060 1.00 61.22 709 GLU A N 1
ATOM 5601 C CA . GLU A 1 709 ? -3.251 -5.800 6.458 1.00 61.22 709 GLU A CA 1
ATOM 5602 C C . GLU A 1 709 ? -3.008 -5.100 7.798 1.00 61.22 709 GLU A C 1
ATOM 5604 O O . GLU A 1 709 ? -3.638 -4.093 8.138 1.00 61.22 709 GLU A O 1
ATOM 5609 N N . ARG A 1 710 ? -2.040 -5.608 8.564 1.00 57.88 710 ARG A N 1
ATOM 5610 C CA . ARG A 1 710 ? -1.644 -5.029 9.856 1.00 57.88 710 ARG A CA 1
ATOM 5611 C C . ARG A 1 710 ? -1.375 -3.518 9.774 1.00 57.88 710 ARG A C 1
ATOM 5613 O O . ARG A 1 710 ? -1.664 -2.803 10.733 1.00 57.88 710 ARG A O 1
ATOM 5620 N N . ASP A 1 711 ? -0.845 -3.053 8.643 1.00 68.31 711 ASP A N 1
ATOM 5621 C CA . ASP A 1 711 ? -0.408 -1.671 8.455 1.00 68.31 711 ASP A CA 1
ATOM 5622 C C . ASP A 1 711 ? -1.495 -0.741 7.891 1.00 68.31 711 ASP A C 1
ATOM 5624 O O . ASP A 1 711 ? -1.335 0.480 7.930 1.00 68.31 711 ASP A O 1
ATOM 5628 N N . ASP A 1 712 ? -2.632 -1.272 7.431 1.00 72.94 712 ASP A N 1
ATOM 5629 C CA . ASP A 1 712 ? -3.677 -0.474 6.771 1.00 72.94 712 ASP A CA 1
ATOM 5630 C C . ASP A 1 712 ? -4.261 0.600 7.679 1.00 72.94 712 ASP A C 1
ATOM 5632 O O . ASP A 1 712 ? -4.561 1.715 7.247 1.00 72.94 712 ASP A O 1
ATOM 5636 N N . LEU A 1 713 ? -4.392 0.293 8.967 1.00 77.75 713 LEU A N 1
ATOM 5637 C CA . LEU A 1 713 ? -4.902 1.258 9.926 1.00 77.75 713 LEU A CA 1
ATOM 5638 C C . LEU A 1 713 ? -3.934 2.438 10.130 1.00 77.75 713 LEU A C 1
ATOM 5640 O O . LEU A 1 713 ? -4.381 3.577 10.277 1.00 77.75 713 LEU A O 1
ATOM 5644 N N . PHE A 1 714 ? -2.624 2.183 10.079 1.00 76.62 714 PHE A N 1
ATOM 5645 C CA . PHE A 1 714 ? -1.595 3.221 10.167 1.00 76.62 714 PHE A CA 1
ATOM 5646 C C . PHE A 1 714 ? -1.503 4.029 8.867 1.00 76.62 714 PHE A C 1
ATOM 5648 O O . PHE A 1 714 ? -1.385 5.255 8.923 1.00 76.62 714 PHE A O 1
ATOM 5655 N N . ARG A 1 715 ? -1.649 3.380 7.699 1.00 75.25 715 ARG A N 1
ATOM 5656 C CA . ARG A 1 715 ? -1.758 4.066 6.395 1.00 75.25 715 ARG A CA 1
ATOM 5657 C C . ARG A 1 715 ? -2.916 5.066 6.402 1.00 75.25 715 ARG A C 1
ATOM 5659 O O . ARG A 1 715 ? -2.707 6.245 6.131 1.00 75.25 715 ARG A O 1
ATOM 5666 N N . ARG A 1 716 ? -4.102 4.644 6.848 1.00 78.81 716 ARG A N 1
ATOM 5667 C CA . ARG A 1 716 ? -5.281 5.522 6.968 1.00 78.81 716 ARG A CA 1
ATOM 5668 C C . ARG A 1 716 ? -5.078 6.674 7.948 1.00 78.81 716 ARG A C 1
ATOM 5670 O O . ARG A 1 716 ? -5.577 7.775 7.714 1.00 78.81 716 ARG A O 1
ATOM 5677 N N . GLN A 1 717 ? -4.363 6.460 9.054 1.00 80.38 717 GLN A N 1
ATOM 5678 C CA . GLN A 1 717 ? -4.019 7.546 9.979 1.00 80.38 717 GLN A CA 1
ATOM 5679 C C . GLN A 1 717 ? -3.081 8.573 9.339 1.00 80.38 717 GLN A C 1
ATOM 5681 O O . GLN A 1 717 ? -3.295 9.775 9.515 1.00 80.38 717 GLN A O 1
ATOM 5686 N N . ALA A 1 718 ? -2.091 8.123 8.567 1.00 80.06 718 ALA A N 1
ATOM 5687 C CA . ALA A 1 718 ? -1.229 9.014 7.802 1.00 80.06 718 ALA A CA 1
ATOM 5688 C C . ALA A 1 718 ? -2.043 9.803 6.763 1.00 80.06 718 ALA A C 1
ATOM 5690 O O . ALA A 1 718 ? -1.993 11.030 6.758 1.00 80.06 718 ALA A O 1
ATOM 5691 N N . GLU A 1 719 ? -2.884 9.134 5.970 1.00 82.00 719 GLU A N 1
ATOM 5692 C CA . GLU A 1 719 ? -3.802 9.779 5.015 1.00 82.00 719 GLU A CA 1
ATOM 5693 C C . GLU A 1 719 ? -4.696 10.828 5.690 1.00 82.00 719 GLU A C 1
ATOM 5695 O O . GLU A 1 719 ? -4.916 11.914 5.155 1.00 82.00 719 GLU A O 1
ATOM 5700 N N . THR A 1 720 ? -5.169 10.533 6.901 1.00 84.06 720 THR A N 1
ATOM 5701 C CA . THR A 1 720 ? -5.989 11.439 7.711 1.00 84.06 720 THR A CA 1
ATOM 5702 C C . THR A 1 720 ? -5.211 12.688 8.136 1.00 84.06 720 THR A C 1
ATOM 5704 O O . THR A 1 720 ? -5.707 13.805 7.980 1.00 84.06 720 THR A O 1
ATOM 5707 N N . LEU A 1 721 ? -3.987 12.526 8.648 1.00 87.50 721 LEU A N 1
ATOM 5708 C CA . LEU A 1 721 ? -3.104 13.643 9.006 1.00 87.50 721 LEU A CA 1
ATOM 5709 C C . LEU A 1 721 ? -2.819 14.539 7.794 1.00 87.50 721 LEU A C 1
ATOM 5711 O O . LEU A 1 721 ? -2.886 15.766 7.881 1.00 87.50 721 LEU A O 1
ATOM 5715 N N . LEU A 1 722 ? -2.549 13.923 6.650 1.00 83.12 722 LEU A N 1
ATOM 5716 C CA . LEU A 1 722 ? -2.284 14.624 5.405 1.00 83.12 722 LEU A CA 1
ATOM 5717 C C . LEU A 1 722 ? -3.530 15.351 4.875 1.00 83.12 722 LEU A C 1
ATOM 5719 O O . LEU A 1 722 ? -3.453 16.511 4.476 1.00 83.12 722 LEU A O 1
ATOM 5723 N N . ALA A 1 723 ? -4.711 14.735 4.942 1.00 81.25 723 ALA A N 1
ATOM 5724 C CA . ALA A 1 723 ? -5.969 15.400 4.607 1.00 81.25 723 ALA A CA 1
ATOM 5725 C C . ALA A 1 723 ? -6.220 16.627 5.505 1.00 81.25 723 ALA A C 1
ATOM 5727 O O . ALA A 1 723 ? -6.580 17.693 4.992 1.00 81.25 723 ALA A O 1
ATOM 5728 N N . ALA A 1 724 ? -5.955 16.504 6.810 1.00 85.75 724 ALA A N 1
ATOM 5729 C CA . ALA A 1 724 ? -6.041 17.604 7.767 1.00 85.75 724 ALA A CA 1
ATOM 5730 C C . ALA A 1 724 ? -5.099 18.766 7.426 1.00 85.75 724 ALA A C 1
ATOM 5732 O O . ALA A 1 724 ? -5.515 19.923 7.500 1.00 85.75 724 ALA A O 1
ATOM 5733 N N . ALA A 1 725 ? -3.874 18.485 6.970 1.00 85.19 725 ALA A N 1
ATOM 5734 C CA . ALA A 1 725 ? -2.921 19.514 6.538 1.00 85.19 725 ALA A CA 1
ATOM 5735 C C . ALA A 1 725 ? -3.453 20.398 5.392 1.00 85.19 725 ALA A C 1
ATOM 5737 O O . ALA A 1 725 ? -3.030 21.545 5.248 1.00 85.19 725 ALA A O 1
ATOM 5738 N N . ASN A 1 726 ? -4.428 19.903 4.620 1.00 80.06 726 ASN A N 1
ATOM 5739 C CA . ASN A 1 726 ? -5.098 20.643 3.542 1.00 80.06 726 ASN A CA 1
ATOM 5740 C C . ASN A 1 726 ? -6.416 21.300 3.947 1.00 80.06 726 ASN A C 1
ATOM 5742 O O . ASN A 1 726 ? -7.194 21.697 3.080 1.00 80.06 726 ASN A O 1
ATOM 5746 N N . GLY A 1 727 ? -6.719 21.358 5.242 1.00 80.25 727 GLY A N 1
ATOM 5747 C CA . GLY A 1 727 ? -7.967 21.937 5.728 1.00 80.25 727 GLY A CA 1
ATOM 5748 C C . GLY A 1 727 ? -9.194 21.042 5.542 1.00 80.25 727 GLY A C 1
ATOM 5749 O O . GLY A 1 727 ? -10.315 21.538 5.640 1.00 80.25 727 GLY A O 1
ATOM 5750 N N . LYS A 1 728 ? -9.024 19.732 5.297 1.00 77.50 728 LYS A N 1
ATOM 5751 C CA . LYS A 1 728 ? -10.144 18.781 5.370 1.00 77.50 728 LYS A CA 1
ATOM 5752 C C . LYS A 1 728 ? -10.332 18.317 6.821 1.00 77.50 728 LYS A C 1
ATOM 5754 O O . LYS A 1 728 ? -9.348 17.955 7.463 1.00 77.50 728 LYS A O 1
ATOM 5759 N N . PRO A 1 729 ? -11.562 18.273 7.356 1.00 69.81 729 PRO A N 1
ATOM 5760 C CA . PRO A 1 729 ? -11.805 17.650 8.651 1.00 69.81 729 PRO A CA 1
ATOM 5761 C C . PRO A 1 729 ? -11.532 16.150 8.528 1.00 69.81 729 PRO A C 1
ATOM 5763 O O . PRO A 1 729 ? -12.162 15.475 7.717 1.00 69.81 729 PRO A O 1
ATOM 5766 N N . ALA A 1 730 ? -10.561 15.645 9.286 1.00 71.69 730 ALA A N 1
ATOM 5767 C CA . ALA A 1 730 ? -10.067 14.288 9.069 1.00 71.69 730 ALA A CA 1
ATOM 5768 C C . ALA A 1 730 ? -9.965 13.458 10.361 1.00 71.69 730 ALA A C 1
ATOM 5770 O O . ALA A 1 730 ? -10.314 12.279 10.360 1.00 71.69 730 ALA A O 1
ATOM 5771 N N . PHE A 1 731 ? -9.532 14.038 11.486 1.00 87.69 731 PHE A N 1
ATOM 5772 C CA . PHE A 1 731 ? -9.267 13.244 12.689 1.00 87.69 731 PHE A CA 1
ATOM 5773 C C . PHE A 1 731 ? -10.540 12.694 13.343 1.00 87.69 731 PHE A C 1
ATOM 5775 O O . PHE A 1 731 ? -11.449 13.439 13.697 1.00 87.69 731 PHE A O 1
ATOM 5782 N N . ARG A 1 732 ? -10.568 11.372 13.558 1.00 87.69 732 ARG A N 1
ATOM 5783 C CA . ARG A 1 732 ? -11.679 10.664 14.222 1.00 87.69 732 ARG A CA 1
ATOM 5784 C C . ARG A 1 732 ? -11.638 10.733 15.749 1.00 87.69 732 ARG A C 1
ATOM 5786 O O . ARG A 1 732 ? -12.649 10.454 16.389 1.00 87.69 732 ARG A O 1
ATOM 5793 N N . CYS A 1 733 ? -10.483 11.054 16.329 1.00 94.44 733 CYS A N 1
ATOM 5794 C CA . CYS A 1 733 ? -10.326 11.337 17.752 1.00 94.44 733 CYS A CA 1
ATOM 5795 C C . CYS A 1 733 ? -9.771 12.754 17.907 1.00 94.44 733 CYS A C 1
ATOM 5797 O O . CYS A 1 733 ? -8.638 13.034 17.499 1.00 94.44 733 CYS A O 1
ATOM 5799 N N . SER A 1 734 ? -10.607 13.644 18.440 1.00 93.06 734 SER A N 1
ATOM 5800 C CA . SER A 1 734 ? -10.245 15.032 18.734 1.00 93.06 734 SER A CA 1
ATOM 5801 C C . SER A 1 734 ? -9.401 15.136 20.012 1.00 93.06 734 SER A C 1
ATOM 5803 O O . SER A 1 734 ? -9.325 14.195 20.802 1.00 93.06 734 SER A O 1
ATOM 5805 N N . LEU A 1 735 ? -8.795 16.300 20.266 1.00 93.81 735 LEU A N 1
ATOM 5806 C CA . LEU A 1 735 ? -8.139 16.553 21.556 1.00 93.81 735 LEU A CA 1
ATOM 5807 C C . LEU A 1 735 ? -9.115 16.481 22.740 1.00 93.81 735 LEU A C 1
ATOM 5809 O O . LEU A 1 735 ? -8.735 15.997 23.800 1.00 93.81 735 LEU A O 1
ATOM 5813 N N . GLU A 1 736 ? -10.370 16.906 22.571 1.00 93.06 736 GLU A N 1
ATOM 5814 C CA . GLU A 1 736 ? -11.391 16.816 23.627 1.00 93.06 736 GLU A CA 1
ATOM 5815 C C . GLU A 1 736 ? -11.824 15.377 23.909 1.00 93.06 736 GLU A C 1
ATOM 5817 O O . GLU A 1 736 ? -12.062 15.001 25.061 1.00 93.06 736 GLU A O 1
ATOM 5822 N N . ASP A 1 737 ? -11.899 14.551 22.865 1.00 95.00 737 ASP A N 1
ATOM 5823 C CA . ASP A 1 737 ? -12.101 13.116 23.026 1.00 95.00 737 ASP A CA 1
ATOM 5824 C C . ASP A 1 737 ? -10.955 12.499 23.822 1.00 95.00 737 ASP A C 1
ATOM 5826 O O . ASP A 1 737 ? -11.187 11.807 24.811 1.00 95.00 737 ASP A O 1
ATOM 5830 N N . ALA A 1 738 ? -9.721 12.776 23.407 1.00 96.19 738 ALA A N 1
ATOM 5831 C CA . ALA A 1 738 ? -8.535 12.206 24.018 1.00 96.19 738 ALA A CA 1
ATOM 5832 C C . ALA A 1 738 ? -8.275 12.740 25.434 1.00 96.19 738 ALA A C 1
ATOM 5834 O O . ALA A 1 738 ? -7.744 12.001 26.263 1.00 96.19 738 ALA A O 1
ATOM 5835 N N . ARG A 1 739 ? -8.691 13.978 25.740 1.00 96.19 739 ARG A N 1
ATOM 5836 C CA . ARG A 1 739 ? -8.744 14.514 27.107 1.00 96.19 739 ARG A CA 1
ATOM 5837 C C . ARG A 1 739 ? -9.679 13.687 27.974 1.00 96.19 739 ARG A C 1
ATOM 5839 O O . ARG A 1 739 ? -9.301 13.325 29.082 1.00 96.19 739 ARG A O 1
ATOM 5846 N N . HIS A 1 740 ? -10.869 13.348 27.475 1.00 96.81 740 HIS A N 1
ATOM 5847 C CA . HIS A 1 740 ? -11.780 12.472 28.219 1.00 96.81 740 HIS A CA 1
ATOM 5848 C C . HIS A 1 740 ? -11.158 11.103 28.463 1.00 96.81 740 HIS A C 1
ATOM 5850 O O . HIS A 1 740 ? -11.144 10.635 29.599 1.00 96.81 740 HIS A O 1
ATOM 5856 N N . THR A 1 741 ? -10.560 10.501 27.431 1.00 97.50 741 THR A N 1
ATOM 5857 C CA . THR A 1 741 ? -9.839 9.231 27.568 1.00 97.50 741 THR A CA 1
ATOM 5858 C C . THR A 1 741 ? -8.724 9.331 28.611 1.00 97.50 741 THR A C 1
ATOM 5860 O O . THR A 1 741 ? -8.544 8.417 29.416 1.00 97.50 741 THR A O 1
ATOM 5863 N N . LEU A 1 742 ? -7.992 10.445 28.661 1.00 97.12 742 LEU A N 1
ATOM 5864 C CA . LEU A 1 742 ? -6.979 10.695 29.686 1.00 97.12 742 LEU A CA 1
ATOM 5865 C C . LEU A 1 742 ? -7.587 10.784 31.095 1.00 97.12 742 LEU A C 1
ATOM 5867 O O . LEU A 1 742 ? -7.061 10.153 32.009 1.00 97.12 742 LEU A O 1
ATOM 5871 N N . CYS A 1 743 ? -8.719 11.467 31.277 1.00 97.50 743 CYS A N 1
ATOM 5872 C CA . CYS A 1 743 ? -9.434 11.470 32.556 1.00 97.50 743 CYS A CA 1
ATOM 5873 C C . CYS A 1 743 ? -9.873 10.056 32.973 1.00 97.50 743 CYS A C 1
ATOM 5875 O O . CYS A 1 743 ? -9.769 9.713 34.147 1.00 97.50 743 CYS A O 1
ATOM 5877 N N . ILE A 1 744 ? -10.292 9.204 32.026 1.00 97.62 744 ILE A N 1
ATOM 5878 C CA . ILE A 1 744 ? -10.610 7.793 32.307 1.00 97.62 744 ILE A CA 1
ATOM 5879 C C . ILE A 1 744 ? -9.364 7.048 32.802 1.00 97.62 744 ILE A C 1
ATOM 5881 O O . ILE A 1 744 ? -9.444 6.324 33.791 1.00 97.62 744 ILE A O 1
ATOM 5885 N N . ASN A 1 745 ? -8.209 7.245 32.155 1.00 96.62 745 ASN A N 1
ATOM 5886 C CA . ASN A 1 745 ? -6.942 6.649 32.590 1.00 96.62 745 ASN A CA 1
ATOM 5887 C C . ASN A 1 745 ? -6.593 7.062 34.029 1.00 96.62 745 ASN A C 1
ATOM 5889 O O . ASN A 1 745 ? -6.283 6.208 34.856 1.00 96.62 745 ASN A O 1
ATOM 5893 N N . LEU A 1 746 ? -6.672 8.360 34.338 1.00 96.94 746 LEU A N 1
ATOM 5894 C CA . LEU A 1 746 ? -6.378 8.891 35.672 1.00 96.94 746 LEU A CA 1
ATOM 5895 C C . LEU A 1 746 ? -7.362 8.366 36.724 1.00 96.94 746 LEU A C 1
ATOM 5897 O O . LEU A 1 746 ? -6.937 7.919 37.788 1.00 96.94 746 LEU A O 1
ATOM 5901 N N . ALA A 1 747 ? -8.656 8.333 36.404 1.00 97.44 747 ALA A N 1
ATOM 5902 C CA . ALA A 1 747 ? -9.689 7.799 37.282 1.00 97.44 747 ALA A CA 1
ATOM 5903 C C . ALA A 1 747 ? -9.504 6.295 37.548 1.00 97.44 747 ALA A C 1
ATOM 5905 O O . ALA A 1 747 ? -9.690 5.835 38.674 1.00 97.44 747 ALA A O 1
ATOM 5906 N N . ALA A 1 748 ? -9.106 5.524 36.530 1.00 96.94 748 ALA A N 1
ATOM 5907 C CA . ALA A 1 748 ? -8.803 4.104 36.670 1.00 96.94 748 ALA A CA 1
ATOM 5908 C C . ALA A 1 748 ? -7.592 3.881 37.588 1.00 96.94 748 ALA A C 1
ATOM 5910 O O . ALA A 1 748 ? -7.648 3.043 38.489 1.00 96.94 748 ALA A O 1
ATOM 5911 N N . LEU A 1 749 ? -6.531 4.674 37.409 1.00 95.94 749 LEU A N 1
ATOM 5912 C CA . LEU A 1 749 ? -5.343 4.624 38.262 1.00 95.94 749 LEU A CA 1
ATOM 5913 C C . LEU A 1 749 ? -5.642 5.023 39.713 1.00 95.94 749 LEU A C 1
ATOM 5915 O O . LEU A 1 749 ? -5.122 4.367 40.614 1.00 95.94 749 LEU A O 1
ATOM 5919 N N . GLU A 1 750 ? -6.470 6.052 39.933 1.00 96.38 750 GLU A N 1
ATOM 5920 C CA . GLU A 1 750 ? -6.906 6.489 41.268 1.00 96.38 750 GLU A CA 1
ATOM 5921 C C . GLU A 1 750 ? -7.849 5.479 41.936 1.00 96.38 750 GLU A C 1
ATOM 5923 O O . GLU A 1 750 ? -7.852 5.358 43.160 1.00 96.38 750 GLU A O 1
ATOM 5928 N N . SER A 1 751 ? -8.663 4.766 41.154 1.00 96.44 751 SER A N 1
ATOM 5929 C CA . SER A 1 751 ? -9.605 3.782 41.684 1.00 96.44 751 SER A CA 1
ATOM 5930 C C . SER A 1 751 ? -8.883 2.639 42.390 1.00 96.44 751 SER A C 1
ATOM 5932 O O . SER A 1 751 ? -9.248 2.337 43.524 1.00 96.44 751 SER A O 1
ATOM 5934 N N . ALA A 1 752 ? -7.876 2.043 41.736 1.00 92.31 752 ALA A N 1
ATOM 5935 C CA . ALA A 1 752 ? -6.973 1.019 42.281 1.00 92.31 752 ALA A CA 1
ATOM 5936 C C . ALA A 1 752 ? -7.656 -0.100 43.108 1.00 92.31 752 ALA A C 1
ATOM 5938 O O . ALA A 1 752 ? -7.100 -0.587 44.087 1.00 92.31 752 ALA A O 1
ATOM 5939 N N . GLY A 1 753 ? -8.881 -0.489 42.742 1.00 90.06 753 GLY A N 1
ATOM 5940 C CA . GLY A 1 753 ? -9.689 -1.492 43.444 1.00 90.06 753 GLY A CA 1
ATOM 5941 C C . GLY A 1 753 ? -10.325 -1.015 44.759 1.00 90.06 753 GLY A C 1
ATOM 5942 O O . GLY A 1 753 ? -10.988 -1.796 45.438 1.00 90.06 753 GLY A O 1
ATOM 5943 N N . GLU A 1 754 ? -10.167 0.257 45.130 1.00 94.75 754 GLU A N 1
ATOM 5944 C CA . GLU A 1 754 ? -10.573 0.794 46.435 1.00 94.75 754 GLU A CA 1
ATOM 5945 C C . GLU A 1 754 ? -11.911 1.540 46.396 1.00 94.75 754 GLU A C 1
ATOM 5947 O O . GLU A 1 754 ? -12.712 1.451 47.331 1.00 94.75 754 GLU A O 1
ATOM 5952 N N . LYS A 1 755 ? -12.168 2.310 45.332 1.00 95.06 755 LYS A N 1
ATOM 5953 C CA . LYS A 1 755 ? -13.326 3.218 45.257 1.00 95.06 755 LYS A CA 1
ATOM 5954 C C . LYS A 1 755 ? -13.790 3.477 43.827 1.00 95.06 755 LYS A C 1
ATOM 5956 O O . LYS A 1 755 ? -13.019 3.368 42.878 1.00 95.06 755 LYS A O 1
ATOM 5961 N N . VAL A 1 756 ? -15.054 3.872 43.682 1.00 96.81 756 VAL A N 1
ATOM 5962 C CA . VAL A 1 756 ? -15.583 4.426 42.426 1.00 96.81 756 VAL A CA 1
ATOM 5963 C C . VAL A 1 756 ? -15.085 5.866 42.280 1.00 96.81 756 VAL A C 1
ATOM 5965 O O . VAL A 1 756 ? -15.240 6.661 43.208 1.00 96.81 756 VAL A O 1
ATOM 5968 N N . VAL A 1 757 ? -14.516 6.206 41.125 1.00 97.75 757 VAL A N 1
ATOM 5969 C CA . VAL A 1 757 ? -13.948 7.528 40.827 1.00 97.75 757 VAL A CA 1
ATOM 5970 C C . VAL A 1 757 ? -14.741 8.196 39.697 1.00 97.75 757 VAL A C 1
ATOM 5972 O O . VAL A 1 757 ? -14.885 7.595 38.628 1.00 97.75 757 VAL A O 1
ATOM 5975 N N . PRO A 1 758 ? -15.278 9.415 39.896 1.00 96.56 758 PRO A N 1
ATOM 5976 C CA . PRO A 1 758 ? -15.877 10.207 38.822 1.00 96.56 758 PRO A CA 1
ATOM 5977 C C . PRO A 1 758 ? -14.833 10.622 37.777 1.00 96.56 758 PRO A C 1
ATOM 5979 O O . PRO A 1 758 ? -13.758 11.095 38.138 1.00 96.56 758 PRO A O 1
ATOM 5982 N N . VAL A 1 759 ? -15.155 10.503 36.488 1.00 94.38 759 VAL A N 1
ATOM 5983 C CA . VAL A 1 759 ? -14.237 10.877 35.392 1.00 94.38 759 VAL A CA 1
ATOM 5984 C C . VAL A 1 759 ? -14.142 12.397 35.235 1.00 94.38 759 VAL A C 1
ATOM 5986 O O . VAL A 1 759 ? -13.057 12.927 35.010 1.00 94.38 759 VAL A O 1
ATOM 5989 N N . ASP A 1 760 ? -15.244 13.119 35.442 1.00 81.06 760 ASP A N 1
ATOM 5990 C CA . ASP A 1 760 ? -15.266 14.587 35.359 1.00 81.06 760 ASP A CA 1
ATOM 5991 C C . ASP A 1 760 ? -14.554 15.274 36.541 1.00 81.06 760 ASP A C 1
ATOM 5993 O O . ASP A 1 760 ? -14.288 16.472 36.492 1.00 81.06 760 ASP A O 1
ATOM 5997 N N . GLY A 1 761 ? -14.189 14.524 37.591 1.00 65.62 761 GLY A N 1
ATOM 5998 C CA . GLY A 1 761 ? -13.507 15.047 38.784 1.00 65.62 761 GLY A CA 1
ATOM 5999 C C . GLY A 1 761 ? -12.102 15.606 38.529 1.00 65.62 761 GLY A C 1
ATOM 6000 O O . GLY A 1 761 ? -11.540 16.254 39.409 1.00 65.62 761 GLY A O 1
ATOM 6001 N N . PHE A 1 762 ? -11.551 15.383 37.335 1.00 64.62 762 PHE A N 1
ATOM 6002 C CA . PHE A 1 762 ? -10.232 15.863 36.929 1.00 64.62 762 PHE A CA 1
ATOM 6003 C C . PHE A 1 762 ? -10.285 17.140 36.068 1.00 64.62 762 PHE A C 1
ATOM 6005 O O . PHE A 1 762 ? -9.249 17.754 35.850 1.00 64.62 762 PHE A O 1
ATOM 6012 N N . GLY A 1 763 ? -11.462 17.568 35.589 1.00 47.59 763 GLY A N 1
ATOM 6013 C CA . GLY A 1 763 ? -11.620 18.722 34.691 1.00 47.59 763 GLY A CA 1
ATOM 6014 C C . GLY A 1 763 ? -12.269 19.935 35.359 1.00 47.59 763 GLY A C 1
ATOM 6015 O O . GLY A 1 763 ? -13.404 20.267 35.015 1.00 47.59 763 GLY A O 1
ATOM 6016 N N . GLY A 1 764 ? -11.567 20.559 36.311 1.00 34.84 764 GLY A N 1
ATOM 6017 C CA . GLY A 1 764 ? -11.977 21.794 36.997 1.00 34.84 764 GLY A CA 1
ATOM 6018 C C . GLY A 1 764 ? -11.216 23.025 36.530 1.00 34.84 764 GLY A C 1
ATOM 6019 O O . GLY A 1 764 ? -9.976 22.916 36.413 1.00 34.84 764 GLY A O 1
#

Foldseek 3Di:
DPLLVCLVVCQFFQKDKDALLDPPVRLVVVVVVVVVCLVPPVVVDDCVAWPAPDPVDSVRTFKGWQSCVDVVQVVVQVDCSVQVNLCSNLVFRKHWPHKMKGKADAPFQFKFAWDFQCVVQQWVVQSKKKKKAWQAWADQQQKWKKWQTPQVVVPHADWDQDPTPPDGIHRPPDDDVSVVRIDTDTGHHNMIMMGRRRITMMIGHNNHNHDMTMIMMIMMGGPPIDNPCLLQVCLQVLCQVVQDQGEDEEQDQPVQCVSQVVSVVVVTNYYYDYAYLLDLVRLVVVLCVCCVPPVAAAEAEADDAPVVLFDDAPVPDDPVSLVSRCSRLPVSVCSNCVSRLVRQLVVQEHFYEYEAAPLLPDPDDCVLCPPHPDHGGPSNSVSSVVSQVVLLVSCVPSVVSHYHGYYDHAYAEDDPDDPSSQQSSLVPDPVSGHDGSPVCNVVSSCRRDCVCSQDDDDAAAEEDLDPVVQVVCVVVDVHPYYHNDLLVVLVAAELEEEADAQQQCQLVSLLSNLVRYQFYEYEPLNHLACPNLVVNVVSCPNHHYFYPLLVCVQPQLVVLLVCVVVCVQPQWAEKEKEFEEQCCVVPVCCLVDLQQDSSRQHACLRPPCLSVQLSCCLRPNFWFKKAKAWAPDDDPNGGHTFWIWMWTAHDVRRYIYTYTYGYRPHDRWMKMKIHHPFWIKIDTVVQQ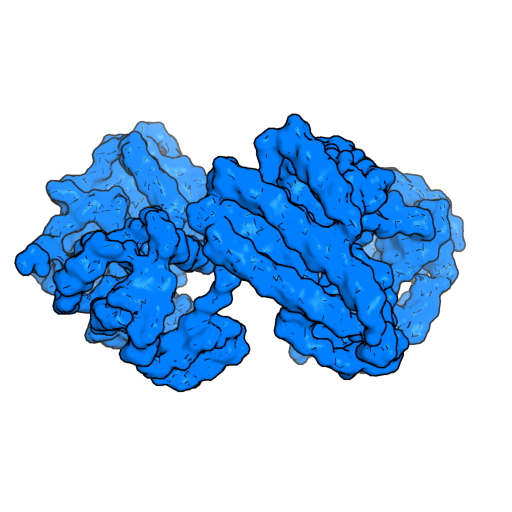KIWTGGVPDPDTDIDHRDDDDPCNSVVLVVVQSSCSSVVHNRHPGGSVSSLSSSLVSVNNVVNNNPDMGTSCPRPD

InterPro domains:
  IPR002347 Short-chain dehydrogenase/reductase SDR [PF13561] (237-458)
  IPR002347 Short-chain dehydrogenase/reductase SDR [PR00080] (295-306)
  IPR002347 Short-chain dehydrogenase/reductase SDR [PR00080] (350-358)
  IPR002347 Short-chain dehydrogenase/reductase SDR [PR00080] (380-399)
  IPR002347 Short-chain dehydrogenase/reductase SDR [PR00081] (295-306)
  IPR002347 Short-chain dehydrogenase/reductase SDR [PR00081] (344-360)
  IPR002347 Short-chain dehydrogenase/reductase SDR [PR00081] (380-399)
  IPR002347 Short-chain dehydrogenase/reductase SDR [PR00081] (401-418)
  IPR002347 Short-chain dehydrogenase/reductase SDR [PR00081] (430-450)
  IPR008775 Phytanoyl-CoA dioxygenase-like [PF05721] (10-214)
  IPR023282 Hydroxymethylglutaryl-CoA reductase, N-terminal [G3DSA:1.10.3270.10] (474-549)
  IPR036291 NAD(P)-binding domain superfamily [SSF51735] (238-455)
  IPR036291 NAD(P)-binding domain superfamily [SSF51735] (456-577)
  IPR055170 GFO/IDH/MocA-like oxidoreductase domain [PF22725] (557-682)

Organism: NCBI:txid2562237

pLDDT: mean 87.15, std 11.89, range [34.84, 98.69]

Sequence (764 aa):
MAYEQYVADYERDGFFVIPSFLADEELAELQENIDRYIREVVPGLTAKHAFYVEQTRPETLKQLQHMDIDPYFRDYANHPRWNSMAETILGDTARCEGPEWFNKPAGTDHATPPHQDNYYFCLTPPQVLTAWLALDDVDSENGGLIYVQGSHKRGIRPHGLSAMVGFSQAIADYGPDDEQLERPVRLNRGDLVVHHGETIHRAEPNRSPTRHRRAFAMVFKGEKCRRDEAAFDRYQQALAEAGATLVTASRSMERNEEFAAGLRSQGHDAHALQFDLEDLDSIDRLHSLVIERFGRLDVLVNSALARDGHKGGLQDQTPEVWQHCGTGDLAGLLRICQLFVADMAEQGGGSIINISSIYGVVANDPTIYEGTDMVQPPTYNFVKAGMINYTRYLASYYGKQGVRANCISPGGYFDEQPKSFVEQYSHRVPLGRMMDNDDIQGAVVFLASDASRYVGAERVSLCDTNDTIRKELAERYPLSKVFADIGKAAQHEWDAVAICTPAHLHVQHALKLLPSTRAMLIEKPLAISLDGLEPLLEAAREKPVGVAYVMRGHPAVQAVKEQLDEGRIGELKQVTYVGGQHFPTFRPAYREIYYTRRETGGGAVQDAATHSFDLIQYLAGRFDSVFCDYGHQALEGVEVEDTVHLTARAADSRVMVSLALNQFMAPNESMLQLNGDRGSLRLQFHEHRWGLFNHGDEAWQWSEPLVNERDDLFRRQAETLLAAANGKPAFRCSLEDARHTLCINLAALESAGEKVVPVDGFGG

Secondary structure (DSSP, 8-state):
---HHHHHHHHHHSEEEETTSS-HHHHHHHHHHHHHHHHHTGGGS-TTTEEESSTT-GGGEEEE--GGGSHHHHHHTT-HHHHHHHHHHHTS-EEEEEEEEEEE-TTB-PPEEEE-HHHHH-EES--EEEEEEESS-B-TTTT-EEEETTGGGG-PPPEEE--STT-SEEETT--HHHHTTEEEE-B-TT-EEEEETTS-EEE--B--SS--EEEEEEEEEETTPEE-SGGGSHHHHHHHHTT--EEEEES-HHHHHHHHHHHHHTT--EEEEE--TT-HHHHHHHHHHHHHHHS--SEEEE----GGG--S-GGG--HHHHHHHIIIIIIIHHHHHHHHHHHHHHTT-EEEEEE--GGGTS---GGGSTTS-----HHHHHHHHHHHHHHHHHHHHHGGGTEEEEEE---PBPSS--HHHHHHHHHHSTTSS-B-SSTTHHHHHHHHSGGGTT-SS--EEEE-S-HHHHHHHHHHS-EEEEES-HHHHTTS-EEEEEE-S-GGGHHHHHHHHGGGEEEEEEPSSS-SSSTTHHHHHHHGGGS-EEE--GGGG-HHHHHHHHHHHTTTT-SEEEEEEEEEEEHHHH-GGGGTSGGG-GGGT-SHIIIIIHHHHHHHHHHH--EEEEEEEEE-SS-TT--S--EEEEEEEETTTTEEEEEEEESEEEEEEEEEEEEESSEEEEEEGGGTEEEEEETT-SS-EEPPP----TTHHHHHHHHHHHHHHTT----SSBHHHHHHHHHHHHHHHHHTTT--EESGGG--

Radius of gyration: 32.22 Å; chains: 1; bounding box: 68×72×84 Å